Protein AF-A0A7T7M8S0-F1 (afdb_monomer_lite)

InterPro domains:
  IPR002502 N-acetylmuramoyl-L-alanine amidase domain [PF01510] (302-459)
  IPR002502 N-acetylmuramoyl-L-alanine amidase domain [cd06583] (303-461)
  IPR006619 Peptidoglycan recognition protein family domain, metazoa/bacteria [SM00701] (280-428)
  IPR013207 LGFP [PF08310] (521-564)
  IPR013207 LGFP [PF08310] (567-616)
  IPR013207 LGFP [PF08310] (620-670)
  IPR013207 LGFP [PF08310] (673-722)
  IPR013207 LGFP [PF08310] (726-776)
  IPR013207 LGFP [PF08310] (779-828)
  IPR013207 LGFP [PF08310] (832-882)
  IPR013207 LGFP [PF08310] (885-934)
  IPR015510 Peptidoglycan recognition protein [PTHR11022] (261-470)
  IPR036505 N-acetylmuramoyl-L-alanine amidase/PGRP domain superfamily [G3DSA:3.40.80.10] (279-477)
  IPR036505 N-acetylmuramoyl-L-alanine amidase/PGRP domain superfamily [SSF55846] (280-474)

Organism: NCBI:txid675090

pLDDT: mean 81.45, std 19.51, range [21.02, 98.12]

Foldseek 3Di:
DPPPDPADAKEWEFQFAQQLQGAPQFQVLADPVLNVLSVVLVVVPDDDDDDDDDDDDDDDDCVVPVVPDDPDDPPDPDQLRHQFNTKGFFWFDFWFFKKWKFADFPADDDPQKWKWKWFADPNDIDAIETFAQAQLQQPAPGDFGITAMAGDQGTGIMMMGIGGPDSNCSSRGGHRIIII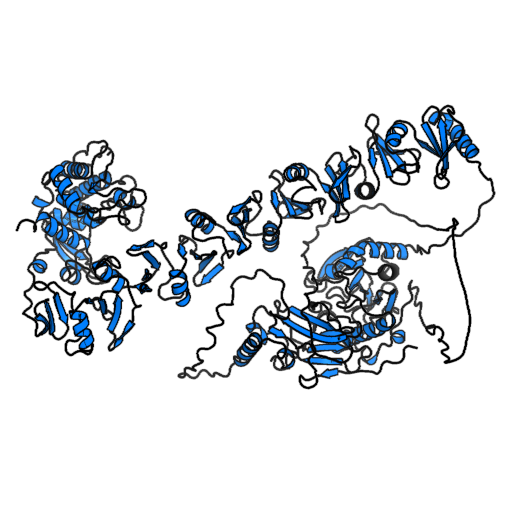GHFLNHDHHDYDHPVRIDHDDDDRHHHDDDDAFDFDDDDDDDDDDDDDDDDDDDDADDDDDDDDDDDDDDDDDDDDDDDDDDDDDDDDDDDFDPFPPQPDTEQECVNLVPPCVLQPDDWDKAQAFAEAEFEGHHDPPHDPVSPSSSLNRQQCCCSPRRVSRFHAAQWEAELVGHIYGGGPCQRVDAQRMGTQGSRHHQQSHNYHYYYYYYAQQPDARHPSRLLNLLSNLLVRCLSNVNQAQQAWAWGAGCPAPSDHHGDTGTGRRYYYSSVRYRDCTPHDNVNVCSVVSSVSSRCNNVVVPHDHDDDDDDDDDDDPCDLQNLVVVVCVVCVVQFPAWPAGWDDDDQWIWTHGPFFIWTAHPVQGTATDGPPRRVQCVVQVAQVGDQHDWNHNKDADPPQKIWTHGPFWIWIDHDPADTEIDGDQVRVVCVVQPHCVHPQHAFRYYWDADPPRKIWTHGPFFIWIADPVQGTETDGPPRRVVVVVQVALVGQQHHWNYNKDADPPQKIWTHGPFWIWIDHDPGDTEIDGDQVRVVCVVQPHCVHPQHAFRYYWDADPPRKIWTHGPFFIWTADPVAGTETDGPPRRVVCVVQVALVGQQHHWNYNKDADPPQKIKTHGPFWIWIDHVPADIETDGDQVRVVCVVQPHCPHPQHAWRYYWAADPPRKIKTHGPFFIWTADPVAGTETDGPPRRQVCVVQVALVGQQHHWNYYWDADPPQKIKTHGPFWIWIDHVPADTETDGDQVRVVCVVQPHCPHPQHAWHHYWDDDPQRTKTHGPQWIWDADPVPGIDTDHDDDDDPDPQLVPDALQPLDAPCQFLAAPPADLVRVLVLLCVLAVPAAAEPPRHDQLSPDWAWDDWDDDPQFAIQHTDHRDHNSRLLNSLCNRNSGYSLLLVLQLCLPQNRSHDHYNSGDLVCQQCSNVPQPDPPDHRDSCQGGNSSNSNVVSSLLRCQLPCVVVADFYAQDWDFQFQAPPCVLGTDIHHRHHSNSSSQCRSPRHDADPQCSVCLPGDGDPSGDCRSSSSSSSSCVSPVPVPD

Radius of gyration: 47.65 Å; chains: 1; bounding box: 110×96×139 Å

Secondary structure (DSSP, 8-state):
----PPPEEEEEEESB-TTSPBPSTTTTTS-HHHHHHHHHHHHTS------S-------S-GGGTTTS--S--------TTTSEEEE---EEEEEEEEEEEE--BTB---TT-EEEEEEEETTEEPPBEE--B----TTTTPPP-BBPPEEEEEEEEEEEEEE-S-GGGGGGSPTT-EEEEE-SSEEEEEE--TTTSEE------PBP-PPP-PPPPPP------------------------------------------PPP----------GGG-SS-EE-TTTTT--GGG------EEE--EEEEEE-EE-TT--TTTHHHHHHHHHHIIIIIT--SS-S-SEEEETTS-EEE-STTSTTPPTTEEE--SSSTTT-TTEEEEEEES--SSSPPPHHHHHHHHHHHHHHHHHHT---SSSEEEEE-SS-SSS-TT-EEEEESEEEGGGTSSS-TT-HHHHTTHHHHHHHHHHHHTT-------------------HHHHHHHHHHHTHHHH-SB-S--EEETTEEEEEETTEEEEEETTTEEEEEETTHHHHHHTTTGGGSTT-SBSSS-EE-GGGEEEEEETTEEEEEETTSPPEEEETHHHHHHHHTTGGGSTT-SB-S--EE-GGG-EEEEETTEEEEEETTTEEEEEETTHHHHHHTTTGGGSTT-SB-SS-EE-GGGEEEEEETTEEEEEETTSPPEEEETHHHHHHHHTTGGGSTT-SB-S--EE-GGG-EEEEETTEEEEEETTTEEEEEETTHHHHHHTTTGGGSTT-SB-SS-EE-GGGEEEEEETTEEEEEETTSPPEEEETHHHHHHHTTTGGGSTT-SB-S--EE-GGG-EEEEETTEEEEEETTTEEEEEETTHHHHHHTTTGGGSTT-SB-S--EE-GGGEEEEEETTEEEEEETTSPPEEEEHHHHHHHHHTTGGGSTT-SB-S--EEETTEEEEEETTEEEEEETTTEEEEEPPPP-PPPTTTT---TT-SS-HHHHT-TTSS-HHHHHHHHHHHSTTPPPBGGGB--GGG-EEEE--B--SSS--B--EEEEEHHHHHHHHHHHHT--HHHHHHHHHHHH-TTT--GGG--HHHHHTTT-TT--TTSPPPGGG-SHHHHHHHHHHHHHHHHH-GGGSS--TT-EEEEESSSSGGG-EEEEE--SHHHHHHHHHS-B---HHHHHSSSS---TT---HHHHHHHHHHHHHTSTT-

Structure (mmCIF, N/CA/C/O backbone):
data_AF-A0A7T7M8S0-F1
#
_entry.id   AF-A0A7T7M8S0-F1
#
loop_
_atom_site.group_PDB
_atom_site.id
_atom_site.type_symbol
_atom_site.label_atom_id
_atom_site.label_alt_id
_atom_site.label_comp_id
_atom_site.label_asym_id
_atom_site.label_entity_id
_atom_site.label_seq_id
_atom_site.pdbx_PDB_ins_code
_atom_site.Cartn_x
_atom_site.Cartn_y
_atom_site.Cartn_z
_atom_site.occupancy
_atom_site.B_iso_or_equiv
_atom_site.auth_seq_id
_atom_site.auth_comp_id
_atom_site.auth_asym_id
_atom_site.auth_atom_id
_atom_site.pdbx_PDB_model_num
ATOM 1 N N . MET A 1 1 ? -7.176 -18.413 -49.981 1.00 29.02 1 MET A N 1
ATOM 2 C CA . MET A 1 1 ? -8.540 -18.067 -49.526 1.00 29.02 1 MET A CA 1
ATOM 3 C C . MET A 1 1 ? -8.711 -18.677 -48.154 1.00 29.02 1 MET A C 1
ATOM 5 O O . MET A 1 1 ? -8.817 -19.895 -48.072 1.00 29.02 1 MET A O 1
ATOM 9 N N . VAL A 1 2 ? -8.694 -17.860 -47.102 1.00 35.09 2 VAL A N 1
ATOM 10 C CA . VAL A 1 2 ? -9.305 -18.267 -45.830 1.00 35.09 2 VAL A CA 1
ATOM 11 C C . VAL A 1 2 ? -10.797 -18.450 -46.133 1.00 35.09 2 VAL A C 1
ATOM 13 O O . VAL A 1 2 ? -11.356 -17.658 -46.896 1.00 35.09 2 VAL A O 1
ATOM 16 N N . GLN A 1 3 ? -11.428 -19.529 -45.663 1.00 35.41 3 GLN A N 1
ATOM 17 C CA . GLN A 1 3 ? -12.883 -19.637 -45.813 1.00 35.41 3 GLN A CA 1
ATOM 18 C C . GLN A 1 3 ? -13.532 -18.484 -45.037 1.00 35.41 3 GLN A C 1
ATOM 20 O O . GLN A 1 3 ? -13.027 -18.154 -43.965 1.00 35.41 3 GLN A O 1
ATOM 25 N N . PRO A 1 4 ? -14.623 -17.872 -45.532 1.00 42.50 4 PRO A N 1
ATOM 26 C CA . PRO A 1 4 ? -15.366 -16.925 -44.719 1.00 42.50 4 PRO A CA 1
ATOM 27 C C . PRO A 1 4 ? -15.839 -17.673 -43.473 1.00 42.50 4 PRO A C 1
ATOM 29 O O . PRO A 1 4 ? -16.667 -18.583 -43.573 1.00 42.50 4 PRO A O 1
ATOM 32 N N . SER A 1 5 ? -15.276 -17.330 -42.314 1.00 56.12 5 SER A N 1
ATOM 33 C CA . SER A 1 5 ? -15.800 -17.793 -41.038 1.00 56.12 5 SER A CA 1
ATOM 34 C C . SER A 1 5 ? -17.262 -17.375 -40.966 1.00 56.12 5 SER A C 1
ATOM 36 O O . SER A 1 5 ? -17.627 -16.261 -41.352 1.00 56.12 5 SER A O 1
ATOM 38 N N . THR A 1 6 ? -18.117 -18.295 -40.531 1.00 69.62 6 THR A N 1
ATOM 39 C CA . THR A 1 6 ? -19.537 -18.010 -40.335 1.00 69.62 6 THR A CA 1
ATOM 40 C C . THR A 1 6 ? -19.671 -16.812 -39.406 1.00 69.62 6 THR A C 1
ATOM 42 O O . THR A 1 6 ? -19.154 -16.857 -38.291 1.00 69.62 6 THR A O 1
ATOM 45 N N . GLN A 1 7 ? -20.326 -15.747 -39.881 1.00 84.50 7 GLN A N 1
ATOM 46 C CA . GLN A 1 7 ? -20.575 -14.556 -39.071 1.00 84.50 7 GLN A CA 1
ATOM 47 C C . GLN A 1 7 ? -21.337 -14.965 -37.807 1.00 84.50 7 GLN A C 1
ATOM 49 O O . GLN A 1 7 ? -22.321 -15.703 -37.898 1.00 84.50 7 GLN A O 1
ATOM 54 N N . ALA A 1 8 ? -20.863 -14.503 -36.655 1.00 89.81 8 ALA A N 1
ATOM 55 C CA . ALA A 1 8 ? -21.408 -14.837 -35.345 1.00 89.81 8 ALA A CA 1
ATOM 56 C C . ALA A 1 8 ? -21.693 -13.549 -34.554 1.00 89.81 8 ALA A C 1
ATOM 58 O O . ALA A 1 8 ? -20.973 -12.560 -34.734 1.00 89.81 8 ALA A O 1
ATOM 59 N N . PRO A 1 9 ? -22.733 -13.529 -33.704 1.00 94.25 9 PRO A N 1
ATOM 60 C CA . PRO A 1 9 ? -23.017 -12.376 -32.864 1.00 94.25 9 PRO A CA 1
ATOM 61 C C . PRO A 1 9 ? -21.931 -12.203 -31.797 1.00 94.25 9 PRO A C 1
ATOM 63 O O . PRO A 1 9 ? -21.373 -13.176 -31.290 1.00 94.25 9 PRO A O 1
ATOM 66 N N . VAL A 1 10 ? -21.657 -10.953 -31.435 1.00 96.50 10 VAL A N 1
ATOM 67 C CA . VAL A 1 10 ? -20.919 -10.613 -30.215 1.00 96.50 10 VAL A CA 1
ATOM 68 C C . VAL A 1 10 ? -21.775 -10.999 -29.013 1.00 96.50 10 VAL A C 1
ATOM 70 O O . VAL A 1 10 ? -22.957 -10.663 -28.971 1.00 96.50 10 VAL A O 1
ATOM 73 N N . GLN A 1 11 ? -21.198 -11.703 -28.041 1.00 97.31 11 GLN A N 1
ATOM 74 C CA . GLN A 1 11 ? -21.918 -12.102 -26.830 1.00 97.31 11 GLN A CA 1
ATOM 75 C C . GLN A 1 11 ? -21.765 -11.007 -25.769 1.00 97.31 11 GLN A C 1
ATOM 77 O O . GLN A 1 11 ? -20.643 -10.611 -25.451 1.00 97.31 11 GLN A O 1
ATOM 82 N N . LEU A 1 12 ? -22.884 -10.542 -25.212 1.00 96.31 12 LEU A N 1
ATOM 83 C CA . LEU A 1 12 ? -22.922 -9.581 -24.108 1.00 96.31 12 LEU A CA 1
ATOM 84 C C . LEU A 1 12 ? -23.347 -10.294 -22.821 1.00 96.31 12 LEU A C 1
ATOM 86 O O . LEU A 1 12 ? -24.457 -10.822 -22.723 1.00 96.31 12 LEU A O 1
ATOM 90 N N . LEU A 1 13 ? -22.464 -10.306 -21.826 1.00 96.94 13 LEU A N 1
ATOM 91 C CA . LEU A 1 13 ? -22.704 -10.863 -20.498 1.00 96.94 13 LEU A CA 1
ATOM 92 C C . LEU A 1 13 ? -22.894 -9.687 -19.534 1.00 96.94 13 LEU A C 1
ATOM 94 O O . LEU A 1 13 ? -21.924 -9.100 -19.058 1.00 96.94 13 LEU A O 1
ATOM 98 N N . GLY A 1 14 ? -24.149 -9.302 -19.288 1.00 94.12 14 GLY A N 1
ATOM 99 C CA . GLY A 1 14 ? -24.470 -8.177 -18.404 1.00 94.12 14 GLY A CA 1
ATOM 100 C C . GLY A 1 14 ? -24.055 -8.447 -16.959 1.00 94.12 14 GLY A C 1
ATOM 101 O O . GLY A 1 14 ? -24.457 -9.456 -16.381 1.00 94.12 14 GLY A O 1
ATOM 102 N N . LEU A 1 15 ? -23.278 -7.535 -16.379 1.00 94.81 15 LEU A N 1
ATOM 103 C CA . LEU A 1 15 ? -22.842 -7.535 -14.984 1.00 94.81 15 LEU A CA 1
ATOM 104 C C . LEU A 1 15 ? -23.694 -6.602 -14.116 1.00 94.81 15 LEU A C 1
ATOM 106 O O . LEU A 1 15 ? -24.078 -6.981 -13.010 1.00 94.81 15 LEU A O 1
ATOM 110 N N . THR A 1 16 ? -24.071 -5.435 -14.644 1.00 93.50 16 THR A N 1
ATOM 111 C CA . THR A 1 16 ? -25.127 -4.581 -14.077 1.00 93.50 16 THR A CA 1
ATOM 112 C C . THR A 1 16 ? -26.267 -4.400 -15.079 1.00 93.50 16 THR A C 1
ATOM 114 O O . THR A 1 16 ? -26.065 -4.412 -16.293 1.00 93.50 16 THR A O 1
ATOM 117 N N . ALA A 1 17 ? -27.489 -4.256 -14.576 1.00 89.38 17 ALA A N 1
ATOM 118 C CA . ALA A 1 17 ? -28.668 -3.928 -15.365 1.00 89.38 17 ALA A CA 1
ATOM 119 C C . ALA A 1 17 ? -28.759 -2.412 -15.643 1.00 89.38 17 ALA A C 1
ATOM 121 O O . ALA A 1 17 ? -28.002 -1.601 -15.103 1.00 89.38 17 ALA A O 1
ATOM 122 N N . THR A 1 18 ? -29.732 -2.006 -16.460 1.00 83.75 18 THR A N 1
ATOM 123 C CA . THR A 1 18 ? -29.992 -0.595 -16.822 1.00 83.75 18 THR A CA 1
ATOM 124 C C . THR A 1 18 ? -30.468 0.273 -15.643 1.00 83.75 18 THR A C 1
ATOM 126 O O . THR A 1 18 ? -30.408 1.507 -15.682 1.00 83.75 18 THR A O 1
ATOM 129 N N . ASP A 1 19 ? -30.917 -0.338 -14.545 1.00 82.06 19 ASP A N 1
ATOM 130 C CA . ASP A 1 19 ? -31.201 0.366 -13.291 1.00 82.06 19 ASP A CA 1
ATOM 131 C C . ASP A 1 19 ? -29.964 0.533 -12.388 1.00 82.06 19 ASP A C 1
ATOM 133 O O . ASP A 1 19 ? -29.972 1.430 -11.544 1.00 82.06 19 ASP A O 1
ATOM 137 N N . GLY A 1 20 ? -28.882 -0.213 -12.645 1.00 80.62 20 GLY A N 1
ATOM 138 C CA . GLY A 1 20 ? -27.644 -0.256 -11.856 1.00 80.62 20 GLY A CA 1
ATOM 139 C C . GLY A 1 20 ? -27.537 -1.460 -10.910 1.00 80.62 20 GLY A C 1
ATOM 140 O O . GLY A 1 20 ? -26.514 -1.620 -10.253 1.00 80.62 20 GLY A O 1
ATOM 141 N N . THR A 1 21 ? -28.555 -2.324 -10.827 1.00 89.12 21 THR A N 1
ATOM 142 C CA . THR A 1 21 ? -28.495 -3.538 -9.993 1.00 89.12 21 THR A CA 1
ATOM 143 C C . THR A 1 21 ? -27.580 -4.598 -10.608 1.00 89.12 21 THR A C 1
ATOM 145 O O . THR A 1 21 ? -27.500 -4.727 -11.829 1.00 89.12 21 THR A O 1
ATOM 148 N N . ALA A 1 22 ? -26.874 -5.376 -9.783 1.00 91.81 22 ALA A N 1
ATOM 149 C CA . ALA A 1 22 ? -26.038 -6.466 -10.285 1.00 91.81 22 ALA A CA 1
ATOM 150 C C . ALA A 1 22 ? -26.899 -7.616 -10.814 1.00 91.81 22 ALA A C 1
ATOM 152 O O . ALA A 1 22 ? -27.903 -7.992 -10.205 1.00 91.81 22 ALA A O 1
ATOM 153 N N . THR A 1 23 ? -26.492 -8.206 -11.933 1.00 94.00 23 THR A N 1
ATOM 154 C CA . THR A 1 23 ? -27.234 -9.315 -12.533 1.00 94.00 23 THR A CA 1
ATOM 155 C C . THR A 1 23 ? -26.976 -10.633 -11.803 1.00 94.00 23 THR A C 1
ATOM 157 O O . THR A 1 23 ? -26.039 -10.801 -11.017 1.00 94.00 23 THR A O 1
ATOM 160 N N . ARG A 1 24 ? -27.782 -11.637 -12.149 1.00 90.88 24 ARG A N 1
ATOM 161 C CA . ARG A 1 24 ? -27.538 -13.022 -11.750 1.00 90.88 24 ARG A CA 1
ATOM 162 C C . ARG A 1 24 ? -26.195 -13.563 -12.270 1.00 90.88 24 ARG A C 1
ATOM 164 O O . ARG A 1 24 ? -25.492 -14.243 -11.534 1.00 90.88 24 ARG A O 1
ATOM 171 N N . ILE A 1 25 ? -25.799 -13.211 -13.498 1.00 93.62 25 ILE A N 1
ATOM 172 C CA . ILE A 1 25 ? -24.506 -13.621 -14.081 1.00 93.62 25 ILE A CA 1
ATOM 173 C C . ILE A 1 25 ? -23.342 -13.097 -13.230 1.00 93.62 25 ILE A C 1
ATOM 175 O O . ILE A 1 25 ? -22.381 -13.825 -13.006 1.00 93.62 25 ILE A O 1
ATOM 179 N N . ALA A 1 26 ? -23.463 -11.873 -12.712 1.00 92.81 26 ALA A N 1
ATOM 180 C CA . ALA A 1 26 ? -22.464 -11.203 -11.879 1.00 92.81 26 ALA A CA 1
ATOM 181 C C . ALA A 1 26 ? -22.385 -11.703 -10.426 1.00 92.81 26 ALA A C 1
ATOM 183 O O . ALA A 1 26 ? -21.515 -11.262 -9.678 1.00 92.81 26 ALA A O 1
ATOM 184 N N . THR A 1 27 ? -23.327 -12.546 -9.997 1.00 93.62 27 THR A N 1
ATOM 185 C CA . THR A 1 27 ? -23.475 -12.952 -8.590 1.00 93.62 27 THR A CA 1
ATOM 186 C C . THR A 1 27 ? -23.502 -14.464 -8.384 1.00 93.62 27 THR A C 1
ATOM 188 O O . THR A 1 27 ? -23.162 -14.922 -7.296 1.00 93.62 27 THR A O 1
ATOM 191 N N . ASP A 1 28 ? -23.819 -15.258 -9.414 1.00 92.75 28 ASP A N 1
ATOM 192 C CA . ASP A 1 28 ? -23.823 -16.726 -9.343 1.00 92.75 28 ASP A CA 1
ATOM 193 C C . ASP A 1 28 ? -22.421 -17.315 -9.050 1.00 92.75 28 ASP A C 1
ATOM 195 O O . ASP A 1 28 ? -22.336 -18.459 -8.602 1.00 92.75 28 ASP A O 1
ATOM 199 N N . GLY A 1 29 ? -21.323 -16.581 -9.290 1.00 88.75 29 GLY A N 1
ATOM 200 C CA . GLY A 1 29 ? -19.948 -17.004 -8.969 1.00 88.75 29 GLY A CA 1
ATOM 201 C C . GLY A 1 29 ? -19.501 -16.743 -7.527 1.00 88.75 29 GLY A C 1
ATOM 202 O O . GLY A 1 29 ? -18.541 -17.360 -7.073 1.00 88.75 29 GLY A O 1
ATOM 203 N N . LEU A 1 30 ? -20.185 -15.851 -6.808 1.00 92.62 30 LEU A N 1
ATOM 204 C CA . LEU A 1 30 ? -19.803 -15.400 -5.468 1.00 92.62 30 LEU A CA 1
ATOM 205 C C . LEU A 1 30 ? -19.994 -16.494 -4.403 1.00 92.62 30 LEU A C 1
ATOM 207 O O . LEU A 1 30 ? -20.910 -17.320 -4.477 1.00 92.62 30 LEU A O 1
ATOM 211 N N . SER A 1 31 ? -19.187 -16.451 -3.337 1.00 89.94 31 SER A N 1
ATOM 212 C CA . SER A 1 31 ? -19.460 -17.253 -2.139 1.00 89.94 31 SER A CA 1
ATOM 213 C C . SER A 1 31 ? -20.791 -16.852 -1.493 1.00 89.94 31 SER A C 1
ATOM 215 O O . SER A 1 31 ? -21.312 -15.752 -1.697 1.00 89.94 31 SER A O 1
ATOM 217 N N . SER A 1 32 ? -21.334 -17.718 -0.632 1.00 81.00 32 SER A N 1
ATOM 218 C CA . SER A 1 32 ? -22.570 -17.416 0.103 1.00 81.00 32 SER A CA 1
ATOM 219 C C . SER A 1 32 ? -22.478 -16.151 0.963 1.00 81.00 32 SER A C 1
ATOM 221 O O . SER A 1 32 ? -23.513 -15.542 1.211 1.00 81.00 32 SER A O 1
ATOM 223 N N . ILE A 1 33 ? -21.271 -15.751 1.384 1.00 74.38 33 ILE A N 1
ATOM 224 C CA . ILE A 1 33 ? -21.013 -14.543 2.178 1.00 74.38 33 ILE A CA 1
ATOM 225 C C . ILE A 1 33 ? -21.051 -13.299 1.285 1.00 74.38 33 ILE A C 1
ATOM 227 O O . ILE A 1 33 ? -21.829 -12.385 1.549 1.00 74.38 33 ILE A O 1
ATOM 231 N N . GLN A 1 34 ? -20.267 -13.289 0.202 1.00 86.94 34 GLN A N 1
ATOM 232 C CA . GLN A 1 34 ? -20.232 -12.183 -0.764 1.00 86.94 34 GLN A CA 1
ATOM 233 C C . GLN A 1 34 ? -21.621 -11.948 -1.389 1.00 86.94 34 GLN A C 1
ATOM 235 O O . GLN A 1 34 ? -22.116 -10.823 -1.419 1.00 86.94 34 GLN A O 1
ATOM 240 N N . ALA A 1 35 ? -22.309 -13.018 -1.804 1.00 84.12 35 ALA A N 1
ATOM 241 C CA . ALA A 1 35 ? -23.650 -12.934 -2.383 1.00 84.12 35 ALA A CA 1
ATOM 242 C C . ALA A 1 35 ? -24.723 -12.456 -1.384 1.00 84.12 35 ALA A C 1
ATOM 244 O O . ALA A 1 35 ? -25.765 -11.952 -1.796 1.00 84.12 35 ALA A O 1
ATOM 245 N N . GLU A 1 36 ? -24.519 -12.651 -0.078 1.00 82.25 36 GLU A N 1
ATOM 246 C CA . GLU A 1 36 ? -25.397 -12.124 0.975 1.00 82.25 36 GLU A CA 1
ATOM 247 C C . GLU A 1 36 ? -25.167 -10.618 1.159 1.00 82.25 36 GLU A C 1
ATOM 249 O O . GLU A 1 36 ? -26.131 -9.862 1.082 1.00 82.25 36 GLU A O 1
ATOM 254 N N . ALA A 1 37 ? -23.907 -10.171 1.227 1.00 79.19 37 ALA A N 1
ATOM 255 C CA . ALA A 1 37 ? -23.554 -8.750 1.297 1.00 79.19 37 ALA A CA 1
ATOM 256 C C . ALA A 1 37 ? -24.072 -7.934 0.092 1.00 79.19 37 ALA A C 1
ATOM 258 O O . ALA A 1 37 ? -24.661 -6.871 0.272 1.00 79.19 37 ALA A O 1
ATOM 259 N N . VAL A 1 38 ? -23.927 -8.459 -1.132 1.00 84.38 38 VAL A N 1
ATOM 260 C CA . VAL A 1 38 ? -24.448 -7.823 -2.360 1.00 84.38 38 VAL A CA 1
ATOM 261 C C . VAL A 1 38 ? -25.977 -7.702 -2.342 1.00 84.38 38 VAL A C 1
ATOM 263 O O . VAL A 1 38 ? -26.520 -6.686 -2.773 1.00 84.38 38 VAL A O 1
ATOM 266 N N . ARG A 1 39 ? -26.691 -8.717 -1.833 1.00 85.06 39 ARG A N 1
ATOM 267 C CA . ARG A 1 39 ? -28.160 -8.675 -1.717 1.00 85.06 39 ARG A CA 1
ATOM 268 C C . ARG A 1 39 ? -28.629 -7.679 -0.662 1.00 85.06 39 ARG A C 1
ATOM 270 O O . ARG A 1 39 ? -29.611 -6.982 -0.910 1.00 85.06 39 ARG A O 1
ATOM 277 N N . ASP A 1 40 ? -27.948 -7.614 0.478 1.00 80.50 40 ASP A N 1
ATOM 278 C CA . ASP A 1 40 ? -28.289 -6.682 1.553 1.00 80.50 40 ASP A CA 1
ATOM 279 C C . ASP A 1 40 ? -28.112 -5.223 1.092 1.00 80.50 40 ASP A C 1
ATOM 281 O O . ASP A 1 40 ? -29.018 -4.416 1.295 1.00 80.50 40 ASP A O 1
ATOM 285 N N . GLU A 1 41 ? -27.026 -4.900 0.379 1.00 83.56 41 GLU A N 1
ATOM 286 C CA . GLU A 1 41 ? -26.781 -3.544 -0.146 1.00 83.56 41 GLU A CA 1
ATOM 287 C C . GLU A 1 41 ? -27.717 -3.160 -1.310 1.00 83.56 41 GLU A C 1
ATOM 289 O O . GLU A 1 41 ? -28.094 -2.003 -1.478 1.00 83.56 41 GLU A O 1
ATOM 294 N N . GLN A 1 42 ? -28.181 -4.122 -2.110 1.00 76.44 42 GLN A N 1
ATOM 295 C CA . GLN A 1 42 ? -29.223 -3.837 -3.107 1.00 76.44 42 GLN A CA 1
ATOM 296 C C . GLN A 1 42 ? -30.600 -3.610 -2.463 1.00 76.44 42 GLN A C 1
ATOM 298 O O . GLN A 1 42 ? -31.415 -2.846 -2.990 1.00 76.44 42 GLN A O 1
ATOM 303 N N . ALA A 1 43 ? -30.858 -4.226 -1.306 1.00 69.94 43 ALA A N 1
ATOM 304 C CA . ALA A 1 43 ? -32.107 -4.084 -0.563 1.00 69.94 43 ALA A CA 1
ATOM 305 C C . ALA A 1 43 ? -32.217 -2.775 0.249 1.00 69.94 43 ALA A C 1
ATOM 307 O O . ALA A 1 43 ? -33.319 -2.429 0.683 1.00 69.94 43 ALA A O 1
ATOM 308 N N . THR A 1 44 ? -31.123 -2.031 0.456 1.00 52.41 44 THR A N 1
ATOM 309 C CA . THR A 1 44 ? -31.099 -0.779 1.242 1.00 52.41 44 THR A CA 1
ATOM 310 C C . THR A 1 44 ? -31.483 0.480 0.451 1.00 52.41 44 THR A C 1
ATOM 312 O O . THR A 1 44 ? -31.632 1.550 1.050 1.00 52.41 44 THR A O 1
ATOM 315 N N . THR A 1 45 ? -31.742 0.388 -0.860 1.00 35.03 45 THR A N 1
ATOM 316 C CA . THR A 1 45 ? -32.279 1.527 -1.631 1.00 35.03 45 THR A CA 1
ATOM 317 C C . THR A 1 45 ? -33.745 1.838 -1.238 1.00 35.03 45 THR A C 1
ATOM 319 O O . THR A 1 45 ? -34.556 0.932 -1.029 1.00 35.03 45 THR A O 1
ATOM 322 N N . PRO A 1 46 ? -34.121 3.116 -1.014 1.00 35.31 46 PRO A N 1
ATOM 323 C CA . PRO A 1 46 ? -35.059 3.419 0.072 1.00 35.31 46 PRO A CA 1
ATOM 324 C C . PRO A 1 46 ? -36.551 3.393 -0.300 1.00 35.31 46 PRO A C 1
ATOM 326 O O . PRO A 1 46 ? -37.003 4.100 -1.199 1.00 35.31 46 PRO A O 1
ATOM 329 N N . SER A 1 47 ? -37.360 2.724 0.534 1.00 26.78 47 SER A N 1
ATOM 330 C CA . SER A 1 47 ? -38.823 2.916 0.600 1.00 26.78 47 SER A CA 1
ATOM 331 C C . SER A 1 47 ? -39.353 3.204 2.017 1.00 26.78 47 SER A C 1
ATOM 333 O O . SER A 1 47 ? -40.434 2.765 2.400 1.00 26.78 47 SER A O 1
ATOM 335 N N . CYS A 1 48 ? -38.629 4.017 2.795 1.00 26.58 48 CYS A N 1
ATOM 336 C CA . CYS A 1 48 ? -39.117 4.549 4.075 1.00 26.58 48 CYS A CA 1
ATOM 337 C C . CYS A 1 48 ? -39.452 6.043 3.964 1.00 26.58 48 CYS A C 1
ATOM 339 O O . CYS A 1 48 ? -38.583 6.907 4.071 1.00 26.58 48 CYS A O 1
ATOM 341 N N . VAL A 1 49 ? -40.739 6.343 3.764 1.00 28.41 49 VAL A N 1
ATOM 342 C CA . VAL A 1 49 ? -41.286 7.708 3.837 1.00 28.41 49 VAL A CA 1
ATOM 343 C C . VAL A 1 49 ? -41.221 8.199 5.293 1.00 28.41 49 VAL A C 1
ATOM 345 O O . VAL A 1 49 ? -41.606 7.446 6.191 1.00 28.41 49 VAL A O 1
ATOM 348 N N . PRO A 1 50 ? -40.767 9.437 5.567 1.00 30.62 50 PRO A N 1
ATOM 349 C CA . PRO A 1 50 ? -40.631 9.937 6.929 1.00 30.62 50 PRO A CA 1
ATOM 350 C C . PRO A 1 50 ? -41.970 10.447 7.482 1.00 30.62 50 PRO A C 1
ATOM 352 O O . PRO A 1 50 ? -42.193 11.652 7.563 1.00 30.62 50 PRO A O 1
ATOM 355 N N . ASP A 1 51 ? -42.831 9.531 7.925 1.00 26.44 51 ASP A N 1
ATOM 356 C CA . ASP A 1 51 ? -43.888 9.844 8.893 1.00 26.44 51 ASP A CA 1
ATOM 357 C C . ASP A 1 51 ? -43.619 9.104 10.209 1.00 26.44 51 ASP A C 1
ATOM 359 O O . ASP A 1 51 ? -43.271 7.923 10.244 1.00 26.44 51 ASP A O 1
ATOM 363 N N . GLY A 1 52 ? -43.696 9.844 11.315 1.00 35.16 52 GLY A N 1
ATOM 364 C CA . GLY A 1 52 ? -43.193 9.384 12.606 1.00 35.16 52 GLY A CA 1
ATOM 365 C C . GLY A 1 52 ? -43.967 8.202 13.198 1.00 35.16 52 GLY A C 1
ATOM 366 O O . GLY A 1 52 ? -45.170 8.065 13.005 1.00 35.16 52 GLY A O 1
ATOM 367 N N . THR A 1 53 ? -43.278 7.431 14.048 1.00 31.42 53 THR A N 1
ATOM 368 C CA . THR A 1 53 ? -43.791 6.311 14.872 1.00 31.42 53 THR A CA 1
ATOM 369 C C . THR A 1 53 ? -43.942 4.940 14.193 1.00 31.42 53 THR A C 1
ATOM 371 O O . THR A 1 53 ? -45.012 4.338 14.191 1.00 31.42 53 THR A O 1
ATOM 374 N N . SER A 1 54 ? -42.823 4.346 13.763 1.00 24.75 54 SER A N 1
ATOM 375 C CA . SER A 1 54 ? -42.602 2.889 13.854 1.00 24.75 54 SER A CA 1
ATOM 376 C C . SER A 1 54 ? -41.108 2.546 13.864 1.00 24.75 54 SER A C 1
ATOM 378 O O . SER A 1 54 ? -40.324 3.170 13.158 1.00 24.75 54 SER A O 1
ATOM 380 N N . ILE A 1 55 ? -40.718 1.560 14.678 1.00 26.52 55 ILE A N 1
ATOM 381 C CA . ILE A 1 55 ? -39.375 0.959 14.679 1.00 26.52 55 ILE A CA 1
ATOM 382 C C . ILE A 1 55 ? -39.484 -0.375 13.935 1.00 26.52 55 ILE A C 1
ATOM 384 O O . ILE A 1 55 ? -40.225 -1.251 14.382 1.00 26.52 55 ILE A O 1
ATOM 388 N N . CYS A 1 56 ? -38.752 -0.544 12.834 1.00 23.31 56 CYS A N 1
ATOM 389 C CA . CYS A 1 56 ? -38.646 -1.833 12.148 1.00 23.31 56 CYS A CA 1
ATOM 390 C C . CYS A 1 56 ? -37.595 -2.722 12.843 1.00 23.31 56 CYS A C 1
ATOM 392 O O . CYS A 1 56 ? -36.457 -2.281 13.008 1.00 23.31 56 CYS A O 1
ATOM 394 N N . PRO A 1 57 ? -37.933 -3.957 13.258 1.00 29.83 57 PRO A N 1
ATOM 395 C CA . PRO A 1 57 ? -36.982 -4.868 13.883 1.00 29.83 57 PRO A CA 1
ATOM 396 C C . PRO A 1 57 ? -36.271 -5.736 12.833 1.00 29.83 57 PRO A C 1
ATOM 398 O O . PRO A 1 57 ? -36.881 -6.638 12.263 1.00 29.83 57 PRO A O 1
ATOM 401 N N . ALA A 1 58 ? -34.970 -5.516 12.628 1.00 25.92 58 ALA A N 1
ATOM 402 C CA . ALA A 1 58 ? -34.093 -6.458 11.929 1.00 25.92 58 ALA A CA 1
ATOM 403 C C . ALA A 1 58 ? -33.269 -7.247 12.959 1.00 25.92 58 ALA A C 1
ATOM 405 O O . ALA A 1 58 ? -32.569 -6.678 13.797 1.00 25.92 58 ALA A O 1
ATOM 406 N N . SER A 1 59 ? -33.409 -8.569 12.944 1.00 25.34 59 SER A N 1
ATOM 407 C CA . SER A 1 59 ? -32.906 -9.465 13.984 1.00 25.34 59 SER A CA 1
ATOM 408 C C . SER A 1 59 ? -31.540 -10.076 13.658 1.00 25.34 59 SER A C 1
ATOM 410 O O . SER A 1 59 ? -31.431 -10.881 12.742 1.00 25.34 59 SER A O 1
ATOM 412 N N . LEU A 1 60 ? -30.556 -9.822 14.526 1.00 26.34 60 LEU A N 1
ATOM 413 C CA . LEU A 1 60 ? -29.790 -10.878 15.218 1.00 26.34 60 LEU A CA 1
ATOM 414 C C . LEU A 1 60 ? -29.132 -11.999 14.370 1.00 26.34 60 LEU A C 1
ATOM 416 O O . LEU A 1 60 ? -29.032 -13.131 14.839 1.00 26.34 60 LEU A O 1
ATOM 420 N N . SER A 1 61 ? -28.640 -11.723 13.158 1.00 24.20 61 SER A N 1
ATOM 421 C CA . SER A 1 61 ? -27.816 -12.696 12.400 1.00 24.20 61 SER A CA 1
ATOM 422 C C . SER A 1 61 ? -26.476 -12.159 11.873 1.00 24.20 61 SER A C 1
ATOM 424 O O . SER A 1 61 ? -25.570 -12.952 11.643 1.00 24.20 61 SER A O 1
ATOM 426 N N . GLY A 1 62 ? -26.274 -10.837 11.791 1.00 28.61 62 GLY A N 1
ATOM 427 C CA . GLY A 1 62 ? -25.005 -10.246 11.317 1.00 28.61 62 GLY A CA 1
ATOM 428 C C . GLY A 1 62 ? -23.828 -10.279 12.312 1.00 28.61 62 GLY A C 1
ATOM 429 O O . GLY A 1 62 ? -22.679 -10.071 11.930 1.00 28.61 62 GLY A O 1
ATOM 430 N N . LEU A 1 63 ? -24.077 -10.564 13.596 1.00 27.62 63 LEU A N 1
ATOM 431 C CA . LEU A 1 63 ? -23.087 -10.372 14.671 1.00 27.62 63 LEU A CA 1
ATOM 432 C C . LEU A 1 63 ? -22.021 -11.475 14.810 1.00 27.62 63 LEU A C 1
ATOM 434 O O . LEU A 1 63 ? -21.141 -11.352 15.654 1.00 27.62 63 LEU A O 1
ATOM 438 N N . SER A 1 64 ? -22.041 -12.513 13.968 1.00 24.62 64 SER A N 1
ATOM 439 C CA . SER A 1 64 ? -20.946 -13.498 13.881 1.00 24.62 64 SER A CA 1
ATOM 440 C C . SER A 1 64 ? -19.994 -13.274 12.697 1.00 24.62 64 SER A C 1
ATOM 442 O O . SER A 1 64 ? -19.135 -14.120 12.466 1.00 24.62 64 SER A O 1
ATOM 444 N N . ARG A 1 65 ? -20.116 -12.163 11.947 1.00 29.11 65 ARG A N 1
ATOM 445 C CA . ARG A 1 65 ? -19.177 -11.811 10.857 1.00 29.11 65 ARG A CA 1
ATOM 446 C C . ARG A 1 65 ? -18.476 -10.454 10.994 1.00 29.11 65 ARG A C 1
ATOM 448 O O . ARG A 1 65 ? -17.533 -10.209 10.258 1.00 29.11 65 ARG A O 1
ATOM 455 N N . MET A 1 66 ? -18.817 -9.622 11.982 1.00 25.48 66 MET A N 1
ATOM 456 C CA . MET A 1 66 ? -18.074 -8.374 12.264 1.00 25.48 66 MET A CA 1
ATOM 457 C C . MET A 1 66 ? -16.713 -8.593 12.967 1.00 25.48 66 MET A C 1
ATOM 459 O O . MET A 1 66 ? -16.126 -7.648 13.476 1.00 25.48 66 MET A O 1
ATOM 463 N N . ALA A 1 67 ? -16.208 -9.831 12.993 1.00 25.62 67 ALA A N 1
ATOM 464 C CA . ALA A 1 67 ? -14.880 -10.201 13.493 1.00 25.62 67 ALA A CA 1
ATOM 465 C C . ALA A 1 67 ? -13.864 -10.459 12.353 1.00 25.62 67 ALA A C 1
ATOM 467 O O . ALA A 1 67 ? -12.854 -11.119 12.572 1.00 25.62 67 ALA A O 1
ATOM 468 N N . ALA A 1 68 ? -14.164 -9.989 11.137 1.00 25.36 68 ALA A N 1
ATOM 469 C CA . ALA A 1 68 ? -13.337 -10.147 9.936 1.00 25.36 68 ALA A CA 1
ATOM 470 C C . ALA A 1 68 ? -13.382 -8.890 9.036 1.00 25.36 68 ALA A C 1
ATOM 472 O O . ALA A 1 68 ? -13.426 -8.995 7.815 1.00 25.36 68 ALA A O 1
ATOM 473 N N . ALA A 1 69 ? -13.440 -7.704 9.648 1.00 26.31 69 ALA A N 1
ATOM 474 C CA . ALA A 1 69 ? -13.328 -6.416 8.964 1.00 26.31 69 ALA A CA 1
ATOM 475 C C . ALA A 1 69 ? -12.203 -5.617 9.638 1.00 26.31 69 ALA A C 1
ATOM 477 O O . ALA A 1 69 ? -12.392 -5.074 10.728 1.00 26.31 69 ALA A O 1
ATOM 478 N N . ASP A 1 70 ? -11.028 -5.636 9.016 1.00 26.03 70 ASP A N 1
ATOM 479 C CA . ASP A 1 70 ? -9.780 -5.078 9.544 1.00 26.03 70 ASP A CA 1
ATOM 480 C C . ASP A 1 70 ? -9.584 -3.619 9.078 1.00 26.03 70 ASP A C 1
ATOM 482 O O . ASP A 1 70 ? -9.789 -3.333 7.896 1.00 26.03 70 ASP A O 1
ATOM 486 N N . PRO A 1 71 ? -9.231 -2.661 9.958 1.00 30.08 71 PRO A N 1
ATOM 487 C CA . PRO A 1 71 ? -8.930 -1.291 9.555 1.00 30.08 71 PRO A CA 1
ATOM 488 C C . PRO A 1 71 ? -7.422 -1.072 9.320 1.00 30.08 71 PRO A C 1
ATOM 490 O O . PRO A 1 71 ? -6.731 -0.501 10.169 1.00 30.08 71 PRO A O 1
ATOM 493 N N . GLY A 1 72 ? -6.932 -1.433 8.131 1.00 23.77 72 GLY A N 1
ATOM 494 C CA . GLY A 1 72 ? -5.590 -1.057 7.674 1.00 23.77 72 GLY A CA 1
ATOM 495 C C . GLY A 1 72 ? -5.126 -1.804 6.427 1.00 23.77 72 GLY A C 1
ATOM 496 O O . GLY A 1 72 ? -4.508 -2.853 6.554 1.00 23.77 72 GLY A O 1
ATOM 497 N N . GLU A 1 73 ? -5.375 -1.242 5.239 1.00 25.92 73 GLU A N 1
ATOM 498 C CA . GLU A 1 73 ? -4.823 -1.754 3.975 1.00 25.92 73 GLU A CA 1
ATOM 499 C C . GLU A 1 73 ? -3.285 -1.690 3.996 1.00 25.92 73 GLU A C 1
ATOM 501 O O . GLU A 1 73 ? -2.679 -0.637 3.793 1.00 25.92 73 GLU A O 1
ATOM 506 N N . VAL A 1 74 ? -2.662 -2.840 4.249 1.00 24.98 74 VAL A N 1
ATOM 507 C CA . VAL A 1 74 ? -1.543 -3.294 3.420 1.00 24.98 74 VAL A CA 1
ATOM 508 C C . VAL A 1 74 ? -2.200 -3.824 2.144 1.00 24.98 74 VAL A C 1
ATOM 510 O O . VAL A 1 74 ? -3.155 -4.594 2.263 1.00 24.98 74 VAL A O 1
ATOM 513 N N . ASP A 1 75 ? -1.751 -3.423 0.952 1.00 28.56 75 ASP A N 1
ATOM 514 C CA . ASP A 1 75 ? -2.244 -4.039 -0.289 1.00 28.56 75 ASP A CA 1
ATOM 515 C C . ASP A 1 75 ? -1.645 -5.454 -0.397 1.00 28.56 75 ASP A C 1
ATOM 517 O O . ASP A 1 75 ? -0.606 -5.685 -1.019 1.00 28.56 75 ASP A O 1
ATOM 521 N N . GLU A 1 76 ? -2.297 -6.432 0.246 1.00 39.22 76 GLU A N 1
ATOM 522 C CA . GLU A 1 76 ? -2.117 -7.824 -0.158 1.00 39.22 76 GLU A CA 1
ATOM 523 C C . GLU A 1 76 ? -2.512 -7.955 -1.641 1.00 39.22 76 GLU A C 1
ATOM 525 O O . GLU A 1 76 ? -3.475 -7.315 -2.073 1.00 39.22 76 GLU A O 1
ATOM 530 N N . PRO A 1 77 ? -1.815 -8.781 -2.446 1.00 58.28 77 PRO A N 1
ATOM 531 C CA . PRO A 1 77 ? -2.149 -8.939 -3.855 1.00 58.28 77 PRO A CA 1
ATOM 532 C C . PRO A 1 77 ? -3.589 -9.435 -4.022 1.00 58.28 77 PRO A C 1
ATOM 534 O O . PRO A 1 77 ? -3.878 -10.599 -3.737 1.00 58.28 77 PRO A O 1
ATOM 537 N N . VAL A 1 78 ? -4.461 -8.544 -4.504 1.00 72.88 78 VAL A N 1
ATOM 538 C CA . VAL A 1 78 ? -5.904 -8.768 -4.672 1.00 72.88 78 VAL A CA 1
ATOM 539 C C . VAL A 1 78 ? -6.173 -10.119 -5.330 1.00 72.88 78 VAL A C 1
ATOM 541 O O . VAL A 1 78 ? -5.690 -10.398 -6.429 1.00 72.88 78 VAL A O 1
ATOM 544 N N . ASP A 1 79 ? -6.964 -10.959 -4.663 1.00 85.62 79 ASP A N 1
ATOM 545 C CA . ASP A 1 79 ? -7.426 -12.247 -5.165 1.00 85.62 79 ASP A CA 1
ATOM 546 C C . ASP A 1 79 ? -8.782 -12.041 -5.858 1.00 85.62 79 ASP A C 1
ATOM 548 O O . ASP A 1 79 ? -9.806 -11.871 -5.183 1.00 85.62 79 ASP A O 1
ATOM 552 N N . PRO A 1 80 ? -8.854 -12.108 -7.205 1.00 88.44 80 PRO A N 1
ATOM 553 C CA . PRO A 1 80 ? -10.080 -11.772 -7.919 1.00 88.44 80 PRO A CA 1
ATOM 554 C C . PRO A 1 80 ? -11.228 -12.766 -7.708 1.00 88.44 80 PRO A C 1
ATOM 556 O O . PRO A 1 80 ? -12.309 -12.543 -8.243 1.00 88.44 80 PRO A O 1
ATOM 559 N N . GLU A 1 81 ? -11.039 -13.863 -6.968 1.00 88.62 81 GLU A N 1
ATOM 560 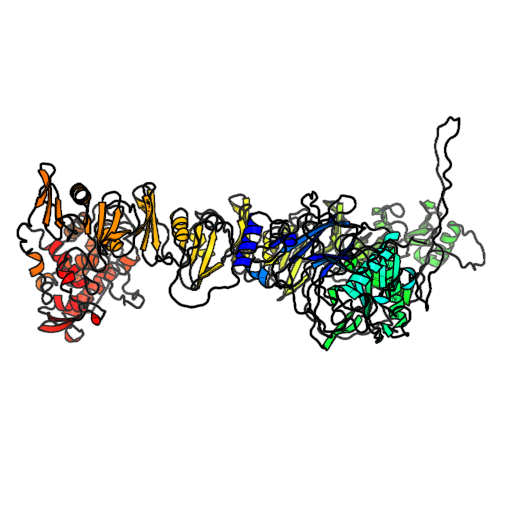C CA . GLU A 1 81 ? -12.124 -14.756 -6.548 1.00 88.62 81 GLU A CA 1
ATOM 561 C C . GLU A 1 81 ? -12.582 -14.462 -5.109 1.00 88.62 81 GLU A C 1
ATOM 563 O O . GLU A 1 81 ? -13.790 -14.434 -4.843 1.00 88.62 81 GLU A O 1
ATOM 568 N N . LYS A 1 82 ? -11.649 -14.222 -4.174 1.00 85.38 82 LYS A N 1
ATOM 569 C CA . LYS A 1 82 ? -11.993 -13.959 -2.762 1.00 85.38 82 LYS A CA 1
ATOM 570 C C . LYS A 1 82 ? -12.504 -12.542 -2.515 1.00 85.38 82 LYS A C 1
ATOM 572 O O . LYS A 1 82 ? -13.468 -12.386 -1.767 1.00 85.38 82 LYS A O 1
ATOM 577 N N . ASP A 1 83 ? -11.908 -11.552 -3.169 1.00 88.44 83 ASP A N 1
ATOM 578 C CA . ASP A 1 83 ? -12.156 -10.127 -2.897 1.00 88.44 83 ASP A CA 1
ATOM 579 C C . ASP A 1 83 ? -13.237 -9.543 -3.824 1.00 88.44 83 ASP A C 1
ATOM 581 O O . ASP A 1 83 ? -13.641 -8.384 -3.727 1.00 88.44 83 ASP A O 1
ATOM 585 N N . ALA A 1 84 ? -13.758 -10.380 -4.725 1.00 89.94 84 ALA A N 1
ATOM 586 C CA . ALA A 1 84 ? -14.782 -10.021 -5.687 1.00 89.94 84 ALA A CA 1
ATOM 587 C C . ALA A 1 84 ? -16.053 -9.476 -5.017 1.00 89.94 84 ALA A C 1
ATOM 589 O O . ALA A 1 84 ? -16.684 -10.149 -4.193 1.00 89.94 84 ALA A O 1
ATOM 590 N N . THR A 1 85 ? -16.480 -8.289 -5.452 1.00 93.69 85 THR A N 1
ATOM 591 C CA . THR A 1 85 ? -17.830 -7.771 -5.197 1.00 93.69 85 THR A CA 1
ATOM 592 C C . THR A 1 85 ? -18.815 -8.314 -6.231 1.00 93.69 85 THR A C 1
ATOM 594 O O . THR A 1 85 ? -19.920 -8.708 -5.869 1.00 93.69 85 THR A O 1
ATOM 597 N N . LEU A 1 86 ? -18.407 -8.405 -7.502 1.00 95.06 86 LEU A N 1
ATOM 598 C CA . LEU A 1 86 ? -19.107 -9.162 -8.544 1.00 95.06 86 LEU A CA 1
ATOM 599 C C . LEU A 1 86 ? -18.191 -10.272 -9.053 1.00 95.06 86 LEU A C 1
ATOM 601 O O . LEU A 1 86 ? -17.029 -10.012 -9.344 1.00 95.06 86 LEU A O 1
ATOM 605 N N . LEU A 1 87 ? -18.714 -11.486 -9.205 1.00 96.62 87 LEU A N 1
ATOM 606 C CA . LEU A 1 87 ? -17.974 -12.640 -9.711 1.00 96.62 87 LEU A CA 1
ATOM 607 C C . LEU A 1 87 ? -18.897 -13.497 -10.563 1.00 96.62 87 LEU A C 1
ATOM 609 O O . LEU A 1 87 ? -19.919 -14.003 -10.084 1.00 96.62 87 LEU A O 1
ATOM 613 N N . THR A 1 88 ? -18.519 -13.709 -11.820 1.00 97.00 88 THR A N 1
ATOM 614 C CA . THR A 1 88 ? -19.192 -14.713 -12.642 1.00 97.00 88 THR A CA 1
ATOM 615 C C . THR A 1 88 ? -18.748 -16.110 -12.220 1.00 97.00 88 THR A C 1
ATOM 617 O O . THR A 1 88 ? -17.633 -16.313 -11.733 1.00 97.00 88 THR A O 1
ATOM 620 N N . GLN A 1 89 ? -19.587 -17.116 -12.466 1.00 95.56 89 GLN A N 1
ATOM 621 C CA . GLN A 1 89 ? -19.082 -18.489 -12.581 1.00 95.56 89 GLN A CA 1
ATOM 622 C C . GLN A 1 89 ? -18.009 -18.553 -13.693 1.00 95.56 89 GLN A C 1
ATOM 624 O O . GLN A 1 89 ? -17.961 -17.661 -14.547 1.00 95.56 89 GLN A O 1
ATOM 629 N N . PRO A 1 90 ? -17.164 -19.594 -13.748 1.00 96.31 90 PRO A N 1
ATOM 630 C CA . PRO A 1 90 ? -16.407 -19.898 -14.954 1.00 96.31 90 PRO A CA 1
ATOM 631 C C . PRO A 1 90 ? -17.396 -20.437 -15.998 1.00 96.31 90 PRO A C 1
ATOM 633 O O . PRO A 1 90 ? -17.938 -21.532 -15.837 1.00 96.31 90 PRO A O 1
ATOM 636 N N . LEU A 1 91 ? -17.692 -19.647 -17.030 1.00 97.12 91 LEU A N 1
ATOM 637 C CA . LEU A 1 91 ? -18.785 -19.880 -17.980 1.00 97.12 91 LEU A CA 1
ATOM 638 C C . LEU A 1 91 ? -18.244 -20.338 -19.336 1.00 97.12 91 LEU A C 1
ATOM 640 O O . LEU A 1 91 ? -17.356 -19.708 -19.902 1.00 97.12 91 LEU A O 1
ATOM 644 N N . GLU A 1 92 ? -18.806 -21.421 -19.864 1.00 96.50 92 GLU A N 1
ATOM 645 C CA . GLU A 1 92 ? -18.634 -21.870 -21.249 1.00 96.50 92 GLU A CA 1
ATOM 646 C C . GLU A 1 92 ? -19.409 -20.936 -22.190 1.00 96.50 92 GLU A C 1
ATOM 648 O O . GLU A 1 92 ? -20.588 -20.652 -21.955 1.00 96.50 92 GLU A O 1
ATOM 653 N N . VAL A 1 93 ? -18.732 -20.449 -23.230 1.00 96.31 93 VAL A N 1
ATOM 654 C CA . VAL A 1 93 ? -19.216 -19.429 -24.179 1.00 96.31 93 VAL A CA 1
ATOM 655 C C . VAL A 1 93 ? -18.823 -19.822 -25.603 1.00 96.31 93 VAL A C 1
ATOM 657 O O . VAL A 1 93 ? -17.979 -20.695 -25.792 1.00 96.31 93 VAL A O 1
ATOM 660 N N . ASP A 1 94 ? -19.417 -19.190 -26.616 1.00 94.56 94 ASP A N 1
ATOM 661 C CA . ASP A 1 94 ? -18.989 -19.418 -28.002 1.00 94.56 94 ASP A CA 1
ATOM 662 C C . ASP A 1 94 ? -17.612 -18.772 -28.266 1.00 94.56 94 ASP A C 1
ATOM 664 O O . ASP A 1 94 ? -17.313 -17.713 -27.705 1.00 94.56 94 ASP A O 1
ATOM 668 N N . ASP A 1 95 ? -16.795 -19.392 -29.129 1.00 93.50 95 ASP A N 1
ATOM 669 C CA . ASP A 1 95 ? -15.402 -18.999 -29.409 1.00 93.50 95 ASP A CA 1
ATOM 670 C C . ASP A 1 95 ? -15.238 -17.495 -29.719 1.00 93.50 95 ASP A C 1
ATOM 672 O O . ASP A 1 95 ? -15.701 -16.994 -30.754 1.00 93.50 95 ASP A O 1
ATOM 676 N N . PHE A 1 96 ? -14.482 -16.784 -28.878 1.00 95.25 96 PHE A N 1
ATOM 677 C CA . PHE A 1 96 ? -14.155 -15.365 -29.061 1.00 95.25 96 PHE A CA 1
ATOM 678 C C . PHE A 1 96 ? -12.654 -15.127 -29.281 1.00 95.25 96 PHE A C 1
ATOM 680 O O . PHE A 1 96 ? -11.828 -15.947 -28.885 1.00 95.25 96 PHE A O 1
ATOM 687 N N . MET A 1 97 ? -12.310 -14.017 -29.948 1.00 94.38 97 MET A N 1
ATOM 688 C CA . MET A 1 97 ? -10.933 -13.588 -30.276 1.00 94.38 97 MET A CA 1
ATOM 689 C C . MET A 1 97 ? -10.509 -12.315 -29.532 1.00 94.38 97 MET A C 1
ATOM 691 O O . MET A 1 97 ? -9.316 -12.051 -29.402 1.00 94.38 97 MET A O 1
ATOM 695 N N . VAL A 1 98 ? -11.478 -11.506 -29.099 1.00 95.81 98 VAL A N 1
ATOM 696 C CA . VAL A 1 98 ? -11.269 -10.277 -28.325 1.00 95.81 98 VAL A CA 1
ATOM 697 C C . VAL A 1 98 ? -12.331 -10.209 -27.234 1.00 95.81 98 VAL A C 1
ATOM 699 O O . VAL A 1 98 ? -13.486 -10.565 -27.482 1.00 95.81 98 VAL A O 1
ATOM 702 N N . ALA A 1 99 ? -11.948 -9.765 -26.044 1.00 96.25 99 ALA A N 1
ATOM 703 C CA . ALA A 1 99 ? -12.856 -9.454 -24.951 1.00 96.25 99 ALA A CA 1
ATOM 704 C C . ALA A 1 99 ? -12.519 -8.106 -24.307 1.00 96.25 99 ALA A C 1
ATOM 706 O O . ALA A 1 99 ? -11.411 -7.597 -24.452 1.00 96.25 99 ALA A O 1
ATOM 707 N N . GLY A 1 100 ? -13.483 -7.547 -23.587 1.00 93.81 100 GLY A N 1
ATOM 708 C CA . GLY A 1 100 ? -13.334 -6.318 -22.813 1.00 93.81 100 GLY A CA 1
ATOM 709 C C . GLY A 1 100 ? -14.642 -5.975 -22.108 1.00 93.81 100 GLY A C 1
ATOM 710 O O . GLY A 1 100 ? -15.639 -6.684 -22.267 1.00 93.81 100 GLY A O 1
ATOM 711 N N . PHE A 1 101 ? -14.653 -4.907 -21.321 1.00 94.31 101 PHE A N 1
ATOM 712 C CA . PHE A 1 101 ? -15.838 -4.456 -20.595 1.00 94.31 101 PHE A CA 1
ATOM 713 C C . PHE A 1 101 ? -16.337 -3.144 -21.185 1.00 94.31 101 PHE A C 1
ATOM 715 O O . PHE A 1 101 ? -15.533 -2.269 -21.480 1.00 94.31 101 PHE A O 1
ATOM 722 N N . ALA A 1 102 ? -17.651 -2.992 -21.332 1.00 91.75 102 ALA A N 1
ATOM 723 C CA . ALA A 1 102 ? -18.275 -1.781 -21.865 1.00 91.75 102 ALA A CA 1
ATOM 724 C C . ALA A 1 102 ? -19.505 -1.374 -21.043 1.00 91.75 102 ALA A C 1
ATOM 726 O O . ALA A 1 102 ? -20.106 -2.221 -20.380 1.00 91.75 102 ALA A O 1
ATOM 727 N N . TRP A 1 103 ? -19.876 -0.091 -21.072 1.00 90.69 103 TRP A N 1
ATOM 728 C CA . TRP A 1 103 ? -21.001 0.443 -20.295 1.00 90.69 103 TRP A CA 1
ATOM 729 C C . TRP A 1 103 ? -21.736 1.623 -20.950 1.00 90.69 103 TRP A C 1
ATOM 731 O O . TRP A 1 103 ? -21.262 2.240 -21.906 1.00 90.69 103 TRP A O 1
ATOM 741 N N . GLU A 1 104 ? -22.923 1.956 -20.424 1.00 84.25 104 GLU A N 1
ATOM 742 C CA . GLU A 1 104 ? -23.758 3.040 -20.951 1.00 84.25 104 GLU A CA 1
ATOM 743 C C . GLU A 1 104 ? -23.105 4.432 -20.827 1.00 84.25 104 GLU A C 1
ATOM 745 O O . GLU A 1 104 ? -22.450 4.783 -19.839 1.00 84.25 104 GLU A O 1
ATOM 750 N N . ALA A 1 105 ? -23.351 5.283 -21.827 1.00 71.31 105 ALA A N 1
ATOM 751 C CA . ALA A 1 105 ? -22.794 6.629 -21.883 1.00 71.31 105 ALA A CA 1
ATOM 752 C C . ALA A 1 105 ? -23.226 7.505 -20.693 1.00 71.31 105 ALA A C 1
ATOM 754 O O . ALA A 1 105 ? -24.412 7.748 -20.472 1.00 71.31 105 ALA A O 1
ATOM 755 N N . GLY A 1 106 ? -22.237 8.043 -19.975 1.00 65.56 106 GLY A N 1
ATOM 756 C CA . GLY A 1 106 ? -22.433 8.840 -18.760 1.00 65.56 106 GLY A CA 1
ATOM 757 C C . GLY A 1 106 ? -22.131 8.084 -17.463 1.00 65.56 106 GLY A C 1
ATOM 758 O O . GLY A 1 106 ? -22.104 8.716 -16.410 1.00 65.56 106 GLY A O 1
ATOM 759 N N . GLY A 1 107 ? -21.869 6.774 -17.533 1.00 68.44 107 GLY A N 1
ATOM 760 C CA . GLY A 1 107 ? -21.226 6.022 -16.458 1.00 68.44 107 GLY A CA 1
ATOM 761 C C . GLY A 1 107 ? -19.697 6.144 -16.482 1.00 68.44 107 GLY A C 1
ATOM 762 O O . GLY A 1 107 ? -19.092 6.388 -17.527 1.00 68.44 107 GLY A O 1
ATOM 763 N N . SER A 1 108 ? -19.082 5.934 -15.323 1.00 73.69 108 SER A N 1
ATOM 764 C CA . SER A 1 108 ? -17.642 5.735 -15.134 1.00 73.69 108 SER A CA 1
ATOM 765 C C . SER A 1 108 ? -17.440 4.663 -14.070 1.00 73.69 108 SER A C 1
ATOM 767 O O . SER A 1 108 ? -18.286 4.519 -13.187 1.00 73.69 108 SER A O 1
ATOM 769 N N . LEU A 1 109 ? -16.327 3.936 -14.122 1.00 76.19 109 LEU A N 1
ATOM 770 C CA . LEU A 1 109 ? -15.925 3.101 -12.993 1.00 76.19 109 LEU A CA 1
ATOM 771 C C . LEU A 1 109 ? -15.422 3.987 -11.835 1.00 76.19 109 LEU A C 1
ATOM 773 O O . LEU A 1 109 ? -14.845 5.046 -12.100 1.00 76.19 109 LEU A O 1
ATOM 777 N N . PRO A 1 110 ? -15.665 3.599 -10.570 1.00 74.62 110 PRO A N 1
ATOM 778 C CA . PRO A 1 110 ? -15.028 4.217 -9.407 1.00 74.62 110 PRO A CA 1
ATOM 779 C C . PRO A 1 110 ? -13.497 4.132 -9.473 1.00 74.62 110 PRO A C 1
ATOM 781 O O . PRO A 1 110 ? -12.959 3.176 -10.024 1.00 74.62 110 PRO A O 1
ATOM 784 N N . GLU A 1 111 ? -12.795 5.101 -8.876 1.00 66.81 111 GLU A N 1
ATOM 785 C CA . GLU A 1 111 ? -11.319 5.115 -8.822 1.00 66.81 111 GLU A CA 1
ATOM 786 C C . GLU A 1 111 ? -10.740 3.917 -8.040 1.00 66.81 111 GLU A C 1
ATOM 788 O O . GLU A 1 111 ? -9.591 3.544 -8.251 1.00 66.81 111 GLU A O 1
ATOM 793 N N . ASP A 1 112 ? -11.539 3.292 -7.168 1.00 69.62 112 ASP A N 1
ATOM 794 C CA . ASP A 1 112 ? -11.197 2.098 -6.390 1.00 69.62 112 ASP A CA 1
ATOM 795 C C . ASP A 1 112 ? -11.672 0.772 -7.018 1.00 69.62 112 ASP A C 1
ATOM 797 O O . ASP A 1 112 ? -11.570 -0.276 -6.378 1.00 69.62 112 ASP A O 1
ATOM 801 N N . ALA A 1 113 ? -12.217 0.795 -8.240 1.00 81.19 113 ALA A N 1
ATOM 802 C CA . ALA A 1 113 ? -12.741 -0.395 -8.902 1.00 81.19 113 ALA A CA 1
ATOM 803 C C . ALA A 1 113 ? -11.694 -1.078 -9.791 1.00 81.19 113 ALA A C 1
ATOM 805 O O . ALA A 1 113 ? -11.234 -0.511 -10.782 1.00 81.19 113 ALA A O 1
ATOM 806 N N . GLN A 1 114 ? -11.392 -2.342 -9.497 1.00 87.12 114 GLN A N 1
ATOM 807 C CA . GLN A 1 114 ? -10.518 -3.184 -10.317 1.00 87.12 114 GLN A CA 1
ATOM 808 C C . GLN A 1 114 ? -11.340 -4.264 -11.027 1.00 87.12 114 GLN A C 1
ATOM 810 O O . GLN A 1 114 ? -12.151 -4.954 -10.404 1.00 87.12 114 GLN A O 1
ATOM 815 N N . ILE A 1 115 ? -11.132 -4.426 -12.338 1.00 90.12 115 ILE A N 1
ATOM 816 C CA . ILE A 1 115 ? -11.846 -5.420 -13.148 1.00 90.12 115 ILE A CA 1
ATOM 817 C C . ILE A 1 115 ? -10.874 -6.452 -13.708 1.00 90.12 115 ILE A C 1
ATOM 819 O O . ILE A 1 115 ? -9.968 -6.135 -14.482 1.00 90.12 115 ILE A O 1
ATOM 823 N N . TYR A 1 116 ? -11.119 -7.715 -13.375 1.00 92.75 116 TYR A N 1
ATOM 824 C CA . TYR A 1 116 ? -10.292 -8.839 -13.787 1.00 92.75 116 TYR A CA 1
ATOM 825 C C . TYR A 1 116 ? -11.027 -9.767 -14.752 1.00 92.75 116 TYR A C 1
ATOM 827 O O . TYR A 1 116 ? -12.224 -10.028 -14.613 1.00 92.75 116 TYR A O 1
ATOM 835 N N . LEU A 1 117 ? -10.278 -10.327 -15.700 1.00 94.44 117 LEU A N 1
ATOM 836 C CA . LEU A 1 117 ? -10.757 -11.320 -16.656 1.00 94.44 117 LEU A CA 1
ATOM 837 C C . LEU A 1 117 ? -9.775 -12.489 -16.723 1.00 94.44 117 LEU A C 1
ATOM 839 O O . LEU A 1 117 ? -8.576 -12.279 -16.893 1.00 94.44 117 LEU A O 1
ATOM 843 N N . ARG A 1 118 ? -10.271 -13.726 -16.657 1.00 94.06 118 ARG A N 1
ATOM 844 C CA . ARG A 1 118 ? -9.517 -14.905 -17.105 1.00 94.06 118 ARG A CA 1
ATOM 845 C C . ARG A 1 118 ? -10.290 -15.665 -18.168 1.00 94.06 118 ARG A C 1
ATOM 847 O O . ARG A 1 118 ? -11.520 -15.702 -18.162 1.00 94.06 118 ARG A O 1
ATOM 854 N N . VAL A 1 119 ? -9.557 -16.285 -19.082 1.00 95.00 119 VAL A N 1
ATOM 855 C CA . VAL A 1 119 ? -10.104 -16.976 -20.254 1.00 95.00 119 VAL A CA 1
ATOM 856 C C . VAL A 1 119 ? -9.569 -18.400 -20.325 1.00 95.00 119 VAL A C 1
ATOM 858 O O . VAL A 1 119 ? -8.484 -18.691 -19.817 1.00 95.00 119 VAL A O 1
ATOM 861 N N . ARG A 1 120 ? -10.314 -19.304 -20.960 1.00 94.50 120 ARG A N 1
ATOM 862 C CA . ARG A 1 120 ? -9.873 -20.676 -21.215 1.00 94.50 120 ARG A CA 1
ATOM 863 C C . ARG A 1 120 ? -9.551 -20.859 -22.690 1.00 94.50 120 ARG A C 1
ATOM 865 O O . ARG A 1 120 ? -10.403 -20.659 -23.549 1.00 94.50 120 ARG A O 1
ATOM 872 N N . GLU A 1 121 ? -8.331 -21.295 -22.976 1.00 90.31 121 GLU A N 1
ATOM 873 C CA . GLU A 1 121 ? -7.865 -21.621 -24.322 1.00 90.31 121 GLU A CA 1
ATOM 874 C C . GLU A 1 121 ? -7.418 -23.081 -24.362 1.00 90.31 121 GLU A C 1
ATOM 876 O O . GLU A 1 121 ? -6.575 -23.507 -23.568 1.00 90.31 121 GLU A O 1
ATOM 881 N N . LYS A 1 122 ? -7.958 -23.869 -25.301 1.00 86.50 122 LYS A N 1
ATOM 882 C CA . LYS A 1 122 ? -7.566 -25.281 -25.511 1.00 86.50 122 LYS A CA 1
ATOM 883 C C . LYS A 1 122 ? -7.657 -26.118 -24.215 1.00 86.50 122 LYS A C 1
ATOM 885 O O . LYS A 1 122 ? -6.844 -27.012 -23.986 1.00 86.50 122 LYS A O 1
ATOM 890 N N . GLY A 1 123 ? -8.638 -25.810 -23.360 1.00 86.12 123 GLY A N 1
ATOM 891 C CA . GLY A 1 123 ? -8.860 -26.453 -22.058 1.00 86.12 123 GLY A CA 1
ATOM 892 C C . GLY A 1 123 ? -8.019 -25.925 -20.883 1.00 86.12 123 GLY A C 1
ATOM 893 O O . GLY A 1 123 ? -8.222 -26.391 -19.764 1.00 86.12 123 GLY A O 1
ATOM 894 N N . THR A 1 124 ? -7.124 -24.956 -21.095 1.00 88.81 124 THR A N 1
ATOM 895 C CA . THR A 1 124 ? -6.275 -24.356 -20.047 1.00 88.81 124 THR A CA 1
ATOM 896 C C . THR A 1 124 ? -6.764 -22.953 -19.701 1.00 88.81 124 THR A C 1
ATOM 898 O O . THR A 1 124 ? -6.957 -22.139 -20.599 1.00 88.81 124 THR A O 1
ATOM 901 N N . TRP A 1 125 ? -6.948 -22.657 -18.413 1.00 92.44 125 TRP A N 1
ATOM 902 C CA . TRP A 1 125 ? -7.267 -21.307 -17.934 1.00 92.44 125 TRP A CA 1
ATOM 903 C C . TRP A 1 125 ? -6.014 -20.426 -17.870 1.00 92.44 125 TRP A C 1
ATOM 905 O O . TRP A 1 125 ? -4.950 -20.885 -17.450 1.00 92.44 125 TRP A O 1
ATOM 915 N N . SER A 1 126 ? -6.147 -19.167 -18.281 1.00 89.88 126 SER A N 1
ATOM 916 C CA . SER A 1 126 ? -5.126 -18.132 -18.123 1.00 89.88 126 SER A CA 1
ATOM 917 C C . SER A 1 126 ? -4.993 -17.677 -16.662 1.00 89.88 126 SER A C 1
ATOM 919 O O . SER A 1 126 ? -5.911 -17.894 -15.869 1.00 89.88 126 SER A O 1
ATOM 921 N N . PRO A 1 127 ? -3.909 -16.961 -16.309 1.00 89.06 127 PRO A N 1
ATOM 922 C CA . PRO A 1 127 ? -3.931 -16.017 -15.193 1.00 89.06 127 PRO A CA 1
ATOM 923 C C . PRO A 1 127 ? -5.110 -15.033 -15.293 1.00 89.06 127 PRO A C 1
ATOM 925 O O . PRO A 1 127 ? -5.696 -14.851 -16.366 1.00 89.06 127 PRO A O 1
ATOM 928 N N . TRP A 1 128 ? -5.435 -14.376 -14.182 1.00 89.12 128 TRP A N 1
ATOM 929 C CA . TRP A 1 128 ? -6.329 -13.221 -14.174 1.00 89.12 128 TRP A CA 1
ATOM 930 C C . TRP A 1 128 ? -5.600 -11.996 -14.728 1.00 89.12 128 TRP A C 1
ATOM 932 O O . TRP A 1 128 ? -4.584 -11.584 -14.181 1.00 89.12 128 TRP A O 1
ATOM 942 N N . PHE A 1 129 ? -6.121 -11.404 -15.795 1.00 86.19 129 PHE A N 1
ATOM 943 C CA . PHE A 1 129 ? -5.640 -10.140 -16.340 1.00 86.19 129 PHE A CA 1
ATOM 944 C C . PHE A 1 129 ? -6.441 -8.988 -15.731 1.00 86.19 129 PHE A C 1
ATOM 946 O O . PHE A 1 129 ? -7.674 -9.036 -15.750 1.00 86.19 129 PHE A O 1
ATOM 953 N N . LEU A 1 130 ? -5.756 -7.969 -15.210 1.00 85.44 130 LEU A N 1
ATOM 954 C CA . LEU A 1 130 ? -6.361 -6.677 -14.877 1.00 85.44 130 LEU A CA 1
ATOM 955 C C . LEU A 1 130 ? -6.698 -5.942 -16.184 1.00 85.44 130 LEU A C 1
ATOM 957 O O . LEU A 1 130 ? -5.882 -5.922 -17.103 1.00 85.44 130 LEU A O 1
ATOM 961 N N . ASN A 1 131 ? -7.894 -5.362 -16.279 1.00 81.19 131 ASN A N 1
ATOM 962 C CA . ASN A 1 131 ? -8.358 -4.640 -17.464 1.00 81.19 131 ASN A CA 1
ATOM 963 C C . ASN A 1 131 ? -8.437 -3.152 -17.115 1.00 81.19 131 ASN A C 1
ATOM 965 O O . ASN A 1 131 ? -9.360 -2.721 -16.423 1.00 81.19 131 ASN A O 1
ATOM 969 N N . GLU A 1 132 ? -7.445 -2.387 -17.571 1.00 76.94 132 GLU A N 1
ATOM 970 C CA . GLU A 1 132 ? -7.380 -0.935 -17.384 1.00 76.94 132 GLU A CA 1
ATOM 971 C C . GLU A 1 132 ? -8.557 -0.240 -18.098 1.00 76.94 132 GLU A C 1
ATOM 973 O O . GLU A 1 132 ? -9.029 -0.692 -19.149 1.00 76.94 132 GLU A O 1
ATOM 978 N N . ILE A 1 133 ? -9.042 0.872 -17.529 1.00 73.38 133 ILE A N 1
ATOM 979 C CA . ILE A 1 133 ? -9.999 1.755 -18.213 1.00 73.38 133 ILE A CA 1
ATOM 980 C C . ILE A 1 133 ? -9.342 2.250 -19.500 1.00 73.38 133 ILE A C 1
ATOM 982 O O . ILE A 1 133 ? -8.185 2.652 -19.486 1.00 73.38 133 ILE A O 1
ATOM 986 N N . GLU A 1 134 ? -10.094 2.244 -20.596 1.00 64.06 134 GLU A N 1
ATOM 987 C CA . GLU A 1 134 ? -9.594 2.624 -21.912 1.00 64.06 134 GLU A CA 1
ATOM 988 C C . GLU A 1 134 ? -9.096 4.081 -21.944 1.00 64.06 134 GLU A C 1
ATOM 990 O O . GLU A 1 134 ? -9.885 5.036 -21.899 1.00 64.06 134 GLU A O 1
ATOM 995 N N . ASP A 1 135 ? -7.777 4.252 -22.040 1.00 56.06 135 ASP A N 1
ATOM 996 C CA . ASP A 1 135 ? -7.094 5.541 -22.114 1.00 56.06 135 ASP A CA 1
ATOM 997 C C . ASP A 1 135 ? -6.942 6.046 -23.562 1.00 56.06 135 ASP A C 1
ATOM 999 O O . ASP A 1 135 ? -6.454 7.151 -23.795 1.00 56.06 135 ASP A O 1
ATOM 1003 N N . ALA A 1 136 ? -7.472 5.332 -24.559 1.00 54.72 136 ALA A N 1
ATOM 1004 C CA . ALA A 1 136 ? -7.687 5.822 -25.914 1.00 54.72 136 ALA A CA 1
ATOM 1005 C C . ALA A 1 136 ? -9.139 6.301 -26.132 1.00 54.72 136 ALA A C 1
ATOM 1007 O O . ALA A 1 136 ? -10.023 5.584 -26.582 1.00 54.72 136 ALA A O 1
ATOM 1008 N N . THR A 1 137 ? -9.426 7.582 -25.895 1.00 53.66 137 THR A N 1
ATOM 1009 C CA . THR A 1 137 ? -10.813 8.092 -25.969 1.00 53.66 137 THR A CA 1
ATOM 1010 C C . THR A 1 137 ? -11.258 8.534 -27.371 1.00 53.66 137 THR A C 1
ATOM 1012 O O . THR A 1 137 ? -11.460 9.733 -27.587 1.00 53.66 137 THR A O 1
ATOM 1015 N N . GLY A 1 138 ? -11.422 7.600 -28.319 1.00 58.62 138 GLY A N 1
ATOM 1016 C CA . GLY A 1 138 ? -12.084 7.829 -29.619 1.00 58.62 138 GLY A CA 1
ATOM 1017 C C . GLY A 1 138 ? -11.742 9.180 -30.290 1.00 58.62 138 GLY A C 1
ATOM 1018 O O . GLY A 1 138 ? -10.565 9.548 -30.358 1.00 58.62 138 GLY A O 1
ATOM 1019 N N . PRO A 1 139 ? -12.737 9.950 -30.787 1.00 57.88 139 PRO A N 1
ATOM 1020 C CA . PRO A 1 139 ? -12.544 11.356 -31.145 1.00 57.88 139 PRO A CA 1
ATOM 1021 C C . PRO A 1 139 ? -12.283 12.205 -29.894 1.00 57.88 139 PRO A C 1
ATOM 1023 O O . PRO A 1 139 ? -13.022 12.111 -28.912 1.00 57.88 139 PRO A O 1
ATOM 1026 N N . GLU A 1 140 ? -11.263 13.066 -29.955 1.00 56.25 140 GLU A N 1
ATOM 1027 C CA . GLU A 1 140 ? -10.739 13.828 -28.813 1.00 56.25 140 GLU A CA 1
ATOM 1028 C C . GLU A 1 140 ? -11.834 14.505 -27.960 1.00 56.25 140 GLU A C 1
ATOM 1030 O O . GLU A 1 140 ? -12.542 15.400 -28.424 1.00 56.25 140 GLU A O 1
ATOM 1035 N N . GLY A 1 141 ? -11.922 14.120 -26.680 1.00 52.72 141 GLY A N 1
ATOM 1036 C CA . GLY A 1 141 ? -12.779 14.773 -25.683 1.00 52.72 141 GLY A CA 1
ATOM 1037 C C . GLY A 1 141 ? -14.089 14.057 -25.332 1.00 52.72 141 GLY A C 1
ATOM 1038 O O . GLY A 1 141 ? -14.888 14.625 -24.588 1.00 52.72 141 GLY A O 1
ATOM 1039 N N . LYS A 1 142 ? -14.329 12.833 -25.819 1.00 56.81 142 LYS A N 1
ATOM 1040 C CA . LYS A 1 142 ? -15.394 11.960 -25.286 1.00 56.81 142 LYS A CA 1
ATOM 1041 C C . LYS A 1 142 ? -14.908 11.177 -24.047 1.00 56.81 142 LYS A C 1
ATOM 1043 O O . LYS A 1 142 ? -13.721 10.875 -23.976 1.00 56.81 142 LYS A O 1
ATOM 1048 N N . PRO A 1 143 ? -15.783 10.839 -23.079 1.00 59.34 143 PRO A N 1
ATOM 1049 C CA . PRO A 1 143 ? -15.436 9.908 -22.003 1.00 59.34 143 PRO A CA 1
ATOM 1050 C C . PRO A 1 143 ? -15.250 8.481 -22.544 1.00 59.34 143 PRO A C 1
ATOM 1052 O O . PRO A 1 143 ? -15.861 8.120 -23.553 1.00 59.34 143 PRO A O 1
ATOM 1055 N N . ALA A 1 144 ? -14.433 7.678 -21.859 1.00 63.22 144 ALA A N 1
ATOM 1056 C CA . ALA A 1 144 ? -14.312 6.247 -22.124 1.00 63.22 144 ALA A CA 1
ATOM 1057 C C . ALA A 1 144 ? -15.636 5.522 -21.818 1.00 63.22 144 ALA A C 1
ATOM 1059 O O . ALA A 1 144 ? -16.340 5.871 -20.867 1.00 63.22 144 ALA A O 1
ATOM 1060 N N . LEU A 1 145 ? -15.968 4.525 -22.640 1.00 79.06 145 LEU A N 1
ATOM 1061 C CA . LEU A 1 145 ? -17.179 3.699 -22.522 1.00 79.06 145 LEU A CA 1
ATOM 1062 C C . LEU A 1 145 ? -16.848 2.228 -22.218 1.00 79.06 145 LEU A C 1
ATOM 1064 O O . LEU A 1 145 ? -17.708 1.367 -22.379 1.00 79.06 145 LEU A O 1
ATOM 1068 N N . GLY A 1 146 ? -15.603 1.939 -21.831 1.00 85.69 146 GLY A N 1
ATOM 1069 C CA . GLY A 1 146 ? -15.117 0.584 -21.609 1.00 85.69 146 GLY A CA 1
ATOM 1070 C C . GLY A 1 146 ? -13.662 0.498 -21.140 1.00 85.69 146 GLY A C 1
ATOM 1071 O O . GLY A 1 146 ? -13.032 1.515 -20.839 1.00 85.69 146 GLY A O 1
ATOM 1072 N N . THR A 1 147 ? -13.147 -0.729 -21.084 1.00 87.75 147 THR A N 1
ATOM 1073 C CA . THR A 1 147 ? -11.729 -1.069 -20.863 1.00 87.75 147 THR A CA 1
ATOM 1074 C C . THR A 1 147 ? -10.999 -1.284 -22.187 1.00 87.75 147 THR A C 1
ATOM 1076 O O . THR A 1 147 ? -11.650 -1.549 -23.204 1.00 87.75 147 THR A O 1
ATOM 1079 N N . GLY A 1 148 ? -9.664 -1.266 -22.150 1.00 83.25 148 GLY A N 1
ATOM 1080 C CA . GLY A 1 148 ? -8.825 -1.723 -23.267 1.00 83.25 148 GLY A CA 1
ATOM 1081 C C . GLY A 1 148 ? -9.102 -3.180 -23.663 1.00 83.25 148 GLY A C 1
ATOM 1082 O O . GLY A 1 148 ? -9.750 -3.930 -22.919 1.00 83.25 148 GLY A O 1
ATOM 1083 N N . GLU A 1 149 ? -8.648 -3.588 -24.851 1.00 88.88 149 GLU A N 1
ATOM 1084 C CA . GLU A 1 149 ? -9.023 -4.871 -25.440 1.00 88.88 149 GLU A CA 1
ATOM 1085 C C . GLU A 1 149 ? -8.056 -6.027 -25.123 1.00 88.88 149 GLU A C 1
ATOM 1087 O O . GLU A 1 149 ? -6.836 -5.962 -25.307 1.00 88.88 149 GLU A O 1
ATOM 1092 N N . LEU A 1 150 ? -8.632 -7.148 -24.684 1.00 92.12 150 LEU A N 1
ATOM 1093 C CA . LEU A 1 150 ? -7.922 -8.377 -24.358 1.00 92.12 150 LEU A CA 1
ATOM 1094 C C . LEU A 1 150 ? -8.021 -9.368 -25.519 1.00 92.12 150 LEU A C 1
ATOM 1096 O O . LEU A 1 150 ? -9.097 -9.868 -25.851 1.00 92.12 150 LEU A O 1
ATOM 1100 N N . VAL A 1 151 ? -6.881 -9.681 -26.130 1.00 93.00 151 VAL A N 1
ATOM 1101 C CA . VAL A 1 151 ? -6.767 -10.603 -27.266 1.00 93.00 151 VAL A CA 1
ATOM 1102 C C . VAL A 1 151 ? -6.692 -12.051 -26.787 1.00 93.00 151 VAL A C 1
ATOM 1104 O O . VAL A 1 151 ? -6.010 -12.371 -25.814 1.00 93.00 151 VAL A O 1
ATOM 1107 N N . THR A 1 152 ? -7.350 -12.957 -27.507 1.00 92.81 152 THR A N 1
ATOM 1108 C CA . THR A 1 152 ? -7.300 -14.403 -27.262 1.00 92.81 152 THR A CA 1
ATOM 1109 C C . THR A 1 152 ? -6.966 -15.187 -28.535 1.00 92.81 152 THR A C 1
ATOM 1111 O O . THR A 1 152 ? -6.987 -14.686 -29.661 1.00 92.81 152 THR A O 1
ATOM 1114 N N . ALA A 1 153 ? -6.656 -16.467 -28.362 1.00 88.44 153 ALA A N 1
ATOM 1115 C CA . ALA A 1 153 ? -6.366 -17.428 -29.418 1.00 88.44 153 ALA A CA 1
ATOM 1116 C C . ALA A 1 153 ? -7.589 -18.278 -29.817 1.00 88.44 153 ALA A C 1
ATOM 1118 O O . ALA A 1 153 ? -7.410 -19.421 -30.254 1.00 88.44 153 ALA A O 1
ATOM 1119 N N . GLY A 1 154 ? -8.809 -17.751 -29.664 1.00 90.12 154 GLY A N 1
ATOM 1120 C CA . GLY A 1 154 ? -10.044 -18.540 -29.708 1.00 90.12 154 GLY A CA 1
ATOM 1121 C C . GLY A 1 154 ? -10.320 -19.156 -28.339 1.00 90.12 154 GLY A C 1
ATOM 1122 O O . GLY A 1 154 ? -10.034 -20.334 -28.122 1.00 90.12 154 GLY A O 1
ATOM 1123 N N . ALA A 1 155 ? -10.793 -18.335 -27.403 1.00 95.38 155 ALA A N 1
ATOM 1124 C CA . ALA A 1 155 ? -11.150 -18.774 -26.057 1.00 95.38 155 ALA A CA 1
ATOM 1125 C C . ALA A 1 155 ? -12.601 -19.282 -26.008 1.00 95.38 155 ALA A C 1
ATOM 1127 O O . ALA A 1 155 ? -13.479 -18.685 -26.628 1.00 95.38 155 ALA A O 1
ATOM 1128 N N . ASP A 1 156 ? -12.832 -20.365 -25.257 1.00 95.56 156 ASP A N 1
ATOM 1129 C CA . ASP A 1 156 ? -14.094 -21.136 -25.215 1.00 95.56 156 ASP A CA 1
ATOM 1130 C C . ASP A 1 156 ? -14.790 -21.116 -23.832 1.00 95.56 156 ASP A C 1
ATOM 1132 O O . ASP A 1 156 ? -15.873 -21.673 -23.630 1.00 95.56 156 ASP A O 1
ATOM 1136 N N . ALA A 1 157 ? -14.156 -20.486 -22.842 1.00 96.62 157 ALA A N 1
ATOM 1137 C CA . ALA A 1 157 ? -14.750 -20.168 -21.551 1.00 96.62 157 ALA A CA 1
ATOM 1138 C C . ALA A 1 157 ? -14.127 -18.895 -20.971 1.00 96.62 157 ALA A C 1
ATOM 1140 O O . ALA A 1 157 ? -13.009 -18.509 -21.328 1.00 96.62 157 ALA A O 1
ATOM 1141 N N . VAL A 1 158 ? -14.853 -18.247 -20.067 1.00 97.19 158 VAL A N 1
ATOM 1142 C CA . VAL A 1 158 ? -14.471 -16.968 -19.469 1.00 97.19 158 VAL A CA 1
ATOM 1143 C C . VAL A 1 158 ? -14.920 -16.880 -18.014 1.00 97.19 158 VAL A C 1
ATOM 1145 O O . VAL A 1 158 ? -15.895 -17.517 -17.612 1.00 97.19 158 VAL A O 1
ATOM 1148 N N . GLN A 1 159 ? -14.213 -16.085 -17.219 1.00 97.19 159 GLN A N 1
ATOM 1149 C CA . GLN A 1 159 ? -14.667 -15.652 -15.906 1.00 97.19 159 GLN A CA 1
ATOM 1150 C C . GLN A 1 159 ? -14.252 -14.201 -15.676 1.00 97.19 159 GLN A C 1
ATOM 1152 O O . GLN A 1 159 ? -13.101 -13.848 -15.935 1.00 97.19 159 GLN A O 1
ATOM 1157 N N . ALA A 1 160 ? -15.181 -13.380 -15.190 1.00 96.69 160 ALA A N 1
ATOM 1158 C CA . ALA A 1 160 ? -14.940 -11.984 -14.846 1.00 96.69 160 ALA A CA 1
ATOM 1159 C C . ALA A 1 160 ? -15.165 -11.728 -13.356 1.00 96.69 160 ALA A C 1
ATOM 1161 O O . ALA A 1 160 ? -16.037 -12.341 -12.734 1.00 96.69 160 ALA A O 1
ATOM 1162 N N . SER A 1 161 ? -14.395 -10.784 -12.824 1.00 95.75 161 SER A N 1
ATOM 1163 C CA . SER A 1 161 ? -14.497 -10.287 -11.458 1.00 95.75 161 SER A CA 1
ATOM 1164 C C . SER A 1 161 ? -14.449 -8.762 -11.436 1.00 95.75 161 SER A C 1
ATOM 1166 O O . SER A 1 161 ? -13.715 -8.155 -12.217 1.00 95.75 161 SER A O 1
ATOM 1168 N N . VAL A 1 162 ? -15.225 -8.152 -10.542 1.00 94.44 162 VAL A N 1
ATOM 1169 C CA . VAL A 1 162 ? -15.145 -6.729 -10.194 1.00 94.44 162 VAL A CA 1
ATOM 1170 C C . VAL A 1 162 ? -14.909 -6.638 -8.692 1.00 94.44 162 VAL A C 1
ATOM 1172 O O . VAL A 1 162 ? -15.755 -7.064 -7.899 1.00 94.44 162 VAL A O 1
ATOM 1175 N N . VAL A 1 163 ? -13.764 -6.084 -8.313 1.00 92.19 163 VAL A N 1
ATOM 1176 C CA . VAL A 1 163 ? -13.352 -5.832 -6.929 1.00 92.19 163 VAL A CA 1
ATOM 1177 C C . VAL A 1 163 ? -13.582 -4.350 -6.626 1.00 92.19 163 VAL A C 1
ATOM 1179 O O . VAL A 1 163 ? -13.258 -3.494 -7.448 1.00 92.19 163 VAL A O 1
ATOM 1182 N N . LEU A 1 164 ? -14.170 -4.061 -5.464 1.00 86.56 164 LEU A N 1
ATOM 1183 C CA . LEU A 1 164 ? -14.376 -2.717 -4.913 1.00 86.56 164 LEU A CA 1
ATOM 1184 C C . LEU A 1 164 ? -13.830 -2.714 -3.482 1.00 86.56 164 LEU A C 1
ATOM 1186 O O . LEU A 1 164 ? -14.018 -3.708 -2.777 1.00 86.56 164 LEU A O 1
ATOM 1190 N N . LYS A 1 165 ? -13.271 -1.594 -2.999 1.00 77.81 165 LYS A N 1
ATOM 1191 C CA . LYS A 1 165 ? -12.815 -1.485 -1.593 1.00 77.81 165 LYS A CA 1
ATOM 1192 C C . LYS A 1 165 ? -13.958 -1.631 -0.577 1.00 77.81 165 LYS A C 1
ATOM 1194 O O . LYS A 1 165 ? -13.729 -1.891 0.601 1.00 77.81 165 LYS A O 1
ATOM 1199 N N . SER A 1 166 ? -15.209 -1.456 -1.010 1.00 82.06 166 SER A N 1
ATOM 1200 C CA . SER A 1 166 ? -16.398 -1.718 -0.199 1.00 82.06 166 SER A CA 1
ATOM 1201 C C . SER A 1 166 ? -17.601 -2.080 -1.063 1.00 82.06 166 SER A C 1
ATOM 1203 O O . SER A 1 166 ? -17.882 -1.417 -2.061 1.00 82.06 166 SER A O 1
ATOM 1205 N N . VAL A 1 167 ? -18.401 -3.057 -0.619 1.00 80.12 167 VAL A N 1
ATOM 1206 C CA . VAL A 1 167 ? -19.695 -3.387 -1.248 1.00 80.12 167 VAL A CA 1
ATOM 1207 C C . VAL A 1 167 ? -20.659 -2.191 -1.262 1.00 80.12 167 VAL A C 1
ATOM 1209 O O . VAL A 1 167 ? -21.494 -2.100 -2.152 1.00 80.12 167 VAL A O 1
ATOM 1212 N N . ALA A 1 168 ? -20.495 -1.215 -0.359 1.00 81.12 168 ALA A N 1
ATOM 1213 C CA . ALA A 1 168 ? -21.270 0.031 -0.358 1.00 81.12 168 ALA A CA 1
ATOM 1214 C C . ALA A 1 168 ? -21.005 0.928 -1.590 1.00 81.12 168 ALA A C 1
ATOM 1216 O O . ALA A 1 168 ? -21.756 1.870 -1.838 1.00 81.12 168 ALA A O 1
ATOM 1217 N N . HIS A 1 169 ? -19.954 0.654 -2.373 1.00 83.94 169 HIS A N 1
ATOM 1218 C CA . HIS A 1 169 ? -19.705 1.296 -3.668 1.00 83.94 169 HIS A CA 1
ATOM 1219 C C . HIS A 1 169 ? -20.409 0.569 -4.829 1.00 83.94 169 HIS A C 1
ATOM 1221 O O . HIS A 1 169 ? -20.416 1.063 -5.949 1.00 83.94 169 HIS A O 1
ATOM 1227 N N . LEU A 1 170 ? -21.082 -0.563 -4.596 1.00 85.81 170 LEU A N 1
ATOM 1228 C CA . LEU A 1 170 ? -21.836 -1.267 -5.639 1.00 85.81 170 LEU A CA 1
ATOM 1229 C C . LEU A 1 170 ? -22.837 -0.364 -6.405 1.00 85.81 170 LEU A C 1
ATOM 1231 O O . LEU A 1 170 ? -22.895 -0.484 -7.629 1.00 85.81 170 LEU A O 1
ATOM 1235 N N . PRO A 1 171 ? -23.574 0.577 -5.770 1.00 85.38 171 PRO A N 1
ATOM 1236 C CA . PRO A 1 171 ? -24.477 1.487 -6.483 1.00 85.38 171 PRO A CA 1
ATOM 1237 C C . PRO A 1 171 ? -23.783 2.565 -7.336 1.00 85.38 171 PRO A C 1
ATOM 1239 O O . PRO A 1 171 ? -24.480 3.311 -8.026 1.00 85.38 171 PRO A O 1
ATOM 1242 N N . THR A 1 172 ? -22.451 2.701 -7.271 1.00 84.88 172 THR A N 1
ATOM 1243 C CA . THR A 1 172 ? -21.678 3.660 -8.085 1.00 84.88 172 THR A CA 1
ATOM 1244 C C . THR A 1 172 ? -21.078 3.034 -9.345 1.00 84.88 172 THR A C 1
ATOM 1246 O O . THR A 1 172 ? -20.580 3.773 -10.195 1.00 84.88 172 THR A O 1
ATOM 1249 N N . LEU A 1 173 ? -21.175 1.707 -9.517 1.00 88.00 173 LEU A N 1
ATOM 1250 C CA . LEU A 1 173 ? -20.833 1.048 -10.779 1.00 88.00 173 LEU A CA 1
ATOM 1251 C C . LEU A 1 173 ? -21.686 1.591 -11.941 1.00 88.00 173 LEU A C 1
ATOM 1253 O O . LEU A 1 173 ? -22.861 1.932 -11.756 1.00 88.00 173 LEU A O 1
ATOM 1257 N N . PRO A 1 174 ? -21.129 1.650 -13.165 1.00 88.81 174 PRO A N 1
ATOM 1258 C CA . PRO A 1 174 ? -21.861 2.145 -14.314 1.00 88.81 174 PRO A CA 1
ATOM 1259 C C . PRO A 1 174 ? -23.020 1.205 -14.675 1.00 88.81 174 PRO A C 1
ATOM 1261 O O . PRO A 1 174 ? -22.988 -0.007 -14.441 1.00 88.81 174 PRO A O 1
ATOM 1264 N N . LYS A 1 175 ? -24.068 1.793 -15.252 1.00 89.62 175 LYS A N 1
ATOM 1265 C CA . LYS A 1 175 ? -25.269 1.086 -15.708 1.00 89.62 175 LYS A CA 1
ATOM 1266 C C . LYS A 1 175 ? -25.004 0.357 -17.013 1.00 89.62 175 LYS A C 1
ATOM 1268 O O . LYS A 1 175 ? -24.253 0.860 -17.849 1.00 89.62 175 LYS A O 1
ATOM 1273 N N . GLY A 1 176 ? -25.632 -0.808 -17.170 1.00 89.44 176 GLY A N 1
ATOM 1274 C CA . GLY A 1 176 ? -25.383 -1.671 -18.322 1.00 89.44 176 GLY A CA 1
ATOM 1275 C C . GLY A 1 176 ? -23.895 -1.985 -18.471 1.00 89.44 176 GLY A C 1
ATOM 1276 O O . GLY A 1 176 ? -23.351 -1.837 -19.555 1.00 89.44 176 GLY A O 1
ATOM 1277 N N . LEU A 1 177 ? -23.204 -2.328 -17.380 1.00 93.94 177 LEU A N 1
ATOM 1278 C CA . LEU A 1 177 ? -21.837 -2.838 -17.446 1.00 93.94 177 LEU A CA 1
ATOM 1279 C C . LEU A 1 177 ? -21.904 -4.256 -18.015 1.00 93.94 177 LEU A C 1
ATOM 1281 O O . LEU A 1 177 ? -22.485 -5.133 -17.379 1.00 93.94 177 LEU A O 1
ATOM 1285 N N . HIS A 1 178 ? -21.308 -4.496 -19.177 1.00 94.38 178 HIS A N 1
ATOM 1286 C CA . HIS A 1 178 ? -21.258 -5.806 -19.827 1.00 94.38 178 HIS A CA 1
ATOM 1287 C C . HIS A 1 178 ? -19.812 -6.268 -20.002 1.00 94.38 178 HIS A C 1
ATOM 1289 O O . HIS A 1 178 ? -18.951 -5.487 -20.403 1.00 94.38 178 HIS A O 1
ATOM 1295 N N . LEU A 1 179 ? -19.567 -7.563 -19.794 1.00 96.56 179 LEU A N 1
ATOM 1296 C CA . LEU A 1 179 ? -18.446 -8.255 -20.425 1.00 96.56 179 LEU A CA 1
ATOM 1297 C C . LEU A 1 179 ? -18.834 -8.556 -21.881 1.00 96.56 179 LEU A C 1
ATOM 1299 O O . LEU A 1 179 ? -19.867 -9.177 -22.142 1.00 96.56 179 LEU A O 1
ATOM 1303 N N . VAL A 1 180 ? -18.001 -8.121 -22.818 1.00 97.19 180 VAL A N 1
ATOM 1304 C CA . VAL A 1 180 ? -18.213 -8.216 -24.265 1.00 97.19 180 VAL A CA 1
ATOM 1305 C C . VAL A 1 180 ? -17.252 -9.249 -24.842 1.00 97.19 180 VAL A C 1
ATOM 1307 O O . VAL A 1 180 ? -16.048 -9.153 -24.619 1.00 97.19 180 VAL A O 1
ATOM 1310 N N . LEU A 1 181 ? -17.765 -10.226 -25.595 1.00 97.50 181 LEU A N 1
ATOM 1311 C CA . LEU A 1 181 ? -16.972 -11.302 -26.202 1.00 97.50 181 LEU A CA 1
ATOM 1312 C C . LEU A 1 181 ? -17.162 -11.305 -27.723 1.00 97.50 181 LEU A C 1
ATOM 1314 O O . LEU A 1 181 ? -18.235 -11.637 -28.237 1.00 97.50 181 LEU A O 1
ATOM 1318 N N . VAL A 1 182 ? -16.111 -10.935 -28.450 1.00 96.62 182 VAL A N 1
ATOM 1319 C CA . VAL A 1 182 ? -16.149 -10.661 -29.889 1.00 96.62 182 VAL A CA 1
ATOM 1320 C C . VAL A 1 182 ? -15.569 -11.852 -30.675 1.00 96.62 182 VAL A C 1
ATOM 1322 O O . VAL A 1 182 ? -14.373 -12.144 -30.553 1.00 96.62 182 VAL A O 1
ATOM 1325 N N . PRO A 1 183 ? -16.366 -12.562 -31.501 1.00 95.44 183 PRO A N 1
ATOM 1326 C CA . PRO A 1 183 ? -15.883 -13.674 -32.320 1.00 95.44 183 PRO A CA 1
ATOM 1327 C C . PRO A 1 183 ? -15.027 -13.195 -33.500 1.00 95.44 183 PRO A C 1
ATOM 1329 O O . PRO A 1 183 ? -15.049 -12.030 -33.884 1.00 95.44 183 PRO A O 1
ATOM 1332 N N . GLY A 1 184 ? -14.300 -14.113 -34.147 1.00 87.19 184 GLY A N 1
ATOM 1333 C CA . GLY A 1 184 ? -13.374 -13.789 -35.251 1.00 87.19 184 GLY A CA 1
ATOM 1334 C C . GLY A 1 184 ? -14.007 -13.267 -36.556 1.00 87.19 184 GLY A C 1
ATOM 1335 O O . GLY A 1 184 ? -13.288 -12.942 -37.507 1.00 87.19 184 GLY A O 1
ATOM 1336 N N . ALA A 1 185 ? -15.337 -13.214 -36.634 1.00 89.81 185 ALA A N 1
ATOM 1337 C CA . ALA A 1 185 ? -16.114 -12.518 -37.662 1.00 89.81 185 ALA A CA 1
ATOM 1338 C C . ALA A 1 185 ? -17.422 -12.003 -37.026 1.00 89.81 185 ALA A C 1
ATOM 1340 O O . ALA A 1 185 ? -18.463 -12.657 -37.152 1.00 89.81 185 ALA A O 1
ATOM 1341 N N . PRO A 1 186 ? -17.354 -10.880 -36.292 1.00 93.31 186 PRO A N 1
ATOM 1342 C CA . PRO A 1 186 ? -18.469 -10.377 -35.502 1.00 93.31 186 PRO A CA 1
ATOM 1343 C C . PRO A 1 186 ? -19.542 -9.751 -36.390 1.00 93.31 186 PRO A C 1
ATOM 1345 O O . PRO A 1 186 ? -19.229 -9.086 -37.380 1.00 93.31 186 PRO A O 1
ATOM 1348 N N . LYS A 1 187 ? -20.815 -9.965 -36.042 1.00 89.50 187 LYS A N 1
ATOM 1349 C CA . LYS A 1 187 ? -21.949 -9.289 -36.679 1.00 89.50 187 LYS A CA 1
ATOM 1350 C C . LYS A 1 187 ? -23.165 -9.208 -35.766 1.00 89.50 187 LYS A C 1
ATOM 1352 O O . LYS A 1 187 ? -23.855 -10.206 -35.560 1.00 89.50 187 LYS A O 1
ATOM 1357 N N . GLY A 1 188 ? -23.475 -7.991 -35.327 1.00 90.75 188 GLY A N 1
ATOM 1358 C CA . GLY A 1 188 ? -24.542 -7.749 -34.365 1.00 90.75 188 GLY A CA 1
ATOM 1359 C C . GLY A 1 188 ? -24.184 -8.273 -32.976 1.00 90.75 188 GLY A C 1
ATOM 1360 O O . GLY A 1 188 ? -23.150 -8.912 -32.775 1.00 90.75 188 GLY A O 1
ATOM 1361 N N . GLU A 1 189 ? -25.056 -7.993 -32.019 1.00 93.88 189 GLU A N 1
ATOM 1362 C CA . GLU A 1 189 ? -24.844 -8.292 -30.605 1.00 93.88 189 GLU A CA 1
ATOM 1363 C C . GLU A 1 189 ? -25.997 -9.155 -30.080 1.00 93.88 189 GLU A C 1
ATOM 1365 O O . GLU A 1 189 ? -27.138 -9.043 -30.539 1.00 93.88 189 GLU A O 1
ATOM 1370 N N . GLN A 1 190 ? -25.689 -10.040 -29.136 1.00 94.62 190 GLN A N 1
ATOM 1371 C CA . GLN A 1 190 ? -26.634 -10.921 -28.466 1.00 94.62 190 GLN A CA 1
ATOM 1372 C C . GLN A 1 190 ? -26.334 -10.928 -26.966 1.00 94.62 190 GLN A C 1
ATOM 1374 O O . GLN A 1 190 ? -25.287 -11.412 -26.535 1.00 94.62 190 GLN A O 1
ATOM 1379 N N . GLU A 1 191 ? -27.281 -10.450 -26.161 1.00 92.25 191 GLU A N 1
ATOM 1380 C CA . GLU A 1 191 ? -27.256 -10.679 -24.716 1.00 92.25 191 GLU A CA 1
ATOM 1381 C C . GLU A 1 191 ? -27.417 -12.170 -24.406 1.00 92.25 191 GLU A C 1
ATOM 1383 O O . GLU A 1 191 ? -28.238 -12.858 -25.018 1.00 92.25 191 GLU A O 1
ATOM 1388 N N . ARG A 1 192 ? -26.630 -12.664 -23.448 1.00 94.00 192 ARG A N 1
ATOM 1389 C CA . ARG A 1 192 ? -26.711 -14.034 -22.930 1.00 94.00 192 ARG A CA 1
ATOM 1390 C C . ARG A 1 192 ? -27.287 -14.015 -21.524 1.00 94.00 192 ARG A C 1
ATOM 1392 O O . ARG A 1 192 ? -26.881 -13.180 -20.717 1.00 94.00 192 ARG A O 1
ATOM 1399 N N . THR A 1 193 ? -28.202 -14.932 -21.209 1.00 90.19 193 THR A N 1
ATOM 1400 C CA . THR A 1 193 ? -28.767 -15.046 -19.848 1.00 90.19 193 THR A CA 1
ATOM 1401 C C . THR A 1 193 ? -28.059 -16.122 -19.022 1.00 90.19 193 THR A C 1
ATOM 1403 O O . THR A 1 193 ? -27.407 -17.018 -19.559 1.00 90.19 193 THR A O 1
ATOM 1406 N N . ALA A 1 194 ? -28.204 -16.066 -17.693 1.00 86.94 194 ALA A N 1
ATOM 1407 C CA . ALA A 1 194 ? -27.614 -17.052 -16.780 1.00 86.94 194 ALA A CA 1
ATOM 1408 C C . ALA A 1 194 ? -28.108 -18.491 -17.044 1.00 86.94 194 ALA A C 1
ATOM 1410 O O . ALA A 1 194 ? -27.424 -19.456 -16.724 1.00 86.94 194 ALA A O 1
ATOM 1411 N N . GLU A 1 195 ? -29.294 -18.645 -17.634 1.00 88.69 195 GLU A N 1
ATOM 1412 C CA . GLU A 1 195 ? -29.903 -19.933 -17.978 1.00 88.69 195 GLU A CA 1
ATOM 1413 C C . GLU A 1 195 ? -29.340 -20.543 -19.275 1.00 88.69 195 GLU A C 1
ATOM 1415 O O . GLU A 1 195 ? -29.463 -21.750 -19.483 1.00 88.69 195 GLU A O 1
ATOM 1420 N N . GLU A 1 196 ? -28.734 -19.728 -20.145 1.00 90.06 196 GLU A N 1
ATOM 1421 C CA . GLU A 1 196 ? -28.120 -20.160 -21.410 1.00 90.06 196 GLU A CA 1
ATOM 1422 C C . GLU A 1 196 ? -26.639 -20.531 -21.263 1.00 90.06 196 GLU A C 1
ATOM 1424 O O . GLU A 1 196 ? -26.086 -21.225 -22.120 1.00 90.06 196 GLU A O 1
ATOM 1429 N N . LEU A 1 197 ? -25.984 -20.035 -20.211 1.00 93.44 197 LEU A N 1
ATOM 1430 C CA . LEU A 1 197 ? -24.551 -20.180 -19.987 1.00 93.44 197 LEU A CA 1
ATOM 1431 C C . LEU A 1 197 ? -24.274 -21.345 -19.032 1.00 93.44 197 LEU A C 1
ATOM 1433 O O . LEU A 1 197 ? -24.887 -21.478 -17.973 1.00 93.44 197 LEU A O 1
ATOM 1437 N N . LYS A 1 198 ? -23.331 -22.212 -19.404 1.00 92.81 198 LYS A N 1
ATOM 1438 C CA . LYS A 1 198 ? -23.012 -23.424 -18.642 1.00 92.81 198 LYS A CA 1
ATOM 1439 C C . LYS A 1 198 ? -21.746 -23.222 -17.817 1.00 92.81 198 LYS A C 1
ATOM 1441 O O . LYS A 1 198 ? -20.678 -22.968 -18.365 1.00 92.81 198 LYS A O 1
ATOM 1446 N N . ALA A 1 199 ? -21.852 -23.404 -16.503 1.00 93.12 199 ALA A N 1
ATOM 1447 C CA . ALA A 1 199 ? -20.685 -23.414 -15.629 1.00 93.12 199 ALA A CA 1
ATOM 1448 C C . ALA A 1 199 ? -19.755 -24.602 -15.951 1.00 93.12 199 ALA A C 1
ATOM 1450 O O . ALA A 1 199 ? -20.201 -25.732 -16.185 1.00 93.12 199 ALA A O 1
ATOM 1451 N N . VAL A 1 200 ? -18.451 -24.341 -15.939 1.00 93.75 200 VAL A N 1
ATOM 1452 C CA . VAL A 1 200 ? -17.366 -25.300 -16.189 1.00 93.75 200 VAL A CA 1
ATOM 1453 C C . VAL A 1 200 ? -16.333 -25.229 -15.068 1.00 93.75 200 VAL A C 1
ATOM 1455 O O . VAL A 1 200 ? -16.232 -24.238 -14.354 1.00 93.75 200 VAL A O 1
ATOM 1458 N N . ALA A 1 201 ? -15.551 -26.294 -14.891 1.00 87.19 201 ALA A N 1
ATOM 1459 C CA . ALA A 1 201 ? -14.509 -26.304 -13.872 1.00 87.19 201 ALA A CA 1
ATOM 1460 C C . ALA A 1 201 ? -13.367 -25.333 -14.229 1.00 87.19 201 ALA A C 1
ATOM 1462 O O . ALA A 1 201 ? -12.831 -25.365 -15.343 1.00 87.19 201 ALA A O 1
ATOM 1463 N N . ALA A 1 202 ? -12.964 -24.529 -13.247 1.00 88.69 202 ALA A N 1
ATOM 1464 C CA . ALA A 1 202 ? -11.726 -23.765 -13.238 1.00 88.69 202 ALA A CA 1
ATOM 1465 C C . ALA A 1 202 ? -10.921 -24.139 -11.989 1.00 88.69 202 ALA A C 1
ATOM 1467 O O . ALA A 1 202 ? -11.490 -24.347 -10.919 1.00 88.69 202 ALA A O 1
ATOM 1468 N N . ASN A 1 203 ? -9.604 -24.252 -12.144 1.00 82.44 203 ASN A N 1
ATOM 1469 C CA . ASN A 1 203 ? -8.688 -24.297 -11.009 1.00 82.44 203 ASN A CA 1
ATOM 1470 C C . ASN A 1 203 ? -8.264 -22.854 -10.691 1.00 82.44 203 ASN A C 1
ATOM 1472 O O . ASN A 1 203 ? -8.215 -22.053 -11.626 1.00 82.44 203 ASN A O 1
ATOM 1476 N N . PRO A 1 204 ? -7.895 -22.530 -9.439 1.00 82.94 204 PRO A N 1
ATOM 1477 C CA . PRO A 1 204 ? -7.316 -21.232 -9.113 1.00 82.94 204 PRO A CA 1
ATOM 1478 C C . PRO A 1 204 ? -6.088 -20.926 -9.977 1.00 82.94 204 PRO A C 1
ATOM 1480 O O . PRO A 1 204 ? -5.245 -21.795 -10.220 1.00 82.94 204 PRO A O 1
ATOM 1483 N N . THR A 1 205 ? -5.990 -19.679 -10.424 1.00 83.69 205 THR A N 1
ATOM 1484 C CA . THR A 1 205 ? -4.909 -19.148 -11.262 1.00 83.69 205 THR A CA 1
ATOM 1485 C C . THR A 1 205 ? -4.428 -17.828 -10.664 1.00 83.69 205 THR A C 1
ATOM 1487 O O . THR A 1 205 ? -5.263 -17.086 -10.149 1.00 83.69 205 THR A O 1
ATOM 1490 N N . PRO A 1 206 ? -3.126 -17.504 -10.727 1.00 82.19 206 PRO A N 1
ATOM 1491 C CA . PRO A 1 206 ? -2.616 -16.239 -10.198 1.00 82.19 206 PRO A CA 1
ATOM 1492 C C . PRO A 1 206 ? -3.136 -15.043 -11.006 1.00 82.19 206 PRO A C 1
ATOM 1494 O O . PRO A 1 206 ? -3.629 -15.209 -12.126 1.00 82.19 206 PRO A O 1
ATOM 1497 N N . VAL A 1 207 ? -2.969 -13.839 -10.466 1.00 79.69 207 VAL A N 1
ATOM 1498 C CA . VAL A 1 207 ? -3.061 -12.594 -11.241 1.00 79.69 207 VAL A CA 1
ATOM 1499 C C . VAL A 1 207 ? -1.804 -12.451 -12.107 1.00 79.69 207 VAL A C 1
ATOM 1501 O O . VAL A 1 207 ? -0.707 -12.839 -11.698 1.00 79.69 207 VAL A O 1
ATOM 1504 N N . ALA A 1 208 ? -1.958 -11.960 -13.334 1.00 70.94 208 ALA A N 1
ATOM 1505 C CA . ALA A 1 208 ? -0.841 -11.575 -14.185 1.00 70.94 208 ALA A CA 1
ATOM 1506 C C . ALA A 1 208 ? -0.146 -10.340 -13.575 1.00 70.94 208 ALA A C 1
ATOM 1508 O O . ALA A 1 208 ? -0.843 -9.416 -13.163 1.00 70.94 208 ALA A O 1
ATOM 1509 N N . PRO A 1 209 ? 1.196 -10.295 -13.503 1.00 54.97 209 PRO A N 1
ATOM 1510 C CA . PRO A 1 209 ? 1.895 -9.177 -12.877 1.00 54.97 209 PRO A CA 1
ATOM 1511 C C . PRO A 1 209 ? 1.663 -7.874 -13.656 1.00 54.97 209 PRO A C 1
ATOM 1513 O O . PRO A 1 209 ? 2.110 -7.745 -14.797 1.00 54.97 209 PRO A O 1
ATOM 1516 N N . SER A 1 210 ? 0.979 -6.921 -13.025 1.00 44.44 210 SER A N 1
ATOM 1517 C CA . SER A 1 210 ? 0.834 -5.535 -13.474 1.00 44.44 210 SER A CA 1
ATOM 1518 C C . SER A 1 210 ? 2.019 -4.696 -12.990 1.00 44.44 210 SER A C 1
ATOM 1520 O O . SER A 1 210 ? 2.397 -4.779 -11.824 1.00 44.44 210 SER A O 1
ATOM 1522 N N . GLU A 1 211 ? 2.609 -3.887 -13.873 1.00 46.19 211 GLU A N 1
ATOM 1523 C CA . GLU A 1 211 ? 3.648 -2.919 -13.495 1.00 46.19 211 GLU A CA 1
ATOM 1524 C C . GLU A 1 211 ? 2.986 -1.632 -12.983 1.00 46.19 211 GLU A C 1
ATOM 1526 O O . GLU A 1 211 ? 2.266 -0.977 -13.736 1.00 46.19 211 GLU A O 1
ATOM 1531 N N . GLU A 1 212 ? 3.237 -1.255 -11.727 1.00 32.19 212 GLU A N 1
ATOM 1532 C CA . GLU A 1 212 ? 2.827 0.050 -11.198 1.00 32.19 212 GLU A CA 1
ATOM 1533 C C . GLU A 1 212 ? 3.567 1.192 -11.914 1.00 32.19 212 GLU A C 1
ATOM 1535 O O . GLU A 1 212 ? 4.748 1.093 -12.256 1.00 32.19 212 GLU A O 1
ATOM 1540 N N . LEU A 1 213 ? 2.853 2.289 -12.172 1.00 29.06 213 LEU A N 1
ATOM 1541 C CA . LEU A 1 213 ? 3.309 3.365 -13.051 1.00 29.06 213 LEU A CA 1
ATOM 1542 C C . LEU A 1 213 ? 3.844 4.553 -12.253 1.00 29.06 213 LEU A C 1
ATOM 1544 O O . LEU A 1 213 ? 3.080 5.387 -11.770 1.00 29.06 213 LEU A O 1
ATOM 1548 N N . GLU A 1 214 ? 5.167 4.677 -12.177 1.00 26.31 214 GLU A N 1
ATOM 1549 C CA . GLU A 1 214 ? 5.813 5.815 -11.520 1.00 26.31 214 GLU A CA 1
ATOM 1550 C C . GLU A 1 214 ? 5.547 7.156 -12.258 1.00 26.31 214 GLU A C 1
ATOM 1552 O O . GLU A 1 214 ? 5.623 7.285 -13.494 1.00 26.31 214 GLU A O 1
ATOM 1557 N N . GLU A 1 215 ? 5.237 8.204 -11.487 1.00 22.53 215 GLU A N 1
ATOM 1558 C CA . GLU A 1 215 ? 5.111 9.579 -11.983 1.00 22.53 215 GLU A CA 1
ATOM 1559 C C . GLU A 1 215 ? 6.494 10.234 -12.154 1.00 22.53 215 GLU A C 1
ATOM 1561 O O . GLU A 1 215 ? 7.224 10.424 -11.182 1.00 22.53 215 GLU A O 1
ATOM 1566 N N . GLU A 1 216 ? 6.853 10.653 -13.376 1.00 27.14 216 GLU A N 1
ATOM 1567 C CA . GLU A 1 216 ? 8.087 11.425 -13.591 1.00 27.14 216 GLU A CA 1
ATOM 1568 C C . GLU A 1 216 ? 7.883 12.942 -13.379 1.00 27.14 216 GLU A C 1
ATOM 1570 O O . GLU A 1 216 ? 6.938 13.528 -13.921 1.00 27.14 216 GLU A O 1
ATOM 1575 N N . PRO A 1 217 ? 8.808 13.632 -12.680 1.00 28.22 217 PRO A N 1
ATOM 1576 C CA . PRO A 1 217 ? 8.777 15.082 -12.514 1.00 28.22 217 PRO A CA 1
ATOM 1577 C C . PRO A 1 217 ? 9.271 15.852 -13.757 1.00 28.22 217 PRO A C 1
ATOM 1579 O O . PRO A 1 217 ? 10.149 15.422 -14.500 1.00 28.22 217 PRO A O 1
ATOM 1582 N N . GLN A 1 218 ? 8.723 17.055 -13.961 1.00 23.05 218 GLN A N 1
ATOM 1583 C CA . GLN A 1 218 ? 8.874 17.831 -15.201 1.00 23.05 218 GLN A CA 1
ATOM 1584 C C . GLN A 1 218 ? 10.290 18.373 -15.496 1.00 23.05 218 GLN A C 1
ATOM 1586 O O . GLN A 1 218 ? 11.016 18.838 -14.617 1.00 23.05 218 GLN A O 1
ATOM 1591 N N . ALA A 1 219 ? 10.625 18.414 -16.791 1.00 24.77 219 ALA A N 1
ATOM 1592 C CA . ALA A 1 219 ? 11.908 18.871 -17.326 1.00 24.77 219 ALA A CA 1
ATOM 1593 C C . ALA A 1 219 ? 12.184 20.385 -17.177 1.00 24.77 219 ALA A C 1
ATOM 1595 O O . ALA A 1 219 ? 11.291 21.225 -17.310 1.00 24.77 219 ALA A O 1
ATOM 1596 N N . VAL A 1 220 ? 13.469 20.744 -17.035 1.00 23.70 220 VAL A N 1
ATOM 1597 C CA . VAL A 1 220 ? 13.971 22.131 -17.108 1.00 23.70 220 VAL A CA 1
ATOM 1598 C C . VAL A 1 220 ? 15.024 22.257 -18.221 1.00 23.70 220 VAL A C 1
ATOM 1600 O O . VAL A 1 220 ? 15.947 21.456 -18.321 1.00 23.70 220 VAL A O 1
ATOM 1603 N N . SER A 1 221 ? 14.859 23.270 -19.076 1.00 27.69 221 SER A N 1
ATOM 1604 C CA . SER A 1 221 ? 15.575 23.469 -20.352 1.00 27.69 221 SER A CA 1
ATOM 1605 C C . SER A 1 221 ? 17.064 23.855 -20.230 1.00 27.69 221 SER A C 1
ATOM 1607 O O . SER A 1 221 ? 17.433 24.611 -19.330 1.00 27.69 221 SER A O 1
ATOM 1609 N N . GLY A 1 222 ? 17.906 23.418 -21.188 1.00 22.08 222 GLY A N 1
ATOM 1610 C CA . GLY A 1 222 ? 19.357 23.687 -21.181 1.00 22.08 222 GLY A CA 1
ATOM 1611 C C . GLY A 1 222 ? 20.171 23.404 -22.465 1.00 22.08 222 GLY A C 1
ATOM 1612 O O . GLY A 1 222 ? 21.191 22.740 -22.378 1.00 22.08 222 GLY A O 1
ATOM 1613 N N . THR A 1 223 ? 19.760 23.932 -23.629 1.00 21.44 223 THR A N 1
ATOM 1614 C CA . THR A 1 223 ? 20.565 24.241 -24.859 1.00 21.44 223 THR A CA 1
ATOM 1615 C C . THR A 1 223 ? 21.750 23.357 -25.340 1.00 21.44 223 THR A C 1
ATOM 1617 O O . THR A 1 223 ? 22.792 23.247 -24.702 1.00 21.44 223 THR A O 1
ATOM 1620 N N . VAL A 1 224 ? 21.645 22.924 -26.608 1.00 24.41 224 VAL A N 1
ATOM 1621 C CA . VAL A 1 224 ? 22.622 22.181 -27.452 1.00 24.41 224 VAL A CA 1
ATOM 1622 C C . VAL A 1 224 ? 23.809 23.053 -27.947 1.00 24.41 224 VAL A C 1
ATOM 1624 O O . VAL A 1 224 ? 23.664 24.277 -28.013 1.00 24.41 224 VAL A O 1
ATOM 1627 N N . PRO A 1 225 ? 24.970 22.469 -28.339 1.00 24.64 225 PRO A N 1
ATOM 1628 C CA . PRO A 1 225 ? 25.295 22.312 -29.780 1.00 24.64 225 PRO A CA 1
ATOM 1629 C C . PRO A 1 225 ? 26.024 20.980 -30.128 1.00 24.64 225 PRO A C 1
ATOM 1631 O O . PRO A 1 225 ? 27.071 20.673 -29.573 1.00 24.64 225 PRO A O 1
ATOM 1634 N N . GLN A 1 226 ? 25.429 20.104 -30.950 1.00 23.02 226 GLN A N 1
ATOM 1635 C CA . GLN A 1 226 ? 25.648 19.915 -32.406 1.00 23.02 226 GLN A CA 1
ATOM 1636 C C . GLN A 1 226 ? 27.013 19.337 -32.854 1.00 23.02 226 GLN A C 1
ATOM 1638 O O . GLN A 1 226 ? 28.046 19.984 -32.721 1.00 23.02 226 GLN A O 1
ATOM 1643 N N . GLY A 1 227 ? 26.978 18.167 -33.520 1.00 21.59 227 GLY A N 1
ATOM 1644 C CA . GLY A 1 227 ? 28.149 17.500 -34.117 1.00 21.59 227 GLY A CA 1
ATOM 1645 C C . GLY A 1 227 ? 27.816 16.239 -34.940 1.00 21.59 227 GLY A C 1
ATOM 1646 O O . GLY A 1 227 ? 28.071 15.130 -34.498 1.00 21.59 227 GLY A O 1
ATOM 1647 N N . SER A 1 228 ? 27.223 16.440 -36.120 1.00 21.02 228 SER A N 1
ATOM 1648 C CA . SER A 1 228 ? 26.973 15.497 -37.238 1.00 21.02 228 SER A CA 1
ATOM 1649 C C . SER A 1 228 ? 27.714 14.136 -37.306 1.00 21.02 228 SER A C 1
ATOM 1651 O O . SER A 1 228 ? 28.941 14.139 -37.324 1.00 21.02 228 SER A O 1
ATOM 1653 N N . ALA A 1 229 ? 26.936 13.062 -37.554 1.00 22.30 229 ALA A N 1
ATOM 1654 C CA . ALA A 1 229 ? 26.990 12.118 -38.706 1.00 22.30 229 ALA A CA 1
ATOM 1655 C C . ALA A 1 229 ? 28.335 11.412 -39.077 1.00 22.30 229 ALA A C 1
ATOM 1657 O O . ALA A 1 229 ? 29.408 11.976 -38.928 1.00 22.30 229 ALA A O 1
ATOM 1658 N N . GLN A 1 230 ? 28.390 10.198 -39.651 1.00 22.25 230 GLN A N 1
ATOM 1659 C CA . GLN A 1 230 ? 27.412 9.429 -40.442 1.00 22.25 230 GLN A CA 1
ATOM 1660 C C . GLN A 1 230 ? 27.875 7.946 -40.586 1.00 22.25 230 GLN A C 1
ATOM 1662 O O . GLN A 1 230 ? 29.059 7.687 -40.408 1.00 22.25 230 GLN A O 1
ATOM 1667 N N . GLU A 1 231 ? 26.948 7.029 -40.919 1.00 23.42 231 GLU A N 1
ATOM 1668 C CA . GLU A 1 231 ? 27.053 5.752 -41.699 1.00 23.42 231 GLU A CA 1
ATOM 1669 C C . GLU A 1 231 ? 28.404 4.988 -41.858 1.00 23.42 231 GLU A C 1
ATOM 1671 O O . GLU A 1 231 ? 29.446 5.569 -42.131 1.00 23.42 231 GLU A O 1
ATOM 1676 N N . GLY A 1 232 ? 28.456 3.643 -41.863 1.00 22.28 232 GLY A N 1
ATOM 1677 C CA . GLY A 1 232 ? 27.401 2.612 -41.811 1.00 22.28 232 GLY A CA 1
ATOM 1678 C C . GLY A 1 232 ? 27.934 1.192 -42.152 1.00 22.28 232 GLY A C 1
ATOM 1679 O O . GLY A 1 232 ? 29.134 1.040 -42.353 1.00 22.28 232 GLY A O 1
ATOM 1680 N N . ALA A 1 233 ? 27.025 0.196 -42.164 1.00 25.70 233 ALA A N 1
ATOM 1681 C CA . ALA A 1 233 ? 26.950 -1.092 -42.919 1.00 25.70 233 ALA A CA 1
ATOM 1682 C C . ALA A 1 233 ? 28.149 -1.574 -43.801 1.00 25.70 233 ALA A C 1
ATOM 1684 O O . ALA A 1 233 ? 28.862 -0.762 -44.370 1.00 25.70 233 ALA A O 1
ATOM 1685 N N . GLU A 1 234 ? 28.410 -2.845 -44.157 1.00 26.88 234 GLU A N 1
ATOM 1686 C CA . GLU A 1 234 ? 27.872 -4.225 -43.985 1.00 26.88 234 GLU A CA 1
ATOM 1687 C C . GLU A 1 234 ? 28.896 -5.177 -44.707 1.00 26.88 234 GLU A C 1
ATOM 1689 O O . GLU A 1 234 ? 29.829 -4.673 -45.333 1.00 26.88 234 GLU A O 1
ATOM 1694 N N . ALA A 1 235 ? 28.842 -6.517 -44.819 1.00 25.91 235 ALA A N 1
ATOM 1695 C CA . ALA A 1 235 ? 28.242 -7.679 -44.127 1.00 25.91 235 ALA A CA 1
ATOM 1696 C C . ALA A 1 235 ? 28.764 -8.972 -44.825 1.00 25.91 235 ALA A C 1
ATOM 1698 O O . ALA A 1 235 ? 29.355 -8.889 -45.905 1.00 25.91 235 ALA A O 1
ATOM 1699 N N . GLY A 1 236 ? 28.460 -10.171 -44.294 1.00 24.20 236 GLY A N 1
ATOM 1700 C CA . GLY A 1 236 ? 28.376 -11.393 -45.121 1.00 24.20 236 GLY A CA 1
ATOM 1701 C C . GLY A 1 236 ? 29.126 -12.643 -44.649 1.00 24.20 236 GLY A C 1
ATOM 1702 O O . GLY A 1 236 ? 30.346 -12.648 -44.528 1.00 24.20 236 GLY A O 1
ATOM 1703 N N . ALA A 1 237 ? 28.378 -13.735 -44.479 1.00 25.75 237 ALA A N 1
ATOM 1704 C CA . ALA A 1 237 ? 28.872 -15.069 -44.132 1.00 25.75 237 ALA A CA 1
ATOM 1705 C C . ALA A 1 237 ? 29.207 -15.943 -45.361 1.00 25.75 237 ALA A C 1
ATOM 1707 O O . ALA A 1 237 ? 28.697 -15.693 -46.454 1.00 25.75 237 ALA A O 1
ATOM 1708 N N . ALA A 1 238 ? 29.959 -17.032 -45.146 1.00 21.89 238 ALA A N 1
ATOM 1709 C CA . ALA A 1 238 ? 29.723 -18.340 -45.776 1.00 21.89 238 ALA A CA 1
ATOM 1710 C C . ALA A 1 238 ? 30.471 -19.465 -45.025 1.00 21.89 238 ALA A C 1
ATOM 1712 O O . ALA A 1 238 ? 31.578 -19.262 -44.536 1.00 21.89 238 ALA A O 1
ATOM 1713 N N . ASP A 1 239 ? 29.832 -20.632 -44.961 1.00 26.25 239 ASP A N 1
ATOM 1714 C CA . ASP A 1 239 ? 30.153 -21.817 -44.142 1.00 26.25 239 ASP A CA 1
ATOM 1715 C C . ASP A 1 239 ? 30.672 -22.984 -45.052 1.00 26.25 239 ASP A C 1
ATOM 1717 O O . ASP A 1 239 ? 31.041 -22.712 -46.200 1.00 26.25 239 ASP A O 1
ATOM 1721 N N . PRO A 1 240 ? 30.614 -24.280 -44.670 1.00 49.72 240 PRO A N 1
ATOM 1722 C CA . PRO A 1 240 ? 31.580 -25.087 -43.900 1.00 49.72 240 PRO A CA 1
ATOM 1723 C C . PRO A 1 240 ? 32.289 -26.197 -44.728 1.00 49.72 240 PRO A C 1
ATOM 1725 O O . PRO A 1 240 ? 32.040 -26.329 -45.923 1.00 49.72 240 PRO A O 1
ATOM 1728 N N . ASP A 1 241 ? 33.142 -27.012 -44.068 1.00 25.44 241 ASP A N 1
ATOM 1729 C CA . ASP A 1 241 ? 33.305 -28.496 -44.195 1.00 25.44 241 ASP A CA 1
ATOM 1730 C C . ASP A 1 241 ? 34.709 -28.949 -43.694 1.00 25.44 241 ASP A C 1
ATOM 1732 O O . ASP A 1 241 ? 35.676 -28.205 -43.823 1.00 25.44 241 ASP A O 1
ATOM 1736 N N . VAL A 1 242 ? 34.976 -30.149 -43.146 1.00 28.11 242 VAL A N 1
ATOM 1737 C CA . VAL A 1 242 ? 34.150 -31.305 -42.727 1.00 28.11 242 VAL A CA 1
ATOM 1738 C C . VAL A 1 242 ? 34.964 -32.166 -41.739 1.00 28.11 242 VAL A C 1
ATOM 1740 O O . VAL A 1 242 ? 36.189 -32.235 -41.855 1.00 28.11 242 VAL A O 1
ATOM 1743 N N . ALA A 1 243 ? 34.306 -32.943 -40.868 1.00 24.11 243 ALA A N 1
ATOM 1744 C CA . ALA A 1 243 ? 34.864 -34.213 -40.374 1.00 24.11 243 ALA A CA 1
ATOM 1745 C C . ALA A 1 243 ? 33.751 -35.225 -40.033 1.00 24.11 243 ALA A C 1
ATOM 1747 O O . ALA A 1 243 ? 32.950 -35.013 -39.128 1.00 24.11 243 ALA A O 1
ATOM 1748 N N . GLN A 1 244 ? 33.700 -36.340 -40.768 1.00 26.17 244 GLN A N 1
ATOM 1749 C CA . GLN A 1 244 ? 32.755 -37.448 -40.557 1.00 26.17 244 GLN A CA 1
ATOM 1750 C C . GLN A 1 244 ? 33.325 -38.538 -39.635 1.00 26.17 244 GLN A C 1
ATOM 1752 O O . GLN A 1 244 ? 34.540 -38.686 -39.555 1.00 26.17 244 GLN A O 1
ATOM 1757 N N . THR A 1 245 ? 32.445 -39.366 -39.049 1.00 23.73 245 THR A N 1
ATOM 1758 C CA . THR A 1 245 ? 32.457 -40.860 -38.940 1.00 23.73 245 THR A CA 1
ATOM 1759 C C . THR A 1 245 ? 31.458 -41.279 -37.829 1.00 23.73 245 THR A C 1
ATOM 1761 O O . THR A 1 245 ? 31.255 -40.514 -36.899 1.00 23.73 245 THR A O 1
ATOM 1764 N N . THR A 1 246 ? 30.727 -42.408 -37.818 1.00 24.27 246 THR A N 1
ATOM 1765 C CA . THR A 1 246 ? 30.585 -43.577 -38.723 1.00 24.27 246 THR A CA 1
ATOM 1766 C C . THR A 1 246 ? 29.196 -44.241 -38.543 1.00 24.27 246 THR A C 1
ATOM 1768 O O . THR A 1 246 ? 28.501 -43.973 -37.569 1.00 24.27 246 THR A O 1
ATOM 1771 N N . ARG A 1 247 ? 28.801 -45.136 -39.466 1.00 25.55 247 ARG A N 1
ATOM 1772 C CA . ARG A 1 247 ? 27.508 -45.874 -39.517 1.00 25.55 247 ARG A CA 1
ATOM 1773 C C . ARG A 1 247 ? 27.612 -47.302 -38.928 1.00 25.55 247 ARG A C 1
ATOM 1775 O O . ARG A 1 247 ? 28.734 -47.794 -38.810 1.00 25.55 247 ARG A O 1
ATOM 1782 N N . PRO A 1 248 ? 26.495 -47.985 -38.581 1.00 30.45 248 PRO A N 1
ATOM 1783 C CA . PRO A 1 248 ? 25.589 -48.685 -39.531 1.00 30.45 248 PRO A CA 1
ATOM 1784 C C . PRO A 1 248 ? 24.091 -48.318 -39.313 1.00 30.45 248 PRO A C 1
ATOM 1786 O O . PRO A 1 248 ? 23.815 -47.395 -38.560 1.00 30.45 248 PRO A O 1
ATOM 1789 N N . GLY A 1 249 ? 23.061 -48.891 -39.964 1.00 23.80 249 GLY A N 1
ATOM 1790 C CA . GLY A 1 249 ? 22.956 -50.000 -40.939 1.00 23.80 249 GLY A CA 1
ATOM 1791 C C . GLY A 1 249 ? 21.572 -50.036 -41.644 1.00 23.80 249 GLY A C 1
ATOM 1792 O O . GLY A 1 249 ? 20.950 -48.985 -41.790 1.00 23.80 249 GLY A O 1
ATOM 1793 N N . THR A 1 250 ? 21.086 -51.217 -42.068 1.00 26.67 250 THR A N 1
ATOM 1794 C CA . THR A 1 250 ? 19.761 -51.429 -42.728 1.00 26.67 250 THR A CA 1
ATOM 1795 C C . THR A 1 250 ? 19.244 -52.874 -42.506 1.00 26.67 250 THR A C 1
ATOM 1797 O O . THR A 1 250 ? 20.070 -53.731 -42.182 1.00 26.67 250 THR A O 1
ATOM 1800 N N . PRO A 1 251 ? 17.928 -53.188 -42.659 1.00 27.22 251 PRO A N 1
ATOM 1801 C CA . PRO A 1 251 ? 17.391 -53.578 -43.984 1.00 27.22 251 PRO A CA 1
ATOM 1802 C C . PRO A 1 251 ? 15.910 -53.202 -44.285 1.00 27.22 251 PRO A C 1
ATOM 1804 O O . PRO A 1 251 ? 15.172 -52.723 -43.431 1.00 27.22 251 PRO A O 1
ATOM 1807 N N . ALA A 1 252 ? 15.479 -53.486 -45.523 1.00 21.94 252 ALA A N 1
ATOM 1808 C CA . ALA A 1 252 ? 14.108 -53.378 -46.063 1.00 21.94 252 ALA A CA 1
ATOM 1809 C C . ALA A 1 252 ? 13.700 -54.735 -46.716 1.00 21.94 252 ALA A C 1
ATOM 1811 O O . ALA A 1 252 ? 14.547 -55.621 -46.802 1.00 21.94 252 ALA A O 1
ATOM 1812 N N . THR A 1 253 ? 12.486 -55.035 -47.212 1.00 24.69 253 THR A N 1
ATOM 1813 C CA . THR A 1 253 ? 11.268 -54.252 -47.563 1.00 24.69 253 THR A CA 1
ATOM 1814 C C . THR A 1 253 ? 10.041 -55.203 -47.502 1.00 24.69 253 THR A C 1
ATOM 1816 O O . THR A 1 253 ? 10.236 -56.416 -47.516 1.00 24.69 253 THR A O 1
ATOM 1819 N N . THR A 1 254 ? 8.775 -54.762 -47.430 1.00 23.53 254 THR A N 1
ATOM 1820 C CA . THR A 1 254 ? 7.762 -54.730 -48.537 1.00 23.53 254 THR A CA 1
ATOM 1821 C C . THR A 1 254 ? 6.361 -54.554 -47.894 1.00 23.53 254 THR A C 1
ATOM 1823 O O . THR A 1 254 ? 6.148 -55.105 -46.825 1.00 23.53 254 THR A O 1
ATOM 1826 N N . GLY A 1 255 ? 5.465 -53.663 -48.359 1.00 24.05 255 GLY A N 1
ATOM 1827 C CA . GLY A 1 255 ? 4.348 -53.952 -49.297 1.00 24.05 255 GLY A CA 1
ATOM 1828 C C . GLY A 1 255 ? 3.094 -54.549 -48.597 1.00 24.05 255 GLY A C 1
ATOM 1829 O O . GLY A 1 255 ? 3.254 -55.459 -47.803 1.00 24.05 255 GLY A O 1
ATOM 1830 N N . VAL A 1 256 ? 1.824 -54.160 -48.829 1.00 23.75 256 VAL A N 1
ATOM 1831 C CA . VAL A 1 256 ? 1.178 -53.451 -49.960 1.00 23.75 256 VAL A CA 1
ATOM 1832 C C . VAL A 1 256 ? -0.177 -52.798 -49.550 1.00 23.75 256 VAL A C 1
ATOM 1834 O O . VAL A 1 256 ? -0.944 -53.400 -48.812 1.00 23.75 256 VAL A O 1
ATOM 1837 N N . ALA A 1 257 ? -0.475 -51.629 -50.148 1.00 24.44 257 ALA A N 1
ATOM 1838 C CA . ALA A 1 257 ? -1.777 -50.960 -50.403 1.00 24.44 257 ALA A CA 1
ATOM 1839 C C . ALA A 1 257 ? -2.746 -50.534 -49.269 1.00 24.44 257 ALA A C 1
ATOM 1841 O O . ALA A 1 257 ? -3.360 -51.351 -48.592 1.00 24.44 257 ALA A O 1
ATOM 1842 N N . GLY A 1 258 ? -3.063 -49.228 -49.263 1.00 23.73 258 GLY A N 1
ATOM 1843 C CA . GLY A 1 258 ? -4.308 -48.675 -48.712 1.00 23.73 258 GLY A CA 1
ATOM 1844 C C . GLY A 1 258 ? -4.278 -47.152 -48.515 1.00 23.73 258 GLY A C 1
ATOM 1845 O O . GLY A 1 258 ? -3.633 -46.682 -47.590 1.00 23.73 258 GLY A O 1
ATOM 1846 N N . GLY A 1 259 ? -5.021 -46.392 -49.332 1.00 22.69 259 GLY A N 1
ATOM 1847 C CA . GLY A 1 259 ? -5.374 -44.990 -49.040 1.00 22.69 259 GLY A CA 1
ATOM 1848 C C . GLY A 1 259 ? -4.498 -43.905 -49.684 1.00 22.69 259 GLY A C 1
ATOM 1849 O O . GLY A 1 259 ? -3.326 -43.737 -49.370 1.00 22.69 259 GLY A O 1
ATOM 1850 N N . THR A 1 260 ? -5.107 -43.116 -50.569 1.00 27.75 260 THR A N 1
ATOM 1851 C CA . THR A 1 260 ? -4.552 -41.875 -51.125 1.00 27.75 260 THR A CA 1
ATOM 1852 C C . THR A 1 260 ? -4.764 -40.690 -50.183 1.00 27.75 260 THR A C 1
ATOM 1854 O O . THR A 1 260 ? -5.907 -40.393 -49.841 1.00 27.75 260 THR A O 1
ATOM 1857 N N . SER A 1 261 ? -3.715 -39.914 -49.914 1.00 25.02 261 SER A N 1
ATOM 1858 C CA . SER A 1 261 ? -3.846 -38.508 -49.508 1.00 25.02 261 SER A CA 1
ATOM 1859 C C . SER A 1 261 ? -2.819 -37.662 -50.260 1.00 25.02 261 SER A C 1
ATOM 1861 O O . SER A 1 261 ? -1.660 -37.557 -49.860 1.00 25.02 261 SER A O 1
ATOM 1863 N N . ALA A 1 262 ? -3.243 -37.075 -51.379 1.00 25.62 262 ALA A N 1
ATOM 1864 C CA . ALA A 1 262 ? -2.489 -35.998 -52.003 1.00 25.62 262 ALA A CA 1
ATOM 1865 C C . ALA A 1 262 ? -2.569 -34.773 -51.084 1.00 25.62 262 ALA A C 1
ATOM 1867 O O . ALA A 1 262 ? -3.664 -34.273 -50.832 1.00 25.62 262 ALA A O 1
ATOM 1868 N N . GLY A 1 263 ? -1.431 -34.302 -50.579 1.00 27.33 263 GLY A N 1
ATOM 1869 C CA . GLY A 1 263 ? -1.376 -33.014 -49.897 1.00 27.33 263 GLY A CA 1
ATOM 1870 C C . GLY A 1 263 ? -1.439 -31.879 -50.925 1.00 27.33 263 GLY A C 1
ATOM 1871 O O . GLY A 1 263 ? -0.564 -31.837 -51.794 1.00 27.33 263 GLY A O 1
ATOM 1872 N N . PRO A 1 264 ? -2.413 -30.953 -50.858 1.00 31.20 264 PRO A N 1
ATOM 1873 C CA . PRO A 1 264 ? -2.249 -29.640 -51.467 1.00 31.20 264 PRO A CA 1
ATOM 1874 C C . PRO A 1 264 ? -1.207 -28.888 -50.617 1.00 31.20 264 PRO A C 1
ATOM 1876 O O . PRO A 1 264 ? -1.341 -28.793 -49.404 1.00 31.20 264 PRO A O 1
ATOM 1879 N N . ALA A 1 265 ? -0.044 -28.519 -51.151 1.00 28.30 265 ALA A N 1
ATOM 1880 C CA . ALA A 1 265 ? 0.143 -27.459 -52.141 1.00 28.30 265 ALA A CA 1
ATOM 1881 C C . ALA A 1 265 ? -0.310 -26.094 -51.594 1.00 28.30 265 ALA A C 1
ATOM 1883 O O . ALA A 1 265 ? -1.501 -25.805 -51.498 1.00 28.30 265 ALA A O 1
ATOM 1884 N N . SER A 1 266 ? 0.678 -25.263 -51.253 1.00 34.59 266 SER A N 1
ATOM 1885 C CA . SER A 1 266 ? 0.524 -23.907 -50.726 1.00 34.59 266 SER A CA 1
ATOM 1886 C C . SER A 1 266 ? -0.384 -23.040 -51.605 1.00 34.59 266 SER A C 1
ATOM 1888 O O . SER A 1 266 ? -0.148 -22.915 -52.806 1.00 34.59 266 SER A O 1
ATOM 1890 N N . ALA A 1 267 ? -1.385 -22.396 -50.997 1.00 31.72 267 ALA A N 1
ATOM 1891 C CA . ALA A 1 267 ? -2.371 -21.570 -51.701 1.00 31.72 267 ALA A CA 1
ATOM 1892 C C . ALA A 1 267 ? -2.682 -20.240 -50.977 1.00 31.72 267 ALA A C 1
ATOM 1894 O O . ALA A 1 267 ? -3.845 -19.869 -50.791 1.00 31.72 267 ALA A O 1
ATOM 1895 N N . LEU A 1 268 ? -1.632 -19.497 -50.613 1.00 31.42 268 LEU A N 1
ATOM 1896 C CA . LEU A 1 268 ? -1.710 -18.074 -50.263 1.00 31.42 268 LEU A CA 1
ATOM 1897 C C . LEU A 1 268 ? -0.707 -17.284 -51.112 1.00 31.42 268 LEU A C 1
ATOM 1899 O O . LEU A 1 268 ? 0.455 -17.112 -50.762 1.00 31.42 268 LEU A O 1
ATOM 1903 N N . GLY A 1 269 ? -1.178 -16.836 -52.275 1.00 37.81 269 GLY A N 1
ATOM 1904 C CA . GLY A 1 269 ? -0.460 -15.932 -53.164 1.00 37.81 269 GLY A CA 1
ATOM 1905 C C . GLY A 1 269 ? -1.433 -14.928 -53.776 1.00 37.81 269 GLY A C 1
ATOM 1906 O O . GLY A 1 269 ? -2.389 -15.338 -54.431 1.00 37.81 269 GLY A O 1
ATOM 1907 N N . ARG A 1 270 ? -1.118 -13.636 -53.600 1.00 34.19 270 ARG A N 1
ATOM 1908 C CA . ARG A 1 270 ? -1.913 -12.421 -53.898 1.00 34.19 270 ARG A CA 1
ATOM 1909 C C . ARG A 1 270 ? -3.071 -12.128 -52.920 1.00 34.19 270 ARG A C 1
ATOM 1911 O O . ARG A 1 270 ? -3.758 -13.053 -52.512 1.00 34.19 270 ARG A O 1
ATOM 1918 N N . ALA A 1 271 ? -3.342 -10.866 -52.576 1.00 32.25 271 ALA A N 1
ATOM 1919 C CA . ALA A 1 271 ? -2.675 -9.615 -52.972 1.00 32.25 271 ALA A CA 1
ATOM 1920 C C . ALA A 1 271 ? -2.048 -8.922 -51.750 1.00 32.25 271 ALA A C 1
ATOM 1922 O O . ALA A 1 271 ? -2.663 -8.844 -50.703 1.00 32.25 271 ALA A O 1
ATOM 1923 N N . VAL A 1 272 ? -0.819 -8.425 -51.900 1.00 40.34 272 VAL A N 1
ATOM 1924 C CA . VAL A 1 272 ? -0.204 -7.475 -50.964 1.00 40.34 272 VAL A CA 1
ATOM 1925 C C . VAL A 1 272 ? 0.036 -6.215 -51.774 1.00 40.34 272 VAL A C 1
ATOM 1927 O O . VAL A 1 272 ? 0.739 -6.271 -52.789 1.00 40.34 272 VAL A O 1
ATOM 1930 N N . THR A 1 273 ? -0.531 -5.088 -51.359 1.00 39.84 273 THR A N 1
ATOM 1931 C CA . THR A 1 273 ? -0.194 -3.797 -51.958 1.00 39.84 273 THR A CA 1
ATOM 1932 C C . THR A 1 273 ? 1.019 -3.207 -51.258 1.00 39.84 273 THR A C 1
ATOM 1934 O O . THR A 1 273 ? 0.908 -2.706 -50.142 1.00 39.84 273 THR A O 1
ATOM 1937 N N . SER A 1 274 ? 2.162 -3.157 -51.943 1.00 45.50 274 SER A N 1
ATOM 1938 C CA . SER A 1 274 ? 3.213 -2.181 -51.635 1.00 45.50 274 SER A CA 1
ATOM 1939 C C . SER A 1 274 ? 2.751 -0.786 -52.077 1.00 45.50 274 SER A C 1
ATOM 1941 O O . SER A 1 274 ? 3.220 -0.216 -53.064 1.00 45.50 274 SER A O 1
ATOM 1943 N N . ALA A 1 275 ? 1.760 -0.250 -51.363 1.00 40.09 275 ALA A N 1
ATOM 1944 C CA . ALA A 1 275 ? 1.289 1.112 -51.550 1.00 40.09 275 ALA A CA 1
ATOM 1945 C C . ALA A 1 275 ? 2.423 2.094 -51.217 1.00 40.09 275 ALA A C 1
ATOM 1947 O O . ALA A 1 275 ? 3.094 1.953 -50.198 1.00 40.09 275 ALA A O 1
ATOM 1948 N N . SER A 1 276 ? 2.636 3.090 -52.080 1.00 51.34 276 SER A N 1
ATOM 1949 C CA . SER A 1 276 ? 3.362 4.335 -51.773 1.00 51.34 276 SER A CA 1
ATOM 1950 C C . SER A 1 276 ? 4.667 4.205 -50.959 1.00 51.34 276 SER A C 1
ATOM 1952 O O . SER A 1 276 ? 4.921 5.002 -50.056 1.00 51.34 276 SER A O 1
ATOM 1954 N N . GLY A 1 277 ? 5.512 3.222 -51.285 1.00 64.50 277 GLY A N 1
ATOM 1955 C CA . GLY A 1 277 ? 6.852 3.088 -50.702 1.00 64.50 277 GLY A CA 1
ATOM 1956 C C . GLY A 1 277 ? 6.908 2.599 -49.250 1.00 64.50 277 GLY A C 1
ATOM 1957 O O . GLY A 1 277 ? 7.932 2.801 -48.605 1.00 64.50 277 GLY A O 1
ATOM 1958 N N . VAL A 1 278 ? 5.846 1.970 -48.731 1.00 77.50 278 VAL A N 1
ATOM 1959 C CA . VAL A 1 278 ? 5.899 1.249 -47.444 1.00 77.50 278 VAL A CA 1
ATOM 1960 C C . VAL A 1 278 ? 6.976 0.146 -47.524 1.00 77.50 278 VAL A C 1
ATOM 1962 O O . VAL A 1 278 ? 6.986 -0.602 -48.506 1.00 77.50 278 VAL A O 1
ATOM 1965 N N . PRO A 1 279 ? 7.887 0.019 -46.536 1.00 80.62 279 PRO A N 1
ATOM 1966 C CA . PRO A 1 279 ? 9.038 -0.892 -46.607 1.00 80.62 279 PRO A CA 1
ATOM 1967 C C . PRO A 1 279 ? 8.676 -2.375 -46.449 1.00 80.62 279 PRO A C 1
ATOM 1969 O O . PRO A 1 279 ? 9.512 -3.240 -46.702 1.00 80.62 279 PRO A O 1
ATOM 1972 N N . VAL A 1 280 ? 7.443 -2.675 -46.038 1.00 83.81 280 VAL A N 1
ATOM 1973 C CA . VAL A 1 280 ? 6.991 -4.013 -45.641 1.00 83.81 280 VAL A CA 1
ATOM 1974 C C . VAL A 1 280 ? 5.662 -4.378 -46.313 1.00 83.81 280 VAL A C 1
ATOM 1976 O O . VAL A 1 280 ? 4.873 -3.489 -46.640 1.00 83.81 280 VAL A O 1
ATOM 1979 N N . PRO A 1 281 ? 5.376 -5.676 -46.514 1.00 84.50 281 PRO A N 1
ATOM 1980 C CA . PRO A 1 281 ? 4.035 -6.160 -46.830 1.00 84.50 281 PRO A CA 1
ATOM 1981 C C . PRO A 1 281 ? 2.994 -5.686 -45.809 1.00 84.50 281 PRO A C 1
ATOM 1983 O O . PRO A 1 281 ? 3.161 -5.936 -44.618 1.00 84.50 281 PRO A O 1
ATOM 1986 N N . VAL A 1 282 ? 1.907 -5.068 -46.277 1.00 85.50 282 VAL A N 1
ATOM 1987 C CA . VAL A 1 282 ? 0.742 -4.717 -45.448 1.00 85.50 282 VAL A CA 1
ATOM 1988 C C . VAL A 1 282 ? -0.516 -5.341 -46.046 1.00 85.50 282 VAL A C 1
ATOM 1990 O O . VAL A 1 282 ? -0.750 -5.240 -47.252 1.00 85.50 282 VAL A O 1
ATOM 1993 N N . PHE A 1 283 ? -1.317 -5.977 -45.195 1.00 86.75 283 PHE A N 1
ATOM 1994 C CA . PHE A 1 283 ? -2.691 -6.376 -45.479 1.00 86.75 283 PHE A CA 1
ATOM 1995 C C . PHE A 1 283 ? -3.580 -5.134 -45.374 1.00 86.75 283 PHE A C 1
ATOM 1997 O O . PHE A 1 283 ? -3.729 -4.563 -44.290 1.00 86.75 283 PHE A O 1
ATOM 2004 N N . SER A 1 284 ? -4.155 -4.698 -46.494 1.00 86.38 284 SER A N 1
ATOM 2005 C CA . SER A 1 284 ? -5.121 -3.596 -46.497 1.00 86.38 284 SER A CA 1
ATOM 2006 C C . SER A 1 284 ? -6.418 -4.001 -45.793 1.00 86.38 284 SER A C 1
ATOM 2008 O O . SER A 1 284 ? -6.686 -5.193 -45.608 1.00 86.38 284 SER A O 1
ATOM 2010 N N . ARG A 1 285 ? -7.273 -3.022 -45.477 1.00 90.38 285 ARG A N 1
ATOM 2011 C CA . ARG A 1 285 ? -8.614 -3.265 -44.906 1.00 90.38 285 ARG A CA 1
ATOM 2012 C C . ARG A 1 285 ? -9.438 -4.287 -45.699 1.00 90.38 285 ARG A C 1
ATOM 2014 O O . ARG A 1 285 ? -10.092 -5.149 -45.119 1.00 90.38 285 ARG A O 1
ATOM 2021 N N . ALA A 1 286 ? -9.327 -4.280 -47.028 1.00 86.88 286 ALA A N 1
ATOM 2022 C CA . ALA A 1 286 ? -9.982 -5.270 -47.882 1.00 86.88 286 ALA A CA 1
ATOM 2023 C C . ALA A 1 286 ? -9.385 -6.689 -47.746 1.00 86.88 286 ALA A C 1
ATOM 2025 O O . ALA A 1 286 ? -10.128 -7.673 -47.812 1.00 86.88 286 ALA A O 1
ATOM 2026 N N . ASP A 1 287 ? -8.067 -6.804 -47.536 1.00 85.75 287 ASP A N 1
ATOM 2027 C CA . ASP A 1 287 ? -7.354 -8.087 -47.456 1.00 85.75 287 ASP A CA 1
ATOM 2028 C C . ASP A 1 287 ? -7.624 -8.829 -46.138 1.00 85.75 287 ASP A C 1
ATOM 2030 O O . ASP A 1 287 ? -7.721 -10.056 -46.147 1.00 85.75 287 ASP A O 1
ATOM 2034 N N . TRP A 1 288 ? -7.790 -8.110 -45.018 1.00 91.88 288 TRP A N 1
ATOM 2035 C CA . TRP A 1 288 ? -8.213 -8.701 -43.736 1.00 91.88 288 TRP A CA 1
ATOM 2036 C C . TRP A 1 288 ? -9.737 -8.754 -43.539 1.00 91.88 288 TRP A C 1
ATOM 2038 O O . TRP A 1 288 ? -10.208 -9.291 -42.532 1.00 91.88 288 TRP A O 1
ATOM 2048 N N . HIS A 1 289 ? -10.500 -8.298 -44.537 1.00 90.06 289 HIS A N 1
ATOM 2049 C CA . HIS A 1 289 ? -11.965 -8.285 -44.577 1.00 90.06 289 HIS A CA 1
ATOM 2050 C C . HIS A 1 289 ? -12.605 -7.397 -43.497 1.00 90.06 289 HIS A C 1
ATOM 2052 O O . HIS A 1 289 ? -13.441 -7.852 -42.717 1.00 90.06 289 HIS A O 1
ATOM 2058 N N . ALA A 1 290 ? -12.215 -6.121 -43.473 1.00 90.38 290 ALA A N 1
ATOM 2059 C CA . ALA A 1 290 ? -12.924 -5.076 -42.746 1.00 90.38 290 ALA A CA 1
ATOM 2060 C C . ALA A 1 290 ? -14.384 -4.984 -43.210 1.00 90.38 290 ALA A C 1
ATOM 2062 O O . ALA A 1 290 ? -14.659 -4.883 -44.408 1.00 90.38 290 ALA A O 1
ATOM 2063 N N . ASP A 1 291 ? -15.316 -4.995 -42.258 1.00 91.88 291 ASP A N 1
ATOM 2064 C CA . ASP A 1 291 ? -16.718 -4.685 -42.528 1.00 91.88 291 ASP A CA 1
ATOM 2065 C C . ASP A 1 291 ? -16.923 -3.168 -42.438 1.00 91.88 291 ASP A C 1
ATOM 2067 O O . ASP A 1 291 ? -17.191 -2.619 -41.368 1.00 91.88 291 ASP A O 1
ATOM 2071 N N . GLU A 1 292 ? -16.730 -2.493 -43.574 1.00 92.00 292 GLU A N 1
ATOM 2072 C CA . GLU A 1 292 ? -16.800 -1.031 -43.692 1.00 92.00 292 GLU A CA 1
ATOM 2073 C C . GLU A 1 292 ? -18.205 -0.459 -43.396 1.00 92.00 292 GLU A C 1
ATOM 2075 O O . GLU A 1 292 ? -18.346 0.758 -43.311 1.00 92.00 292 GLU A O 1
ATOM 2080 N N . GLU A 1 293 ? -19.245 -1.284 -43.182 1.00 90.62 293 GLU A N 1
ATOM 2081 C CA . GLU A 1 293 ? -20.532 -0.809 -42.637 1.00 90.62 293 GLU A CA 1
ATOM 2082 C C . GLU A 1 293 ? -20.386 -0.285 -41.193 1.00 90.62 293 GLU A C 1
ATOM 2084 O O . GLU A 1 293 ? -21.127 0.609 -40.786 1.00 90.62 293 GLU A O 1
ATOM 2089 N N . ASN A 1 294 ? -19.385 -0.767 -40.442 1.00 89.94 294 ASN A N 1
ATOM 2090 C CA . ASN A 1 294 ? -19.057 -0.270 -39.100 1.00 89.94 294 ASN A CA 1
ATOM 2091 C C . ASN A 1 294 ? -18.241 1.038 -39.128 1.00 89.94 294 ASN A C 1
ATOM 2093 O O . ASN A 1 294 ? -18.007 1.648 -38.083 1.00 89.94 294 ASN A O 1
ATOM 2097 N N . MET A 1 295 ? -17.778 1.476 -40.305 1.00 90.19 295 MET A N 1
ATOM 2098 C CA . MET A 1 295 ? -17.000 2.700 -40.478 1.00 90.19 295 MET A CA 1
ATOM 2099 C C . MET A 1 295 ? -17.936 3.918 -40.451 1.00 90.19 295 MET A C 1
ATOM 2101 O O . MET A 1 295 ? -18.524 4.317 -41.455 1.00 90.19 295 MET A O 1
ATOM 2105 N N . THR A 1 296 ? -18.089 4.509 -39.266 1.00 90.25 296 THR A N 1
ATOM 2106 C CA . THR A 1 296 ? -18.891 5.726 -39.036 1.00 90.25 296 THR A CA 1
ATOM 2107 C C . THR A 1 296 ? -18.035 6.946 -38.677 1.00 90.25 296 THR A C 1
ATOM 2109 O O . THR A 1 296 ? -18.528 8.077 -38.688 1.00 90.25 296 THR A O 1
ATOM 2112 N N . TRP A 1 297 ? -16.740 6.746 -38.410 1.00 85.94 297 TRP A N 1
ATOM 2113 C CA . TRP A 1 297 ? -15.772 7.813 -38.156 1.00 85.94 297 TRP A CA 1
ATOM 2114 C C . TRP A 1 297 ? -15.487 8.626 -39.431 1.00 85.94 297 TRP A C 1
ATOM 2116 O O . TRP A 1 297 ? -15.111 8.075 -40.461 1.00 85.94 297 TRP A O 1
ATOM 2126 N N . VAL A 1 298 ? -15.556 9.961 -39.363 1.00 87.31 298 VAL A N 1
ATOM 2127 C CA . VAL A 1 298 ? -15.163 10.849 -40.479 1.00 87.31 298 VAL A CA 1
ATOM 2128 C C . VAL A 1 298 ? -13.639 11.066 -40.466 1.00 87.31 298 VAL A C 1
ATOM 2130 O O . VAL A 1 298 ? -13.144 11.673 -39.517 1.00 87.31 298 VAL A O 1
ATOM 2133 N N . PRO A 1 299 ? -12.855 10.592 -41.461 1.00 87.56 299 PRO A N 1
ATOM 2134 C CA . PRO A 1 299 ? -11.394 10.614 -41.368 1.00 87.56 299 PRO A CA 1
ATOM 2135 C C . PRO A 1 299 ? -10.820 12.030 -41.349 1.00 87.56 299 PRO A C 1
ATOM 2137 O O . PRO A 1 299 ? -10.943 12.787 -42.317 1.00 87.56 299 PRO A O 1
ATOM 2140 N N . GLU A 1 300 ? -10.127 12.359 -40.265 1.00 90.62 300 GLU A N 1
ATOM 2141 C CA . GLU A 1 300 ? -9.345 13.583 -40.141 1.00 90.62 300 GLU A CA 1
ATOM 2142 C C . GLU A 1 300 ? -7.871 13.302 -40.418 1.00 90.62 300 GLU A C 1
ATOM 2144 O O . GLU A 1 300 ? -7.375 12.204 -40.177 1.00 90.62 300 GLU A O 1
ATOM 2149 N N . TYR A 1 301 ? -7.146 14.310 -40.907 1.00 90.75 301 TYR A N 1
ATOM 2150 C CA . TYR A 1 301 ? -5.713 14.194 -41.158 1.00 90.75 301 TYR A CA 1
ATOM 2151 C C . TYR A 1 301 ? -4.960 15.316 -40.455 1.00 90.75 301 TYR A C 1
ATOM 2153 O O . TYR A 1 301 ? -5.251 16.487 -40.702 1.00 90.75 301 TYR A O 1
ATOM 2161 N N . ALA A 1 302 ? -3.938 14.984 -39.673 1.00 91.75 302 ALA A N 1
ATOM 2162 C CA . ALA A 1 302 ? -3.056 15.937 -38.997 1.00 91.75 302 ALA A CA 1
ATOM 2163 C C . ALA A 1 302 ? -1.663 15.974 -39.647 1.00 91.75 302 ALA A C 1
ATOM 2165 O O . ALA A 1 302 ? -1.356 15.147 -40.504 1.00 91.75 302 ALA A O 1
ATOM 2166 N N . LYS A 1 303 ? -0.815 16.936 -39.258 1.00 91.81 303 LYS A N 1
ATOM 2167 C CA . LYS A 1 303 ? 0.613 16.923 -39.615 1.00 91.81 303 LYS A CA 1
ATOM 2168 C C . LYS A 1 303 ? 1.292 15.788 -38.844 1.00 91.81 303 LYS A C 1
ATOM 2170 O O . LYS A 1 303 ? 1.186 15.756 -37.627 1.00 91.81 303 LYS A O 1
ATOM 2175 N N . ALA A 1 304 ? 1.986 14.898 -39.544 1.00 89.62 304 ALA A N 1
ATOM 2176 C CA . ALA A 1 304 ? 2.722 13.792 -38.935 1.00 89.62 304 ALA A CA 1
ATOM 2177 C C . ALA A 1 304 ? 3.976 14.294 -38.187 1.00 89.62 304 ALA A C 1
ATOM 2179 O O . ALA A 1 304 ? 4.702 15.132 -38.730 1.00 89.62 304 ALA A O 1
ATOM 2180 N N . GLN A 1 305 ? 4.217 13.811 -36.960 1.00 92.25 305 GLN A N 1
ATOM 2181 C CA . GLN A 1 305 ? 5.353 14.227 -36.119 1.00 92.25 305 GLN A CA 1
ATOM 2182 C C . GLN A 1 305 ? 5.974 13.100 -35.273 1.00 92.25 305 GLN A C 1
ATOM 2184 O O . GLN A 1 305 ? 7.196 12.982 -35.278 1.00 92.25 305 GLN A O 1
ATOM 2189 N N . HIS A 1 306 ? 5.177 12.264 -34.594 1.00 96.62 306 HIS A N 1
ATOM 2190 C CA . HIS A 1 306 ? 5.689 11.220 -33.683 1.00 96.62 306 HIS A CA 1
ATOM 2191 C C . HIS A 1 306 ? 5.014 9.857 -33.901 1.00 96.62 306 HIS A C 1
ATOM 2193 O O . HIS A 1 306 ? 3.948 9.774 -34.509 1.00 96.62 306 HIS A O 1
ATOM 2199 N N . VAL A 1 307 ? 5.605 8.786 -33.374 1.00 97.75 307 VAL A N 1
ATOM 2200 C CA . VAL A 1 307 ? 5.038 7.425 -33.357 1.00 97.75 307 VAL A CA 1
ATOM 2201 C C . VAL A 1 307 ? 4.799 6.990 -31.917 1.00 97.75 307 VAL A C 1
ATOM 2203 O O . VAL A 1 307 ? 5.713 7.100 -31.106 1.00 97.75 307 VAL A O 1
ATOM 2206 N N . VAL A 1 308 ? 3.610 6.462 -31.620 1.00 97.12 308 VAL A N 1
ATOM 2207 C CA . VAL A 1 308 ? 3.291 5.839 -30.326 1.00 97.12 308 VAL A CA 1
ATOM 2208 C C . VAL A 1 308 ? 3.197 4.327 -30.524 1.00 97.12 308 VAL A C 1
ATOM 2210 O O . VAL A 1 308 ? 2.432 3.855 -31.370 1.00 97.12 308 VAL A O 1
ATOM 2213 N N . VAL A 1 309 ? 3.999 3.574 -29.774 1.00 97.94 309 VAL A N 1
ATOM 2214 C CA . VAL A 1 309 ? 4.028 2.107 -29.791 1.00 97.94 309 VAL A CA 1
ATOM 2215 C C . VAL A 1 309 ? 3.172 1.561 -28.650 1.00 97.94 309 VAL A C 1
ATOM 2217 O O . VAL A 1 309 ? 3.347 1.935 -27.489 1.00 97.94 309 VAL A O 1
ATOM 2220 N N . HIS A 1 310 ? 2.271 0.651 -29.010 1.00 95.38 310 HIS A N 1
ATOM 2221 C CA . HIS A 1 310 ? 1.301 -0.014 -28.141 1.00 95.38 310 HIS A CA 1
ATOM 2222 C C . HIS A 1 310 ? 1.520 -1.524 -28.149 1.00 95.38 310 HIS A C 1
ATOM 2224 O O . HIS A 1 310 ? 2.181 -2.051 -29.047 1.00 95.38 310 HIS A O 1
ATOM 2230 N N . HIS A 1 311 ? 0.901 -2.218 -27.199 1.00 93.31 311 HIS A N 1
ATOM 2231 C CA . HIS A 1 311 ? 0.630 -3.649 -27.314 1.00 93.31 311 HIS A CA 1
ATOM 2232 C C . HIS A 1 311 ? -0.882 -3.909 -27.257 1.00 93.31 311 HIS A C 1
ATOM 2234 O O . HIS A 1 311 ? -1.648 -2.954 -27.159 1.00 93.31 311 HIS A O 1
ATOM 2240 N N . THR A 1 312 ? -1.309 -5.171 -27.277 1.00 90.25 312 THR A N 1
ATOM 2241 C CA . THR A 1 312 ? -2.661 -5.571 -26.837 1.00 90.25 312 THR A CA 1
ATOM 2242 C C . THR A 1 312 ? -2.546 -6.426 -25.575 1.00 90.25 312 THR A C 1
ATOM 2244 O O . THR A 1 312 ? -1.531 -7.093 -25.391 1.00 90.25 312 THR A O 1
ATOM 2247 N N . ALA A 1 313 ? -3.578 -6.507 -24.737 1.00 84.50 313 ALA A N 1
ATOM 2248 C CA . ALA A 1 313 ? -3.539 -7.392 -23.568 1.00 84.50 313 ALA A CA 1
ATOM 2249 C C . ALA A 1 313 ? -3.815 -8.871 -23.933 1.00 84.50 313 ALA A C 1
ATOM 2251 O O . ALA A 1 313 ? -4.283 -9.183 -25.032 1.00 84.50 313 ALA A O 1
ATOM 2252 N N . GLY A 1 314 ? -3.574 -9.794 -22.993 1.00 82.62 314 GLY A N 1
ATOM 2253 C CA . GLY A 1 314 ? -4.056 -11.180 -23.060 1.00 82.62 314 GLY A CA 1
ATOM 2254 C C . GLY A 1 314 ? -3.083 -12.214 -23.640 1.00 82.62 314 GLY A C 1
ATOM 2255 O O . GLY A 1 314 ? -1.975 -12.422 -23.149 1.00 82.62 314 GLY A O 1
ATOM 2256 N N . SER A 1 315 ? -3.541 -12.981 -24.630 1.00 84.38 315 SER A N 1
ATOM 2257 C CA . SER A 1 315 ? -2.895 -14.226 -25.053 1.00 84.38 315 SER A CA 1
ATOM 2258 C C . SER A 1 315 ? -1.916 -14.056 -26.209 1.00 84.38 315 SER A C 1
ATOM 2260 O O . SER A 1 315 ? -2.281 -13.732 -27.337 1.00 84.38 315 SER A O 1
ATOM 2262 N N . ASN A 1 316 ? -0.677 -14.486 -25.977 1.00 89.19 316 ASN A N 1
ATOM 2263 C CA . ASN A 1 316 ? 0.305 -14.737 -27.031 1.00 89.19 316 ASN A CA 1
ATOM 2264 C C . ASN A 1 316 ? 0.163 -16.123 -27.692 1.00 89.19 316 ASN A C 1
ATOM 2266 O O . ASN A 1 316 ? 1.053 -16.520 -28.446 1.00 89.19 316 ASN A O 1
ATOM 2270 N N . SER A 1 317 ? -0.908 -16.895 -27.451 1.00 87.56 317 SER A N 1
ATOM 2271 C CA . SER A 1 317 ? -1.047 -18.283 -27.948 1.00 87.56 317 SER A CA 1
ATOM 2272 C C . SER A 1 317 ? -1.646 -18.412 -29.366 1.00 87.56 317 SER A C 1
ATOM 2274 O O . SER A 1 317 ? -1.665 -19.512 -29.934 1.00 87.56 317 SER A O 1
ATOM 2276 N N . TYR A 1 318 ? -2.075 -17.293 -29.969 1.00 90.50 318 TYR A N 1
ATOM 2277 C CA . TYR A 1 318 ? -2.701 -17.237 -31.298 1.00 90.50 318 TYR A CA 1
ATOM 2278 C C . TYR A 1 318 ? -1.767 -17.678 -32.438 1.00 90.50 318 TYR A C 1
ATOM 2280 O O . TYR A 1 318 ? -0.541 -17.635 -32.322 1.00 90.50 318 TYR A O 1
ATOM 2288 N N . THR A 1 319 ? -2.348 -18.105 -33.558 1.00 88.69 319 THR A N 1
ATOM 2289 C CA . THR A 1 319 ? -1.637 -18.507 -34.786 1.00 88.69 319 THR A CA 1
ATOM 2290 C C . THR A 1 319 ? -1.685 -17.416 -35.859 1.00 88.69 319 THR A C 1
ATOM 2292 O O . THR A 1 319 ? -2.572 -16.569 -35.842 1.00 88.69 319 THR A O 1
ATOM 2295 N N . ALA A 1 320 ? -0.766 -17.448 -36.829 1.00 84.62 320 ALA A N 1
ATOM 2296 C CA . ALA A 1 320 ? -0.676 -16.438 -37.893 1.00 84.62 320 ALA A CA 1
ATOM 2297 C C . ALA A 1 320 ? -1.945 -16.330 -38.769 1.00 84.62 320 ALA A C 1
ATOM 2299 O O . ALA A 1 320 ? -2.219 -15.278 -39.338 1.00 84.62 320 ALA A O 1
ATOM 2300 N N . ASP A 1 321 ? -2.739 -17.401 -38.865 1.00 85.69 321 ASP A N 1
ATOM 2301 C CA . ASP A 1 321 ? -4.026 -17.392 -39.576 1.00 85.69 321 ASP A CA 1
ATOM 2302 C C . ASP A 1 321 ? -5.157 -16.749 -38.739 1.00 85.69 321 ASP A C 1
ATOM 2304 O O . ASP A 1 321 ? -6.193 -16.360 -39.282 1.00 85.69 321 ASP A O 1
ATOM 2308 N N . GLN A 1 322 ? -4.971 -16.602 -37.419 1.00 91.38 322 GLN A N 1
ATOM 2309 C CA . GLN A 1 322 ? -5.915 -15.928 -36.518 1.00 91.38 322 GLN A CA 1
ATOM 2310 C C . GLN A 1 322 ? -5.688 -14.413 -36.433 1.00 91.38 322 GLN A C 1
ATOM 2312 O O . GLN A 1 322 ? -6.618 -13.706 -36.055 1.00 91.38 322 GLN A O 1
ATOM 2317 N N . SER A 1 323 ? -4.523 -13.893 -36.834 1.00 94.25 323 SER A N 1
ATOM 2318 C CA . SER A 1 323 ? -4.180 -12.465 -36.730 1.00 94.25 323 SER A CA 1
ATOM 2319 C C . SER A 1 323 ? -5.221 -11.548 -37.389 1.00 94.25 323 SER A C 1
ATOM 2321 O O . SER A 1 323 ? -5.692 -10.596 -36.773 1.00 94.25 323 SER A O 1
ATOM 2323 N N . ALA A 1 324 ? -5.696 -11.885 -38.594 1.00 91.44 324 ALA A N 1
ATOM 2324 C CA . ALA A 1 324 ? -6.765 -11.132 -39.262 1.00 91.44 324 ALA A CA 1
ATOM 2325 C C . ALA A 1 324 ? -8.124 -11.209 -38.527 1.00 91.44 324 ALA A C 1
ATOM 2327 O O . ALA A 1 324 ? -8.932 -10.288 -38.616 1.00 91.44 324 ALA A O 1
ATOM 2328 N N . SER A 1 325 ? -8.393 -12.302 -37.807 1.00 93.38 325 SER A N 1
ATOM 2329 C CA . SER A 1 325 ? -9.603 -12.473 -36.987 1.00 93.38 325 SER A CA 1
ATOM 2330 C C . SER A 1 325 ? -9.552 -11.639 -35.713 1.00 93.38 325 SER A C 1
ATOM 2332 O O . SER A 1 325 ? -10.567 -11.060 -35.337 1.00 93.38 325 SER A O 1
ATOM 2334 N N . ILE A 1 326 ? -8.370 -11.528 -35.105 1.00 95.50 326 ILE A N 1
ATOM 2335 C CA . ILE A 1 326 ? -8.106 -10.618 -33.989 1.00 95.50 326 ILE A CA 1
ATOM 2336 C C . ILE A 1 326 ? -8.317 -9.173 -34.454 1.00 95.50 326 ILE A C 1
ATOM 2338 O O . ILE A 1 326 ? -9.138 -8.477 -33.873 1.00 95.50 326 ILE A O 1
ATOM 2342 N N . VAL A 1 327 ? -7.704 -8.748 -35.568 1.00 96.56 327 VAL A N 1
ATOM 2343 C CA . VAL A 1 327 ? -7.877 -7.385 -36.120 1.00 96.56 327 VAL A CA 1
ATOM 2344 C C . VAL A 1 327 ? -9.349 -7.042 -36.396 1.00 96.56 327 VAL A C 1
ATOM 2346 O O . VAL A 1 327 ? -9.780 -5.937 -36.072 1.00 96.56 327 VAL A O 1
ATOM 2349 N N . ARG A 1 328 ? -10.157 -7.981 -36.919 1.00 95.88 328 ARG A N 1
ATOM 2350 C CA . ARG A 1 328 ? -11.617 -7.783 -37.059 1.00 95.88 328 ARG A CA 1
ATOM 2351 C C . ARG A 1 328 ? -12.340 -7.657 -35.715 1.00 95.88 328 ARG A C 1
ATOM 2353 O O . ARG A 1 328 ? -13.276 -6.868 -35.622 1.00 95.88 328 ARG A O 1
ATOM 2360 N N . GLY A 1 329 ? -11.915 -8.407 -34.698 1.00 94.69 329 GLY A N 1
ATOM 2361 C CA . GLY A 1 329 ? -12.441 -8.302 -33.337 1.00 94.69 329 GLY A CA 1
ATOM 2362 C C . GLY A 1 329 ? -12.155 -6.935 -32.712 1.00 94.69 329 GLY A C 1
ATOM 2363 O O . GLY A 1 329 ? -13.086 -6.255 -32.291 1.00 94.69 329 GLY A O 1
ATOM 2364 N N . ILE A 1 330 ? -10.893 -6.492 -32.759 1.00 95.50 330 ILE A N 1
ATOM 2365 C CA . ILE A 1 330 ? -10.449 -5.170 -32.285 1.00 95.50 330 ILE A CA 1
ATOM 2366 C C . ILE A 1 330 ? -11.199 -4.060 -33.040 1.00 95.50 330 ILE A C 1
ATOM 2368 O O . ILE A 1 330 ? -11.676 -3.099 -32.441 1.00 95.50 330 ILE A O 1
ATOM 2372 N N . TYR A 1 331 ? -11.364 -4.200 -34.362 1.00 95.38 331 TYR A N 1
ATOM 2373 C CA . TYR A 1 331 ? -12.127 -3.242 -35.162 1.00 95.38 331 TYR A CA 1
ATOM 2374 C C . TYR A 1 331 ? -13.586 -3.137 -34.711 1.00 95.38 331 TYR A C 1
ATOM 2376 O O . TYR A 1 331 ? -14.062 -2.021 -34.525 1.00 95.38 331 TYR A O 1
ATOM 2384 N N . TYR A 1 332 ? -14.284 -4.255 -34.496 1.00 95.31 332 TYR A N 1
ATOM 2385 C CA . TYR A 1 332 ? -15.673 -4.221 -34.032 1.00 95.31 332 TYR A CA 1
ATOM 2386 C C . TYR A 1 332 ? -15.788 -3.640 -32.618 1.00 95.31 332 TYR A C 1
ATOM 2388 O O . TYR A 1 332 ? -16.638 -2.783 -32.385 1.00 95.31 332 TYR A O 1
ATOM 2396 N N . TYR A 1 333 ? -14.906 -4.047 -31.701 1.00 93.75 333 TYR A N 1
ATOM 2397 C CA . TYR A 1 333 ? -14.884 -3.543 -30.328 1.00 93.75 333 TYR A CA 1
ATOM 2398 C C . TYR A 1 333 ? -14.697 -2.015 -30.297 1.00 93.75 333 TYR A C 1
ATOM 2400 O O . TYR A 1 333 ? -15.519 -1.299 -29.735 1.00 93.75 333 TYR A O 1
ATOM 2408 N N . HIS A 1 334 ? -13.705 -1.484 -31.015 1.00 92.56 334 HIS A N 1
ATOM 2409 C CA . HIS A 1 334 ? -13.469 -0.039 -31.104 1.00 92.56 334 HIS A CA 1
ATOM 2410 C C . HIS A 1 334 ? -14.567 0.714 -31.874 1.00 92.56 334 HIS A C 1
ATOM 2412 O O . HIS A 1 334 ? -15.045 1.763 -31.438 1.00 92.56 334 HIS A O 1
ATOM 2418 N N . ALA A 1 335 ? -14.974 0.214 -33.043 1.00 91.12 335 ALA A N 1
ATOM 2419 C CA . ALA A 1 335 ? -15.890 0.937 -33.919 1.00 91.12 335 ALA A CA 1
ATOM 2420 C C . ALA A 1 335 ? -17.339 0.914 -33.417 1.00 91.12 335 ALA A C 1
ATOM 2422 O O . ALA A 1 335 ? -18.000 1.951 -33.470 1.00 91.12 335 ALA A O 1
ATOM 2423 N N . VAL A 1 336 ? -17.808 -0.242 -32.937 1.00 91.56 336 VAL A N 1
ATOM 2424 C CA . VAL A 1 336 ? -19.203 -0.492 -32.552 1.00 91.56 336 VAL A CA 1
ATOM 2425 C C . VAL A 1 336 ? -19.364 -0.426 -31.038 1.00 91.56 336 VAL A C 1
ATOM 2427 O O . VAL A 1 336 ? -20.031 0.484 -30.554 1.00 91.56 336 VAL A O 1
ATOM 2430 N N . THR A 1 337 ? -18.718 -1.326 -30.289 1.00 90.62 337 THR A N 1
ATOM 2431 C CA . THR A 1 337 ? -18.932 -1.472 -28.837 1.00 90.62 337 THR A CA 1
ATOM 2432 C C . THR A 1 337 ? -18.530 -0.214 -28.058 1.00 90.62 337 THR A C 1
ATOM 2434 O O . THR A 1 337 ? -19.332 0.320 -27.299 1.00 90.62 337 THR A O 1
ATOM 2437 N N . LEU A 1 338 ? -17.330 0.326 -28.296 1.00 87.38 338 LEU A N 1
ATOM 2438 C CA . LEU A 1 338 ? -16.875 1.592 -27.704 1.00 87.38 338 LEU A CA 1
ATOM 2439 C C . LEU A 1 338 ? -17.363 2.834 -28.475 1.00 87.38 338 LEU A C 1
ATOM 2441 O O . LEU A 1 338 ? -17.077 3.967 -28.079 1.00 87.38 338 LEU A O 1
ATOM 2445 N N . ASN A 1 339 ? -18.116 2.646 -29.567 1.00 87.81 339 ASN A N 1
ATOM 2446 C CA . ASN A 1 339 ? -18.744 3.705 -30.364 1.00 87.81 339 ASN A CA 1
ATOM 2447 C C . ASN A 1 339 ? -17.763 4.804 -30.840 1.00 87.81 339 ASN A C 1
ATOM 2449 O O . ASN A 1 339 ? -18.085 6.002 -30.863 1.00 87.81 339 ASN A O 1
ATOM 2453 N N . TRP A 1 340 ? -16.535 4.424 -31.214 1.00 87.44 340 TRP A N 1
ATOM 2454 C CA . TRP A 1 340 ? -15.599 5.358 -31.853 1.00 87.44 340 TRP A CA 1
ATOM 2455 C C . TRP A 1 340 ? -15.934 5.548 -33.331 1.00 87.44 340 TRP A C 1
ATOM 2457 O O . TRP A 1 340 ? -15.776 6.647 -33.859 1.00 87.44 340 TRP A O 1
ATOM 2467 N N . GLY A 1 341 ? -16.399 4.487 -33.992 1.00 88.19 341 GLY A N 1
ATOM 2468 C CA . GLY A 1 341 ? -16.730 4.461 -35.413 1.00 88.19 341 GLY A CA 1
ATOM 2469 C C . GLY A 1 341 ? -15.598 4.065 -36.365 1.00 88.19 341 GLY A C 1
ATOM 2470 O O . GLY A 1 341 ? -15.853 3.988 -37.562 1.00 88.19 341 GLY A O 1
ATOM 2471 N N . ASP A 1 342 ? -14.368 3.832 -35.885 1.00 92.38 342 ASP A N 1
ATOM 2472 C CA . ASP A 1 342 ? -13.308 3.084 -36.591 1.00 92.38 342 ASP A CA 1
ATOM 2473 C C . ASP A 1 342 ? -12.167 2.695 -35.618 1.00 92.38 342 ASP A C 1
ATOM 2475 O O . ASP A 1 342 ? -12.021 3.313 -34.559 1.00 92.38 342 ASP A O 1
ATOM 2479 N N . ILE A 1 343 ? -11.365 1.682 -35.974 1.00 93.25 343 ILE A N 1
ATOM 2480 C CA . ILE A 1 343 ? -10.320 1.067 -35.132 1.00 93.25 343 ILE A CA 1
ATOM 2481 C C . ILE A 1 343 ? -9.247 2.061 -34.659 1.00 93.25 343 ILE A C 1
ATOM 2483 O O . ILE A 1 343 ? -8.670 2.790 -35.464 1.00 93.25 343 ILE A O 1
ATOM 2487 N N . GLY A 1 344 ? -8.942 2.038 -33.354 1.00 90.50 344 GLY A N 1
ATOM 2488 C CA . GLY A 1 344 ? -7.977 2.908 -32.668 1.00 90.50 344 GLY A CA 1
ATOM 2489 C C . GLY A 1 344 ? -6.684 3.204 -33.432 1.00 90.50 344 GLY A C 1
ATOM 2490 O O . GLY A 1 344 ? -6.439 4.357 -33.818 1.00 90.50 344 GLY A O 1
ATOM 2491 N N . TYR A 1 345 ? -5.892 2.152 -33.645 1.00 95.25 345 TYR A N 1
ATOM 2492 C CA . TYR A 1 345 ? -4.527 2.173 -34.176 1.00 95.25 345 TYR A CA 1
ATOM 2493 C C . TYR A 1 345 ? -4.445 2.380 -35.690 1.00 95.25 345 TYR A C 1
ATOM 2495 O O . TYR A 1 345 ? -5.278 1.887 -36.450 1.00 95.25 345 TYR A O 1
ATOM 2503 N N . ASN A 1 346 ? -3.381 3.038 -36.156 1.00 95.38 346 ASN A N 1
ATOM 2504 C CA . ASN A 1 346 ? -3.102 3.188 -37.585 1.00 95.38 346 ASN A CA 1
ATOM 2505 C C . ASN A 1 346 ? -2.633 1.876 -38.218 1.00 95.38 346 ASN A C 1
ATOM 2507 O O . ASN A 1 346 ? -3.067 1.527 -39.317 1.00 95.38 346 ASN A O 1
ATOM 2511 N N . LEU A 1 347 ? -1.761 1.147 -37.522 1.00 96.81 347 LEU A N 1
ATOM 2512 C CA . LEU A 1 347 ? -1.206 -0.129 -37.964 1.00 96.81 347 LEU A CA 1
ATOM 2513 C C . LEU A 1 347 ? -1.202 -1.124 -36.805 1.00 96.81 347 LEU A C 1
ATOM 2515 O O . LEU A 1 347 ? -0.959 -0.743 -35.661 1.00 96.81 347 LEU A O 1
ATOM 2519 N N . LEU A 1 348 ? -1.429 -2.400 -37.113 1.00 98.12 348 LEU A N 1
ATOM 2520 C CA . LEU A 1 348 ? -1.276 -3.497 -36.158 1.00 98.12 348 LEU A CA 1
ATOM 2521 C C . LEU A 1 348 ? -0.241 -4.490 -36.693 1.00 98.12 348 LEU A C 1
ATOM 2523 O O . LEU A 1 348 ? -0.247 -4.802 -37.886 1.00 98.12 348 LEU A O 1
ATOM 2527 N N . VAL A 1 349 ? 0.658 -4.964 -35.831 1.00 97.69 349 VAL A N 1
ATOM 2528 C CA . VAL A 1 349 ? 1.781 -5.844 -36.184 1.00 97.69 349 VAL A CA 1
ATOM 2529 C C . VAL A 1 349 ? 1.753 -7.081 -35.298 1.00 97.69 349 VAL A C 1
ATOM 2531 O O . VAL A 1 349 ? 1.928 -6.989 -34.081 1.00 97.69 349 VAL A O 1
ATOM 2534 N N . ASP A 1 350 ? 1.560 -8.250 -35.900 1.00 95.06 350 ASP A N 1
ATOM 2535 C CA . ASP A 1 350 ? 1.558 -9.510 -35.160 1.00 95.06 350 ASP A CA 1
ATOM 2536 C C . ASP A 1 350 ? 2.981 -10.015 -34.850 1.00 95.06 350 ASP A C 1
ATOM 2538 O O . ASP A 1 350 ? 3.979 -9.591 -35.443 1.00 95.06 350 ASP A O 1
ATOM 2542 N N . LYS A 1 351 ? 3.082 -10.979 -33.931 1.00 93.44 351 LYS A N 1
ATOM 2543 C CA . LYS A 1 351 ? 4.353 -11.615 -33.540 1.00 93.44 351 LYS A CA 1
ATOM 2544 C C . LYS A 1 351 ? 5.042 -12.410 -34.665 1.00 93.44 351 LYS A C 1
ATOM 2546 O O . LYS A 1 351 ? 6.163 -12.882 -34.477 1.00 93.44 351 LYS A O 1
ATOM 2551 N N . TYR A 1 352 ? 4.386 -12.598 -35.810 1.00 92.00 352 TYR A N 1
ATOM 2552 C CA . TYR A 1 352 ? 4.928 -13.249 -37.006 1.00 92.00 352 TYR A CA 1
ATOM 2553 C C . TYR A 1 352 ? 5.437 -12.232 -38.045 1.00 92.00 352 TYR A C 1
ATOM 2555 O O . TYR A 1 352 ? 6.033 -12.629 -39.049 1.00 92.00 352 TYR A O 1
ATOM 2563 N N . GLY A 1 353 ? 5.240 -10.931 -37.806 1.00 87.25 353 GLY A N 1
ATOM 2564 C CA . GLY A 1 353 ? 5.607 -9.850 -38.716 1.00 87.25 353 GLY A CA 1
ATOM 2565 C C . GLY A 1 353 ? 4.593 -9.595 -39.836 1.00 87.25 353 GLY A C 1
ATOM 2566 O O . GLY A 1 353 ? 4.963 -8.988 -40.845 1.00 87.25 353 GLY A O 1
ATOM 2567 N N . GLN A 1 354 ? 3.346 -10.059 -39.694 1.00 94.25 354 GLN A N 1
ATOM 2568 C CA . GLN A 1 354 ? 2.227 -9.602 -40.518 1.00 94.25 354 GLN A CA 1
ATOM 2569 C C . GLN A 1 354 ? 1.804 -8.203 -40.061 1.00 94.25 354 GLN A C 1
ATOM 2571 O O . GLN A 1 354 ? 1.669 -7.949 -38.865 1.00 94.25 354 GLN A O 1
ATOM 2576 N N . VAL A 1 355 ? 1.581 -7.303 -41.018 1.00 95.75 355 VAL A N 1
ATOM 2577 C CA . VAL A 1 355 ? 1.183 -5.914 -40.759 1.00 95.75 355 VAL A CA 1
ATOM 2578 C C . VAL A 1 355 ? -0.194 -5.670 -41.357 1.00 95.75 355 VAL A C 1
ATOM 2580 O O . VAL A 1 355 ? -0.419 -5.986 -42.525 1.00 95.75 355 VAL A O 1
ATOM 2583 N N . PHE A 1 356 ? -1.090 -5.067 -40.588 1.00 95.94 356 PHE A N 1
ATOM 2584 C CA . PHE A 1 356 ? -2.461 -4.764 -40.986 1.00 95.94 356 PHE A CA 1
ATOM 2585 C C . PHE A 1 356 ? -2.690 -3.252 -40.997 1.00 95.94 356 PHE A C 1
ATOM 2587 O O . PHE A 1 356 ? -2.315 -2.558 -40.051 1.00 95.94 356 PHE A O 1
ATOM 2594 N N . GLU A 1 357 ? -3.325 -2.738 -42.053 1.00 94.19 357 GLU A N 1
ATOM 2595 C CA . GLU A 1 357 ? -3.871 -1.379 -42.050 1.00 94.19 357 GLU A CA 1
ATOM 2596 C C . GLU A 1 357 ? -5.077 -1.327 -41.110 1.00 94.19 357 GLU A C 1
ATOM 2598 O O . GLU A 1 357 ? -6.110 -1.921 -41.412 1.00 94.19 357 GLU A O 1
ATOM 2603 N N . GLY A 1 358 ? -4.940 -0.627 -39.983 1.00 94.75 358 GLY A N 1
ATOM 2604 C CA . GLY A 1 358 ? -6.029 -0.366 -39.048 1.00 94.75 358 GLY A CA 1
ATOM 2605 C C . GLY A 1 358 ? -6.871 0.816 -39.525 1.00 94.75 358 GLY A C 1
ATOM 2606 O O . GLY A 1 358 ? -7.682 0.678 -40.443 1.00 94.75 358 GLY A O 1
ATOM 2607 N N . ARG A 1 359 ? -6.681 1.981 -38.890 1.00 92.69 359 ARG A N 1
ATOM 2608 C CA . ARG A 1 359 ? -7.408 3.240 -39.127 1.00 92.69 359 ARG A CA 1
ATOM 2609 C C . ARG A 1 359 ? -7.532 3.540 -40.619 1.00 92.69 359 ARG A C 1
ATOM 2611 O O . ARG A 1 359 ? -6.520 3.655 -41.323 1.00 92.69 359 ARG A O 1
ATOM 2618 N N . TYR A 1 360 ? -8.765 3.722 -41.085 1.00 91.12 360 TYR A N 1
ATOM 2619 C CA . TYR A 1 360 ? -9.073 3.997 -42.482 1.00 91.12 360 TYR A CA 1
ATOM 2620 C C . TYR A 1 360 ? -8.307 5.226 -42.992 1.00 91.12 360 TYR A C 1
ATOM 2622 O O . TYR A 1 360 ? -8.311 6.297 -42.382 1.00 91.12 360 TYR A O 1
ATOM 2630 N N . GLY A 1 361 ? -7.659 5.080 -44.149 1.00 87.12 361 GLY A N 1
ATOM 2631 C CA . GLY A 1 361 ? -6.899 6.154 -44.785 1.00 87.12 361 GLY A CA 1
ATOM 2632 C C . GLY A 1 361 ? -5.452 6.302 -44.303 1.00 87.12 361 GLY A C 1
ATOM 2633 O O . GLY A 1 361 ? -4.764 7.231 -44.735 1.00 87.12 361 GLY A O 1
ATOM 2634 N N . THR A 1 362 ? -4.956 5.392 -43.457 1.00 89.44 362 THR A N 1
ATOM 2635 C CA . THR A 1 362 ? -3.552 5.371 -43.014 1.00 89.44 362 THR A CA 1
ATOM 2636 C C . THR A 1 362 ? -2.594 5.247 -44.201 1.00 89.44 362 THR A C 1
ATOM 2638 O O . THR A 1 362 ? -1.743 6.124 -44.384 1.00 89.44 362 THR A O 1
ATOM 2641 N N . LEU A 1 363 ? -2.746 4.230 -45.059 1.00 84.75 363 LEU A N 1
ATOM 2642 C CA . LEU A 1 363 ? -1.843 4.011 -46.198 1.00 84.75 363 LEU A CA 1
ATOM 2643 C C . LEU A 1 363 ? -2.053 5.029 -47.331 1.00 84.75 363 LEU A C 1
ATOM 2645 O O . LEU A 1 363 ? -1.110 5.356 -48.054 1.00 84.75 363 LEU A O 1
ATOM 2649 N N . SER A 1 364 ? -3.272 5.557 -47.482 1.00 82.75 364 SER A N 1
ATOM 2650 C CA . SER A 1 364 ? -3.626 6.535 -48.522 1.00 82.75 364 SER A CA 1
ATOM 2651 C C . SER A 1 364 ? -3.423 8.000 -48.118 1.00 82.75 364 SER A C 1
ATOM 2653 O O . SER A 1 364 ? -3.762 8.898 -48.891 1.00 82.75 364 SER A O 1
ATOM 2655 N N . SER A 1 365 ? -2.913 8.269 -46.914 1.00 85.44 365 SER A N 1
ATOM 2656 C CA . SER A 1 365 ? -2.678 9.632 -46.430 1.00 85.44 365 SER A CA 1
ATOM 2657 C C . SER A 1 365 ? -1.672 10.398 -47.318 1.00 85.44 365 SER A C 1
ATOM 2659 O O . SER A 1 365 ? -0.822 9.820 -48.002 1.00 85.44 365 SER A O 1
ATOM 2661 N N . ALA A 1 366 ? -1.733 11.732 -47.327 1.00 82.44 366 ALA A N 1
ATOM 2662 C CA . ALA A 1 366 ? -0.742 12.549 -48.038 1.00 82.44 366 ALA A CA 1
ATOM 2663 C C . ALA A 1 366 ? 0.605 12.574 -47.285 1.00 82.44 366 ALA A C 1
ATOM 2665 O O . ALA A 1 366 ? 0.625 12.508 -46.060 1.00 82.44 366 ALA A O 1
ATOM 2666 N N . ALA A 1 367 ? 1.733 12.706 -47.993 1.00 81.94 367 ALA A N 1
ATOM 2667 C CA . ALA A 1 367 ? 3.037 12.901 -47.344 1.00 81.94 367 ALA A CA 1
ATOM 2668 C C . ALA A 1 367 ? 3.020 14.138 -46.418 1.00 81.94 367 ALA A C 1
ATOM 2670 O O . ALA A 1 367 ? 2.329 15.122 -46.694 1.00 81.94 367 ALA A O 1
ATOM 2671 N N . GLY A 1 368 ? 3.740 14.072 -45.296 1.00 82.19 368 GLY A N 1
ATOM 2672 C CA . GLY A 1 368 ? 3.661 15.059 -44.215 1.00 82.19 368 GLY A CA 1
ATOM 2673 C C . GLY A 1 368 ? 2.395 14.976 -43.347 1.00 82.19 368 GLY A C 1
ATOM 2674 O O . GLY A 1 368 ? 2.252 15.782 -42.426 1.00 82.19 368 GLY A O 1
ATOM 2675 N N . ARG A 1 369 ? 1.465 14.044 -43.614 1.00 89.06 369 ARG A N 1
ATOM 2676 C CA . ARG A 1 369 ? 0.207 13.887 -42.864 1.00 89.06 369 ARG A CA 1
ATOM 2677 C C . ARG A 1 369 ? -0.062 12.442 -42.445 1.00 89.06 369 ARG A C 1
ATOM 2679 O O . ARG A 1 369 ? 0.383 11.505 -43.101 1.00 89.06 369 ARG A O 1
ATOM 2686 N N . MET A 1 370 ? -0.857 12.289 -41.389 1.00 90.50 370 MET A N 1
ATOM 2687 C CA . MET A 1 370 ? -1.386 11.007 -40.910 1.00 90.50 370 MET A CA 1
ATOM 2688 C C . MET A 1 370 ? -2.891 11.098 -40.686 1.00 90.50 370 MET A C 1
ATOM 2690 O O . MET A 1 370 ? -3.380 12.182 -40.363 1.00 90.50 370 MET A O 1
ATOM 2694 N N . ALA A 1 371 ? -3.605 9.986 -40.865 1.00 91.50 371 ALA A N 1
ATOM 2695 C CA . ALA A 1 371 ? -4.984 9.846 -40.412 1.00 91.50 371 ALA A CA 1
ATOM 2696 C C . ALA A 1 371 ? -5.000 9.879 -38.875 1.00 91.50 371 ALA A C 1
ATOM 2698 O O . ALA A 1 371 ? -4.290 9.094 -38.247 1.00 91.50 371 ALA A O 1
ATOM 2699 N N . VAL A 1 372 ? -5.758 10.804 -38.284 1.00 91.31 372 VAL A N 1
ATOM 2700 C CA . VAL A 1 372 ? -5.826 10.979 -36.825 1.00 91.31 372 VAL A CA 1
ATOM 2701 C C . VAL A 1 372 ? -6.368 9.700 -36.195 1.00 91.31 372 VAL A C 1
ATOM 2703 O O . VAL A 1 372 ? -7.403 9.183 -36.617 1.00 91.31 372 VAL A O 1
ATOM 2706 N N . GLY A 1 373 ? -5.622 9.179 -35.225 1.00 87.81 373 GLY A N 1
ATOM 2707 C CA . GLY A 1 373 ? -5.958 7.952 -34.526 1.00 87.81 373 GLY A CA 1
ATOM 2708 C C . GLY A 1 373 ? -6.998 8.140 -33.424 1.00 87.81 373 GLY A C 1
ATOM 2709 O O . GLY A 1 373 ? -7.547 9.217 -33.202 1.00 87.81 373 GLY A O 1
ATOM 2710 N N . GLY A 1 374 ? -7.215 7.047 -32.709 1.00 85.62 374 GLY A N 1
ATOM 2711 C CA . GLY A 1 374 ? -7.991 6.963 -31.478 1.00 85.62 374 GLY A CA 1
ATOM 2712 C C . GLY A 1 374 ? -7.324 5.913 -30.607 1.00 85.62 374 GLY A C 1
ATOM 2713 O O . GLY A 1 374 ? -7.930 4.896 -30.331 1.00 85.62 374 GLY A O 1
ATOM 2714 N N . HIS A 1 375 ? -6.027 6.088 -30.356 1.00 86.81 375 HIS A N 1
ATOM 2715 C CA . HIS A 1 375 ? -5.139 5.103 -29.734 1.00 86.81 375 HIS A CA 1
ATOM 2716 C C . HIS A 1 375 ? -4.387 5.655 -28.520 1.00 86.81 375 HIS A C 1
ATOM 2718 O O . HIS A 1 375 ? -3.701 4.896 -27.863 1.00 86.81 375 HIS A O 1
ATOM 2724 N N . ALA A 1 376 ? -4.403 6.970 -28.292 1.00 86.88 376 ALA A N 1
ATOM 2725 C CA . ALA A 1 376 ? -3.783 7.610 -27.138 1.00 86.88 376 ALA A CA 1
ATOM 2726 C C . ALA A 1 376 ? -4.489 8.942 -26.868 1.00 86.88 376 ALA A C 1
ATOM 2728 O O . ALA A 1 376 ? -4.386 9.889 -27.666 1.00 86.88 376 ALA A O 1
ATOM 2729 N N . ARG A 1 377 ? -5.251 9.026 -25.770 1.00 81.19 377 ARG A N 1
ATOM 2730 C CA . ARG A 1 377 ? -5.969 10.250 -25.388 1.00 81.19 377 ARG A CA 1
ATOM 2731 C C . ARG A 1 377 ? -5.013 11.437 -25.336 1.00 81.19 377 ARG A C 1
ATOM 2733 O O . ARG A 1 377 ? -3.827 11.321 -25.056 1.00 81.19 377 ARG A O 1
ATOM 2740 N N . GLY A 1 378 ? -5.517 12.603 -25.727 1.00 80.44 378 GLY A N 1
ATOM 2741 C CA . GLY A 1 378 ? -4.750 13.849 -25.720 1.00 80.44 378 GLY A CA 1
ATOM 2742 C C . GLY A 1 378 ? -3.641 13.992 -26.767 1.00 80.44 378 GLY A C 1
ATOM 2743 O O . GLY A 1 378 ? -3.267 15.137 -27.029 1.00 80.44 378 GLY A O 1
ATOM 2744 N N . VAL A 1 379 ? -3.152 12.904 -27.379 1.00 88.75 379 VAL A N 1
ATOM 2745 C CA . VAL A 1 379 ? -2.040 12.913 -28.355 1.00 88.75 379 VAL A CA 1
ATOM 2746 C C . VAL A 1 379 ? -2.334 12.171 -29.673 1.00 88.75 379 VAL A C 1
ATOM 2748 O O . VAL A 1 379 ? -1.444 12.021 -30.507 1.00 88.75 379 VAL A O 1
ATOM 2751 N N . ASN A 1 380 ? -3.587 11.778 -29.931 1.00 87.81 380 ASN A N 1
ATOM 2752 C CA . ASN A 1 380 ? -4.048 11.252 -31.230 1.00 87.81 380 ASN A CA 1
ATOM 2753 C C . ASN A 1 380 ? -3.721 12.180 -32.423 1.00 87.81 380 ASN A C 1
ATOM 2755 O O . ASN A 1 380 ? -3.400 11.719 -33.522 1.00 87.81 380 ASN A O 1
ATOM 2759 N N . THR A 1 381 ? -3.822 13.505 -32.247 1.00 89.75 381 THR A N 1
ATOM 2760 C CA . THR A 1 381 ? -3.490 14.468 -33.309 1.00 89.75 381 THR A CA 1
ATOM 2761 C C . THR A 1 381 ? -1.987 14.478 -33.600 1.00 89.75 381 THR A C 1
ATOM 2763 O O . THR A 1 381 ? -1.191 14.978 -32.811 1.00 89.75 381 THR A O 1
ATOM 2766 N N . GLY A 1 382 ? -1.617 14.066 -34.813 1.00 88.69 382 GLY A N 1
ATOM 2767 C CA . GLY A 1 382 ? -0.270 14.249 -35.369 1.00 88.69 382 GLY A CA 1
ATOM 2768 C C . GLY A 1 382 ? 0.718 13.129 -35.050 1.00 88.69 382 GLY A C 1
ATOM 2769 O O . GLY A 1 382 ? 1.866 13.174 -35.502 1.00 88.69 382 GLY A O 1
ATOM 2770 N N . THR A 1 383 ? 0.258 12.102 -34.345 1.00 93.44 383 THR A N 1
ATOM 2771 C CA . THR A 1 383 ? 1.012 10.877 -34.096 1.00 93.44 383 THR A CA 1
ATOM 2772 C C . THR A 1 383 ? 0.552 9.742 -35.023 1.00 93.44 383 THR A C 1
ATOM 2774 O O . THR A 1 383 ? -0.410 9.891 -35.782 1.00 93.44 383 THR A O 1
ATOM 2777 N N . MET A 1 384 ? 1.288 8.630 -35.025 1.00 94.62 384 MET A N 1
ATOM 2778 C CA . MET A 1 384 ? 0.870 7.359 -35.618 1.00 94.62 384 MET A CA 1
ATOM 2779 C C . MET A 1 384 ? 0.921 6.270 -34.547 1.00 94.62 384 MET A C 1
ATOM 2781 O O . MET A 1 384 ? 1.988 6.021 -33.987 1.00 94.62 384 MET A O 1
ATOM 2785 N N . GLY A 1 385 ? -0.201 5.600 -34.298 1.00 95.75 385 GLY A N 1
ATOM 2786 C CA . GLY A 1 385 ? -0.274 4.460 -33.385 1.00 95.75 385 GLY A CA 1
ATOM 2787 C C . GLY A 1 385 ? 0.049 3.149 -34.095 1.00 95.75 385 GLY A C 1
ATOM 2788 O O . GLY A 1 385 ? -0.666 2.768 -35.027 1.00 95.75 385 GLY A O 1
ATOM 2789 N N . ILE A 1 386 ? 1.090 2.448 -33.640 1.00 97.88 386 ILE A N 1
ATOM 2790 C CA . ILE A 1 386 ? 1.379 1.061 -34.032 1.00 97.88 386 ILE A CA 1
ATOM 2791 C C . ILE A 1 386 ? 1.101 0.156 -32.829 1.00 97.88 386 ILE A C 1
ATOM 2793 O O . ILE A 1 386 ? 1.771 0.306 -31.810 1.00 97.88 386 ILE A O 1
ATOM 2797 N N . SER A 1 387 ? 0.165 -0.789 -32.949 1.00 97.44 387 SER A N 1
ATOM 2798 C CA . SER A 1 387 ? -0.075 -1.805 -31.912 1.00 97.44 387 SER A CA 1
ATOM 2799 C C . SER A 1 387 ? 0.600 -3.133 -32.241 1.00 97.44 387 SER A C 1
ATOM 2801 O O . SER A 1 387 ? 0.444 -3.683 -33.333 1.00 97.44 387 SER A O 1
ATOM 2803 N N . MET A 1 388 ? 1.379 -3.639 -31.291 1.00 97.75 388 MET A N 1
ATOM 2804 C CA . MET A 1 388 ? 1.972 -4.969 -31.314 1.00 97.75 388 MET A CA 1
ATOM 2805 C C . MET A 1 388 ? 0.945 -5.968 -30.773 1.00 97.75 388 MET A C 1
ATOM 2807 O O . MET A 1 388 ? 0.674 -5.978 -29.579 1.00 97.75 388 MET A O 1
ATOM 2811 N N . ILE A 1 389 ? 0.371 -6.813 -31.634 1.00 96.19 389 ILE A N 1
ATOM 2812 C CA . ILE A 1 389 ? -0.655 -7.779 -31.208 1.00 96.19 389 ILE A CA 1
ATOM 2813 C C . ILE A 1 389 ? -0.008 -8.834 -30.302 1.00 96.19 389 ILE A C 1
ATOM 2815 O O . ILE A 1 389 ? 0.780 -9.656 -30.782 1.00 96.19 389 ILE A O 1
ATOM 2819 N N . GLY A 1 390 ? -0.382 -8.838 -29.027 1.00 90.00 390 GLY A N 1
ATOM 2820 C CA . GLY A 1 390 ? 0.144 -9.711 -27.981 1.00 90.00 390 GLY A CA 1
ATOM 2821 C C . GLY A 1 390 ? 0.558 -8.957 -26.713 1.00 90.00 390 GLY A C 1
ATOM 2822 O O . GLY A 1 390 ? 0.919 -7.789 -26.784 1.00 90.00 390 GLY A O 1
ATOM 2823 N N . ASP A 1 391 ? 0.539 -9.639 -25.566 1.00 89.25 391 ASP A N 1
ATOM 2824 C CA . ASP A 1 391 ? 0.956 -9.088 -24.269 1.00 89.25 391 ASP A CA 1
ATOM 2825 C C . ASP A 1 391 ? 2.482 -9.186 -24.103 1.00 89.25 391 ASP A C 1
ATOM 2827 O O . ASP A 1 391 ? 3.053 -10.282 -24.079 1.00 89.25 391 ASP A O 1
ATOM 2831 N N . TYR A 1 392 ? 3.153 -8.042 -23.966 1.00 91.06 392 TYR A N 1
ATOM 2832 C CA . TYR A 1 392 ? 4.609 -7.952 -23.769 1.00 91.06 392 TYR A CA 1
ATOM 2833 C C . TYR A 1 392 ? 5.000 -7.397 -22.394 1.00 91.06 392 TYR A C 1
ATOM 2835 O O . TYR A 1 392 ? 6.084 -6.837 -22.221 1.00 91.06 392 TYR A O 1
ATOM 2843 N N . SER A 1 393 ? 4.132 -7.564 -21.394 1.00 81.44 393 SER A N 1
ATOM 2844 C CA . SER A 1 393 ? 4.436 -7.245 -19.993 1.00 81.44 393 SER A CA 1
ATOM 2845 C C . SER A 1 393 ? 5.533 -8.174 -19.465 1.00 81.44 393 SER A C 1
ATOM 2847 O O . SER A 1 393 ? 6.543 -7.717 -18.939 1.00 81.44 393 SER A O 1
ATOM 2849 N N . SER A 1 394 ? 5.399 -9.483 -19.712 1.00 77.25 394 SER A N 1
ATOM 2850 C CA . SER A 1 394 ? 6.369 -10.507 -19.282 1.00 77.25 394 SER A CA 1
ATOM 2851 C C . SER A 1 394 ? 7.015 -11.309 -20.420 1.00 77.25 394 SER A C 1
ATOM 2853 O O . SER A 1 394 ? 8.130 -11.807 -20.250 1.00 77.25 394 SER A O 1
ATOM 2855 N N . ALA A 1 395 ? 6.366 -11.417 -21.585 1.00 83.19 395 ALA A N 1
ATOM 2856 C CA . ALA A 1 395 ? 6.895 -12.123 -22.752 1.00 83.19 395 ALA A CA 1
ATOM 2857 C C . ALA A 1 395 ? 7.735 -11.198 -23.648 1.00 83.19 395 ALA A C 1
ATOM 2859 O O . ALA A 1 395 ? 7.375 -10.049 -23.876 1.00 83.19 395 ALA A O 1
ATOM 2860 N N . GLU A 1 396 ? 8.843 -11.698 -24.201 1.00 88.50 396 GLU A N 1
ATOM 2861 C CA . GLU A 1 396 ? 9.664 -10.930 -25.148 1.00 88.50 396 GLU A CA 1
ATOM 2862 C C . GLU A 1 396 ? 8.973 -10.818 -26.526 1.00 88.50 396 GLU A C 1
ATOM 2864 O O . GLU A 1 396 ? 8.547 -11.841 -27.079 1.00 88.50 396 GLU A O 1
ATOM 2869 N N . PRO A 1 397 ? 8.907 -9.615 -27.130 1.00 90.62 397 PRO A N 1
ATOM 2870 C CA . PRO A 1 397 ? 8.550 -9.453 -28.535 1.00 90.62 397 PRO A CA 1
ATOM 2871 C C . PRO A 1 397 ? 9.463 -10.256 -29.461 1.00 90.62 397 PRO A C 1
ATOM 2873 O O . PRO A 1 397 ? 10.665 -10.395 -29.216 1.00 90.62 397 PRO A O 1
ATOM 2876 N N . THR A 1 398 ? 8.928 -10.744 -30.580 1.00 89.31 398 THR A N 1
ATOM 2877 C CA . THR A 1 398 ? 9.773 -11.432 -31.563 1.00 89.31 398 THR A CA 1
ATOM 2878 C C . THR A 1 398 ? 10.631 -10.424 -32.327 1.00 89.31 398 THR A C 1
ATOM 2880 O O . THR A 1 398 ? 10.197 -9.309 -32.621 1.00 89.31 398 THR A O 1
ATOM 2883 N N . ALA A 1 399 ? 11.847 -10.826 -32.713 1.00 89.44 399 ALA A N 1
ATOM 2884 C CA . ALA A 1 399 ? 12.742 -9.965 -33.489 1.00 89.44 399 ALA A CA 1
ATOM 2885 C C . ALA A 1 399 ? 12.071 -9.440 -34.774 1.00 89.44 399 ALA A C 1
ATOM 2887 O O . ALA A 1 399 ? 12.149 -8.251 -35.059 1.00 89.44 399 ALA A O 1
ATOM 2888 N N . VAL A 1 400 ? 11.317 -10.293 -35.481 1.00 86.88 400 VAL A N 1
ATOM 2889 C CA . VAL A 1 400 ? 10.592 -9.894 -36.698 1.00 86.88 400 VAL A CA 1
ATOM 2890 C C . VAL A 1 400 ? 9.498 -8.855 -36.423 1.00 86.88 400 VAL A C 1
ATOM 2892 O O . VAL A 1 400 ? 9.290 -7.971 -37.246 1.00 86.88 400 VAL A O 1
ATOM 2895 N N . GLN A 1 401 ? 8.817 -8.908 -35.276 1.00 96.56 401 GLN A N 1
ATOM 2896 C CA . GLN A 1 401 ? 7.816 -7.906 -34.907 1.00 96.56 401 GLN A CA 1
ATOM 2897 C C . GLN A 1 401 ? 8.478 -6.559 -34.589 1.00 96.56 401 GLN A C 1
ATOM 2899 O O . GLN A 1 401 ? 8.035 -5.535 -35.105 1.00 96.56 401 GLN A O 1
ATOM 2904 N N . LEU A 1 402 ? 9.580 -6.561 -33.827 1.00 94.69 402 LEU A N 1
ATOM 2905 C CA . LEU A 1 402 ? 10.381 -5.358 -33.556 1.00 94.69 402 LEU A CA 1
ATOM 2906 C C . LEU A 1 402 ? 10.928 -4.735 -34.849 1.00 94.69 402 LEU A C 1
ATOM 2908 O O . LEU A 1 402 ? 10.840 -3.518 -35.022 1.00 94.69 402 LEU A O 1
ATOM 2912 N N . ASP A 1 403 ? 11.429 -5.564 -35.773 1.00 92.38 403 ASP A N 1
ATOM 2913 C CA . ASP A 1 403 ? 11.888 -5.135 -37.096 1.00 92.38 403 ASP A CA 1
ATOM 2914 C C . ASP A 1 403 ? 10.757 -4.447 -37.871 1.00 92.38 403 ASP A C 1
ATOM 2916 O O . ASP A 1 403 ? 10.926 -3.313 -38.314 1.00 92.38 403 ASP A O 1
ATOM 2920 N N . ARG A 1 404 ? 9.566 -5.061 -37.957 1.00 94.31 404 ARG A N 1
ATOM 2921 C CA . ARG A 1 404 ? 8.412 -4.460 -38.651 1.00 94.31 404 ARG A CA 1
ATOM 2922 C C . ARG A 1 404 ? 7.948 -3.154 -38.011 1.00 94.31 404 ARG A C 1
ATOM 2924 O O . ARG A 1 404 ? 7.703 -2.195 -38.738 1.00 94.31 404 ARG A O 1
ATOM 2931 N N . VAL A 1 405 ? 7.844 -3.085 -36.682 1.00 97.50 405 VAL A N 1
ATOM 2932 C CA . VAL A 1 405 ? 7.457 -1.853 -35.968 1.00 97.50 405 VAL A CA 1
ATOM 2933 C C . VAL A 1 405 ? 8.465 -0.734 -36.244 1.00 97.50 405 VAL A C 1
ATOM 2935 O O . VAL A 1 405 ? 8.064 0.376 -36.595 1.00 97.50 405 VAL A O 1
ATOM 2938 N N . GLY A 1 406 ? 9.767 -1.026 -36.166 1.00 96.19 406 GLY A N 1
ATOM 2939 C CA . GLY A 1 406 ? 10.825 -0.060 -36.466 1.00 96.19 406 GLY A CA 1
ATOM 2940 C C . GLY A 1 406 ? 10.845 0.383 -37.932 1.00 96.19 406 GLY A C 1
ATOM 2941 O O . GLY A 1 406 ? 10.924 1.578 -38.209 1.00 96.19 406 GLY A O 1
ATOM 2942 N N . GLU A 1 407 ? 10.717 -0.543 -38.885 1.00 94.81 407 GLU A N 1
ATOM 2943 C CA . GLU A 1 407 ? 10.653 -0.236 -40.321 1.00 94.81 407 GLU A CA 1
ATOM 2944 C C . GLU A 1 407 ? 9.460 0.677 -40.656 1.00 94.81 407 GLU A C 1
ATOM 2946 O O . GLU A 1 407 ? 9.607 1.644 -41.408 1.00 94.81 407 GLU A O 1
ATOM 2951 N N . LEU A 1 408 ? 8.287 0.410 -40.073 1.00 95.31 408 LEU A N 1
ATOM 2952 C CA . LEU A 1 408 ? 7.080 1.226 -40.241 1.00 95.31 408 LEU A CA 1
ATOM 2953 C C . LEU A 1 408 ? 7.217 2.607 -39.592 1.00 95.31 408 LEU A C 1
ATOM 2955 O O . LEU A 1 408 ? 6.837 3.606 -40.207 1.00 95.31 408 LEU A O 1
ATOM 2959 N N . ALA A 1 409 ? 7.782 2.678 -38.384 1.00 96.50 409 ALA A N 1
ATOM 2960 C CA . ALA A 1 409 ? 8.046 3.936 -37.695 1.00 96.50 409 ALA A CA 1
ATOM 2961 C C . ALA A 1 409 ? 9.030 4.814 -38.487 1.00 96.50 409 ALA A C 1
ATOM 2963 O O . ALA A 1 409 ? 8.757 5.993 -38.710 1.00 96.50 409 ALA A O 1
ATOM 2964 N N . GLY A 1 410 ? 10.121 4.233 -38.998 1.00 93.62 410 GLY A N 1
ATOM 2965 C CA . GLY A 1 410 ? 11.076 4.930 -39.862 1.00 93.62 410 GLY A CA 1
ATOM 2966 C C . GLY A 1 410 ? 10.431 5.448 -41.148 1.00 93.62 410 GLY A C 1
ATOM 2967 O O . GLY A 1 410 ? 10.559 6.629 -41.470 1.00 93.62 410 GLY A O 1
ATOM 2968 N N . TRP A 1 411 ? 9.657 4.605 -41.845 1.00 90.25 411 TRP A N 1
ATOM 2969 C CA . TRP A 1 411 ? 8.956 4.998 -43.076 1.00 90.25 411 TRP A CA 1
ATOM 2970 C C . TRP A 1 411 ? 8.015 6.175 -42.843 1.00 90.25 411 TRP A C 1
ATOM 2972 O O . TRP A 1 411 ? 7.971 7.120 -43.636 1.00 90.25 411 TRP A O 1
ATOM 2982 N N . PHE A 1 412 ? 7.279 6.127 -41.737 1.00 91.94 412 PHE A N 1
ATOM 2983 C CA . PHE A 1 412 ? 6.395 7.197 -41.326 1.00 91.94 412 PHE A CA 1
ATOM 2984 C C . PHE A 1 412 ? 7.156 8.498 -41.058 1.00 91.94 412 PHE A C 1
ATOM 2986 O O . PHE A 1 412 ? 6.799 9.523 -41.637 1.00 91.94 412 PHE A O 1
ATOM 2993 N N . LEU A 1 413 ? 8.214 8.466 -40.241 1.00 93.50 413 LEU A N 1
ATOM 2994 C CA . LEU A 1 413 ? 9.004 9.650 -39.890 1.00 93.50 413 LEU A CA 1
ATOM 2995 C C . LEU A 1 413 ? 9.701 10.260 -41.119 1.00 93.50 413 LEU A C 1
ATOM 2997 O O . LEU A 1 413 ? 9.626 11.474 -41.331 1.00 93.50 413 LEU A O 1
ATOM 3001 N N . GLN A 1 414 ? 10.265 9.428 -42.001 1.00 90.19 414 GLN A N 1
ATOM 3002 C CA . GLN A 1 414 ? 10.824 9.854 -43.288 1.00 90.19 414 GLN A CA 1
ATOM 3003 C C . GLN A 1 414 ? 9.771 10.584 -44.136 1.00 90.19 414 GLN A C 1
ATOM 3005 O O . GLN A 1 414 ? 10.011 11.678 -44.652 1.00 90.19 414 GLN A O 1
ATOM 3010 N N . ARG A 1 415 ? 8.570 10.005 -44.246 1.00 88.00 415 ARG A N 1
ATOM 3011 C CA . ARG A 1 415 ? 7.437 10.559 -45.001 1.00 88.00 415 ARG A CA 1
ATOM 3012 C C . ARG A 1 415 ? 6.782 11.766 -44.314 1.00 88.00 415 ARG A C 1
ATOM 3014 O O . ARG A 1 415 ? 6.123 12.557 -44.990 1.00 88.00 415 ARG A O 1
ATOM 3021 N N . ALA A 1 416 ? 6.978 11.932 -43.008 1.00 88.38 416 ALA A N 1
ATOM 3022 C CA . ALA A 1 416 ? 6.606 13.109 -42.227 1.00 88.38 416 ALA A CA 1
ATOM 3023 C C . ALA A 1 416 ? 7.589 14.283 -42.406 1.00 88.38 416 ALA A C 1
ATOM 3025 O O . ALA A 1 416 ? 7.233 15.429 -42.130 1.00 88.38 416 ALA A O 1
ATOM 3026 N N . GLY A 1 417 ? 8.807 14.014 -42.894 1.00 88.12 417 GLY A N 1
ATOM 3027 C CA . GLY A 1 417 ? 9.896 14.990 -42.962 1.00 88.12 417 GLY A CA 1
ATOM 3028 C C . GLY A 1 417 ? 10.615 15.196 -41.625 1.00 88.12 417 GLY A C 1
ATOM 3029 O O . GLY A 1 417 ? 11.240 16.237 -41.427 1.00 88.12 417 GLY A O 1
ATOM 3030 N N . VAL A 1 418 ? 10.514 14.231 -40.706 1.00 91.81 418 VAL A N 1
ATOM 3031 C CA . VAL A 1 418 ? 11.293 14.197 -39.462 1.00 91.81 418 VAL A CA 1
ATOM 3032 C C . VAL A 1 418 ? 12.700 13.677 -39.797 1.00 91.81 418 VAL A C 1
ATOM 3034 O O . VAL A 1 418 ? 12.806 12.667 -40.492 1.00 91.81 418 VAL A O 1
ATOM 3037 N N . PRO A 1 419 ? 13.786 14.355 -39.378 1.00 86.06 419 PRO A N 1
ATOM 3038 C CA . PRO A 1 419 ? 15.137 14.038 -39.853 1.00 86.06 419 PRO A CA 1
ATOM 3039 C C . PRO A 1 419 ? 15.857 12.928 -39.070 1.00 86.06 419 PRO A C 1
ATOM 3041 O O . PRO A 1 419 ? 16.854 12.408 -39.565 1.00 86.06 419 PRO A O 1
ATOM 3044 N N . ASP A 1 420 ? 15.398 12.596 -37.863 1.00 90.31 420 ASP A N 1
ATOM 3045 C CA . ASP A 1 420 ? 16.103 11.739 -36.901 1.00 90.31 420 ASP A CA 1
ATOM 3046 C C . ASP A 1 420 ? 15.083 10.959 -36.048 1.00 90.31 420 ASP A C 1
ATOM 3048 O O . ASP A 1 420 ? 14.219 11.576 -35.425 1.00 90.31 420 ASP A O 1
ATOM 3052 N N . ALA A 1 421 ? 15.172 9.624 -36.038 1.00 91.50 421 ALA A N 1
ATOM 3053 C CA . ALA A 1 421 ? 14.337 8.725 -35.227 1.00 91.50 421 ALA A CA 1
ATOM 3054 C C . ALA A 1 421 ? 14.902 8.455 -33.820 1.00 91.50 421 ALA A C 1
ATOM 3056 O O . ALA A 1 421 ? 14.227 7.848 -32.986 1.00 91.50 421 ALA A O 1
ATOM 3057 N N . LEU A 1 422 ? 16.149 8.856 -33.560 1.00 92.62 422 LEU A N 1
ATOM 3058 C CA . LEU A 1 422 ? 16.765 8.820 -32.232 1.00 92.62 422 LEU A CA 1
ATOM 3059 C C . LEU A 1 422 ? 16.512 10.127 -31.461 1.00 92.62 422 LEU A C 1
ATOM 3061 O O . LEU A 1 422 ? 16.631 10.149 -30.238 1.00 92.62 422 LEU A O 1
ATOM 3065 N N . GLY A 1 423 ? 16.174 11.204 -32.174 1.00 89.31 423 GLY A N 1
ATOM 3066 C CA . GLY A 1 423 ? 15.916 12.528 -31.615 1.00 89.31 423 GLY A CA 1
ATOM 3067 C C . GLY A 1 423 ? 14.528 12.708 -30.991 1.00 89.31 423 GLY A C 1
ATOM 3068 O O . GLY A 1 423 ? 13.608 11.905 -31.184 1.00 89.31 423 GLY A O 1
ATOM 3069 N N . SER A 1 424 ? 14.378 13.829 -30.283 1.00 92.50 424 SER A N 1
ATOM 3070 C CA . SER A 1 424 ? 13.127 14.303 -29.676 1.00 92.50 424 SER A CA 1
ATOM 3071 C C . SER A 1 424 ? 12.531 15.488 -30.439 1.00 92.50 424 SER A C 1
ATOM 3073 O O . SER A 1 424 ? 13.229 16.200 -31.168 1.00 92.50 424 SER A O 1
ATOM 3075 N N . SER A 1 425 ? 11.227 15.709 -30.275 1.00 91.12 425 SER A N 1
ATOM 3076 C CA . SER A 1 425 ? 10.586 16.974 -30.635 1.00 91.12 425 SER A CA 1
ATOM 3077 C C . SER A 1 425 ? 9.360 17.268 -29.764 1.00 91.12 425 SER A C 1
ATOM 3079 O O . SER A 1 425 ? 8.748 16.362 -29.196 1.00 91.12 425 SER A O 1
ATOM 3081 N N . GLY A 1 426 ? 8.964 18.542 -29.696 1.00 91.44 426 GLY A N 1
ATOM 3082 C CA . GLY A 1 426 ? 7.801 18.987 -28.927 1.00 91.44 426 GLY A CA 1
ATOM 3083 C C . GLY A 1 426 ? 6.483 18.341 -29.373 1.00 91.44 426 GLY A C 1
ATOM 3084 O O . GLY A 1 426 ? 6.052 18.536 -30.513 1.00 91.44 426 GLY A O 1
ATOM 3085 N N . LEU A 1 427 ? 5.829 17.629 -28.453 1.00 91.81 427 LEU A N 1
ATOM 3086 C CA . LEU A 1 427 ? 4.487 17.056 -28.582 1.00 91.81 427 LEU A CA 1
ATOM 3087 C C . LEU A 1 427 ? 3.499 17.875 -27.737 1.00 91.81 427 LEU A C 1
ATOM 3089 O O . LEU A 1 427 ? 3.750 18.108 -26.554 1.00 91.81 427 LEU A O 1
ATOM 3093 N N . THR A 1 428 ? 2.398 18.342 -28.334 1.00 89.06 428 THR A N 1
ATOM 3094 C CA . THR A 1 428 ? 1.381 19.155 -27.641 1.00 89.06 428 THR A CA 1
ATOM 3095 C C . THR A 1 428 ? 0.221 18.287 -27.160 1.00 89.06 428 THR A C 1
ATOM 3097 O O . THR A 1 428 ? -0.528 17.740 -27.967 1.00 89.06 428 THR A O 1
ATOM 3100 N N . PHE A 1 429 ? 0.040 18.227 -25.844 1.00 86.69 429 PHE A N 1
ATOM 3101 C CA . PHE A 1 429 ? -1.006 17.471 -25.165 1.00 86.69 429 PHE A CA 1
ATOM 3102 C C . PHE A 1 429 ? -2.305 18.269 -25.150 1.00 86.69 429 PHE A C 1
ATOM 3104 O O . PHE A 1 429 ? -2.323 19.450 -24.797 1.00 86.69 429 PHE A O 1
ATOM 3111 N N . ARG A 1 430 ? -3.420 17.639 -25.520 1.00 79.44 430 ARG A N 1
ATOM 3112 C CA . ARG A 1 430 ? -4.741 18.292 -25.516 1.00 79.44 430 ARG A CA 1
ATOM 3113 C C . ARG A 1 430 ? -5.527 18.050 -24.236 1.00 79.44 430 ARG A C 1
ATOM 3115 O O . ARG A 1 430 ? -6.202 18.962 -23.781 1.00 79.44 430 ARG A O 1
ATOM 3122 N N . THR A 1 431 ? -5.425 16.855 -23.665 1.00 70.19 431 THR A N 1
ATOM 3123 C CA . THR A 1 431 ? -5.853 16.495 -22.304 1.00 70.19 431 THR A CA 1
ATOM 3124 C C . THR A 1 431 ? -5.415 15.057 -22.054 1.00 70.19 431 THR A C 1
ATOM 3126 O O . THR A 1 431 ? -5.730 14.192 -22.861 1.00 70.19 431 THR A O 1
ATOM 3129 N N . THR A 1 432 ? -4.680 14.820 -20.975 1.00 73.06 432 THR A N 1
ATOM 3130 C CA . THR A 1 432 ? -4.322 13.484 -20.472 1.00 73.06 432 THR A CA 1
ATOM 3131 C C . THR A 1 432 ? -4.346 13.526 -18.952 1.00 73.06 432 THR A C 1
ATOM 3133 O O . THR A 1 432 ? -4.406 14.607 -18.362 1.00 73.06 432 THR A O 1
ATOM 3136 N N . GLU A 1 433 ? -4.277 12.360 -18.338 1.00 66.94 433 GLU A N 1
ATOM 3137 C CA . GLU A 1 433 ? -4.182 12.151 -16.902 1.00 66.94 433 GLU A CA 1
ATOM 3138 C C . GLU A 1 433 ? -2.809 12.625 -16.383 1.00 66.94 433 GLU A C 1
ATOM 3140 O O . GLU A 1 433 ? -2.741 13.294 -15.356 1.00 66.94 433 GLU A O 1
ATOM 3145 N N . ARG A 1 434 ? -1.735 12.369 -17.151 1.00 74.44 434 ARG A N 1
ATOM 3146 C CA . ARG A 1 434 ? -0.333 12.695 -16.809 1.00 74.44 434 ARG A CA 1
ATOM 3147 C C . ARG A 1 434 ? 0.088 14.130 -17.171 1.00 74.44 434 ARG A C 1
ATOM 3149 O O . ARG A 1 434 ? 0.926 14.723 -16.493 1.00 74.44 434 ARG A O 1
ATOM 3156 N N . TYR A 1 435 ? -0.488 14.717 -18.227 1.00 80.12 435 TYR A N 1
ATOM 3157 C CA . TYR A 1 435 ? -0.138 16.057 -18.728 1.00 80.12 435 TYR A CA 1
ATOM 3158 C C . TYR A 1 435 ? -1.365 16.966 -18.982 1.00 80.12 435 TYR A C 1
ATOM 3160 O O . TYR A 1 435 ? -2.279 16.595 -19.735 1.00 80.12 435 TYR A O 1
ATOM 3168 N N . PRO A 1 436 ? -1.390 18.200 -18.428 1.00 77.94 436 PRO A N 1
ATOM 3169 C CA . PRO A 1 436 ? -2.478 19.156 -18.624 1.00 77.94 436 PRO A CA 1
ATOM 3170 C C . PRO A 1 436 ? -2.650 19.652 -20.068 1.00 77.94 436 PRO A C 1
ATOM 3172 O O . PRO A 1 436 ? -1.714 19.772 -20.861 1.00 77.94 436 PRO A O 1
ATOM 3175 N N . ALA A 1 437 ? -3.891 20.036 -20.371 1.00 82.38 437 ALA A N 1
ATOM 3176 C CA . ALA A 1 437 ? -4.311 20.575 -21.658 1.00 82.38 437 ALA A CA 1
ATOM 3177 C C . ALA A 1 437 ? -3.482 21.794 -22.112 1.00 82.38 437 ALA A C 1
ATOM 3179 O O . ALA A 1 437 ? -3.361 22.793 -21.403 1.00 82.38 437 ALA A O 1
ATOM 3180 N N . GLY A 1 438 ? -2.961 21.730 -23.338 1.00 82.94 438 GLY A N 1
ATOM 3181 C CA . GLY A 1 438 ? -2.155 22.775 -23.969 1.00 82.94 438 GLY A CA 1
ATOM 3182 C C . GLY A 1 438 ? -0.660 22.726 -23.639 1.00 82.94 438 GLY A C 1
ATOM 3183 O O . GLY A 1 438 ? 0.101 23.491 -24.236 1.00 82.94 438 GLY A O 1
ATOM 3184 N N . GLN A 1 439 ? -0.209 21.844 -22.737 1.00 87.56 439 GLN A N 1
ATOM 3185 C CA . GLN A 1 439 ? 1.221 21.669 -22.481 1.00 87.56 439 GLN A CA 1
ATOM 3186 C C . GLN A 1 439 ? 1.922 21.122 -23.730 1.00 87.56 439 GLN A C 1
ATOM 3188 O O . GLN A 1 439 ? 1.380 20.294 -24.455 1.00 87.56 439 GLN A O 1
ATOM 3193 N N . THR A 1 440 ? 3.147 21.580 -23.986 1.00 89.94 440 THR A N 1
ATOM 3194 C CA . THR A 1 440 ? 4.040 20.958 -24.972 1.00 89.94 440 THR A CA 1
ATOM 3195 C C . THR A 1 440 ? 5.284 20.460 -24.252 1.00 89.94 440 THR A C 1
ATOM 3197 O O . THR A 1 440 ? 5.946 21.250 -23.580 1.00 89.94 440 THR A O 1
ATOM 3200 N N . VAL A 1 441 ? 5.578 19.166 -24.376 1.00 89.25 441 VAL A N 1
ATOM 3201 C CA . VAL A 1 441 ? 6.745 18.502 -23.768 1.00 89.25 441 VAL A CA 1
ATOM 3202 C C . VAL A 1 441 ? 7.653 18.014 -24.891 1.00 89.25 441 VAL A C 1
ATOM 3204 O O . VAL A 1 441 ? 7.158 17.578 -25.930 1.00 89.25 441 VAL A O 1
ATOM 3207 N N . ASP A 1 442 ? 8.969 18.119 -24.719 1.00 92.44 442 ASP A N 1
ATOM 3208 C CA . ASP A 1 442 ? 9.920 17.550 -25.675 1.00 92.44 442 ASP A CA 1
ATOM 3209 C C . ASP A 1 442 ? 9.991 16.034 -25.471 1.00 92.44 442 ASP A C 1
ATOM 3211 O O . ASP A 1 442 ? 10.420 15.577 -24.415 1.00 92.44 442 ASP A O 1
ATOM 3215 N N . MET A 1 443 ? 9.517 15.271 -26.457 1.00 92.19 443 MET A N 1
ATOM 3216 C CA . MET A 1 443 ? 9.352 13.818 -26.369 1.00 92.19 443 MET A CA 1
ATOM 3217 C C . MET A 1 443 ? 10.117 13.110 -27.493 1.00 92.19 443 MET A C 1
ATOM 3219 O O . MET A 1 443 ? 10.185 13.657 -28.601 1.00 92.19 443 MET A O 1
ATOM 3223 N N . PRO A 1 444 ? 10.647 11.891 -27.268 1.00 95.88 444 PRO A N 1
ATOM 3224 C CA . PRO A 1 444 ? 11.242 11.073 -28.322 1.00 95.88 444 PRO A CA 1
ATOM 3225 C C . PRO A 1 444 ? 10.306 10.942 -29.528 1.00 95.88 444 PRO A C 1
ATOM 3227 O O . PRO A 1 444 ? 9.111 10.709 -29.370 1.00 95.88 444 PRO A O 1
ATOM 3230 N N . THR A 1 445 ? 10.837 11.053 -30.747 1.00 94.69 445 THR A N 1
ATOM 3231 C CA . THR A 1 445 ? 10.039 10.940 -31.990 1.00 94.69 445 THR A CA 1
ATOM 3232 C C . THR A 1 445 ? 9.353 9.578 -32.155 1.00 94.69 445 THR A C 1
ATOM 3234 O O . THR A 1 445 ? 8.346 9.478 -32.856 1.00 94.69 445 THR A O 1
ATOM 3237 N N . ILE A 1 446 ? 9.854 8.545 -31.470 1.00 97.56 446 ILE A N 1
ATOM 3238 C CA . ILE A 1 446 ? 9.195 7.250 -31.273 1.00 97.56 446 ILE A CA 1
ATOM 3239 C C . ILE A 1 446 ? 9.111 7.003 -29.766 1.00 97.56 446 ILE A C 1
ATOM 3241 O O . ILE A 1 446 ? 10.145 6.881 -29.101 1.00 97.56 446 ILE A O 1
ATOM 3245 N N . LEU A 1 447 ? 7.896 6.912 -29.241 1.00 96.56 447 LEU A N 1
ATOM 3246 C CA . LEU A 1 447 ? 7.573 6.805 -27.820 1.00 96.56 447 LEU A CA 1
ATOM 3247 C C . LEU A 1 447 ? 6.627 5.625 -27.552 1.00 96.56 447 LEU A C 1
ATOM 3249 O O . LEU A 1 447 ? 6.028 5.070 -28.474 1.00 96.56 447 LEU A O 1
ATOM 3253 N N . ALA A 1 448 ? 6.539 5.213 -26.297 1.00 95.69 448 ALA A N 1
ATOM 3254 C CA . ALA A 1 448 ? 5.610 4.207 -25.797 1.00 95.69 448 ALA A CA 1
ATOM 3255 C C . ALA A 1 448 ? 4.285 4.851 -25.357 1.00 95.69 448 ALA A C 1
ATOM 3257 O O . ALA A 1 448 ? 4.230 6.061 -25.143 1.00 95.69 448 ALA A O 1
ATOM 3258 N N . HIS A 1 449 ? 3.218 4.064 -25.185 1.00 90.44 449 HIS A N 1
ATOM 3259 C CA . HIS A 1 449 ? 1.960 4.617 -24.667 1.00 90.44 449 HIS A CA 1
ATOM 3260 C C . HIS A 1 449 ? 2.099 5.142 -23.224 1.00 90.44 449 HIS A C 1
ATOM 3262 O O . HIS A 1 449 ? 1.691 6.268 -22.940 1.00 90.44 449 HIS A O 1
ATOM 3268 N N . ARG A 1 450 ? 2.806 4.402 -22.358 1.00 88.88 450 ARG A N 1
ATOM 3269 C CA . ARG A 1 450 ? 3.161 4.822 -20.989 1.00 88.88 450 ARG A CA 1
ATOM 3270 C C . ARG A 1 450 ? 3.955 6.135 -20.884 1.00 88.88 450 ARG A C 1
ATOM 3272 O O . ARG A 1 450 ? 4.006 6.732 -19.815 1.00 88.88 450 ARG A O 1
ATOM 3279 N N . ASP A 1 451 ? 4.545 6.621 -21.981 1.00 89.75 451 ASP A N 1
ATOM 3280 C CA . ASP A 1 451 ? 5.248 7.915 -22.006 1.00 89.75 451 ASP A CA 1
ATOM 3281 C C . ASP A 1 451 ? 4.260 9.107 -22.025 1.00 89.75 451 ASP A C 1
ATOM 3283 O O . ASP A 1 451 ? 4.664 10.255 -21.829 1.00 89.75 451 ASP A O 1
ATOM 3287 N N . VAL A 1 452 ? 2.968 8.863 -22.299 1.00 84.06 452 VAL A N 1
ATOM 3288 C CA . VAL A 1 452 ? 1.932 9.898 -22.501 1.00 84.06 452 VAL A CA 1
ATOM 3289 C C . VAL A 1 452 ? 0.639 9.687 -21.702 1.00 84.06 452 VAL A C 1
ATOM 3291 O O . VAL A 1 452 ? -0.097 10.659 -21.526 1.00 84.06 452 VAL A O 1
ATOM 3294 N N . GLY A 1 453 ? 0.383 8.480 -21.189 1.00 75.44 453 GLY A N 1
ATOM 3295 C CA . GLY A 1 453 ? -0.770 8.129 -20.347 1.00 75.44 453 GLY A CA 1
ATOM 3296 C C . GLY A 1 453 ? -0.381 7.208 -19.183 1.00 75.44 453 GLY A C 1
ATOM 3297 O O . GLY A 1 453 ? 0.732 6.681 -19.155 1.00 75.44 453 GLY A O 1
ATOM 3298 N N . TYR A 1 454 ? -1.280 7.024 -18.212 1.00 73.56 454 TYR A N 1
ATOM 3299 C CA . TYR A 1 454 ? -1.095 6.042 -17.135 1.00 73.56 454 TYR A CA 1
ATOM 3300 C C . TYR A 1 454 ? -1.639 4.676 -17.579 1.00 73.56 454 TYR A C 1
ATOM 3302 O O . TYR A 1 454 ? -2.751 4.301 -17.225 1.00 73.56 454 TYR A O 1
ATOM 3310 N N . THR A 1 455 ? -0.836 3.947 -18.355 1.00 76.50 455 THR A N 1
ATOM 3311 C CA . THR A 1 455 ? -1.130 2.579 -18.811 1.00 76.50 455 THR A CA 1
ATOM 3312 C C . THR A 1 455 ? 0.122 1.709 -18.795 1.00 76.50 455 THR A C 1
ATOM 3314 O O . THR A 1 455 ? 1.228 2.193 -19.053 1.00 76.50 455 THR A O 1
ATOM 3317 N N . ALA A 1 456 ? -0.033 0.402 -18.576 1.00 76.44 456 ALA A N 1
ATOM 3318 C CA . ALA A 1 456 ? 1.052 -0.557 -18.751 1.00 76.44 456 ALA A CA 1
ATOM 3319 C C . ALA A 1 456 ? 1.578 -0.650 -20.206 1.00 76.44 456 ALA A C 1
ATOM 3321 O O . ALA A 1 456 ? 2.696 -1.129 -20.412 1.00 76.44 456 ALA A O 1
ATOM 3322 N N . CYS A 1 457 ? 0.859 -0.188 -21.235 1.00 82.62 457 CYS A N 1
ATOM 3323 C CA . CYS A 1 457 ? 1.266 -0.330 -22.645 1.00 82.62 457 CYS A CA 1
ATOM 3324 C C . CYS A 1 457 ? 2.624 0.347 -22.979 1.00 82.62 457 CYS A C 1
ATOM 3326 O O . CYS A 1 457 ? 2.848 1.500 -22.603 1.00 82.62 457 CYS A O 1
ATOM 3328 N N . PRO A 1 458 ? 3.547 -0.284 -23.745 1.00 90.06 458 PRO A N 1
ATOM 3329 C CA . PRO A 1 458 ? 3.468 -1.566 -24.452 1.00 90.06 458 PRO A CA 1
ATOM 3330 C C . PRO A 1 458 ? 4.011 -2.764 -23.641 1.00 90.06 458 PRO A C 1
ATOM 3332 O O . PRO A 1 458 ? 4.427 -3.766 -24.223 1.00 90.06 458 PRO A O 1
ATOM 3335 N N . GLY A 1 459 ? 4.011 -2.699 -22.309 1.00 82.25 459 GLY A N 1
ATOM 3336 C CA . GLY A 1 459 ? 4.518 -3.746 -21.416 1.00 82.25 459 GLY A CA 1
ATOM 3337 C C . GLY A 1 459 ? 6.041 -3.713 -21.247 1.00 82.25 459 GLY A C 1
ATOM 3338 O O . GLY A 1 459 ? 6.772 -3.317 -22.160 1.00 82.25 459 GLY A O 1
ATOM 3339 N N . GLY A 1 460 ? 6.532 -4.132 -20.077 1.00 79.75 460 GLY A N 1
ATOM 3340 C CA . GLY A 1 460 ? 7.936 -3.989 -19.678 1.00 79.75 460 GLY A CA 1
ATOM 3341 C C . GLY A 1 460 ? 8.948 -4.562 -20.671 1.00 79.75 460 GLY A C 1
ATOM 3342 O O . GLY A 1 460 ? 9.959 -3.920 -20.972 1.00 79.75 460 GLY A O 1
ATOM 3343 N N . ARG A 1 461 ? 8.667 -5.731 -21.269 1.00 89.19 461 ARG A N 1
ATOM 3344 C CA . ARG A 1 461 ? 9.577 -6.349 -22.249 1.00 89.19 461 ARG A CA 1
ATOM 3345 C C . ARG A 1 461 ? 9.639 -5.591 -23.564 1.00 89.19 461 ARG A C 1
ATOM 3347 O O . ARG A 1 461 ? 10.731 -5.465 -24.107 1.00 89.19 461 ARG A O 1
ATOM 3354 N N . ALA A 1 462 ? 8.531 -5.060 -24.082 1.00 85.88 462 ALA A N 1
ATOM 3355 C CA . ALA A 1 462 ? 8.591 -4.225 -25.285 1.00 85.88 462 ALA A CA 1
ATOM 3356 C C . ALA A 1 462 ? 9.150 -2.828 -24.986 1.00 85.88 462 ALA A C 1
ATOM 3358 O O . ALA A 1 462 ? 9.920 -2.297 -25.789 1.00 85.88 462 ALA A O 1
ATOM 3359 N N . TYR A 1 463 ? 8.843 -2.262 -23.814 1.00 93.06 463 TYR A N 1
ATOM 3360 C CA . TYR A 1 463 ? 9.371 -0.969 -23.383 1.00 93.06 463 TYR A CA 1
ATOM 3361 C C . TYR A 1 463 ? 10.909 -0.981 -23.314 1.00 93.06 463 TYR A C 1
ATOM 3363 O O . TYR A 1 463 ? 11.569 -0.117 -23.899 1.00 93.06 463 TYR A O 1
ATOM 3371 N N . ALA A 1 464 ? 11.499 -2.047 -22.761 1.00 90.50 464 ALA A N 1
ATOM 3372 C CA . ALA A 1 464 ? 12.946 -2.284 -22.772 1.00 90.50 464 ALA A CA 1
ATOM 3373 C C . ALA A 1 464 ? 13.570 -2.383 -24.188 1.00 90.50 464 ALA A C 1
ATOM 3375 O O . ALA A 1 464 ? 14.787 -2.255 -24.343 1.00 90.50 464 ALA A O 1
ATOM 3376 N N . ARG A 1 465 ? 12.766 -2.586 -25.244 1.00 93.00 465 ARG A N 1
ATOM 3377 C CA . ARG A 1 465 ? 13.205 -2.640 -26.654 1.00 93.00 465 ARG A CA 1
ATOM 3378 C C . ARG A 1 465 ? 12.952 -1.341 -27.428 1.00 93.00 465 ARG A C 1
ATOM 3380 O O . ARG A 1 465 ? 13.342 -1.262 -28.593 1.00 93.00 465 ARG A O 1
ATOM 3387 N N . MET A 1 466 ? 12.403 -0.286 -26.817 1.00 95.19 466 MET A N 1
ATOM 3388 C CA . MET A 1 466 ? 12.144 0.991 -27.508 1.00 95.19 466 MET A CA 1
ATOM 3389 C C . MET A 1 466 ? 13.412 1.617 -28.113 1.00 95.19 466 MET A C 1
ATOM 3391 O O . MET A 1 466 ? 13.366 2.178 -29.208 1.00 95.19 466 MET A O 1
ATOM 3395 N N . GLY A 1 467 ? 14.575 1.453 -27.469 1.00 89.00 467 GLY A N 1
ATOM 3396 C CA . GLY A 1 467 ? 15.871 1.838 -28.043 1.00 89.00 467 GLY A CA 1
ATOM 3397 C C . GLY A 1 467 ? 16.223 1.073 -29.329 1.00 89.00 467 GLY A C 1
ATOM 3398 O O . GLY A 1 467 ? 16.697 1.671 -30.294 1.00 89.00 467 GLY A O 1
ATOM 3399 N N . GLN A 1 468 ? 15.927 -0.228 -29.389 1.00 91.25 468 GLN A N 1
ATOM 3400 C CA . GLN A 1 468 ? 16.129 -1.056 -30.582 1.00 91.25 468 GLN A CA 1
ATOM 3401 C C . GLN A 1 468 ? 15.174 -0.646 -31.714 1.00 91.25 468 GLN A C 1
ATOM 3403 O O . GLN A 1 468 ? 15.621 -0.497 -32.851 1.00 91.25 468 GLN A O 1
ATOM 3408 N N . ILE A 1 469 ? 13.895 -0.392 -31.410 1.00 93.69 469 ILE A N 1
ATOM 3409 C CA . ILE A 1 469 ? 12.898 0.096 -32.383 1.00 93.69 469 ILE A CA 1
ATOM 3410 C C . ILE A 1 469 ? 13.357 1.426 -33.003 1.00 93.69 469 ILE A C 1
ATOM 3412 O O . ILE A 1 469 ? 13.364 1.559 -34.229 1.00 93.69 469 ILE A O 1
ATOM 3416 N N . ARG A 1 470 ? 13.830 2.375 -32.181 1.00 97.19 470 ARG A N 1
ATOM 3417 C CA . ARG A 1 470 ? 14.409 3.657 -32.633 1.00 97.19 470 ARG A CA 1
ATOM 3418 C C . ARG A 1 470 ? 15.609 3.456 -33.568 1.00 97.19 470 ARG A C 1
ATOM 3420 O O . ARG A 1 470 ? 15.684 4.085 -34.622 1.00 97.19 470 ARG A O 1
ATOM 3427 N N . GLN A 1 471 ? 16.514 2.527 -33.250 1.00 91.75 471 GLN A N 1
ATOM 3428 C CA . GLN A 1 471 ? 17.651 2.196 -34.120 1.00 91.75 471 GLN A CA 1
ATOM 3429 C C . GLN A 1 471 ? 17.233 1.543 -35.449 1.00 91.75 471 GLN A C 1
ATOM 3431 O O . GLN A 1 471 ? 17.833 1.839 -36.484 1.00 91.75 471 GLN A O 1
ATOM 3436 N N . ILE A 1 472 ? 16.228 0.660 -35.449 1.00 91.69 472 ILE A N 1
ATOM 3437 C CA . ILE A 1 472 ? 15.683 0.051 -36.676 1.00 91.69 472 ILE A CA 1
ATOM 3438 C C . ILE A 1 472 ? 15.062 1.140 -37.563 1.00 91.69 472 ILE A C 1
ATOM 3440 O O . ILE A 1 472 ? 15.387 1.220 -38.749 1.00 91.69 472 ILE A O 1
ATOM 3444 N N . ALA A 1 473 ? 14.247 2.021 -36.978 1.00 93.62 473 ALA A N 1
ATOM 3445 C CA . ALA A 1 473 ? 13.650 3.159 -37.671 1.00 93.62 473 ALA A CA 1
ATOM 3446 C C . ALA A 1 473 ? 14.711 4.080 -38.288 1.00 93.62 473 ALA A C 1
ATOM 3448 O O . ALA A 1 473 ? 14.616 4.418 -39.468 1.00 93.62 473 ALA A O 1
ATOM 3449 N N . GLN A 1 474 ? 15.776 4.404 -37.548 1.00 93.75 474 GLN A N 1
ATOM 3450 C CA . GLN A 1 474 ? 16.877 5.214 -38.069 1.00 93.75 474 GLN A CA 1
ATOM 3451 C C . GLN A 1 474 ? 17.588 4.544 -39.259 1.00 93.75 474 GLN A C 1
ATOM 3453 O O . GLN A 1 474 ? 17.893 5.213 -40.249 1.00 93.75 474 GLN A O 1
ATOM 3458 N N . ARG A 1 475 ? 17.818 3.221 -39.213 1.00 89.44 475 ARG A N 1
ATOM 3459 C CA . ARG A 1 475 ? 18.401 2.471 -40.345 1.00 89.44 475 ARG A CA 1
ATOM 3460 C C . ARG A 1 475 ? 17.500 2.498 -41.581 1.00 89.44 475 ARG A C 1
ATOM 3462 O O . ARG A 1 475 ? 18.009 2.684 -42.689 1.00 89.44 475 ARG A O 1
ATOM 3469 N N . GLN A 1 476 ? 16.185 2.361 -41.396 1.00 87.69 476 GLN A N 1
ATOM 3470 C CA . GLN A 1 476 ? 15.206 2.486 -42.478 1.00 87.69 476 GLN A CA 1
ATOM 3471 C C . GLN A 1 476 ? 15.244 3.898 -43.088 1.00 87.69 476 GLN A C 1
ATOM 3473 O O . GLN A 1 476 ? 15.317 4.026 -44.312 1.00 87.69 476 GLN A O 1
ATOM 3478 N N . MET A 1 477 ? 15.268 4.945 -42.256 1.00 87.38 477 MET A N 1
ATOM 3479 C CA . MET A 1 477 ? 15.256 6.345 -42.702 1.00 87.38 477 MET A CA 1
ATOM 3480 C C . MET A 1 477 ? 16.504 6.728 -43.501 1.00 87.38 477 MET A C 1
ATOM 3482 O O . MET A 1 477 ? 16.392 7.455 -44.490 1.00 87.38 477 MET A O 1
ATOM 3486 N N . SER A 1 478 ? 17.672 6.201 -43.119 1.00 82.75 478 SER A N 1
ATOM 3487 C CA . SER A 1 478 ? 18.930 6.334 -43.869 1.00 82.75 478 SER A CA 1
ATOM 3488 C C . SER A 1 478 ? 18.969 5.514 -45.170 1.00 82.75 478 SER A C 1
ATOM 3490 O O . SER A 1 478 ? 19.957 5.565 -45.897 1.00 82.75 478 SER A O 1
ATOM 3492 N N . GLY A 1 479 ? 17.931 4.731 -45.491 1.00 63.16 479 GLY A N 1
ATOM 3493 C CA . GLY A 1 479 ? 17.904 3.877 -46.684 1.00 63.16 479 GLY A CA 1
ATOM 3494 C C . GLY A 1 479 ? 18.879 2.695 -46.626 1.00 63.16 479 GLY A C 1
ATOM 3495 O O . GLY A 1 479 ? 19.126 2.050 -47.645 1.00 63.16 479 GLY A O 1
ATOM 3496 N N . SER A 1 480 ? 19.422 2.389 -45.444 1.00 46.34 480 SER A N 1
ATOM 3497 C CA . SER A 1 480 ? 20.332 1.269 -45.224 1.00 46.34 480 SER A CA 1
ATOM 3498 C C . SER A 1 480 ? 19.526 -0.024 -45.106 1.00 46.34 480 SER A C 1
ATOM 3500 O O . SER A 1 480 ? 19.322 -0.544 -44.008 1.00 46.34 480 SER A O 1
ATOM 3502 N N . THR A 1 481 ? 19.061 -0.553 -46.243 1.00 39.31 481 THR A N 1
ATOM 3503 C CA . THR A 1 481 ? 18.465 -1.893 -46.321 1.00 39.31 481 THR A CA 1
ATOM 3504 C C . THR A 1 481 ? 19.526 -2.939 -45.993 1.00 39.31 481 THR A C 1
ATOM 3506 O O . THR A 1 481 ? 20.213 -3.420 -46.894 1.00 39.31 481 THR A O 1
ATOM 3509 N N . GLY A 1 482 ? 19.644 -3.268 -44.704 1.00 31.86 482 GLY A N 1
ATOM 3510 C CA . GLY A 1 482 ? 20.555 -4.271 -44.151 1.00 31.86 482 GLY A CA 1
ATOM 3511 C C . GLY A 1 482 ? 20.162 -5.693 -44.540 1.00 31.86 482 GLY A C 1
ATOM 3512 O O . GLY A 1 482 ? 19.779 -6.495 -43.691 1.00 31.86 482 GLY A O 1
ATOM 3513 N N . SER A 1 483 ? 20.165 -5.983 -45.841 1.00 29.14 483 SER A N 1
ATOM 3514 C CA . SER A 1 483 ? 19.961 -7.325 -46.363 1.00 29.14 483 SER A CA 1
ATOM 3515 C C . SER A 1 483 ? 21.316 -7.995 -46.492 1.00 29.14 483 SER A C 1
ATOM 3517 O O . SER A 1 483 ? 22.095 -7.699 -47.397 1.00 29.14 483 SER A O 1
ATOM 3519 N N . THR A 1 484 ? 21.544 -8.961 -45.611 1.00 36.72 484 THR A N 1
ATOM 3520 C CA . THR A 1 484 ? 22.696 -9.855 -45.599 1.00 36.72 484 THR A CA 1
ATOM 3521 C C . THR A 1 484 ? 22.845 -10.639 -46.908 1.00 36.72 484 THR A C 1
ATOM 3523 O O . THR A 1 484 ? 22.521 -11.825 -46.986 1.00 36.72 484 THR A O 1
ATOM 3526 N N . ASN A 1 485 ? 23.437 -10.030 -47.942 1.00 28.44 485 ASN A N 1
ATOM 3527 C CA . ASN A 1 485 ? 24.254 -10.792 -48.879 1.00 28.44 485 ASN A CA 1
ATOM 3528 C C . ASN A 1 485 ? 25.314 -9.997 -49.644 1.00 28.44 485 ASN A C 1
ATOM 3530 O O . ASN A 1 485 ? 25.106 -8.902 -50.158 1.00 28.44 485 ASN A O 1
ATOM 3534 N N . THR A 1 486 ? 26.463 -10.645 -49.795 1.00 32.97 486 THR A N 1
ATOM 3535 C CA . THR A 1 486 ? 27.610 -10.132 -50.536 1.00 32.97 486 THR A CA 1
ATOM 3536 C C . THR A 1 486 ? 27.366 -10.179 -52.044 1.00 32.97 486 THR A C 1
ATOM 3538 O O . THR A 1 486 ? 27.026 -11.228 -52.591 1.00 32.97 486 THR A O 1
ATOM 3541 N N . ARG A 1 487 ? 27.638 -9.061 -52.738 1.00 31.80 487 ARG A N 1
ATOM 3542 C CA . ARG A 1 487 ? 28.482 -8.981 -53.957 1.00 31.80 487 ARG A CA 1
ATOM 3543 C C . ARG A 1 487 ? 28.354 -7.629 -54.665 1.00 31.80 487 ARG A C 1
ATOM 3545 O O . ARG A 1 487 ? 27.369 -7.364 -55.345 1.00 31.80 487 ARG A O 1
ATOM 3552 N N . SER A 1 488 ? 29.465 -6.900 -54.719 1.00 26.11 488 SER A N 1
ATOM 3553 C CA . SER A 1 488 ? 29.865 -6.237 -55.962 1.00 26.11 488 SER A CA 1
ATOM 3554 C C . SER A 1 488 ? 31.362 -6.435 -56.174 1.00 26.11 488 SER A C 1
ATOM 3556 O O . SER A 1 488 ? 32.199 -5.784 -55.557 1.00 26.11 488 SER A O 1
ATOM 3558 N N . ASN A 1 489 ? 31.705 -7.400 -57.028 1.00 31.48 489 ASN A N 1
ATOM 3559 C CA . ASN A 1 489 ? 33.079 -7.594 -57.470 1.00 31.48 489 ASN A CA 1
ATOM 3560 C C . ASN A 1 489 ? 33.472 -6.451 -58.407 1.00 31.48 489 ASN A C 1
ATOM 3562 O O . ASN A 1 489 ? 32.891 -6.353 -59.484 1.00 31.48 489 ASN A O 1
ATOM 3566 N N . HIS A 1 490 ? 34.529 -5.711 -58.069 1.00 26.80 490 HIS A N 1
ATOM 3567 C CA . HIS A 1 490 ? 35.562 -5.304 -59.030 1.00 26.80 490 HIS A CA 1
ATOM 3568 C C . HIS A 1 490 ? 36.917 -5.170 -58.315 1.00 26.80 490 HIS A C 1
ATOM 3570 O O . HIS A 1 490 ? 37.291 -4.110 -57.826 1.00 26.80 490 HIS A O 1
ATOM 3576 N N . VAL A 1 491 ? 37.669 -6.273 -58.291 1.00 27.92 491 VAL A N 1
ATOM 3577 C CA . VAL A 1 491 ? 39.106 -6.291 -57.984 1.00 27.92 491 VAL A CA 1
ATOM 3578 C C . VAL A 1 491 ? 39.865 -6.595 -59.272 1.00 27.92 491 VAL A C 1
ATOM 3580 O O . VAL A 1 491 ? 39.523 -7.556 -59.966 1.00 27.92 491 VAL A O 1
ATOM 3583 N N . PRO A 1 492 ? 40.937 -5.847 -59.560 1.00 24.97 492 PRO A N 1
ATOM 3584 C CA . PRO A 1 492 ? 42.064 -6.395 -60.305 1.00 24.97 492 PRO A CA 1
ATOM 3585 C C . PRO A 1 492 ? 43.413 -6.152 -59.588 1.00 24.97 492 PRO A C 1
ATOM 3587 O O . PRO A 1 492 ? 43.625 -5.071 -59.043 1.00 24.97 492 PRO A O 1
ATOM 3590 N N . PRO A 1 493 ? 44.406 -7.053 -59.705 1.00 34.84 493 PRO A N 1
ATOM 3591 C CA . PRO A 1 493 ? 44.318 -8.491 -59.936 1.00 34.84 493 PRO A CA 1
ATOM 3592 C C . PRO A 1 493 ? 45.039 -9.316 -58.844 1.00 34.84 493 PRO A C 1
ATOM 3594 O O . PRO A 1 493 ? 45.769 -8.812 -57.996 1.00 34.84 493 PRO A O 1
ATOM 3597 N N . SER A 1 494 ? 44.847 -10.630 -58.914 1.00 37.66 494 SER A N 1
ATOM 3598 C CA . SER A 1 494 ? 45.431 -11.670 -58.060 1.00 37.66 494 SER A CA 1
ATOM 3599 C C . SER A 1 494 ? 46.915 -11.517 -57.677 1.00 37.66 494 SER A C 1
ATOM 3601 O O . SER A 1 494 ? 47.780 -11.542 -58.554 1.00 37.66 494 SER A O 1
ATOM 3603 N N . VAL A 1 495 ? 47.216 -11.633 -56.378 1.00 30.97 495 VAL A N 1
ATOM 3604 C CA . VAL A 1 495 ? 48.416 -12.336 -55.887 1.00 30.97 495 VAL A CA 1
ATOM 3605 C C . VAL A 1 495 ? 48.028 -13.159 -54.657 1.00 30.97 495 VAL A C 1
ATOM 3607 O O . VAL A 1 495 ? 47.439 -12.632 -53.718 1.00 30.97 495 VAL A O 1
ATOM 3610 N N . LYS A 1 496 ? 48.400 -14.448 -54.631 1.00 41.50 496 LYS A N 1
ATOM 3611 C CA . LYS A 1 496 ? 48.536 -15.194 -53.371 1.00 41.50 496 LYS A CA 1
ATOM 3612 C C . LYS A 1 496 ? 49.716 -14.596 -52.611 1.00 41.50 496 LYS A C 1
ATOM 3614 O O . LYS A 1 496 ? 50.851 -15.040 -52.795 1.00 41.50 496 LYS A O 1
ATOM 3619 N N . GLU A 1 497 ? 49.478 -13.561 -51.814 1.00 49.75 497 GLU A N 1
ATOM 3620 C CA . GLU A 1 497 ? 50.508 -13.053 -50.918 1.00 49.75 497 GLU A CA 1
ATOM 3621 C C . GLU A 1 497 ? 50.857 -14.180 -49.943 1.00 49.75 497 GLU A C 1
ATOM 3623 O O . GLU A 1 497 ? 50.018 -14.616 -49.157 1.00 49.75 497 GLU A O 1
ATOM 3628 N N . SER A 1 498 ? 52.082 -14.707 -50.004 1.00 62.62 498 SER A N 1
ATOM 3629 C CA . SER A 1 498 ? 52.501 -15.638 -48.960 1.00 62.62 498 SER A CA 1
ATOM 3630 C C . SER A 1 498 ? 52.558 -14.868 -47.641 1.00 62.62 498 SER A C 1
ATOM 3632 O O . SER A 1 498 ? 53.011 -13.724 -47.627 1.00 62.62 498 SER A O 1
ATOM 3634 N N . VAL A 1 499 ? 52.157 -15.475 -46.523 1.00 67.00 499 VAL A N 1
ATOM 3635 C CA . VAL A 1 499 ? 52.203 -14.810 -45.203 1.00 67.00 499 VAL A CA 1
ATOM 3636 C C . VAL A 1 499 ? 53.611 -14.270 -44.894 1.00 67.00 499 VAL A C 1
ATOM 3638 O O . VAL A 1 499 ? 53.781 -13.184 -44.346 1.00 67.00 499 VAL A O 1
ATOM 3641 N N . ARG A 1 500 ? 54.644 -14.976 -45.376 1.00 70.06 500 ARG A N 1
ATOM 3642 C CA . ARG A 1 500 ? 56.051 -14.548 -45.374 1.00 70.06 500 ARG A CA 1
ATOM 3643 C C . ARG A 1 500 ? 56.296 -13.250 -46.153 1.00 70.06 500 ARG A C 1
ATOM 3645 O O . ARG A 1 500 ? 57.091 -12.432 -45.706 1.00 70.06 500 ARG A O 1
ATOM 3652 N N . SER A 1 501 ? 55.643 -13.058 -47.294 1.00 71.81 501 SER A N 1
ATOM 3653 C CA . SER A 1 501 ? 55.732 -11.840 -48.105 1.00 71.81 501 SER A CA 1
ATOM 3654 C C . SER A 1 501 ? 55.012 -10.660 -47.435 1.00 71.81 501 SER A C 1
ATOM 3656 O O . SER A 1 501 ? 55.582 -9.573 -47.370 1.00 71.81 501 SER A O 1
ATOM 3658 N N . ALA A 1 502 ? 53.836 -10.884 -46.834 1.00 75.06 502 ALA A N 1
ATOM 3659 C CA . ALA A 1 502 ? 53.126 -9.864 -46.056 1.00 75.06 502 ALA A CA 1
ATOM 3660 C C . ALA A 1 502 ? 53.960 -9.376 -44.855 1.00 75.06 502 ALA A C 1
ATOM 3662 O O . ALA A 1 502 ? 54.192 -8.173 -44.711 1.00 75.06 502 ALA A O 1
ATOM 3663 N N . LEU A 1 503 ? 54.486 -10.308 -44.049 1.00 77.75 503 LEU A N 1
ATOM 3664 C CA . LEU A 1 503 ? 55.367 -10.017 -42.911 1.00 77.75 503 LEU A CA 1
ATOM 3665 C C . LEU A 1 503 ? 56.668 -9.322 -43.348 1.00 77.75 503 LEU A C 1
ATOM 3667 O O . LEU A 1 503 ? 57.081 -8.348 -42.722 1.00 77.75 503 LEU A O 1
ATOM 3671 N N . ALA A 1 504 ? 57.287 -9.752 -44.455 1.00 76.88 504 ALA A N 1
ATOM 3672 C CA . ALA A 1 504 ? 58.491 -9.114 -44.989 1.00 76.88 504 ALA A CA 1
ATOM 3673 C C . ALA A 1 504 ? 58.235 -7.681 -45.490 1.00 76.88 504 ALA A C 1
ATOM 3675 O O . ALA A 1 504 ? 59.042 -6.790 -45.224 1.00 76.88 504 ALA A O 1
ATOM 3676 N N . ARG A 1 505 ? 57.110 -7.429 -46.176 1.00 79.75 505 ARG A N 1
ATOM 3677 C CA . ARG A 1 505 ? 56.719 -6.078 -46.614 1.00 79.75 505 ARG A CA 1
ATOM 3678 C C . ARG A 1 505 ? 56.413 -5.167 -45.426 1.00 79.75 505 ARG A C 1
ATOM 3680 O O . ARG A 1 505 ? 56.870 -4.027 -45.418 1.00 79.75 505 ARG A O 1
ATOM 3687 N N . PHE A 1 506 ? 55.704 -5.673 -44.415 1.00 81.12 506 PHE A N 1
ATOM 3688 C CA . PHE A 1 506 ? 55.449 -4.935 -43.178 1.00 81.12 506 PHE A CA 1
ATOM 3689 C C . PHE A 1 506 ? 56.755 -4.573 -42.459 1.00 81.12 506 PHE A C 1
ATOM 3691 O O . PHE A 1 506 ? 56.950 -3.414 -42.100 1.00 81.12 506 PHE A O 1
ATOM 3698 N N . ALA A 1 507 ? 57.678 -5.528 -42.314 1.00 79.75 507 ALA A N 1
ATOM 3699 C CA . ALA A 1 507 ? 58.969 -5.307 -41.671 1.00 79.75 507 ALA A CA 1
ATOM 3700 C C . ALA A 1 507 ? 59.889 -4.356 -42.453 1.00 79.75 507 ALA A C 1
ATOM 3702 O O . ALA A 1 507 ? 60.640 -3.600 -41.845 1.00 79.75 507 ALA A O 1
ATOM 3703 N N . ALA A 1 508 ? 59.824 -4.348 -43.788 1.00 78.94 508 ALA A N 1
ATOM 3704 C CA . ALA A 1 508 ? 60.552 -3.378 -44.605 1.00 78.94 508 ALA A CA 1
ATOM 3705 C C . ALA A 1 508 ? 60.002 -1.951 -44.418 1.00 78.94 508 ALA A C 1
ATOM 3707 O O . ALA A 1 508 ? 60.777 -1.021 -44.189 1.00 78.94 508 ALA A O 1
ATOM 3708 N N . ALA A 1 509 ? 58.673 -1.791 -44.458 1.00 79.88 509 ALA A N 1
ATOM 3709 C CA . ALA A 1 509 ? 57.999 -0.503 -44.278 1.00 79.88 509 ALA A CA 1
ATOM 3710 C C . ALA A 1 509 ? 58.158 0.071 -42.856 1.00 79.88 509 ALA A C 1
ATOM 3712 O O . ALA A 1 509 ? 58.297 1.280 -42.694 1.00 79.88 509 ALA A O 1
ATOM 3713 N N . HIS A 1 510 ? 58.202 -0.792 -41.836 1.00 81.38 510 HIS A N 1
ATOM 3714 C CA . HIS A 1 510 ? 58.262 -0.414 -40.419 1.00 81.38 510 HIS A CA 1
ATOM 3715 C C . HIS A 1 510 ? 59.577 -0.843 -39.747 1.00 81.38 510 HIS A C 1
ATOM 3717 O O . HIS A 1 510 ? 59.611 -1.135 -38.553 1.00 81.38 510 HIS A O 1
ATOM 3723 N N . SER A 1 511 ? 60.680 -0.886 -40.500 1.00 77.88 511 SER A N 1
ATOM 3724 C CA . SER A 1 511 ? 61.974 -1.434 -40.049 1.00 77.88 511 SER A CA 1
ATOM 3725 C C . SER A 1 511 ? 62.517 -0.815 -38.754 1.00 77.88 511 SER A C 1
ATOM 3727 O O . SER A 1 511 ? 63.082 -1.530 -37.927 1.00 77.88 511 SER A O 1
ATOM 3729 N N . ALA A 1 512 ? 62.288 0.483 -38.526 1.00 78.25 512 ALA A N 1
ATOM 3730 C CA . ALA A 1 512 ? 62.641 1.162 -37.275 1.00 78.25 512 ALA A CA 1
ATOM 3731 C C . ALA A 1 512 ? 61.752 0.755 -36.079 1.00 78.25 512 ALA A C 1
ATOM 3733 O O . ALA A 1 512 ? 62.231 0.704 -34.948 1.00 78.25 512 ALA A O 1
ATOM 3734 N N . MET A 1 513 ? 60.475 0.445 -36.325 1.00 79.88 513 MET A N 1
ATOM 3735 C CA . MET A 1 513 ? 59.515 0.002 -35.307 1.00 79.88 513 MET A CA 1
ATOM 3736 C C . MET A 1 513 ? 59.810 -1.438 -34.880 1.00 79.88 513 MET A C 1
ATOM 3738 O O . MET A 1 513 ? 59.933 -1.708 -33.690 1.00 79.88 513 MET A O 1
ATOM 3742 N N . VAL A 1 514 ? 59.969 -2.353 -35.844 1.00 81.25 514 VAL A N 1
ATOM 3743 C CA . VAL A 1 514 ? 60.078 -3.794 -35.560 1.00 81.25 514 VAL A CA 1
ATOM 3744 C C . VAL A 1 514 ? 61.503 -4.246 -35.218 1.00 81.25 514 VAL A C 1
ATOM 3746 O O . VAL A 1 514 ? 61.686 -5.150 -34.401 1.00 81.25 514 VAL A O 1
ATOM 3749 N N . GLY A 1 515 ? 62.520 -3.606 -35.802 1.00 85.62 515 GLY A N 1
ATOM 3750 C CA . GLY A 1 515 ? 63.921 -4.007 -35.676 1.00 85.62 515 GLY A CA 1
ATOM 3751 C C . GLY A 1 515 ? 64.294 -5.228 -36.534 1.00 85.62 515 GLY A C 1
ATOM 3752 O O . GLY A 1 515 ? 63.575 -5.630 -37.447 1.00 85.62 515 GLY A O 1
ATOM 3753 N N . GLY A 1 516 ? 65.458 -5.828 -36.271 1.00 82.06 516 GLY A N 1
ATOM 3754 C CA . GLY A 1 516 ? 65.932 -6.997 -37.027 1.00 82.06 516 GLY A CA 1
ATOM 3755 C C . GLY A 1 516 ? 65.062 -8.241 -36.808 1.00 82.06 516 GLY A C 1
ATOM 3756 O O . GLY A 1 516 ? 64.578 -8.468 -35.702 1.00 82.06 516 GLY A O 1
ATOM 3757 N N . ALA A 1 517 ? 64.875 -9.071 -37.838 1.00 82.75 517 ALA A N 1
ATOM 3758 C CA . ALA A 1 517 ? 64.140 -10.331 -37.709 1.00 82.75 517 ALA A CA 1
ATOM 3759 C C . ALA A 1 517 ? 64.887 -11.319 -36.793 1.00 82.75 517 ALA A C 1
ATOM 3761 O O . ALA A 1 517 ? 66.032 -11.680 -37.064 1.00 82.75 517 ALA A O 1
ATOM 3762 N N . ALA A 1 518 ? 64.221 -11.769 -35.728 1.00 85.50 518 ALA A N 1
ATOM 3763 C CA . ALA A 1 518 ? 64.743 -12.718 -34.742 1.00 85.50 518 ALA A CA 1
ATOM 3764 C C . ALA A 1 518 ? 64.279 -14.165 -35.007 1.00 85.50 518 ALA A C 1
ATOM 3766 O O . ALA A 1 518 ? 64.899 -15.115 -34.533 1.00 85.50 518 ALA A O 1
ATOM 3767 N N . SER A 1 519 ? 63.210 -14.350 -35.789 1.00 85.25 519 SER A N 1
ATOM 3768 C CA . SER A 1 519 ? 62.783 -15.649 -36.319 1.00 85.25 519 SER A CA 1
ATOM 3769 C C . SER A 1 519 ? 62.383 -15.546 -37.794 1.00 85.25 519 SER A C 1
ATOM 3771 O O . SER A 1 519 ? 62.208 -14.452 -38.332 1.00 85.25 519 SER A O 1
ATOM 3773 N N . GLY A 1 520 ? 62.182 -16.692 -38.450 1.00 78.75 520 GLY A N 1
ATOM 3774 C CA . GLY A 1 520 ? 61.312 -16.756 -39.629 1.00 78.75 520 GLY A CA 1
ATOM 3775 C C . GLY A 1 520 ? 59.826 -16.728 -39.227 1.00 78.75 520 GLY A C 1
ATOM 3776 O O . GLY A 1 520 ? 59.527 -16.843 -38.034 1.00 78.75 520 GLY A O 1
ATOM 3777 N N . PRO A 1 521 ? 58.892 -16.601 -40.187 1.00 80.94 521 PRO A N 1
ATOM 3778 C CA . PRO A 1 521 ? 57.465 -16.787 -39.933 1.00 80.94 521 PRO A CA 1
ATOM 3779 C C . PRO A 1 521 ? 57.153 -18.197 -39.420 1.00 80.94 521 PRO A C 1
ATOM 3781 O O . PRO A 1 521 ? 57.572 -19.184 -40.031 1.00 80.94 521 PRO A O 1
ATOM 3784 N N . VAL A 1 522 ? 56.394 -18.273 -38.331 1.00 84.44 522 VAL A N 1
ATOM 3785 C CA . VAL A 1 522 ? 55.929 -19.493 -37.667 1.00 84.44 522 VAL A CA 1
ATOM 3786 C C . VAL A 1 522 ? 54.399 -19.538 -37.769 1.00 84.44 522 VAL A C 1
ATOM 3788 O O . VAL A 1 522 ? 53.758 -18.588 -37.321 1.00 84.44 522 VAL A O 1
ATOM 3791 N N . PRO A 1 523 ? 53.793 -20.586 -38.356 1.00 78.75 523 PRO A N 1
ATOM 3792 C CA . PRO A 1 523 ? 52.343 -20.775 -38.319 1.00 78.75 523 PRO A CA 1
ATOM 3793 C C . PRO A 1 523 ? 51.832 -20.898 -36.879 1.00 78.75 523 PRO A C 1
ATOM 3795 O O . PRO A 1 523 ? 52.482 -21.524 -36.044 1.00 78.75 523 PRO A O 1
ATOM 3798 N N . SER A 1 524 ? 50.665 -20.330 -36.598 1.00 74.88 524 SER A N 1
ATOM 3799 C CA . SER A 1 524 ? 49.974 -20.430 -35.307 1.00 74.88 524 SER A CA 1
ATOM 3800 C C . SER A 1 524 ? 48.477 -20.310 -35.571 1.00 74.88 524 SER A C 1
ATOM 3802 O O . SER A 1 524 ? 48.091 -19.493 -36.400 1.00 74.88 524 SER A O 1
ATOM 3804 N N . GLY A 1 525 ? 47.649 -21.140 -34.928 1.00 74.38 525 GLY A N 1
ATOM 3805 C CA . GLY A 1 525 ? 46.189 -21.148 -35.087 1.00 74.38 525 GLY A CA 1
ATOM 3806 C C . GLY A 1 525 ? 45.691 -20.883 -36.519 1.00 74.38 525 GLY A C 1
ATOM 3807 O O . GLY A 1 525 ? 46.023 -21.607 -37.457 1.00 74.38 525 GLY A O 1
ATOM 3808 N N . LYS A 1 526 ? 44.911 -19.806 -36.664 1.00 78.38 526 LYS A N 1
ATOM 3809 C CA . LYS A 1 526 ? 44.326 -19.284 -37.917 1.00 78.38 526 LYS A CA 1
ATOM 3810 C C . LYS A 1 526 ? 45.232 -18.300 -38.686 1.00 78.38 526 LYS A C 1
ATOM 3812 O O . LYS A 1 526 ? 44.751 -17.531 -39.513 1.00 78.38 526 LYS A O 1
ATOM 3817 N N . GLY A 1 527 ? 46.532 -18.271 -38.396 1.00 84.44 527 GLY A N 1
ATOM 3818 C CA . GLY A 1 527 ? 47.454 -17.261 -38.909 1.00 84.44 527 GLY A CA 1
ATOM 3819 C C . GLY A 1 527 ? 48.932 -17.652 -38.811 1.00 84.44 527 GLY A C 1
ATOM 3820 O O . GLY A 1 527 ? 49.326 -18.814 -38.951 1.00 84.44 527 GLY A O 1
ATOM 3821 N N . ALA A 1 528 ? 49.789 -16.654 -38.612 1.00 83.94 528 ALA A N 1
ATOM 3822 C CA . ALA A 1 528 ? 51.211 -16.855 -38.340 1.00 83.94 528 ALA A CA 1
ATOM 3823 C C . ALA A 1 528 ? 51.783 -15.681 -37.544 1.00 83.94 528 ALA A C 1
ATOM 3825 O O . ALA A 1 528 ? 51.196 -14.604 -37.504 1.00 83.94 528 ALA A O 1
ATOM 3826 N N . TYR A 1 529 ? 52.976 -15.846 -36.984 1.00 89.12 529 TYR A N 1
ATOM 3827 C CA . TYR A 1 529 ? 53.726 -14.746 -36.387 1.00 89.12 529 TYR A CA 1
ATOM 3828 C C . TYR A 1 529 ? 55.203 -14.784 -36.782 1.00 89.12 529 TYR A C 1
ATOM 3830 O O . TYR A 1 529 ? 55.747 -15.824 -37.153 1.00 89.12 529 TYR A O 1
ATOM 3838 N N . GLN A 1 530 ? 55.887 -13.650 -36.677 1.00 90.69 530 GLN A N 1
ATOM 3839 C CA . GLN A 1 530 ? 57.337 -13.558 -36.812 1.00 90.69 530 GLN A CA 1
ATOM 3840 C C . GLN A 1 530 ? 57.904 -12.664 -35.710 1.00 90.69 530 GLN A C 1
ATOM 3842 O O . GLN A 1 530 ? 57.427 -11.551 -35.489 1.00 90.69 530 GLN A O 1
ATOM 3847 N N . ARG A 1 531 ? 58.929 -13.159 -35.010 1.00 89.69 531 ARG A N 1
ATOM 3848 C CA . ARG A 1 531 ? 59.618 -12.414 -33.953 1.00 89.69 531 ARG A CA 1
ATOM 3849 C C . ARG A 1 531 ? 60.653 -11.474 -34.567 1.00 89.69 531 ARG A C 1
ATOM 3851 O O . ARG A 1 531 ? 61.422 -11.879 -35.443 1.00 89.69 531 ARG A O 1
ATOM 3858 N N . PHE A 1 532 ? 60.704 -10.250 -34.064 1.00 90.31 532 PHE A N 1
ATOM 3859 C CA . PHE A 1 532 ? 61.687 -9.221 -34.389 1.00 90.31 532 PHE A CA 1
ATOM 3860 C C . PHE A 1 532 ? 62.335 -8.697 -33.099 1.00 90.31 532 PHE A C 1
ATOM 3862 O O . PHE A 1 532 ? 61.913 -9.037 -31.995 1.00 90.31 532 PHE A O 1
ATOM 3869 N N . ALA A 1 533 ? 63.382 -7.885 -33.226 1.00 87.81 533 ALA A N 1
ATOM 3870 C CA . ALA A 1 533 ? 64.163 -7.399 -32.091 1.00 87.81 533 ALA A CA 1
ATOM 3871 C C . ALA A 1 533 ? 63.352 -6.556 -31.086 1.00 87.81 533 ALA A C 1
ATOM 3873 O O . ALA A 1 533 ? 63.709 -6.530 -29.912 1.00 87.81 533 ALA A O 1
ATOM 3874 N N . HIS A 1 534 ? 62.286 -5.875 -31.525 1.00 86.94 534 HIS A N 1
ATOM 3875 C CA . HIS A 1 534 ? 61.475 -4.987 -30.676 1.00 86.94 534 HIS A CA 1
ATOM 3876 C C . HIS A 1 534 ? 60.057 -5.516 -30.382 1.00 86.94 534 HIS A C 1
ATOM 3878 O O . HIS A 1 534 ? 59.244 -4.799 -29.799 1.00 86.94 534 HIS A O 1
ATOM 3884 N N . GLY A 1 535 ? 59.723 -6.738 -30.812 1.00 90.00 535 GLY A N 1
ATOM 3885 C CA . GLY A 1 535 ? 58.379 -7.297 -30.650 1.00 90.00 535 GLY A CA 1
ATOM 3886 C C . GLY A 1 535 ? 58.048 -8.404 -31.648 1.00 90.00 535 GLY A C 1
ATOM 3887 O O . GLY A 1 535 ? 58.932 -8.981 -32.282 1.00 90.00 535 GLY A O 1
ATOM 3888 N N . VAL A 1 536 ? 56.763 -8.714 -31.808 1.00 91.50 536 VAL A N 1
ATOM 3889 C CA . VAL A 1 536 ? 56.285 -9.783 -32.695 1.00 91.50 536 VAL A CA 1
ATOM 3890 C C . VAL A 1 536 ? 55.235 -9.232 -33.653 1.00 91.50 536 VAL A C 1
ATOM 3892 O O . VAL A 1 536 ? 54.270 -8.598 -33.234 1.00 91.50 536 VAL A O 1
ATOM 3895 N N . ALA A 1 537 ? 55.422 -9.484 -34.949 1.00 90.00 537 ALA A N 1
ATOM 3896 C CA . ALA A 1 537 ? 54.407 -9.208 -35.956 1.00 90.00 537 ALA A CA 1
ATOM 3897 C C . ALA A 1 537 ? 53.535 -10.455 -36.131 1.00 90.00 537 ALA A C 1
ATOM 3899 O O . ALA A 1 537 ? 54.037 -11.514 -36.510 1.00 90.00 537 ALA A O 1
ATOM 3900 N N . TYR A 1 538 ? 52.247 -10.319 -35.854 1.00 89.00 538 TYR A N 1
ATOM 3901 C CA . TYR A 1 538 ? 51.223 -11.334 -36.058 1.00 89.00 538 TYR A CA 1
ATOM 3902 C C . TYR A 1 538 ? 50.507 -11.064 -37.371 1.00 89.00 538 TYR A C 1
ATOM 3904 O O . TYR A 1 538 ? 50.277 -9.912 -37.722 1.00 89.00 538 TYR A O 1
ATOM 3912 N N . TRP A 1 539 ? 50.156 -12.118 -38.091 1.00 86.81 539 TRP A N 1
ATOM 3913 C CA . TRP A 1 539 ? 49.332 -12.060 -39.284 1.00 86.81 539 TRP A CA 1
ATOM 3914 C C . TRP A 1 539 ? 48.091 -12.923 -39.091 1.00 86.81 539 TRP A C 1
ATOM 3916 O O . TRP A 1 539 ? 48.213 -14.098 -38.735 1.00 86.81 539 TRP A O 1
ATOM 3926 N N . SER A 1 540 ? 46.925 -12.351 -39.379 1.00 82.31 540 SER A N 1
ATOM 3927 C CA . SER A 1 540 ? 45.670 -13.079 -39.565 1.00 82.31 540 SER A CA 1
ATOM 3928 C C . SER A 1 540 ? 45.067 -12.738 -40.932 1.00 82.31 540 SER A C 1
ATOM 3930 O O . SER A 1 540 ? 45.411 -11.719 -41.541 1.00 82.31 540 SER A O 1
ATOM 3932 N N . GLU A 1 541 ? 44.154 -13.580 -41.415 1.00 73.81 541 GLU A N 1
ATOM 3933 C CA . GLU A 1 541 ? 43.440 -13.335 -42.673 1.00 73.81 541 GLU A CA 1
ATOM 3934 C C . GLU A 1 541 ? 42.483 -12.131 -42.585 1.00 73.81 541 GLU A C 1
ATOM 3936 O O . GLU A 1 541 ? 42.337 -11.398 -43.561 1.00 73.81 541 GLU A O 1
ATOM 3941 N N . SER A 1 542 ? 41.897 -11.873 -41.410 1.00 67.31 542 SER A N 1
ATOM 3942 C CA . SER A 1 542 ? 40.942 -10.782 -41.169 1.00 67.31 542 SER A CA 1
ATOM 3943 C C . SER A 1 542 ? 41.597 -9.426 -40.873 1.00 67.31 542 SER A C 1
ATOM 3945 O O . SER A 1 542 ? 41.048 -8.396 -41.257 1.00 67.31 542 SER A O 1
ATOM 3947 N N . THR A 1 543 ? 42.758 -9.396 -40.206 1.00 74.62 543 THR A N 1
ATOM 3948 C CA . THR A 1 543 ? 43.390 -8.151 -39.705 1.00 74.62 543 THR A CA 1
ATOM 3949 C C . THR A 1 543 ? 44.718 -7.796 -40.377 1.00 74.62 543 THR A C 1
ATOM 3951 O O . THR A 1 543 ? 45.269 -6.720 -40.129 1.00 74.62 543 THR A O 1
ATOM 3954 N N . GLY A 1 544 ? 45.248 -8.659 -41.250 1.00 80.44 544 GLY A N 1
ATOM 3955 C CA . GLY A 1 544 ? 46.550 -8.453 -41.884 1.00 80.44 544 GLY A CA 1
ATOM 3956 C C . GLY A 1 544 ? 47.703 -8.550 -40.880 1.00 80.44 544 GLY A C 1
ATOM 3957 O O . GLY A 1 544 ? 47.621 -9.302 -39.914 1.00 80.44 544 GLY A O 1
ATOM 3958 N N . VAL A 1 545 ? 48.808 -7.829 -41.124 1.00 84.44 545 VAL A N 1
ATOM 3959 C CA . VAL A 1 545 ? 49.958 -7.816 -40.199 1.00 84.44 545 VAL A CA 1
ATOM 3960 C C . VAL A 1 545 ? 49.779 -6.739 -39.128 1.00 84.44 545 VAL A C 1
ATOM 3962 O O . VAL A 1 545 ? 49.782 -5.554 -39.454 1.00 84.44 545 VAL A O 1
ATOM 3965 N N . GLN A 1 546 ? 49.722 -7.149 -37.862 1.00 89.88 546 GLN A N 1
ATOM 3966 C CA . GLN A 1 546 ? 49.673 -6.282 -36.683 1.00 89.88 546 GLN A CA 1
ATOM 3967 C C . GLN A 1 546 ? 50.890 -6.543 -35.786 1.00 89.88 546 GLN A C 1
ATOM 3969 O O . GLN A 1 546 ? 51.296 -7.689 -35.590 1.00 89.88 546 GLN A O 1
ATOM 3974 N N . PHE A 1 547 ? 51.504 -5.491 -35.242 1.00 90.00 547 PHE A N 1
ATOM 3975 C CA . PHE A 1 547 ? 52.710 -5.611 -34.416 1.00 90.00 547 PHE A CA 1
ATOM 3976 C C . PHE A 1 547 ? 52.405 -5.420 -32.934 1.00 90.00 547 PHE A C 1
ATOM 3978 O O . PHE A 1 547 ? 51.809 -4.417 -32.548 1.00 90.00 547 PHE A O 1
ATOM 3985 N N . VAL A 1 548 ? 52.872 -6.349 -32.101 1.00 91.69 548 VAL A N 1
ATOM 3986 C CA . VAL A 1 548 ? 52.798 -6.259 -30.639 1.00 91.69 548 VAL A CA 1
ATOM 3987 C C . VAL A 1 548 ? 54.218 -6.119 -30.097 1.00 91.69 548 VAL A C 1
ATOM 3989 O O . VAL A 1 548 ? 55.030 -7.044 -30.186 1.00 91.69 548 VAL A O 1
ATOM 3992 N N . GLY A 1 549 ? 54.526 -4.930 -29.582 1.00 89.81 549 GLY A N 1
ATOM 3993 C CA . GLY A 1 549 ? 55.798 -4.602 -28.937 1.00 89.81 549 GLY A CA 1
ATOM 3994 C C . GLY A 1 549 ? 55.691 -4.584 -27.413 1.00 89.81 549 GLY A C 1
ATOM 3995 O O . GLY A 1 549 ? 54.618 -4.783 -26.842 1.00 89.81 549 GLY A O 1
ATOM 3996 N N . GLU A 1 550 ? 56.805 -4.318 -26.739 1.00 87.62 550 GLU A N 1
ATOM 3997 C CA . GLU A 1 550 ? 56.803 -4.131 -25.284 1.00 87.62 550 GLU A CA 1
ATOM 3998 C C . GLU A 1 550 ? 56.211 -2.767 -24.875 1.00 87.62 550 GLU A C 1
ATOM 4000 O O . GLU A 1 550 ? 56.394 -1.782 -25.598 1.00 87.62 550 GLU A O 1
ATOM 4005 N N . PRO A 1 551 ? 55.512 -2.661 -23.724 1.00 90.19 551 PRO A N 1
ATOM 4006 C CA . PRO A 1 551 ? 55.309 -3.690 -22.689 1.00 90.19 551 PRO A CA 1
ATOM 4007 C C . PRO A 1 551 ? 54.137 -4.663 -22.940 1.00 90.19 551 PRO A C 1
ATOM 4009 O O . PRO A 1 551 ? 53.910 -5.570 -22.139 1.00 90.19 551 PRO A O 1
ATOM 4012 N N . VAL A 1 552 ? 53.360 -4.471 -24.014 1.00 91.69 552 VAL A N 1
ATOM 4013 C CA . VAL A 1 552 ? 52.138 -5.258 -24.274 1.00 91.69 552 VAL A CA 1
ATOM 4014 C C . VAL A 1 552 ? 52.465 -6.725 -24.532 1.00 91.69 552 VAL A C 1
ATOM 4016 O O . VAL A 1 552 ? 51.778 -7.597 -24.013 1.00 91.69 552 VAL A O 1
ATOM 4019 N N . LEU A 1 553 ? 53.531 -7.012 -25.284 1.00 90.56 553 LEU A N 1
ATOM 4020 C CA . LEU A 1 553 ? 53.924 -8.372 -25.656 1.00 90.56 553 LEU A CA 1
ATOM 4021 C C . LEU A 1 553 ? 54.229 -9.267 -24.445 1.00 90.56 553 LEU A C 1
ATOM 4023 O O . LEU A 1 553 ? 53.778 -10.417 -24.415 1.00 90.56 553 LEU A O 1
ATOM 4027 N N . SER A 1 554 ? 54.982 -8.764 -23.461 1.00 89.44 554 SER A N 1
ATOM 4028 C CA . SER A 1 554 ? 55.263 -9.507 -22.229 1.00 89.44 554 SER A CA 1
ATOM 4029 C C . SER A 1 554 ? 54.019 -9.655 -21.354 1.00 89.44 554 SER A C 1
ATOM 4031 O O . SER A 1 554 ? 53.773 -10.742 -20.834 1.00 89.44 554 SER A O 1
ATOM 4033 N N . ALA A 1 555 ? 53.201 -8.605 -21.222 1.00 89.69 555 ALA A N 1
ATOM 4034 C CA . ALA A 1 555 ? 51.990 -8.651 -20.405 1.00 89.69 555 ALA A CA 1
ATOM 4035 C C . ALA A 1 555 ? 50.933 -9.612 -20.985 1.00 89.69 555 ALA A C 1
ATOM 4037 O O . ALA A 1 555 ? 50.418 -10.472 -20.275 1.00 89.69 555 ALA A O 1
ATOM 4038 N N . TRP A 1 556 ? 50.691 -9.547 -22.296 1.00 91.44 556 TRP A N 1
ATOM 4039 C CA . TRP A 1 556 ? 49.779 -10.428 -23.036 1.00 91.44 556 TRP A CA 1
ATOM 4040 C C . TRP A 1 556 ? 50.235 -11.896 -23.033 1.00 91.44 556 TRP A C 1
ATOM 4042 O O . TRP A 1 556 ? 49.416 -12.808 -23.137 1.00 91.44 556 TRP A O 1
ATOM 4052 N N . GLY A 1 557 ? 51.530 -12.152 -22.819 1.00 87.75 557 GLY A N 1
ATOM 4053 C CA . GLY A 1 557 ? 52.038 -13.503 -22.583 1.00 87.75 557 GLY A CA 1
ATOM 4054 C C . GLY A 1 557 ? 51.498 -14.163 -21.316 1.00 87.75 557 GLY A C 1
ATOM 4055 O O . GLY A 1 557 ? 51.330 -15.380 -21.293 1.00 87.75 557 GLY A O 1
ATOM 4056 N N . GLY A 1 558 ? 51.130 -13.374 -20.301 1.00 83.88 558 GLY A N 1
ATOM 4057 C CA . GLY A 1 558 ? 50.391 -13.862 -19.131 1.00 83.88 558 GLY A CA 1
ATOM 4058 C C . GLY A 1 558 ? 48.968 -14.337 -19.453 1.00 83.88 558 GLY A C 1
ATOM 4059 O O . GLY A 1 558 ? 48.405 -15.110 -18.687 1.00 83.88 558 GLY A O 1
ATOM 4060 N N . HIS A 1 559 ? 48.425 -13.925 -20.603 1.00 83.00 559 HIS A N 1
ATOM 4061 C CA . HIS A 1 559 ? 47.089 -14.263 -21.104 1.00 83.00 559 HIS A CA 1
ATOM 4062 C C . HIS A 1 559 ? 47.126 -15.285 -22.260 1.00 83.00 559 HIS A C 1
ATOM 4064 O O . HIS A 1 559 ? 46.127 -15.468 -22.946 1.00 83.00 559 HIS A O 1
ATOM 4070 N N . GLY A 1 560 ? 48.265 -15.956 -22.497 1.00 87.19 560 GLY A N 1
ATOM 4071 C CA . GLY A 1 560 ? 48.403 -17.012 -23.514 1.00 87.19 560 GLY A CA 1
ATOM 4072 C C . GLY A 1 560 ? 48.693 -16.536 -24.946 1.00 87.19 560 GLY A C 1
ATOM 4073 O O . GLY A 1 560 ? 48.670 -17.349 -25.871 1.00 87.19 560 GLY A O 1
ATOM 4074 N N . TRP A 1 561 ? 49.000 -15.249 -25.143 1.00 90.06 561 TRP A N 1
ATOM 4075 C CA . TRP A 1 561 ? 49.136 -14.624 -26.467 1.00 90.06 561 TRP A CA 1
ATOM 4076 C C . TRP A 1 561 ? 47.917 -14.908 -27.379 1.00 90.06 561 TRP A C 1
ATOM 4078 O O . TRP A 1 561 ? 46.773 -14.854 -26.932 1.00 90.06 561 TRP A O 1
ATOM 4088 N N . GLN A 1 562 ? 48.151 -15.184 -28.667 1.00 88.31 562 GLN A N 1
ATOM 4089 C CA . GLN A 1 562 ? 47.129 -15.360 -29.707 1.00 88.31 562 GLN A CA 1
ATOM 4090 C C . GLN A 1 562 ? 46.249 -16.607 -29.541 1.00 88.31 562 GLN A C 1
ATOM 4092 O O . GLN A 1 562 ? 45.214 -16.703 -30.195 1.00 88.31 562 GLN A O 1
ATOM 4097 N N . ASP A 1 563 ? 46.677 -17.551 -28.700 1.00 84.06 563 ASP A N 1
ATOM 4098 C CA . ASP A 1 563 ? 45.970 -18.805 -28.423 1.00 84.06 563 ASP A CA 1
ATOM 4099 C C . ASP A 1 563 ? 45.185 -18.743 -27.090 1.00 84.06 563 ASP A C 1
ATOM 4101 O O . ASP A 1 563 ? 44.600 -19.742 -26.673 1.00 84.06 563 ASP A O 1
ATOM 4105 N N . GLY A 1 564 ? 45.186 -17.588 -26.410 1.00 85.06 564 GLY A N 1
ATOM 4106 C CA . GLY A 1 564 ? 44.461 -17.341 -25.161 1.00 85.06 564 GLY A CA 1
ATOM 4107 C C . GLY A 1 564 ? 43.340 -16.301 -25.284 1.00 85.06 564 GLY A C 1
ATOM 4108 O O . GLY A 1 564 ? 42.941 -15.919 -26.383 1.00 85.06 564 GLY A O 1
ATOM 4109 N N . GLU A 1 565 ? 42.817 -15.843 -24.141 1.00 83.81 565 GLU A N 1
ATOM 4110 C CA . GLU A 1 565 ? 41.492 -15.195 -24.039 1.00 83.81 565 GLU A CA 1
ATOM 4111 C C . GLU A 1 565 ? 41.306 -13.911 -24.863 1.00 83.81 565 GLU A C 1
ATOM 4113 O O . GLU A 1 565 ? 40.181 -13.568 -25.210 1.00 83.81 565 GLU A O 1
ATOM 4118 N N . MET A 1 566 ? 42.391 -13.213 -25.207 1.00 89.00 566 MET A N 1
ATOM 4119 C CA . MET A 1 566 ? 42.328 -11.962 -25.972 1.00 89.00 566 MET A CA 1
ATOM 4120 C C . MET A 1 566 ? 42.213 -12.179 -27.492 1.00 89.00 566 MET A C 1
ATOM 4122 O O . MET A 1 566 ? 41.773 -11.271 -28.198 1.00 89.00 566 MET A O 1
ATOM 4126 N N . GLY A 1 567 ? 42.608 -13.349 -28.011 1.00 88.94 567 GLY A N 1
ATOM 4127 C CA . GLY A 1 567 ? 42.709 -13.612 -29.453 1.00 88.94 567 GLY A CA 1
ATOM 4128 C C . GLY A 1 567 ? 43.815 -12.805 -30.155 1.00 88.94 567 GLY A C 1
ATOM 4129 O O . GLY A 1 567 ? 44.697 -12.238 -29.511 1.00 88.94 567 GLY A O 1
ATOM 4130 N N . TYR A 1 568 ? 43.811 -12.763 -31.491 1.00 89.31 568 TYR A N 1
ATOM 4131 C CA . TYR A 1 568 ? 44.853 -12.078 -32.274 1.00 89.31 568 TYR A CA 1
ATOM 4132 C C . TYR A 1 568 ? 44.798 -10.549 -32.100 1.00 89.31 568 TYR A C 1
ATOM 4134 O O . TYR A 1 568 ? 43.729 -9.991 -31.859 1.00 89.31 568 TYR A O 1
ATOM 4142 N N . PRO A 1 569 ? 45.921 -9.827 -32.272 1.00 90.31 569 PRO A N 1
ATOM 4143 C CA . PRO A 1 569 ? 45.898 -8.372 -32.358 1.00 90.31 569 PRO A CA 1
ATOM 4144 C C . PRO A 1 569 ? 45.142 -7.908 -33.614 1.00 90.31 569 PRO A C 1
ATOM 4146 O O . PRO A 1 569 ? 45.359 -8.400 -34.727 1.00 90.31 569 PRO A O 1
ATOM 4149 N N . VAL A 1 570 ? 44.277 -6.916 -33.422 1.00 87.12 570 VAL A N 1
ATOM 4150 C CA . VAL A 1 570 ? 43.476 -6.247 -34.459 1.00 87.12 570 VAL A CA 1
ATOM 4151 C C . VAL A 1 570 ? 44.098 -4.903 -34.845 1.00 87.12 570 VAL A C 1
ATOM 4153 O O . VAL A 1 570 ? 43.986 -4.490 -35.996 1.00 87.12 570 VAL A O 1
ATOM 4156 N N . SER A 1 571 ? 44.814 -4.243 -33.925 1.00 83.81 571 SER A N 1
ATOM 4157 C CA . SER A 1 571 ? 45.547 -2.998 -34.196 1.00 83.81 571 SER A CA 1
ATOM 4158 C C . SER A 1 571 ? 47.018 -3.061 -33.765 1.00 83.81 571 SER A C 1
ATOM 4160 O O . SER A 1 571 ? 47.404 -3.869 -32.922 1.00 83.81 571 SER A O 1
ATOM 4162 N N . GLY A 1 572 ? 47.853 -2.180 -34.325 1.00 72.44 572 GLY A N 1
ATOM 4163 C CA . GLY A 1 572 ? 49.282 -2.037 -33.999 1.00 72.44 572 GLY A CA 1
ATOM 4164 C C . GLY A 1 572 ? 49.587 -1.152 -32.781 1.00 72.44 572 GLY A C 1
ATOM 4165 O O . GLY A 1 572 ? 50.735 -0.746 -32.601 1.00 72.44 572 GLY A O 1
ATOM 4166 N N . GLY A 1 573 ? 48.568 -0.826 -31.980 1.00 75.06 573 GLY A N 1
ATOM 4167 C CA . GLY A 1 573 ? 48.645 0.117 -30.865 1.00 75.06 573 GLY A CA 1
ATOM 4168 C C . GLY A 1 573 ? 48.378 1.574 -31.273 1.00 75.06 573 GLY A C 1
ATOM 4169 O O . GLY A 1 573 ? 48.820 2.036 -32.324 1.00 75.06 573 GLY A O 1
ATOM 4170 N N . ALA A 1 574 ? 47.658 2.307 -30.426 1.00 76.62 574 ALA A N 1
ATOM 4171 C CA . ALA A 1 574 ? 47.285 3.707 -30.611 1.00 76.62 574 ALA A CA 1
ATOM 4172 C C . ALA A 1 574 ? 47.448 4.509 -29.306 1.00 76.62 574 ALA A C 1
ATOM 4174 O O . ALA A 1 574 ? 47.614 3.946 -28.221 1.00 76.62 574 ALA A O 1
ATOM 4175 N N . TYR A 1 575 ? 47.437 5.838 -29.425 1.00 76.25 575 TYR A N 1
ATOM 4176 C CA . TYR A 1 575 ? 47.471 6.771 -28.295 1.00 76.25 575 TYR A CA 1
ATOM 4177 C C . TYR A 1 575 ? 46.058 7.268 -27.990 1.00 76.25 575 TYR A C 1
ATOM 4179 O O . TYR A 1 575 ? 45.333 7.635 -28.914 1.00 76.25 575 TYR A O 1
ATOM 4187 N N . GLY A 1 576 ? 45.704 7.321 -26.708 1.00 72.69 576 GLY A N 1
ATOM 4188 C CA . GLY A 1 576 ? 44.485 7.961 -26.221 1.00 72.69 576 GLY A CA 1
ATOM 4189 C C . GLY A 1 576 ? 44.768 9.298 -25.515 1.00 72.69 576 GLY A C 1
ATOM 4190 O O . GLY A 1 576 ? 45.922 9.752 -25.445 1.00 72.69 576 GLY A O 1
ATOM 4191 N N . PRO A 1 577 ? 43.721 9.977 -25.013 1.00 71.56 577 PRO A N 1
ATOM 4192 C CA . PRO A 1 577 ? 43.856 11.215 -24.250 1.00 71.56 577 PRO A CA 1
ATOM 4193 C C . PRO A 1 577 ? 44.727 11.057 -22.991 1.00 71.56 577 PRO A C 1
ATOM 4195 O O . PRO A 1 577 ? 44.876 9.985 -22.413 1.00 71.56 577 PRO A O 1
ATOM 4198 N N . ASN A 1 578 ? 45.317 12.162 -22.526 1.00 71.38 578 ASN A N 1
ATOM 4199 C CA . ASN A 1 578 ? 46.107 12.212 -21.284 1.00 71.38 578 ASN A CA 1
ATOM 4200 C C . ASN A 1 578 ? 47.290 11.217 -21.215 1.00 71.38 578 ASN A C 1
ATOM 4202 O O . ASN A 1 578 ? 47.706 10.803 -20.132 1.00 71.38 578 ASN A O 1
ATOM 4206 N N . GLY A 1 579 ? 47.860 10.847 -22.368 1.00 79.94 579 GLY A N 1
ATOM 4207 C CA . GLY A 1 579 ? 49.047 9.988 -22.451 1.00 79.94 579 GLY A CA 1
ATOM 4208 C C . GLY A 1 579 ? 48.775 8.495 -22.249 1.00 79.94 579 GLY A C 1
ATOM 4209 O O . GLY A 1 579 ? 49.729 7.729 -22.057 1.00 79.94 579 GLY A O 1
ATOM 4210 N N . THR A 1 580 ? 47.508 8.079 -22.297 1.00 85.62 580 THR A N 1
ATOM 4211 C CA . THR A 1 580 ? 47.139 6.667 -22.402 1.00 85.62 580 THR A CA 1
ATOM 4212 C C . THR A 1 580 ? 47.574 6.085 -23.745 1.00 85.62 580 THR A C 1
ATOM 4214 O O . THR A 1 580 ? 47.838 6.779 -24.734 1.00 85.62 580 THR A O 1
ATOM 4217 N N . ARG A 1 581 ? 47.679 4.764 -23.766 1.00 87.25 581 ARG A N 1
ATOM 4218 C CA . ARG A 1 581 ? 47.936 3.945 -24.941 1.00 87.25 581 ARG A CA 1
ATOM 4219 C C . ARG A 1 581 ? 47.035 2.731 -24.869 1.00 87.25 581 ARG A C 1
ATOM 4221 O O . ARG A 1 581 ? 46.780 2.223 -23.776 1.00 87.25 581 ARG A O 1
ATOM 4228 N N . HIS A 1 582 ? 46.606 2.252 -26.025 1.00 89.25 582 HIS A N 1
ATOM 4229 C CA . HIS A 1 582 ? 45.816 1.037 -26.103 1.00 89.25 582 HIS A CA 1
ATOM 4230 C C . HIS A 1 582 ? 46.142 0.207 -27.340 1.00 89.25 582 HIS A C 1
ATOM 4232 O O . HIS A 1 582 ? 46.633 0.726 -28.340 1.00 89.25 582 HIS A O 1
ATOM 4238 N N . GLN A 1 583 ? 45.869 -1.093 -27.281 1.00 92.19 583 GLN A N 1
ATOM 4239 C CA . GLN A 1 583 ? 46.012 -2.018 -28.401 1.00 92.19 583 GLN A CA 1
ATOM 4240 C C . GLN A 1 583 ? 44.821 -2.974 -28.411 1.00 92.19 583 GLN A C 1
ATOM 4242 O O . GLN A 1 583 ? 44.498 -3.567 -27.385 1.00 92.19 583 GLN A O 1
ATOM 4247 N N . VAL A 1 584 ? 44.152 -3.085 -29.559 1.00 88.69 584 VAL A N 1
ATOM 4248 C CA . VAL A 1 584 ? 42.915 -3.863 -29.708 1.00 88.69 584 VAL A CA 1
ATOM 4249 C C . VAL A 1 584 ? 43.260 -5.276 -30.159 1.00 88.69 584 VAL A C 1
ATOM 4251 O O . VAL A 1 584 ? 44.101 -5.462 -31.044 1.00 88.69 584 VAL A O 1
ATOM 4254 N N . PHE A 1 585 ? 42.589 -6.253 -29.563 1.00 90.88 585 PHE A N 1
ATOM 4255 C CA . PHE A 1 585 ? 42.649 -7.678 -29.867 1.00 90.88 585 PHE A CA 1
ATOM 4256 C C . PHE A 1 585 ? 41.242 -8.175 -30.232 1.00 90.88 585 PHE A C 1
ATOM 4258 O O . PHE A 1 585 ? 40.258 -7.465 -30.038 1.00 90.88 585 PHE A O 1
ATOM 4265 N N . GLU A 1 586 ? 41.126 -9.379 -30.787 1.00 87.25 586 GLU A N 1
ATOM 4266 C CA . GLU A 1 586 ? 39.851 -9.909 -31.297 1.00 87.25 586 GLU A CA 1
ATOM 4267 C C . GLU A 1 586 ? 38.748 -10.016 -30.236 1.00 87.25 586 GLU A C 1
ATOM 4269 O O . GLU A 1 586 ? 37.568 -9.971 -30.582 1.00 87.25 586 GLU A O 1
ATOM 4274 N N . HIS A 1 587 ? 39.114 -10.176 -28.962 1.00 85.38 587 HIS A N 1
ATOM 4275 C CA . HIS A 1 587 ? 38.174 -10.390 -27.856 1.00 85.38 587 HIS A CA 1
ATOM 4276 C C . HIS A 1 587 ? 38.348 -9.380 -26.708 1.00 85.38 587 HIS A C 1
ATOM 4278 O O . HIS A 1 587 ? 37.775 -9.551 -25.632 1.00 85.38 587 HIS A O 1
ATOM 4284 N N . GLY A 1 588 ? 39.120 -8.307 -26.920 1.00 89.75 588 GLY A N 1
ATOM 4285 C CA . GLY A 1 588 ? 39.283 -7.259 -25.917 1.00 89.75 588 GLY A CA 1
ATOM 4286 C C . GLY A 1 588 ? 40.354 -6.219 -26.243 1.00 89.75 588 GLY A C 1
ATOM 4287 O O . GLY A 1 588 ? 40.819 -6.097 -27.374 1.00 89.75 588 GLY A O 1
ATOM 4288 N N . ILE A 1 589 ? 40.774 -5.461 -25.232 1.00 91.12 589 ILE A N 1
ATOM 4289 C CA . ILE A 1 589 ? 41.740 -4.367 -25.363 1.00 91.12 589 ILE A CA 1
ATOM 4290 C C . ILE A 1 589 ? 42.810 -4.436 -24.268 1.00 91.12 589 ILE A C 1
ATOM 4292 O O . ILE A 1 589 ? 42.521 -4.760 -23.118 1.00 91.12 589 ILE A O 1
ATOM 4296 N N . ALA A 1 590 ? 44.049 -4.100 -24.622 1.00 91.12 590 ALA A N 1
ATOM 4297 C CA . ALA A 1 590 ? 45.094 -3.735 -23.672 1.00 91.12 590 ALA A CA 1
ATOM 4298 C C . ALA A 1 590 ? 45.105 -2.212 -23.509 1.00 91.12 590 ALA A C 1
ATOM 4300 O O . ALA A 1 590 ? 45.155 -1.510 -24.517 1.00 91.12 590 ALA A O 1
ATOM 4301 N N . TYR A 1 591 ? 45.117 -1.706 -22.277 1.00 90.38 591 TYR A N 1
ATOM 4302 C CA . TYR A 1 591 ? 45.151 -0.279 -21.940 1.00 90.38 591 TYR A CA 1
ATOM 4303 C C . TYR A 1 591 ? 46.279 -0.003 -20.932 1.00 90.38 591 TYR A C 1
ATOM 4305 O O . TYR A 1 591 ? 46.476 -0.775 -19.993 1.00 90.38 591 TYR A O 1
ATOM 4313 N N . TRP A 1 592 ? 47.058 1.068 -21.130 1.00 91.06 592 TRP A N 1
ATOM 4314 C CA . TRP A 1 592 ? 48.170 1.433 -20.237 1.00 91.06 592 TRP A CA 1
ATOM 4315 C C . TRP A 1 592 ? 48.593 2.902 -20.363 1.00 91.06 592 TRP A C 1
ATOM 4317 O O . TRP A 1 592 ? 48.160 3.626 -21.259 1.00 91.06 592 TRP A O 1
ATOM 4327 N N . ARG A 1 593 ? 49.502 3.343 -19.488 1.00 89.19 593 ARG A N 1
ATOM 4328 C CA . ARG A 1 593 ? 50.277 4.587 -19.645 1.00 89.19 593 ARG A CA 1
ATOM 4329 C C . ARG A 1 593 ? 51.771 4.293 -19.617 1.00 89.19 593 ARG A C 1
ATOM 4331 O O . ARG A 1 593 ? 52.219 3.225 -19.207 1.00 89.19 593 ARG A O 1
ATOM 4338 N N . THR A 1 594 ? 52.575 5.251 -20.068 1.00 82.75 594 THR A N 1
ATOM 4339 C CA . THR A 1 594 ? 54.037 5.091 -20.105 1.00 82.75 594 THR A CA 1
ATOM 4340 C C . THR A 1 594 ? 54.597 4.997 -18.679 1.00 82.75 594 THR A C 1
ATOM 4342 O O . THR A 1 594 ? 54.628 5.998 -17.972 1.00 82.75 594 THR A O 1
ATOM 4345 N N . GLY A 1 595 ? 55.054 3.807 -18.275 1.00 81.81 595 GLY A N 1
ATOM 4346 C CA . GLY A 1 595 ? 55.560 3.525 -16.923 1.00 81.81 595 GLY A CA 1
ATOM 4347 C C . GLY A 1 595 ? 54.549 2.864 -15.975 1.00 81.81 595 GLY A C 1
ATOM 4348 O O . GLY A 1 595 ? 54.935 2.470 -14.879 1.00 81.81 595 GLY A O 1
ATOM 4349 N N . GLU A 1 596 ? 53.294 2.696 -16.398 1.00 86.81 596 GLU A N 1
ATOM 4350 C CA . GLU A 1 596 ? 52.263 1.943 -15.671 1.00 86.81 596 GLU A CA 1
ATOM 4351 C C . GLU A 1 596 ? 52.133 0.507 -16.237 1.00 86.81 596 GLU A C 1
ATOM 4353 O O . GLU A 1 596 ? 52.539 0.263 -17.381 1.00 86.81 596 GLU A O 1
ATOM 4358 N N . PRO A 1 597 ? 51.593 -0.462 -15.469 1.00 87.81 597 PRO A N 1
ATOM 4359 C CA . PRO A 1 597 ? 51.300 -1.806 -15.969 1.00 87.81 597 PRO A CA 1
ATOM 4360 C C . PRO A 1 597 ? 50.317 -1.802 -17.147 1.00 87.81 597 PRO A C 1
ATOM 4362 O O . PRO A 1 597 ? 49.479 -0.911 -17.271 1.00 87.81 597 PRO A O 1
ATOM 4365 N N . VAL A 1 598 ? 50.388 -2.839 -17.985 1.00 90.94 598 VAL A N 1
ATOM 4366 C CA . VAL A 1 598 ? 49.384 -3.084 -19.030 1.00 90.94 598 VAL A CA 1
ATOM 4367 C C . VAL A 1 598 ? 48.214 -3.851 -18.433 1.00 90.94 598 VAL A C 1
ATOM 4369 O O . VAL A 1 598 ? 48.411 -4.925 -17.864 1.00 90.94 598 VAL A O 1
ATOM 4372 N N . VAL A 1 599 ? 47.009 -3.301 -18.571 1.00 92.44 599 VAL A N 1
ATOM 4373 C CA . VAL A 1 599 ? 45.764 -3.893 -18.074 1.00 92.44 599 VAL A CA 1
ATOM 4374 C C . VAL A 1 599 ? 44.916 -4.342 -19.259 1.00 92.44 599 VAL A C 1
ATOM 4376 O O . VAL A 1 599 ? 44.759 -3.601 -20.227 1.00 92.44 599 VAL A O 1
ATOM 4379 N N . PHE A 1 600 ? 44.383 -5.560 -19.192 1.00 91.62 600 PHE A N 1
ATOM 4380 C CA . PHE A 1 600 ? 43.521 -6.132 -20.226 1.00 91.62 600 PHE A CA 1
ATOM 4381 C C . PHE A 1 600 ? 42.054 -6.091 -19.788 1.00 91.62 600 PHE A C 1
ATOM 4383 O O . PHE A 1 600 ? 41.749 -6.317 -18.615 1.00 91.62 600 PHE A O 1
ATOM 4390 N N . LEU A 1 601 ? 41.160 -5.811 -20.735 1.00 92.25 601 LEU A N 1
ATOM 4391 C CA . LEU A 1 601 ? 39.706 -5.834 -20.566 1.00 92.25 601 LEU A CA 1
ATOM 4392 C C . LEU A 1 601 ? 39.084 -6.608 -21.726 1.00 92.25 601 LEU A C 1
ATOM 4394 O O . LEU A 1 601 ? 39.551 -6.501 -22.861 1.00 92.25 601 LEU A O 1
ATOM 4398 N N . SER A 1 602 ? 38.023 -7.357 -21.445 1.00 88.25 602 SER A N 1
ATOM 4399 C CA . SER A 1 602 ? 37.319 -8.214 -22.402 1.00 88.25 602 SER A CA 1
ATOM 4400 C C . SER A 1 602 ? 35.860 -8.418 -21.979 1.00 88.25 602 SER A C 1
ATOM 4402 O O . SER A 1 602 ? 35.521 -8.284 -20.799 1.00 88.25 602 SER A O 1
ATOM 4404 N N . GLY A 1 603 ? 34.996 -8.752 -22.943 1.00 86.81 603 GLY A N 1
ATOM 4405 C CA . GLY A 1 603 ? 33.567 -8.996 -22.711 1.00 86.81 603 GLY A CA 1
ATOM 4406 C C . GLY A 1 603 ? 32.812 -7.784 -22.149 1.00 86.81 603 GLY A C 1
ATOM 4407 O O . GLY A 1 603 ? 33.182 -6.637 -22.393 1.00 86.81 603 GLY A O 1
ATOM 4408 N N . GLU A 1 604 ? 31.759 -8.036 -21.372 1.00 89.56 604 GLU A N 1
ATOM 4409 C CA . GLU A 1 604 ? 30.774 -6.999 -21.029 1.00 89.56 604 GLU A CA 1
ATOM 4410 C C . GLU A 1 604 ? 31.337 -5.793 -20.266 1.00 89.56 604 GLU A C 1
ATOM 4412 O O . GLU A 1 604 ? 30.945 -4.664 -20.552 1.00 89.56 604 GLU A O 1
ATOM 4417 N N . ILE A 1 605 ? 32.304 -5.975 -19.354 1.00 90.50 605 ILE A N 1
ATOM 4418 C CA . ILE A 1 605 ? 32.919 -4.839 -18.633 1.00 90.50 605 ILE A CA 1
ATOM 4419 C C . ILE A 1 605 ? 33.653 -3.891 -19.596 1.00 90.50 605 ILE A C 1
ATOM 4421 O O . ILE A 1 605 ? 33.651 -2.679 -19.376 1.00 90.50 605 ILE A O 1
ATOM 4425 N N . LEU A 1 606 ? 34.244 -4.410 -20.680 1.00 89.25 606 LEU A N 1
ATOM 4426 C CA . LEU A 1 606 ? 34.817 -3.569 -21.733 1.00 89.25 606 LEU A CA 1
ATOM 4427 C C . LEU A 1 606 ? 33.717 -2.805 -22.481 1.00 89.25 606 LEU A C 1
ATOM 4429 O O . LEU A 1 606 ? 33.859 -1.600 -22.671 1.00 89.25 606 LEU A O 1
ATOM 4433 N N . ASN A 1 607 ? 32.631 -3.483 -22.864 1.00 86.00 607 ASN A N 1
ATOM 4434 C CA . ASN A 1 607 ? 31.506 -2.871 -23.580 1.00 86.00 607 ASN A CA 1
ATOM 4435 C C . ASN A 1 607 ? 30.907 -1.706 -22.768 1.00 86.00 607 ASN A C 1
ATOM 4437 O O . ASN A 1 607 ? 30.861 -0.575 -23.248 1.00 86.00 607 ASN A O 1
ATOM 4441 N N . ALA A 1 608 ? 30.572 -1.945 -21.498 1.00 84.81 608 ALA A N 1
ATOM 4442 C CA . ALA A 1 608 ? 30.002 -0.931 -20.613 1.00 84.81 608 ALA A CA 1
ATOM 4443 C C . ALA A 1 608 ? 30.968 0.239 -20.335 1.00 84.81 608 ALA A C 1
ATOM 4445 O O . ALA A 1 608 ? 30.563 1.399 -20.321 1.00 84.81 608 ALA A O 1
ATOM 4446 N N . TRP A 1 609 ? 32.268 -0.023 -20.145 1.00 87.81 609 TRP A N 1
ATOM 4447 C CA . TRP A 1 609 ? 33.254 1.054 -19.968 1.00 87.81 609 TRP A CA 1
ATOM 4448 C C . TRP A 1 609 ? 33.455 1.888 -21.246 1.00 87.81 609 TRP A C 1
ATOM 4450 O O . TRP A 1 609 ? 33.666 3.101 -21.166 1.00 87.81 609 TRP A O 1
ATOM 4460 N N . ALA A 1 610 ? 33.349 1.264 -22.422 1.00 80.56 610 ALA A N 1
ATOM 4461 C CA . ALA A 1 610 ? 33.393 1.949 -23.709 1.00 80.56 610 ALA A CA 1
ATOM 4462 C C . ALA A 1 610 ? 32.179 2.871 -23.916 1.00 80.56 610 ALA A C 1
ATOM 4464 O O . ALA A 1 610 ? 32.356 4.026 -24.309 1.00 80.56 610 ALA A O 1
ATOM 4465 N N . GLU A 1 611 ? 30.969 2.399 -23.596 1.00 79.88 611 GLU A N 1
ATOM 4466 C CA . GLU A 1 611 ? 29.728 3.191 -23.642 1.00 79.88 611 GLU A CA 1
ATOM 4467 C C . GLU A 1 611 ? 29.774 4.412 -22.709 1.00 79.88 611 GLU A C 1
ATOM 4469 O O . GLU A 1 611 ? 29.315 5.493 -23.075 1.00 79.88 611 GLU A O 1
ATOM 4474 N N . LEU A 1 612 ? 30.411 4.279 -21.540 1.00 80.81 612 LEU A N 1
ATOM 4475 C CA . LEU A 1 612 ? 30.606 5.372 -20.579 1.00 80.81 612 LEU A CA 1
ATOM 4476 C C . LEU A 1 612 ? 31.685 6.398 -20.985 1.00 80.81 612 LEU A C 1
ATOM 4478 O O . LEU A 1 612 ? 31.907 7.367 -20.255 1.00 80.81 612 LEU A O 1
ATOM 4482 N N . GLY A 1 613 ? 32.357 6.222 -22.129 1.00 79.75 613 GLY A N 1
ATOM 4483 C CA . GLY A 1 613 ? 33.357 7.169 -22.637 1.00 79.75 613 GLY A CA 1
ATOM 4484 C C . GLY A 1 613 ? 34.811 6.851 -22.267 1.00 79.75 613 GLY A C 1
ATOM 4485 O O . GLY A 1 613 ? 35.639 7.767 -22.206 1.00 79.75 613 GLY A O 1
ATOM 4486 N N . TRP A 1 614 ? 35.144 5.572 -22.060 1.00 84.38 614 TRP A N 1
ATOM 4487 C CA . TRP A 1 614 ? 36.521 5.077 -21.899 1.00 84.38 614 TRP A CA 1
ATOM 4488 C C . TRP A 1 614 ? 37.272 5.764 -20.739 1.00 84.38 614 TRP A C 1
ATOM 4490 O O . TRP A 1 614 ? 36.710 5.991 -19.669 1.00 84.38 614 TRP A O 1
ATOM 4500 N N . GLU A 1 615 ? 38.548 6.135 -20.906 1.00 81.69 615 GLU A N 1
ATOM 4501 C CA . GLU A 1 615 ? 39.343 6.769 -19.841 1.00 81.69 615 GLU A CA 1
ATOM 4502 C C . GLU A 1 615 ? 38.897 8.196 -19.481 1.00 81.69 615 GLU A C 1
ATOM 4504 O O . GLU A 1 615 ? 39.458 8.791 -18.557 1.00 81.69 615 GLU A O 1
ATOM 4509 N N . SER A 1 616 ? 37.927 8.752 -20.216 1.00 77.44 616 SER A N 1
ATOM 4510 C CA . SER A 1 616 ? 37.286 10.034 -19.900 1.00 77.44 616 SER A CA 1
ATOM 4511 C C . SER A 1 616 ? 36.055 9.868 -18.999 1.00 77.44 616 SER A C 1
ATOM 4513 O O . SER A 1 616 ? 35.558 10.863 -18.471 1.00 77.44 616 SER A O 1
ATOM 4515 N N . ALA A 1 617 ? 35.578 8.633 -18.793 1.00 79.06 617 ALA A N 1
ATOM 4516 C CA . ALA A 1 617 ? 34.512 8.315 -17.850 1.00 79.06 617 ALA A CA 1
ATOM 4517 C C . ALA A 1 617 ? 34.925 8.636 -16.403 1.00 79.06 617 ALA A C 1
ATOM 4519 O O . ALA A 1 617 ? 36.094 8.502 -16.032 1.00 79.06 617 ALA A O 1
ATOM 4520 N N . PHE A 1 618 ? 33.950 8.958 -15.545 1.00 85.25 618 PHE A N 1
ATOM 4521 C CA . PHE A 1 618 ? 34.174 9.224 -14.113 1.00 85.25 618 PHE A CA 1
ATOM 4522 C C . PHE A 1 618 ? 34.945 8.101 -13.395 1.00 85.25 618 PHE A C 1
ATOM 4524 O O . PHE A 1 618 ? 35.770 8.371 -12.527 1.00 85.25 618 PHE A O 1
ATOM 4531 N N . TRP A 1 619 ? 34.718 6.845 -13.787 1.00 87.62 619 TRP A N 1
ATOM 4532 C CA . TRP A 1 619 ? 35.380 5.666 -13.219 1.00 87.62 619 TRP A CA 1
ATOM 4533 C C . TRP A 1 619 ? 36.894 5.620 -13.487 1.00 87.62 619 TRP A C 1
ATOM 4535 O O . TRP A 1 619 ? 37.643 4.999 -12.726 1.00 87.62 619 TRP A O 1
ATOM 4545 N N . GLY A 1 620 ? 37.354 6.336 -14.517 1.00 87.94 620 GLY A N 1
ATOM 4546 C CA . GLY A 1 620 ? 38.754 6.471 -14.891 1.00 87.94 620 GLY A CA 1
ATOM 4547 C C . GLY A 1 620 ? 39.334 5.222 -15.553 1.00 87.94 620 GLY A C 1
ATOM 4548 O O . GLY A 1 620 ? 38.640 4.453 -16.215 1.00 87.94 620 GLY A O 1
ATOM 4549 N N . MET A 1 621 ? 40.645 5.043 -15.392 1.00 88.69 621 MET A N 1
ATOM 4550 C CA . MET A 1 621 ? 41.389 3.917 -15.961 1.00 88.69 621 MET A CA 1
ATOM 4551 C C . MET A 1 621 ? 41.125 2.607 -15.198 1.00 88.69 621 MET A C 1
ATOM 4553 O O . MET A 1 621 ? 41.017 2.643 -13.970 1.00 88.69 621 MET A O 1
ATOM 4557 N N . PRO A 1 622 ? 41.116 1.449 -15.877 1.00 91.06 622 PRO A N 1
ATOM 4558 C CA . PRO A 1 622 ? 41.197 0.143 -15.228 1.00 91.06 622 PRO A CA 1
ATOM 4559 C C . PRO A 1 622 ? 42.574 -0.028 -14.569 1.00 91.06 622 PRO A C 1
ATOM 4561 O O . PRO A 1 622 ? 43.595 0.348 -15.147 1.00 91.06 622 PRO A O 1
ATOM 4564 N N . VAL A 1 623 ? 42.612 -0.572 -13.349 1.00 90.38 623 VAL A N 1
ATOM 4565 C CA . VAL A 1 623 ? 43.837 -0.651 -12.520 1.00 90.38 623 VAL A CA 1
ATOM 4566 C C . VAL A 1 623 ? 44.299 -2.075 -12.215 1.00 90.38 623 VAL A C 1
ATOM 4568 O O . VAL A 1 623 ? 45.417 -2.266 -11.737 1.00 90.38 623 VAL A O 1
ATOM 4571 N N . ASP A 1 624 ? 43.461 -3.082 -12.461 1.00 88.88 624 ASP A N 1
ATOM 4572 C CA . ASP A 1 624 ? 43.786 -4.486 -12.208 1.00 88.88 624 ASP A CA 1
ATOM 4573 C C . ASP A 1 624 ? 43.110 -5.421 -13.225 1.00 88.88 624 ASP A C 1
ATOM 4575 O O . ASP A 1 624 ? 42.313 -4.981 -14.052 1.00 88.88 624 ASP A O 1
ATOM 4579 N N . ARG A 1 625 ? 43.489 -6.704 -13.226 1.00 85.75 625 ARG A N 1
ATOM 4580 C CA . ARG A 1 625 ? 42.918 -7.712 -14.134 1.00 85.75 625 ARG A CA 1
ATOM 4581 C C . ARG A 1 625 ? 41.502 -8.100 -13.702 1.00 85.75 625 ARG A C 1
ATOM 4583 O O . ARG A 1 625 ? 41.244 -8.177 -12.505 1.00 85.75 625 ARG A O 1
ATOM 4590 N N . LYS A 1 626 ? 40.645 -8.463 -14.660 1.00 88.94 626 LYS A N 1
ATOM 4591 C CA . LYS A 1 626 ? 39.384 -9.175 -14.399 1.00 88.94 626 LYS A CA 1
ATOM 4592 C C . LYS A 1 626 ? 39.609 -10.364 -13.447 1.00 88.94 626 LYS A C 1
ATOM 4594 O O . LYS A 1 626 ? 40.596 -11.099 -13.575 1.00 88.94 626 LYS A O 1
ATOM 4599 N N . ARG A 1 627 ? 38.697 -10.537 -12.489 1.00 89.94 627 ARG A N 1
ATOM 4600 C CA . ARG A 1 627 ? 38.685 -11.629 -11.508 1.00 89.94 627 ARG A CA 1
ATOM 4601 C C . ARG A 1 627 ? 37.314 -12.276 -11.460 1.00 89.94 627 ARG A C 1
ATOM 4603 O O . ARG A 1 627 ? 36.310 -11.571 -11.431 1.00 89.94 627 ARG A O 1
ATOM 4610 N N . ASP A 1 628 ? 37.300 -13.596 -11.386 1.00 87.81 628 ASP A N 1
ATOM 4611 C CA . ASP A 1 628 ? 36.077 -14.359 -11.162 1.00 87.81 628 ASP A CA 1
ATOM 4612 C C . ASP A 1 628 ? 35.548 -14.124 -9.740 1.00 87.81 628 ASP A C 1
ATOM 4614 O O . ASP A 1 628 ? 36.301 -13.796 -8.815 1.00 87.81 628 ASP A O 1
ATOM 4618 N N . SER A 1 629 ? 34.242 -14.294 -9.586 1.00 84.25 629 SER A N 1
ATOM 4619 C CA . SER A 1 629 ? 33.483 -14.061 -8.361 1.00 84.25 629 SER A CA 1
ATOM 4620 C C . SER A 1 629 ? 32.526 -15.232 -8.100 1.00 84.25 629 SER A C 1
ATOM 4622 O O . SER A 1 629 ? 32.364 -16.118 -8.946 1.00 84.25 629 SER A O 1
ATOM 4624 N N . SER A 1 630 ? 31.903 -15.286 -6.920 1.00 76.06 630 SER A N 1
ATOM 4625 C CA . SER A 1 630 ? 30.918 -16.332 -6.622 1.00 76.06 630 SER A CA 1
ATOM 4626 C C . SER A 1 630 ? 29.675 -16.211 -7.523 1.00 76.06 630 SER A C 1
ATOM 4628 O O . SER A 1 630 ? 29.422 -15.171 -8.131 1.00 76.06 630 SER A O 1
ATOM 4630 N N . GLY A 1 631 ? 28.923 -17.301 -7.695 1.00 68.56 631 GLY A N 1
ATOM 4631 C CA . GLY A 1 631 ? 27.729 -17.309 -8.555 1.00 68.56 631 GLY A CA 1
ATOM 4632 C C . GLY A 1 631 ? 27.992 -17.201 -10.067 1.00 68.56 631 GLY A C 1
ATOM 4633 O O . GLY A 1 631 ? 27.045 -17.058 -10.827 1.00 68.56 631 GLY A O 1
ATOM 4634 N N . GLY A 1 632 ? 29.249 -17.282 -10.525 1.00 75.88 632 GLY A N 1
ATOM 4635 C CA . GLY A 1 632 ? 29.604 -17.218 -11.953 1.00 75.88 632 GLY A CA 1
ATOM 4636 C C . GLY A 1 632 ? 29.815 -15.802 -12.505 1.00 75.88 632 GLY A C 1
ATOM 4637 O O . GLY A 1 632 ? 30.145 -15.652 -13.681 1.00 75.88 632 GLY A O 1
ATOM 4638 N N . GLY A 1 633 ? 29.673 -14.774 -11.664 1.00 88.50 633 GLY A N 1
ATOM 4639 C CA . GLY A 1 633 ? 30.002 -13.394 -12.012 1.00 88.50 633 GLY A CA 1
ATOM 4640 C C . GLY A 1 633 ? 31.509 -13.114 -12.048 1.00 88.50 633 GLY A C 1
ATOM 4641 O O . GLY A 1 633 ? 32.346 -13.959 -11.720 1.00 88.50 633 GLY A O 1
ATOM 4642 N N . PHE A 1 634 ? 31.873 -11.889 -12.420 1.00 91.88 634 PHE A N 1
ATOM 4643 C CA . PHE A 1 634 ? 33.256 -11.404 -12.392 1.00 91.88 634 PHE A CA 1
ATOM 4644 C C . PHE A 1 634 ? 33.318 -9.897 -12.129 1.00 91.88 634 PHE A C 1
ATOM 4646 O O . PHE A 1 634 ? 32.358 -9.173 -12.376 1.00 91.88 634 PHE A O 1
ATOM 4653 N N . TYR A 1 635 ? 34.455 -9.403 -11.643 1.00 93.94 635 TYR A N 1
ATOM 4654 C CA . TYR A 1 635 ? 34.670 -7.976 -11.395 1.00 93.94 635 TYR A CA 1
ATOM 4655 C C . TYR A 1 635 ? 36.053 -7.502 -11.846 1.00 93.94 635 TYR A C 1
ATOM 4657 O O . TYR A 1 635 ? 36.984 -8.293 -12.023 1.00 93.94 635 TYR A O 1
ATOM 4665 N N . GLN A 1 636 ? 36.197 -6.190 -12.029 1.00 94.44 636 GLN A N 1
ATOM 4666 C CA . GLN A 1 636 ? 37.461 -5.543 -12.376 1.00 94.44 636 GLN A CA 1
ATOM 4667 C C . GLN A 1 636 ? 37.560 -4.164 -11.721 1.00 94.44 636 GLN A C 1
ATOM 4669 O O . GLN A 1 636 ? 36.590 -3.401 -11.695 1.00 94.44 636 GLN A O 1
ATOM 4674 N N . ARG A 1 637 ? 38.728 -3.829 -11.160 1.00 93.69 637 ARG A N 1
ATOM 4675 C CA . ARG A 1 637 ? 38.919 -2.549 -10.464 1.00 93.69 637 ARG A CA 1
ATOM 4676 C C . ARG A 1 637 ? 39.288 -1.424 -11.429 1.00 93.69 637 ARG A C 1
ATOM 4678 O O . ARG A 1 637 ? 40.131 -1.593 -12.310 1.00 93.69 637 ARG A O 1
ATOM 4685 N N . PHE A 1 638 ? 38.726 -0.248 -11.171 1.00 93.62 638 PHE A N 1
ATOM 4686 C CA . PHE A 1 638 ? 39.004 1.015 -11.851 1.00 93.62 638 PHE A CA 1
ATOM 4687 C C . PHE A 1 638 ? 39.553 2.049 -10.855 1.00 93.62 638 PHE A C 1
ATOM 4689 O O . PHE A 1 638 ? 39.541 1.839 -9.641 1.00 93.62 638 PHE A O 1
ATOM 4696 N N . ALA A 1 639 ? 40.063 3.174 -11.358 1.00 90.44 639 ALA A N 1
ATOM 4697 C CA . ALA A 1 639 ? 40.691 4.215 -10.544 1.00 90.44 639 ALA A CA 1
ATOM 4698 C C . ALA A 1 639 ? 39.747 4.823 -9.486 1.00 90.44 639 ALA A C 1
ATOM 4700 O O . ALA A 1 639 ? 40.210 5.210 -8.412 1.00 90.44 639 ALA A O 1
ATOM 4701 N N . HIS A 1 640 ? 38.442 4.881 -9.775 1.00 88.56 640 HIS A N 1
ATOM 4702 C CA . HIS A 1 640 ? 37.428 5.494 -8.906 1.00 88.56 640 HIS A CA 1
ATOM 4703 C C . HIS A 1 640 ? 36.302 4.537 -8.465 1.00 88.56 640 HIS A C 1
ATOM 4705 O O . HIS A 1 640 ? 35.304 4.982 -7.903 1.00 88.56 640 HIS A O 1
ATOM 4711 N N . GLY A 1 641 ? 36.452 3.226 -8.683 1.00 92.81 641 GLY A N 1
ATOM 4712 C CA . GLY A 1 641 ? 35.446 2.234 -8.294 1.00 92.81 641 GLY A CA 1
ATOM 4713 C C . GLY A 1 641 ? 35.780 0.814 -8.747 1.00 92.81 641 GLY A C 1
ATOM 4714 O O . GLY A 1 641 ? 36.922 0.498 -9.084 1.00 92.81 641 GLY A O 1
ATOM 4715 N N . VAL A 1 642 ? 34.776 -0.055 -8.758 1.00 94.19 642 VAL A N 1
ATOM 4716 C CA . VAL A 1 642 ? 34.877 -1.439 -9.240 1.00 94.19 642 VAL A CA 1
ATOM 4717 C C . VAL A 1 642 ? 33.668 -1.733 -10.121 1.00 94.19 642 VAL A C 1
ATOM 4719 O O . VAL A 1 642 ? 32.542 -1.447 -9.720 1.00 94.19 642 VAL A O 1
ATOM 4722 N N . ALA A 1 643 ? 33.902 -2.285 -11.310 1.00 94.31 643 ALA A N 1
ATOM 4723 C CA . ALA A 1 643 ? 32.843 -2.820 -12.156 1.00 94.31 643 ALA A CA 1
ATOM 4724 C C . ALA A 1 643 ? 32.600 -4.279 -11.772 1.00 94.31 643 ALA A C 1
ATOM 4726 O O . ALA A 1 643 ? 33.546 -5.069 -11.758 1.00 94.31 643 ALA A O 1
ATOM 4727 N N . TYR A 1 644 ? 31.353 -4.625 -11.482 1.00 94.12 644 TYR A N 1
ATOM 4728 C CA . TYR A 1 644 ? 30.883 -5.987 -11.255 1.00 94.12 644 TYR A CA 1
ATOM 4729 C C . TYR A 1 644 ? 30.001 -6.412 -12.422 1.00 94.12 644 TYR A C 1
ATOM 4731 O O . TYR A 1 644 ? 29.314 -5.577 -13.004 1.00 94.12 644 TYR A O 1
ATOM 4739 N N . TRP A 1 645 ? 30.017 -7.700 -12.745 1.00 93.06 645 TRP A N 1
ATOM 4740 C CA . TRP A 1 645 ? 29.119 -8.321 -13.707 1.00 93.06 645 TRP A CA 1
ATOM 4741 C C . TRP A 1 645 ? 28.557 -9.627 -13.151 1.00 93.06 645 TRP A C 1
ATOM 4743 O O . TRP A 1 645 ? 29.313 -10.448 -12.620 1.00 93.06 645 TRP A O 1
ATOM 4753 N N . SER A 1 646 ? 27.259 -9.837 -13.347 1.00 90.25 646 SER A N 1
ATOM 4754 C CA . SER A 1 646 ? 26.589 -11.135 -13.250 1.00 90.25 646 SER A CA 1
ATOM 4755 C C . SER A 1 646 ? 25.641 -11.327 -14.442 1.00 90.25 646 SER A C 1
ATOM 4757 O O . SER A 1 646 ? 25.289 -10.372 -15.140 1.00 90.25 646 SER A O 1
ATOM 4759 N N . GLU A 1 647 ? 25.199 -12.566 -14.665 1.00 85.50 647 GLU A N 1
ATOM 4760 C CA . GLU A 1 647 ? 24.179 -12.888 -15.675 1.00 85.50 647 GLU A CA 1
ATOM 4761 C C . GLU A 1 647 ? 22.812 -12.250 -15.347 1.00 85.50 647 GLU A C 1
ATOM 4763 O O . GLU A 1 647 ? 22.052 -11.925 -16.256 1.00 85.50 647 GLU A O 1
ATOM 4768 N N . SER A 1 648 ? 22.523 -12.020 -14.060 1.00 79.38 648 SER A N 1
ATOM 4769 C CA . SER A 1 648 ? 21.287 -11.408 -13.556 1.00 79.38 648 SER A CA 1
ATOM 4770 C C . SER A 1 648 ? 21.247 -9.880 -13.678 1.00 79.38 648 SER A C 1
ATOM 4772 O O . SER A 1 648 ? 20.186 -9.340 -13.984 1.00 79.38 648 SER A O 1
ATOM 4774 N N . THR A 1 649 ? 22.360 -9.170 -13.436 1.00 84.06 649 THR A N 1
ATOM 4775 C CA . THR A 1 649 ? 22.356 -7.696 -13.292 1.00 84.06 649 THR A CA 1
ATOM 4776 C C . THR A 1 649 ? 23.126 -6.928 -14.370 1.00 84.06 649 THR A C 1
ATOM 4778 O O . THR A 1 649 ? 23.053 -5.694 -14.425 1.00 84.06 649 THR A O 1
ATOM 4781 N N . GLY A 1 650 ? 23.848 -7.627 -15.251 1.00 89.12 650 GLY A N 1
ATOM 4782 C CA . GLY A 1 650 ? 24.727 -6.994 -16.235 1.00 89.12 650 GLY A CA 1
ATOM 4783 C C . GLY A 1 650 ? 25.917 -6.295 -15.572 1.00 89.12 650 GLY A C 1
ATOM 4784 O O . GLY A 1 650 ? 26.332 -6.669 -14.480 1.00 89.12 650 GLY A O 1
ATOM 4785 N N . VAL A 1 651 ? 26.515 -5.297 -16.237 1.00 91.88 651 VAL A N 1
ATOM 4786 C CA . VAL A 1 651 ? 27.651 -4.552 -15.663 1.00 91.88 651 VAL A CA 1
ATOM 4787 C C . VAL A 1 651 ? 27.165 -3.385 -14.815 1.00 91.88 651 VAL A C 1
ATOM 4789 O O . VAL A 1 651 ? 26.549 -2.462 -15.339 1.00 91.88 651 VAL A O 1
ATOM 4792 N N . GLN A 1 652 ? 27.544 -3.362 -13.538 1.00 94.25 652 GLN A N 1
ATOM 4793 C CA . GLN A 1 652 ? 27.259 -2.256 -12.623 1.00 94.25 652 GLN A CA 1
ATOM 4794 C C . GLN A 1 652 ? 28.540 -1.770 -11.937 1.00 94.25 652 GLN A C 1
ATOM 4796 O O . GLN A 1 652 ? 29.376 -2.561 -11.496 1.00 94.25 652 GLN A O 1
ATOM 4801 N N . PHE A 1 653 ? 28.704 -0.450 -11.836 1.00 92.62 653 PHE A N 1
ATOM 4802 C CA . PHE A 1 653 ? 29.868 0.171 -11.202 1.00 92.62 653 PHE A CA 1
ATOM 4803 C C . PHE A 1 653 ? 29.545 0.611 -9.767 1.00 92.62 653 PHE A C 1
ATOM 4805 O O . PHE A 1 653 ? 28.545 1.283 -9.518 1.00 92.62 653 PHE A O 1
ATOM 4812 N N . VAL A 1 654 ? 30.421 0.273 -8.818 1.00 94.75 654 VAL A N 1
ATOM 4813 C CA . VAL A 1 654 ? 30.297 0.644 -7.399 1.00 94.75 654 VAL A CA 1
ATOM 4814 C C . VAL A 1 654 ? 31.486 1.511 -6.987 1.00 94.75 654 VAL A C 1
ATOM 4816 O O . VAL A 1 654 ? 32.646 1.129 -7.166 1.00 94.75 654 VAL A O 1
ATOM 4819 N N . GLY A 1 655 ? 31.194 2.692 -6.439 1.00 92.25 655 GLY A N 1
ATOM 4820 C CA . GLY A 1 655 ? 32.177 3.683 -5.991 1.00 92.25 655 GLY A CA 1
ATOM 4821 C C . GLY A 1 655 ? 32.077 3.997 -4.500 1.00 92.25 655 GLY A C 1
ATOM 4822 O O . GLY A 1 655 ? 31.201 3.502 -3.794 1.00 92.25 655 GLY A O 1
ATOM 4823 N N . GLU A 1 656 ? 32.975 4.845 -4.005 1.00 89.81 656 GLU A N 1
ATOM 4824 C CA . GLU A 1 656 ? 32.902 5.340 -2.625 1.00 89.81 656 GLU A CA 1
ATOM 4825 C C . GLU A 1 656 ? 31.785 6.390 -2.457 1.00 89.81 656 GLU A C 1
ATOM 4827 O O . GLU A 1 656 ? 31.563 7.190 -3.371 1.00 89.81 656 GLU A O 1
ATOM 4832 N N . PRO A 1 657 ? 31.087 6.449 -1.303 1.00 91.88 657 PRO A N 1
ATOM 4833 C CA . PRO A 1 657 ? 31.333 5.696 -0.062 1.00 91.88 657 PRO A CA 1
ATOM 4834 C C . PRO A 1 657 ? 30.691 4.295 -0.001 1.00 91.88 657 PRO A C 1
ATOM 4836 O O . PRO A 1 657 ? 30.876 3.583 0.987 1.00 91.88 657 PRO A O 1
ATOM 4839 N N . VAL A 1 658 ? 29.911 3.899 -1.015 1.00 94.56 658 VAL A N 1
ATOM 4840 C CA . VAL A 1 658 ? 29.139 2.642 -1.001 1.00 94.56 658 VAL A CA 1
ATOM 4841 C C . VAL A 1 658 ? 30.058 1.425 -0.988 1.00 94.56 658 VAL A C 1
ATOM 4843 O O . VAL A 1 658 ? 29.829 0.509 -0.206 1.00 94.56 658 VAL A O 1
ATOM 4846 N N . LEU A 1 659 ? 31.125 1.428 -1.791 1.00 92.88 659 LEU A N 1
ATOM 4847 C CA . LEU A 1 659 ? 32.066 0.310 -1.920 1.00 92.88 659 LEU A CA 1
ATOM 4848 C C . LEU A 1 659 ? 32.701 -0.103 -0.580 1.00 92.88 659 LEU A C 1
ATOM 4850 O O . LEU A 1 659 ? 32.794 -1.297 -0.286 1.00 92.88 659 LEU A O 1
ATOM 4854 N N . SER A 1 660 ? 33.123 0.871 0.233 1.00 91.62 660 SER A N 1
ATOM 4855 C CA . SER A 1 660 ? 33.669 0.627 1.572 1.00 91.62 660 SER A CA 1
ATOM 4856 C C . SER A 1 660 ? 32.599 0.119 2.544 1.00 91.62 660 SER A C 1
ATOM 4858 O O . SER A 1 660 ? 32.823 -0.860 3.259 1.00 91.62 660 SER A O 1
ATOM 4860 N N . ALA A 1 661 ? 31.408 0.726 2.536 1.00 92.50 661 ALA A N 1
ATOM 4861 C CA . ALA A 1 661 ? 30.321 0.348 3.436 1.00 92.50 661 ALA A CA 1
ATOM 4862 C C . ALA A 1 661 ? 29.759 -1.056 3.127 1.00 92.50 661 ALA A C 1
ATOM 4864 O O . ALA A 1 661 ? 29.591 -1.869 4.035 1.00 92.50 661 ALA A O 1
ATOM 4865 N N . TRP A 1 662 ? 29.562 -1.379 1.846 1.00 93.81 662 TRP A N 1
ATOM 4866 C CA . TRP A 1 662 ? 29.135 -2.694 1.349 1.00 93.81 662 TRP A CA 1
ATOM 4867 C C . TRP A 1 662 ? 30.180 -3.786 1.621 1.00 93.81 662 TRP A C 1
ATOM 4869 O O . TRP A 1 662 ? 29.830 -4.937 1.879 1.00 93.81 662 TRP A O 1
ATOM 4879 N N . GLY A 1 663 ? 31.466 -3.424 1.687 1.00 91.12 663 GLY A N 1
ATOM 4880 C CA . GLY A 1 663 ? 32.515 -4.327 2.162 1.00 91.12 663 GLY A CA 1
ATOM 4881 C C . GLY A 1 663 ? 32.341 -4.773 3.614 1.00 91.12 663 GLY A C 1
ATOM 4882 O O . GLY A 1 663 ? 32.704 -5.897 3.957 1.00 91.12 663 GLY A O 1
ATOM 4883 N N . GLY A 1 664 ? 31.697 -3.954 4.452 1.00 87.25 664 GLY A N 1
ATOM 4884 C CA . GLY A 1 664 ? 31.262 -4.349 5.796 1.00 87.25 664 GLY A CA 1
ATOM 4885 C C . GLY A 1 664 ? 30.155 -5.413 5.810 1.00 87.25 664 GLY A C 1
ATOM 4886 O O . GLY A 1 664 ? 29.976 -6.073 6.831 1.00 87.25 664 GLY A O 1
ATOM 4887 N N . HIS A 1 665 ? 29.457 -5.603 4.686 1.00 86.38 665 HIS A N 1
ATOM 4888 C CA . HIS A 1 665 ? 28.417 -6.616 4.480 1.00 86.38 665 HIS A CA 1
ATOM 4889 C C . HIS A 1 665 ? 28.902 -7.839 3.679 1.00 86.38 665 HIS A C 1
ATOM 4891 O O . HIS A 1 665 ? 28.116 -8.756 3.470 1.00 86.38 665 HIS A O 1
ATOM 4897 N N . GLY A 1 666 ? 30.177 -7.890 3.264 1.00 90.25 666 GLY A N 1
ATOM 4898 C CA . GLY A 1 666 ? 30.757 -9.015 2.513 1.00 90.25 666 GLY A CA 1
ATOM 4899 C C . GLY A 1 666 ? 30.794 -8.850 0.987 1.00 90.25 666 GLY A C 1
ATOM 4900 O O . GLY A 1 666 ? 31.105 -9.813 0.290 1.00 90.25 666 GLY A O 1
ATOM 4901 N N . TRP A 1 667 ? 30.525 -7.647 0.464 1.00 91.81 667 TRP A N 1
ATOM 4902 C CA . TRP A 1 667 ? 30.363 -7.388 -0.975 1.00 91.81 667 TRP A CA 1
ATOM 4903 C C . TRP A 1 667 ? 29.320 -8.329 -1.620 1.00 91.81 667 TRP A C 1
ATOM 4905 O O . TRP A 1 667 ? 28.288 -8.611 -1.013 1.00 91.81 667 TRP A O 1
ATOM 4915 N N . GLN A 1 668 ? 29.567 -8.797 -2.848 1.00 91.00 668 GLN A N 1
ATOM 4916 C CA . GLN A 1 668 ? 28.646 -9.630 -3.631 1.00 91.00 668 GLN A CA 1
ATOM 4917 C C . GLN A 1 668 ? 28.474 -11.056 -3.086 1.00 91.00 668 GLN A C 1
ATOM 4919 O O . GLN A 1 668 ? 27.520 -11.732 -3.445 1.00 91.00 668 GLN A O 1
ATOM 4924 N N . ASP A 1 669 ? 29.373 -11.496 -2.200 1.00 87.12 669 ASP A N 1
ATOM 4925 C CA . ASP A 1 669 ? 29.265 -12.779 -1.491 1.00 87.12 669 ASP A CA 1
ATOM 4926 C C . ASP A 1 669 ? 28.455 -12.642 -0.176 1.00 87.12 669 ASP A C 1
ATOM 4928 O O . ASP A 1 669 ? 28.363 -13.590 0.606 1.00 87.12 669 ASP A O 1
ATOM 4932 N N . GLY A 1 670 ? 27.933 -11.442 0.103 1.00 87.88 670 GLY A N 1
ATOM 4933 C CA . GLY A 1 670 ? 27.247 -11.062 1.335 1.00 87.88 670 GLY A CA 1
ATOM 4934 C C . GLY A 1 670 ? 25.730 -10.902 1.203 1.00 87.88 670 GLY A C 1
ATOM 4935 O O . GLY A 1 670 ? 25.148 -11.131 0.147 1.00 87.88 670 GLY A O 1
ATOM 4936 N N . GLU A 1 671 ? 25.085 -10.440 2.280 1.00 86.31 671 GLU A N 1
ATOM 4937 C CA . GLU A 1 671 ? 23.613 -10.340 2.398 1.00 86.31 671 GLU A CA 1
ATOM 4938 C C . GLU A 1 671 ? 22.925 -9.496 1.312 1.00 86.31 671 GLU A C 1
ATOM 4940 O O . GLU A 1 671 ? 21.724 -9.639 1.109 1.00 86.31 671 GLU A O 1
ATOM 4945 N N . MET A 1 672 ? 23.656 -8.602 0.642 1.00 91.06 672 MET A N 1
ATOM 4946 C CA . MET A 1 672 ? 23.094 -7.689 -0.357 1.00 91.06 672 MET A CA 1
ATOM 4947 C C . MET A 1 672 ? 23.071 -8.271 -1.781 1.00 91.06 672 MET A C 1
ATOM 4949 O O . MET A 1 672 ? 22.319 -7.763 -2.609 1.00 91.06 672 MET A O 1
ATOM 4953 N N . GLY A 1 673 ? 23.877 -9.299 -2.077 1.00 91.69 673 GLY A N 1
ATOM 4954 C CA . GLY A 1 673 ? 24.091 -9.798 -3.444 1.00 91.69 673 GLY A CA 1
ATOM 4955 C C . GLY A 1 673 ? 24.830 -8.803 -4.355 1.00 91.69 673 GLY A C 1
ATOM 4956 O O . GLY A 1 673 ? 25.454 -7.848 -3.878 1.00 91.69 673 GLY A O 1
ATOM 4957 N N . TYR A 1 674 ? 24.795 -9.027 -5.672 1.00 93.00 674 TYR A N 1
ATOM 4958 C CA . TYR A 1 674 ? 25.425 -8.146 -6.664 1.00 93.00 674 TYR A CA 1
ATOM 4959 C C . TYR A 1 674 ? 24.728 -6.777 -6.759 1.00 93.00 674 TYR A C 1
ATOM 4961 O O . TYR A 1 674 ? 23.533 -6.663 -6.496 1.00 93.00 674 TYR A O 1
ATOM 4969 N N . PRO A 1 675 ? 25.440 -5.712 -7.172 1.00 93.88 675 PRO A N 1
ATOM 4970 C CA . PRO A 1 675 ? 24.810 -4.451 -7.556 1.00 93.88 675 PRO A CA 1
ATOM 4971 C C . PRO A 1 675 ? 23.897 -4.642 -8.777 1.00 93.88 675 PRO A C 1
ATOM 4973 O O . PRO A 1 675 ? 24.259 -5.329 -9.733 1.00 93.88 675 PRO A O 1
ATOM 4976 N N . VAL A 1 676 ? 22.737 -3.984 -8.744 1.00 91.44 676 VAL A N 1
ATOM 4977 C CA . VAL A 1 676 ? 21.708 -3.938 -9.802 1.00 91.44 676 VAL A CA 1
ATOM 4978 C C . VAL A 1 676 ? 21.693 -2.578 -10.509 1.00 91.44 676 VAL A C 1
ATOM 4980 O O . VAL A 1 676 ? 21.311 -2.498 -11.671 1.00 91.44 676 VAL A O 1
ATOM 4983 N N . SER A 1 677 ? 22.156 -1.508 -9.851 1.00 86.75 677 SER A N 1
ATOM 4984 C CA . SER A 1 677 ? 22.290 -0.179 -10.464 1.00 86.75 677 SER A CA 1
ATOM 4985 C C . SER A 1 677 ? 23.644 0.474 -10.176 1.00 86.75 677 SER A C 1
ATOM 4987 O O . SER A 1 677 ? 24.312 0.150 -9.194 1.00 86.75 677 SER A O 1
ATOM 4989 N N . GLY A 1 678 ? 24.048 1.439 -11.010 1.00 73.94 678 GLY A N 1
ATOM 4990 C CA . GLY A 1 678 ? 25.275 2.240 -10.846 1.00 73.94 678 GLY A CA 1
ATOM 4991 C C . GLY A 1 678 ? 25.190 3.376 -9.812 1.00 73.94 678 GLY A C 1
ATOM 4992 O O . GLY A 1 678 ? 26.119 4.176 -9.705 1.00 73.94 678 GLY A O 1
ATOM 4993 N N . GLY A 1 679 ? 24.082 3.456 -9.069 1.00 75.50 679 GLY A N 1
ATOM 4994 C CA . GLY A 1 679 ? 23.775 4.527 -8.121 1.00 75.50 679 GLY A CA 1
ATOM 4995 C C . GLY A 1 679 ? 23.007 5.700 -8.746 1.00 75.50 679 GLY A C 1
ATOM 4996 O O . GLY A 1 679 ? 23.322 6.153 -9.844 1.00 75.50 679 GLY A O 1
ATOM 4997 N N . ALA A 1 680 ? 22.006 6.206 -8.027 1.00 77.19 680 ALA A N 1
ATOM 4998 C CA . ALA A 1 680 ? 21.106 7.274 -8.457 1.00 77.19 680 ALA A CA 1
ATOM 4999 C C . ALA A 1 680 ? 20.905 8.339 -7.359 1.00 77.19 680 ALA A C 1
ATOM 5001 O O . ALA A 1 680 ? 21.341 8.185 -6.213 1.00 77.19 680 ALA A O 1
ATOM 5002 N N . TYR A 1 681 ? 20.284 9.458 -7.738 1.00 77.12 681 TYR A N 1
ATOM 5003 C CA . TYR A 1 681 ? 19.942 10.566 -6.843 1.00 77.12 681 TYR A CA 1
ATOM 5004 C C . TYR A 1 681 ? 18.465 10.490 -6.465 1.00 77.12 681 TYR A C 1
ATOM 5006 O O . TYR A 1 681 ? 17.625 10.347 -7.347 1.00 77.12 681 TYR A O 1
ATOM 5014 N N . GLY A 1 682 ? 18.163 10.646 -5.177 1.00 70.38 682 GLY A N 1
ATOM 5015 C CA . GLY A 1 682 ? 16.795 10.786 -4.684 1.00 70.38 682 GLY A CA 1
ATOM 5016 C C . GLY A 1 682 ? 16.457 12.233 -4.288 1.00 70.38 682 GLY A C 1
ATOM 5017 O O . GLY A 1 682 ? 17.310 13.135 -4.357 1.00 70.38 682 GLY A O 1
ATOM 5018 N N . PRO A 1 683 ? 15.203 12.491 -3.880 1.00 69.62 683 PRO A N 1
ATOM 5019 C CA . PRO A 1 683 ? 14.763 13.802 -3.415 1.00 69.62 683 PRO A CA 1
ATOM 5020 C C . PRO A 1 683 ? 15.564 14.310 -2.204 1.00 69.62 683 PRO A C 1
ATOM 5022 O O . PRO A 1 683 ? 16.135 13.567 -1.412 1.00 69.62 683 PRO A O 1
ATOM 5025 N N . ASN A 1 684 ? 15.600 15.632 -2.021 1.00 70.44 684 ASN A N 1
ATOM 5026 C CA . ASN A 1 684 ? 16.267 16.281 -0.880 1.00 70.44 684 ASN A CA 1
ATOM 5027 C C . ASN A 1 684 ? 17.779 15.971 -0.735 1.00 70.44 684 ASN A C 1
ATOM 5029 O O . ASN A 1 684 ? 18.344 16.112 0.352 1.00 70.44 684 ASN A O 1
ATOM 5033 N N . GLY A 1 685 ? 18.455 15.590 -1.827 1.00 79.00 685 GLY A N 1
ATOM 5034 C CA . GLY A 1 685 ? 19.906 15.360 -1.854 1.00 79.00 685 GLY A CA 1
ATOM 5035 C C . GLY A 1 685 ? 20.351 14.008 -1.290 1.00 79.00 685 GLY A C 1
ATOM 5036 O O . GLY A 1 685 ? 21.535 13.836 -0.972 1.00 79.00 685 GLY A O 1
ATOM 5037 N N . THR A 1 686 ? 19.420 13.064 -1.159 1.00 84.56 686 THR A N 1
ATOM 5038 C CA . THR A 1 686 ? 19.726 11.650 -0.945 1.00 84.56 686 THR A CA 1
ATOM 5039 C C . THR A 1 686 ? 20.375 11.038 -2.186 1.00 84.56 686 THR A C 1
ATOM 5041 O O . THR A 1 686 ? 20.365 11.584 -3.296 1.00 84.56 686 THR A O 1
ATOM 5044 N N . ARG A 1 687 ? 20.995 9.885 -1.977 1.00 88.00 687 ARG A N 1
ATOM 5045 C CA . ARG A 1 687 ? 21.537 9.014 -3.009 1.00 88.00 687 ARG A CA 1
ATOM 5046 C C . ARG A 1 687 ? 21.265 7.581 -2.608 1.00 88.00 687 ARG A C 1
ATOM 5048 O O . ARG A 1 687 ? 21.269 7.271 -1.413 1.00 88.00 687 ARG A O 1
ATOM 5055 N N . HIS A 1 688 ? 21.099 6.724 -3.600 1.00 90.69 688 HIS A N 1
ATOM 5056 C CA . HIS A 1 688 ? 20.908 5.307 -3.361 1.00 90.69 688 HIS A CA 1
ATOM 5057 C C . HIS A 1 688 ? 21.570 4.441 -4.430 1.00 90.69 688 HIS A C 1
ATOM 5059 O O . HIS A 1 688 ? 21.866 4.909 -5.526 1.00 90.69 688 HIS A O 1
ATOM 5065 N N . GLN A 1 689 ? 21.828 3.177 -4.108 1.00 93.44 689 GLN A N 1
ATOM 5066 C CA . GLN A 1 689 ? 22.339 2.174 -5.042 1.00 93.44 689 GLN A CA 1
ATOM 5067 C C . GLN A 1 689 ? 21.665 0.834 -4.745 1.00 93.44 689 GLN A C 1
ATOM 5069 O O . GLN A 1 689 ? 21.627 0.410 -3.590 1.00 93.44 689 GLN A O 1
ATOM 5074 N N . VAL A 1 690 ? 21.105 0.204 -5.777 1.00 92.62 690 VAL A N 1
ATOM 5075 C CA . VAL A 1 690 ? 20.306 -1.024 -5.655 1.00 92.62 690 VAL A CA 1
ATOM 5076 C C . VAL A 1 690 ? 21.211 -2.242 -5.824 1.00 92.62 690 VAL A C 1
ATOM 5078 O O . VAL A 1 690 ? 22.124 -2.232 -6.653 1.00 92.62 690 VAL A O 1
ATOM 5081 N N . PHE A 1 691 ? 20.943 -3.281 -5.043 1.00 93.38 691 PHE A N 1
ATOM 5082 C CA . PHE A 1 691 ? 21.591 -4.588 -5.045 1.00 93.38 691 PHE A CA 1
ATOM 5083 C C . PHE A 1 691 ? 20.516 -5.686 -5.130 1.00 93.38 691 PHE A C 1
ATOM 5085 O O . PHE A 1 691 ? 19.347 -5.425 -4.854 1.00 93.38 691 PHE A O 1
ATOM 5092 N N . GLU A 1 692 ? 20.892 -6.912 -5.496 1.00 90.44 692 GLU A N 1
ATOM 5093 C CA . GLU A 1 692 ? 19.954 -8.024 -5.740 1.00 90.44 692 GLU A CA 1
ATOM 5094 C C . GLU A 1 692 ? 19.021 -8.322 -4.558 1.00 90.44 692 GLU A C 1
ATOM 5096 O O . GLU A 1 692 ? 17.932 -8.860 -4.754 1.00 90.44 692 GLU A O 1
ATOM 5101 N N . HIS A 1 693 ? 19.444 -8.014 -3.328 1.00 89.00 693 HIS A N 1
ATOM 5102 C CA . HIS A 1 693 ? 18.699 -8.319 -2.103 1.00 89.00 693 HIS A CA 1
ATOM 5103 C C . HIS A 1 693 ? 18.435 -7.081 -1.228 1.00 89.00 693 HIS A C 1
ATOM 5105 O O . HIS A 1 693 ? 18.038 -7.211 -0.067 1.00 89.00 693 HIS A O 1
ATOM 5111 N N . GLY A 1 694 ? 18.641 -5.868 -1.754 1.00 91.12 694 GLY A N 1
ATOM 5112 C CA . GLY A 1 694 ? 18.291 -4.643 -1.037 1.00 91.12 694 GLY A CA 1
ATOM 5113 C C . GLY A 1 694 ? 18.910 -3.364 -1.597 1.00 91.12 694 GLY A C 1
ATOM 5114 O O . GLY A 1 694 ? 19.350 -3.308 -2.740 1.00 91.12 694 GLY A O 1
ATOM 5115 N N . ILE A 1 695 ? 18.967 -2.313 -0.780 1.00 93.00 695 ILE A N 1
ATOM 5116 C CA . ILE A 1 695 ? 19.410 -0.979 -1.201 1.00 93.00 695 ILE A CA 1
ATOM 5117 C C . ILE A 1 695 ? 20.416 -0.377 -0.216 1.00 93.00 695 ILE A C 1
ATOM 5119 O O . ILE A 1 695 ? 20.300 -0.545 0.999 1.00 93.00 695 ILE A O 1
ATOM 5123 N N . ALA A 1 696 ? 21.393 0.358 -0.743 1.00 93.00 696 ALA A N 1
ATOM 5124 C CA . ALA A 1 696 ? 22.203 1.310 0.008 1.00 93.00 696 ALA A CA 1
ATOM 5125 C C . ALA A 1 696 ? 21.576 2.702 -0.115 1.00 93.00 696 ALA A C 1
ATOM 5127 O O . ALA A 1 696 ? 21.349 3.149 -1.235 1.00 93.00 696 ALA A O 1
ATOM 5128 N N . TYR A 1 697 ? 21.358 3.406 0.995 1.00 91.06 697 TYR A N 1
ATOM 5129 C CA . TYR A 1 697 ? 20.792 4.760 1.042 1.00 91.06 697 TYR A CA 1
ATOM 5130 C C . TYR A 1 697 ? 21.696 5.691 1.864 1.00 91.06 697 TYR A C 1
ATOM 5132 O O . TYR A 1 697 ? 22.199 5.298 2.920 1.00 91.06 697 TYR A O 1
ATOM 5140 N N . TRP A 1 698 ? 21.946 6.916 1.388 1.00 91.88 698 TRP A N 1
ATOM 5141 C CA . TRP A 1 698 ? 22.786 7.895 2.095 1.00 91.88 698 TRP A CA 1
ATOM 5142 C C . TRP A 1 698 ? 22.534 9.346 1.666 1.00 91.88 698 TRP A C 1
ATOM 5144 O O . TRP A 1 698 ? 21.816 9.629 0.708 1.00 91.88 698 TRP A O 1
ATOM 5154 N N . ARG A 1 699 ? 23.175 10.290 2.361 1.00 89.31 699 ARG A N 1
ATOM 5155 C CA . ARG A 1 699 ? 23.322 11.694 1.943 1.00 89.31 699 ARG A CA 1
ATOM 5156 C C . ARG A 1 699 ? 24.793 12.081 1.906 1.00 89.31 699 ARG A C 1
ATOM 5158 O O . ARG A 1 699 ? 25.650 11.425 2.495 1.00 89.31 699 ARG A O 1
ATOM 5165 N N . THR A 1 700 ? 25.112 13.169 1.210 1.00 82.56 700 THR A N 1
ATOM 5166 C CA . THR A 1 700 ? 26.503 13.637 1.091 1.00 82.56 700 THR A CA 1
ATOM 5167 C C . THR A 1 700 ? 27.050 14.060 2.462 1.00 82.56 700 THR A C 1
ATOM 5169 O O . THR A 1 700 ? 26.668 15.103 2.981 1.00 82.56 700 THR A O 1
ATOM 5172 N N . GLY A 1 701 ? 27.963 13.263 3.026 1.00 81.62 701 GLY A N 1
ATOM 5173 C CA . GLY A 1 701 ? 28.554 13.483 4.354 1.00 81.62 701 GLY A CA 1
ATOM 5174 C C . GLY A 1 701 ? 27.909 12.684 5.495 1.00 81.62 701 GLY A C 1
ATOM 5175 O O . GLY A 1 701 ? 28.417 12.731 6.613 1.00 81.62 701 GLY A O 1
ATOM 5176 N N . GLU A 1 702 ? 26.844 11.929 5.222 1.00 87.69 702 GLU A N 1
ATOM 5177 C CA . GLU A 1 702 ? 26.218 10.993 6.164 1.00 87.69 702 GLU A CA 1
ATOM 5178 C C . GLU A 1 702 ? 26.699 9.545 5.896 1.00 87.69 702 GLU A C 1
ATOM 5180 O O . GLU A 1 702 ? 27.192 9.257 4.799 1.00 87.69 702 GLU A O 1
ATOM 5185 N N . PRO A 1 703 ? 26.603 8.622 6.876 1.00 88.62 703 PRO A N 1
ATOM 5186 C CA . PRO A 1 703 ? 26.913 7.208 6.664 1.00 88.62 703 PRO A CA 1
ATOM 5187 C C . PRO A 1 703 ? 26.014 6.560 5.603 1.00 88.62 703 PRO A C 1
ATOM 5189 O O . PRO A 1 703 ? 24.859 6.946 5.440 1.00 88.62 703 PRO A O 1
ATOM 5192 N N . VAL A 1 704 ? 26.529 5.528 4.932 1.00 92.81 704 VAL A N 1
ATOM 5193 C CA . VAL A 1 704 ? 25.716 4.659 4.070 1.00 92.81 704 VAL A CA 1
ATOM 5194 C C . VAL A 1 704 ? 24.983 3.641 4.933 1.00 92.81 704 VAL A C 1
ATOM 5196 O O . VAL A 1 704 ? 25.615 2.938 5.725 1.00 92.81 704 VAL A O 1
ATOM 5199 N N . VAL A 1 705 ? 23.663 3.565 4.777 1.00 93.38 705 VAL A N 1
ATOM 5200 C CA . VAL A 1 705 ? 22.793 2.629 5.492 1.00 93.38 705 VAL A CA 1
ATOM 5201 C C . VAL A 1 705 ? 22.208 1.635 4.495 1.00 93.38 705 VAL A C 1
ATOM 5203 O O . VAL A 1 705 ? 21.732 2.030 3.434 1.00 93.38 705 VAL A O 1
ATOM 5206 N N . PHE A 1 706 ? 22.255 0.347 4.830 1.00 92.56 706 PHE A N 1
ATOM 5207 C CA . PHE A 1 706 ? 21.683 -0.723 4.012 1.00 92.56 706 PHE A CA 1
ATOM 5208 C C . PHE A 1 706 ? 20.329 -1.168 4.569 1.00 92.56 706 PHE A C 1
ATOM 5210 O O . PHE A 1 706 ? 20.156 -1.263 5.789 1.00 92.56 706 PHE A O 1
ATOM 5217 N N . LEU A 1 707 ? 19.393 -1.466 3.670 1.00 92.81 707 LEU A N 1
ATOM 5218 C CA . LEU A 1 707 ? 18.086 -2.055 3.961 1.00 92.81 707 LEU A CA 1
ATOM 5219 C C . LEU A 1 707 ? 17.878 -3.259 3.042 1.00 92.81 707 LEU A C 1
ATOM 5221 O O . LEU A 1 707 ? 18.311 -3.234 1.891 1.00 92.81 707 LEU A O 1
ATOM 5225 N N . SER A 1 708 ? 17.227 -4.303 3.548 1.00 89.38 708 SER A N 1
ATOM 5226 C CA . SER A 1 708 ? 16.980 -5.555 2.825 1.00 89.38 708 SER A CA 1
ATOM 5227 C C . SER A 1 708 ? 15.752 -6.282 3.371 1.00 89.38 708 SER A C 1
ATOM 5229 O O . SER A 1 708 ? 15.456 -6.185 4.566 1.00 89.38 708 SER A O 1
ATOM 5231 N N . GLY A 1 709 ? 15.077 -7.042 2.504 1.00 87.56 709 GLY A N 1
ATOM 5232 C CA . GLY A 1 709 ? 13.857 -7.789 2.834 1.00 87.56 709 GLY A CA 1
ATOM 5233 C C . GLY A 1 709 ? 12.687 -6.890 3.243 1.00 87.56 709 GLY A C 1
ATOM 5234 O O . GLY A 1 709 ? 12.624 -5.725 2.856 1.00 87.56 709 GLY A O 1
ATOM 5235 N N . GLU A 1 710 ? 11.790 -7.425 4.067 1.00 90.25 710 GLU A N 1
ATOM 5236 C CA . GLU A 1 710 ? 10.484 -6.820 4.373 1.00 90.25 710 GLU A CA 1
ATOM 5237 C C . GLU A 1 710 ? 10.543 -5.349 4.829 1.00 90.25 710 GLU A C 1
ATOM 5239 O O . GLU A 1 710 ? 9.753 -4.532 4.371 1.00 90.25 710 GLU A O 1
ATOM 5244 N N . ILE A 1 711 ? 11.507 -4.956 5.678 1.00 89.25 711 ILE A N 1
ATOM 5245 C CA . ILE A 1 711 ? 11.623 -3.555 6.145 1.00 89.25 711 ILE A CA 1
ATOM 5246 C C . ILE A 1 711 ? 11.962 -2.582 5.003 1.00 89.25 711 ILE A C 1
ATOM 5248 O O . ILE A 1 711 ? 11.579 -1.415 5.072 1.00 89.25 711 ILE A O 1
ATOM 5252 N N . LEU A 1 712 ? 12.670 -3.031 3.960 1.00 90.19 712 LEU A N 1
ATOM 5253 C CA . LEU A 1 712 ? 12.875 -2.218 2.760 1.00 90.19 712 LEU A CA 1
ATOM 5254 C C . LEU A 1 712 ? 11.559 -2.056 1.996 1.00 90.19 712 LEU A C 1
ATOM 5256 O O . LEU A 1 712 ? 11.212 -0.932 1.653 1.00 90.19 712 LEU A O 1
ATOM 5260 N N . ILE A 1 713 ? 10.839 -3.157 1.774 1.00 85.81 713 ILE A N 1
ATOM 5261 C CA . ILE A 1 713 ? 9.569 -3.185 1.034 1.00 85.81 713 ILE A CA 1
ATOM 5262 C C . ILE A 1 713 ? 8.556 -2.242 1.706 1.00 85.81 713 ILE A C 1
ATOM 5264 O O . ILE A 1 713 ? 8.153 -1.247 1.110 1.00 85.81 713 ILE A O 1
ATOM 5268 N N . ALA A 1 714 ? 8.306 -2.427 3.003 1.00 84.56 714 ALA A N 1
ATOM 5269 C CA . ALA A 1 714 ? 7.385 -1.586 3.768 1.00 84.56 714 ALA A CA 1
ATOM 5270 C C . ALA A 1 714 ? 7.827 -0.111 3.892 1.00 84.56 714 ALA A C 1
ATOM 5272 O O . ALA A 1 714 ? 7.002 0.776 4.092 1.00 84.56 714 ALA A O 1
ATOM 5273 N N . TRP A 1 715 ? 9.127 0.200 3.805 1.00 85.56 715 TRP A N 1
ATOM 5274 C CA . TRP A 1 715 ? 9.586 1.597 3.763 1.00 85.56 715 TRP A CA 1
ATOM 5275 C C . TRP A 1 715 ? 9.422 2.228 2.372 1.00 85.56 715 TRP A C 1
ATOM 5277 O O . TRP A 1 715 ? 9.133 3.423 2.280 1.00 85.56 715 TRP A O 1
ATOM 5287 N N . ALA A 1 716 ? 9.576 1.438 1.308 1.00 81.56 716 ALA A N 1
ATOM 5288 C CA . ALA A 1 716 ? 9.340 1.859 -0.068 1.00 81.56 716 ALA A CA 1
ATOM 5289 C C . ALA A 1 716 ? 7.857 2.188 -0.304 1.00 81.56 716 ALA A C 1
ATOM 5291 O O . ALA A 1 716 ? 7.551 3.296 -0.746 1.00 81.56 716 ALA A O 1
ATOM 5292 N N . GLU A 1 717 ? 6.952 1.289 0.099 1.00 78.81 717 GLU A N 1
ATOM 5293 C CA . GLU A 1 717 ? 5.486 1.454 0.039 1.00 78.81 717 GLU A CA 1
ATOM 5294 C C . GLU A 1 717 ? 5.004 2.736 0.741 1.00 78.81 717 GLU A C 1
ATOM 5296 O O . GLU A 1 717 ? 4.110 3.431 0.265 1.00 78.81 717 GLU A O 1
ATOM 5301 N N . LEU A 1 718 ? 5.647 3.119 1.850 1.00 79.25 718 LEU A N 1
ATOM 5302 C CA . LEU A 1 718 ? 5.328 4.348 2.587 1.00 79.25 718 LEU A CA 1
ATOM 5303 C C . LEU A 1 718 ? 5.865 5.639 1.930 1.00 79.25 718 LEU A C 1
ATOM 5305 O O . LEU A 1 718 ? 5.717 6.721 2.507 1.00 79.25 718 LEU A O 1
ATOM 5309 N N . GLY A 1 719 ? 6.483 5.553 0.749 1.00 81.44 719 GLY A N 1
ATOM 5310 C CA . GLY A 1 719 ? 7.028 6.693 0.006 1.00 81.44 719 GLY A CA 1
ATOM 5311 C C . GLY A 1 719 ? 8.496 7.012 0.313 1.00 81.44 719 GLY A C 1
ATOM 5312 O O . GLY A 1 719 ? 8.898 8.179 0.244 1.00 81.44 719 GLY A O 1
ATOM 5313 N N . TRP A 1 720 ? 9.301 6.001 0.658 1.00 85.19 720 TRP A N 1
ATOM 5314 C CA . TRP A 1 720 ? 10.758 6.105 0.835 1.00 85.19 720 TRP A CA 1
ATOM 5315 C C . TRP A 1 720 ? 11.171 7.233 1.809 1.00 85.19 720 TRP A C 1
ATOM 5317 O O . TRP A 1 720 ? 10.600 7.388 2.890 1.00 85.19 720 TRP A O 1
ATOM 5327 N N . GLU A 1 721 ? 12.157 8.074 1.472 1.00 80.69 721 GLU A N 1
ATOM 5328 C CA . GLU A 1 721 ? 12.589 9.191 2.328 1.00 80.69 721 GLU A CA 1
ATOM 5329 C C . GLU A 1 721 ? 11.572 10.337 2.449 1.00 80.69 721 GLU A C 1
ATOM 5331 O O . GLU A 1 721 ? 11.795 11.255 3.246 1.00 80.69 721 GLU A O 1
ATOM 5336 N N . SER A 1 722 ? 10.489 10.301 1.666 1.00 78.94 722 SER A N 1
ATOM 5337 C CA . SER A 1 722 ? 9.355 11.226 1.784 1.00 78.94 722 SER A CA 1
ATOM 5338 C C . SER A 1 722 ? 8.313 10.737 2.796 1.00 78.94 722 SER A C 1
ATOM 5340 O O . SER A 1 722 ? 7.480 11.533 3.235 1.00 78.94 722 SER A O 1
ATOM 5342 N N . ALA A 1 723 ? 8.384 9.467 3.215 1.00 79.00 723 ALA A N 1
ATOM 5343 C CA . ALA A 1 723 ? 7.565 8.903 4.279 1.00 79.00 723 ALA A CA 1
ATOM 5344 C C . ALA A 1 723 ? 7.716 9.694 5.588 1.00 79.00 723 ALA A C 1
ATOM 5346 O O . ALA A 1 723 ? 8.801 10.178 5.924 1.00 79.00 723 ALA A O 1
ATOM 5347 N N . PHE A 1 724 ? 6.661 9.725 6.409 1.00 84.44 724 PHE A N 1
ATOM 5348 C CA . PHE A 1 724 ? 6.696 10.340 7.747 1.00 84.44 724 PHE A CA 1
ATOM 5349 C C . PHE A 1 724 ? 7.849 9.816 8.626 1.00 84.44 724 PHE A C 1
ATOM 5351 O O . PHE A 1 724 ? 8.394 10.556 9.444 1.00 84.44 724 PHE A O 1
ATOM 5358 N N . TRP A 1 725 ? 8.243 8.554 8.446 1.00 87.00 725 TRP A N 1
ATOM 5359 C CA . TRP A 1 725 ? 9.332 7.912 9.185 1.00 87.00 725 TRP A CA 1
ATOM 5360 C C . TRP A 1 725 ? 10.721 8.473 8.842 1.00 87.00 725 TRP A C 1
ATOM 5362 O O . TRP A 1 725 ? 11.627 8.423 9.681 1.00 87.00 725 TRP A O 1
ATOM 5372 N N . GLY A 1 726 ? 10.862 9.083 7.662 1.00 87.88 726 GLY A N 1
ATOM 5373 C CA . GLY A 1 726 ? 12.084 9.699 7.163 1.00 87.88 726 GLY A CA 1
ATOM 5374 C C . GLY A 1 726 ? 13.169 8.687 6.794 1.00 87.88 726 GLY A C 1
ATOM 5375 O O . GLY A 1 726 ? 12.900 7.529 6.493 1.00 87.88 726 GLY A O 1
ATOM 5376 N N . MET A 1 727 ? 14.422 9.145 6.810 1.00 89.06 727 MET A N 1
ATOM 5377 C CA . MET A 1 727 ? 15.584 8.333 6.435 1.00 89.06 727 MET A CA 1
ATOM 5378 C C . MET A 1 727 ? 15.875 7.209 7.449 1.00 89.06 727 MET A C 1
ATOM 5380 O O . MET A 1 727 ? 15.732 7.432 8.656 1.00 89.06 727 MET A O 1
ATOM 5384 N N . PRO A 1 728 ? 16.377 6.046 6.997 1.00 91.38 728 PRO A N 1
ATOM 5385 C CA . PRO A 1 728 ? 16.968 5.032 7.866 1.00 91.38 728 PRO A CA 1
ATOM 5386 C C . PRO A 1 728 ? 18.265 5.562 8.495 1.00 91.38 728 PRO A C 1
ATOM 5388 O O . PRO A 1 728 ? 19.052 6.242 7.836 1.00 91.38 728 PRO A O 1
ATOM 5391 N N . VAL A 1 729 ? 18.491 5.273 9.781 1.00 90.12 729 VAL A N 1
ATOM 5392 C CA . VAL A 1 729 ? 19.609 5.845 10.565 1.00 90.12 729 VAL A CA 1
ATOM 5393 C C . VAL A 1 729 ? 20.567 4.815 11.165 1.00 90.12 729 VAL A C 1
ATOM 5395 O O . VAL A 1 729 ? 21.671 5.180 11.570 1.00 90.12 729 VAL A O 1
ATOM 5398 N N . ASP A 1 730 ? 20.193 3.536 11.225 1.00 88.56 730 ASP A N 1
ATOM 5399 C CA . ASP A 1 730 ? 21.122 2.454 11.557 1.00 88.56 730 ASP A CA 1
ATOM 5400 C C . ASP A 1 730 ? 20.845 1.174 10.760 1.00 88.56 730 ASP A C 1
ATOM 5402 O O . ASP A 1 730 ? 19.908 1.108 9.968 1.00 88.56 730 ASP A O 1
ATOM 5406 N N . ARG A 1 731 ? 21.719 0.174 10.912 1.00 86.50 731 ARG A N 1
ATOM 5407 C CA . ARG A 1 731 ? 21.570 -1.138 10.267 1.00 86.50 731 ARG A CA 1
ATOM 5408 C C . ARG A 1 731 ? 20.451 -1.956 10.920 1.00 86.50 731 ARG A C 1
ATOM 5410 O O . ARG A 1 731 ? 20.260 -1.853 12.131 1.00 86.50 731 ARG A O 1
ATOM 5417 N N . LYS A 1 732 ? 19.831 -2.851 10.144 1.00 89.69 732 LYS A N 1
ATOM 5418 C CA . LYS A 1 732 ? 18.982 -3.950 10.636 1.00 89.69 732 LYS A CA 1
ATOM 5419 C C . LYS A 1 732 ? 19.655 -4.705 11.797 1.00 89.69 732 LYS A C 1
ATOM 5421 O O . LYS A 1 732 ? 20.872 -4.923 11.782 1.00 89.69 732 LYS A O 1
ATOM 5426 N N . ARG A 1 733 ? 18.872 -5.082 12.811 1.00 90.81 733 ARG A N 1
ATOM 5427 C CA . ARG A 1 733 ? 19.313 -5.832 13.997 1.00 90.81 733 ARG A CA 1
ATOM 5428 C C . ARG A 1 733 ? 18.339 -6.949 14.323 1.00 90.81 733 ARG A C 1
ATOM 5430 O O . ARG A 1 733 ? 17.135 -6.714 14.344 1.00 90.81 733 ARG A O 1
ATOM 5437 N N . ASP A 1 734 ? 18.876 -8.109 14.671 1.00 90.38 734 ASP A N 1
ATOM 5438 C CA . ASP A 1 734 ? 18.086 -9.238 15.155 1.00 90.38 734 ASP A CA 1
ATOM 5439 C C . ASP A 1 734 ? 17.384 -8.907 16.480 1.00 90.38 734 ASP A C 1
ATOM 5441 O O . ASP A 1 734 ? 17.861 -8.105 17.295 1.00 90.38 734 ASP A O 1
ATOM 5445 N N . SER A 1 735 ? 16.251 -9.565 16.693 1.00 87.81 735 SER A N 1
ATOM 5446 C CA . SER A 1 735 ? 15.376 -9.437 17.850 1.00 87.81 735 SER A CA 1
ATOM 5447 C C . SER A 1 735 ? 14.988 -10.824 18.383 1.00 87.81 735 SER A C 1
ATOM 5449 O O . SER A 1 735 ? 15.350 -11.864 17.826 1.00 87.81 735 SER A O 1
ATOM 5451 N N . SER A 1 736 ? 14.272 -10.868 19.504 1.00 81.50 736 SER A N 1
ATOM 5452 C CA . SER A 1 736 ? 13.744 -12.114 20.063 1.00 81.50 736 SER A CA 1
ATOM 5453 C C . SER A 1 736 ? 12.696 -12.761 19.147 1.00 81.50 736 SER A C 1
ATOM 5455 O O . SER A 1 736 ? 12.117 -12.122 18.270 1.00 81.50 736 SER A O 1
ATOM 5457 N N . GLY A 1 737 ? 12.470 -14.065 19.319 1.00 75.50 737 GLY A N 1
ATOM 5458 C CA . GLY A 1 737 ? 11.480 -14.809 18.528 1.00 75.50 737 GLY A CA 1
ATOM 5459 C C . GLY A 1 737 ? 11.826 -14.995 17.044 1.00 75.50 737 GLY A C 1
ATOM 5460 O O . GLY A 1 737 ? 11.009 -15.538 16.317 1.00 75.50 737 GLY A O 1
ATOM 5461 N N . GLY A 1 738 ? 13.016 -14.580 16.591 1.00 81.00 738 GLY A N 1
ATOM 5462 C CA . GLY A 1 738 ? 13.411 -14.625 15.176 1.00 81.00 738 GLY A CA 1
ATOM 5463 C C . GLY A 1 738 ? 13.045 -13.371 14.376 1.00 81.00 738 GLY A C 1
ATOM 5464 O O . GLY A 1 738 ? 13.351 -13.309 13.189 1.00 81.00 738 GLY A O 1
ATOM 5465 N N . GLY A 1 739 ? 12.433 -12.368 15.014 1.00 90.50 739 GLY A N 1
ATOM 5466 C CA . GLY A 1 739 ? 12.172 -11.069 14.397 1.00 90.50 739 GLY A CA 1
ATOM 5467 C C . GLY A 1 739 ? 13.429 -10.204 14.245 1.00 90.50 739 GLY A C 1
ATOM 5468 O O . GLY A 1 739 ? 14.519 -10.554 14.705 1.00 90.50 739 GLY A O 1
ATOM 5469 N N . PHE A 1 740 ? 13.274 -9.026 13.645 1.00 93.94 740 PHE A N 1
ATOM 5470 C CA . PHE A 1 740 ? 14.334 -8.019 13.518 1.00 93.94 740 PHE A CA 1
ATOM 5471 C C . PHE A 1 740 ? 13.757 -6.597 13.502 1.00 93.94 740 PHE A C 1
ATOM 5473 O O . PHE A 1 740 ? 12.558 -6.402 13.329 1.00 93.94 740 PHE A O 1
ATOM 5480 N N . TYR A 1 741 ? 14.597 -5.584 13.709 1.00 94.69 741 TYR A N 1
ATOM 5481 C CA . TYR A 1 741 ? 14.184 -4.178 13.672 1.00 94.69 741 TYR A CA 1
ATOM 5482 C C . TYR A 1 741 ? 15.255 -3.266 13.065 1.00 94.69 741 TYR A C 1
ATOM 5484 O O . TYR A 1 741 ? 16.442 -3.604 13.032 1.00 94.69 741 TYR A O 1
ATOM 5492 N N . GLN A 1 742 ? 14.842 -2.087 12.599 1.00 95.25 742 GLN A N 1
ATOM 5493 C CA . GLN A 1 742 ? 15.728 -1.059 12.049 1.00 95.25 742 GLN A CA 1
ATOM 5494 C C . GLN A 1 742 ? 15.218 0.343 12.398 1.00 95.25 742 GLN A C 1
ATOM 5496 O O . GLN A 1 742 ? 14.010 0.596 12.407 1.00 95.25 742 GLN A O 1
ATOM 5501 N N . ARG A 1 743 ? 16.126 1.267 12.733 1.00 94.19 743 ARG A N 1
ATOM 5502 C CA . ARG A 1 743 ? 15.744 2.615 13.177 1.00 94.19 743 ARG A CA 1
ATOM 5503 C C . ARG A 1 743 ? 15.670 3.598 12.013 1.00 94.19 743 ARG A C 1
ATOM 5505 O O . ARG A 1 743 ? 16.551 3.632 11.154 1.00 94.19 743 ARG A O 1
ATOM 5512 N N . PHE A 1 744 ? 14.667 4.466 12.074 1.00 94.25 744 PHE A N 1
ATOM 5513 C CA . PHE A 1 744 ? 14.415 5.565 11.144 1.00 94.25 744 PHE A CA 1
ATOM 5514 C C . PHE A 1 744 ? 14.443 6.909 11.888 1.00 94.25 744 PHE A C 1
ATOM 5516 O O . PHE A 1 744 ? 14.453 6.956 13.120 1.00 94.25 744 PHE A O 1
ATOM 5523 N N . ALA A 1 745 ? 14.471 8.019 11.151 1.00 90.88 745 ALA A N 1
ATOM 5524 C CA . ALA A 1 745 ? 14.576 9.366 11.715 1.00 90.88 745 ALA A CA 1
ATOM 5525 C C . ALA A 1 745 ? 13.448 9.709 12.713 1.00 90.88 745 ALA A C 1
ATOM 5527 O O . ALA A 1 745 ? 13.693 10.429 13.684 1.00 90.88 745 ALA A O 1
ATOM 5528 N N . HIS A 1 746 ? 12.239 9.177 12.500 1.00 88.56 746 HIS A N 1
ATOM 5529 C CA . HIS A 1 746 ? 11.050 9.469 13.314 1.00 88.56 746 HIS A CA 1
ATOM 5530 C C . HIS A 1 746 ? 10.435 8.246 14.026 1.00 88.56 746 HIS A C 1
ATOM 5532 O O . HIS A 1 746 ? 9.381 8.367 14.651 1.00 88.56 746 HIS A O 1
ATOM 5538 N N . GLY A 1 747 ? 11.089 7.079 13.989 1.00 92.94 747 GLY A N 1
ATOM 5539 C CA . GLY A 1 747 ? 10.576 5.860 14.623 1.00 92.94 747 GLY A CA 1
ATOM 5540 C C . GLY A 1 747 ? 11.477 4.640 14.445 1.00 92.94 747 GLY A C 1
ATOM 5541 O O . GLY A 1 747 ? 12.669 4.753 14.152 1.00 92.94 747 GLY A O 1
ATOM 5542 N N . VAL A 1 748 ? 10.908 3.456 14.646 1.00 94.75 748 VAL A N 1
ATOM 5543 C CA . VAL A 1 748 ? 11.586 2.166 14.456 1.00 94.75 748 VAL A CA 1
ATOM 5544 C C . VAL A 1 748 ? 10.631 1.213 13.746 1.00 94.75 748 VAL A C 1
ATOM 5546 O O . VAL A 1 748 ? 9.495 1.061 14.191 1.00 94.75 748 VAL A O 1
ATOM 5549 N N . ALA A 1 749 ? 11.090 0.580 12.668 1.00 95.38 749 ALA A N 1
ATOM 5550 C CA . ALA A 1 749 ? 10.381 -0.524 12.032 1.00 95.38 749 ALA A CA 1
ATOM 5551 C C . ALA A 1 749 ? 10.751 -1.823 12.748 1.00 95.38 749 ALA A C 1
ATOM 5553 O O . ALA A 1 749 ? 11.940 -2.111 12.911 1.00 95.38 749 ALA A O 1
ATOM 5554 N N . TYR A 1 750 ? 9.751 -2.589 13.167 1.00 94.81 750 TYR A N 1
ATOM 5555 C CA . TYR A 1 750 ? 9.895 -3.935 13.719 1.00 94.81 750 TYR A CA 1
ATOM 5556 C C . TYR A 1 750 ? 9.278 -4.938 12.753 1.00 94.81 750 TYR A C 1
ATOM 5558 O O . TYR A 1 750 ? 8.269 -4.628 12.133 1.00 94.81 750 TYR A O 1
ATOM 5566 N N . TRP A 1 751 ? 9.859 -6.129 12.661 1.00 94.38 751 TRP A N 1
ATOM 5567 C CA . TRP A 1 751 ? 9.327 -7.251 11.898 1.00 94.38 751 TRP A CA 1
ATOM 5568 C C . TRP A 1 751 ? 9.321 -8.534 12.730 1.00 94.38 751 TRP A C 1
ATOM 5570 O O . TRP A 1 751 ? 10.303 -8.827 13.424 1.00 94.38 751 TRP A O 1
ATOM 5580 N N . SER A 1 752 ? 8.254 -9.319 12.599 1.00 91.44 752 SER A N 1
ATOM 5581 C CA . SER A 1 752 ? 8.201 -10.738 12.961 1.00 91.44 752 SER A CA 1
ATOM 5582 C C . SER A 1 752 ? 7.420 -11.531 11.904 1.00 91.44 752 SER A C 1
ATOM 5584 O O . SER A 1 752 ? 6.644 -10.966 11.132 1.00 91.44 752 SER A O 1
ATOM 5586 N N . GLU A 1 753 ? 7.574 -12.858 11.911 1.00 86.75 753 GLU A N 1
ATOM 5587 C CA . GLU A 1 753 ? 6.788 -13.780 11.071 1.00 86.75 753 GLU A CA 1
ATOM 5588 C C . GLU A 1 753 ? 5.272 -13.695 11.353 1.00 86.75 753 GLU A C 1
ATOM 5590 O O . GLU A 1 753 ? 4.464 -13.984 10.476 1.00 86.75 753 GLU A O 1
ATOM 5595 N N . SER A 1 754 ? 4.878 -13.280 12.564 1.00 83.00 754 SER A N 1
ATOM 5596 C CA . SER A 1 754 ? 3.482 -13.169 13.003 1.00 83.00 754 SER A CA 1
ATOM 5597 C C . SER A 1 754 ? 2.811 -11.829 12.687 1.00 83.00 754 SER A C 1
ATOM 5599 O O . SER A 1 754 ? 1.584 -11.797 12.618 1.00 83.00 754 SER A O 1
ATOM 5601 N N . THR A 1 755 ? 3.565 -10.730 12.543 1.00 85.62 755 THR A N 1
ATOM 5602 C CA . THR A 1 755 ? 2.987 -9.372 12.442 1.00 85.62 755 THR A CA 1
ATOM 5603 C C . THR A 1 755 ? 3.391 -8.572 11.203 1.00 85.62 755 THR A C 1
ATOM 5605 O O . THR A 1 755 ? 2.876 -7.467 10.996 1.00 85.62 755 THR A O 1
ATOM 5608 N N . GLY A 1 756 ? 4.299 -9.102 10.377 1.00 91.88 756 GLY A N 1
ATOM 5609 C CA . GLY A 1 756 ? 4.877 -8.353 9.262 1.00 91.88 756 GLY A CA 1
ATOM 5610 C C . GLY A 1 756 ? 5.685 -7.147 9.752 1.00 91.88 756 GLY A C 1
ATOM 5611 O O . GLY A 1 756 ? 6.149 -7.122 10.892 1.00 91.88 756 GLY A O 1
ATOM 5612 N N . VAL A 1 757 ? 5.891 -6.143 8.893 1.00 92.50 757 VAL A N 1
ATOM 5613 C CA . VAL A 1 757 ? 6.591 -4.910 9.290 1.00 92.50 757 VAL A CA 1
ATOM 5614 C C . VAL A 1 757 ? 5.618 -3.914 9.896 1.00 92.50 757 VAL A C 1
ATOM 5616 O O . VAL A 1 757 ? 4.673 -3.492 9.242 1.00 92.50 757 VAL A O 1
ATOM 5619 N N . GLN A 1 758 ? 5.904 -3.448 11.108 1.00 94.25 758 GLN A N 1
ATOM 5620 C CA . GLN A 1 758 ? 5.124 -2.410 11.772 1.00 94.25 758 GLN A CA 1
ATOM 5621 C C . GLN A 1 758 ? 6.037 -1.312 12.322 1.00 94.25 758 GLN A C 1
ATOM 5623 O O . GLN A 1 758 ? 7.024 -1.569 13.021 1.00 94.25 758 GLN A O 1
ATOM 5628 N N . PHE A 1 759 ? 5.701 -0.059 12.017 1.00 92.94 759 PHE A N 1
ATOM 5629 C CA . PHE A 1 759 ? 6.458 1.106 12.468 1.00 92.94 759 PHE A CA 1
ATOM 5630 C C . PHE A 1 759 ? 5.915 1.639 13.799 1.00 92.94 759 PHE A C 1
ATOM 5632 O O . PHE A 1 759 ? 4.719 1.887 13.957 1.00 92.94 759 PHE A O 1
ATOM 5639 N N . VAL A 1 760 ? 6.808 1.869 14.763 1.00 94.75 760 VAL A N 1
ATOM 5640 C CA . VAL A 1 760 ? 6.470 2.424 16.080 1.00 94.75 760 VAL A CA 1
ATOM 5641 C C . VAL A 1 760 ? 7.159 3.774 16.266 1.00 94.75 760 VAL A C 1
ATOM 5643 O O . VAL A 1 760 ? 8.389 3.885 16.236 1.00 94.75 760 VAL A O 1
ATOM 5646 N N . GLY A 1 761 ? 6.346 4.812 16.461 1.00 92.56 761 GLY A N 1
ATOM 5647 C CA . GLY A 1 761 ? 6.773 6.200 16.648 1.00 92.56 761 GLY A CA 1
ATOM 5648 C C . GLY A 1 761 ? 6.467 6.745 18.037 1.00 92.56 761 GLY A C 1
ATOM 5649 O O . GLY A 1 761 ? 5.810 6.105 18.857 1.00 92.56 761 GLY A O 1
ATOM 5650 N N . GLU A 1 762 ? 6.923 7.963 18.313 1.00 89.56 762 GLU A N 1
ATOM 5651 C CA . GLU A 1 762 ? 6.567 8.653 19.555 1.00 89.56 762 GLU A CA 1
ATOM 5652 C C . GLU A 1 762 ? 5.117 9.176 19.521 1.00 89.56 762 GLU A C 1
ATOM 5654 O O . GLU A 1 762 ? 4.657 9.638 18.474 1.00 89.56 762 GLU A O 1
ATOM 5659 N N . PRO A 1 763 ? 4.373 9.150 20.647 1.00 91.75 763 PRO A N 1
ATOM 5660 C CA . PRO A 1 763 ? 4.811 8.815 22.011 1.00 91.75 763 PRO A CA 1
ATOM 5661 C C . PRO A 1 763 ? 4.763 7.315 22.373 1.00 91.75 763 PRO A C 1
ATOM 5663 O O . PRO A 1 763 ? 5.064 6.953 23.514 1.00 91.75 763 PRO A O 1
ATOM 5666 N N . VAL A 1 764 ? 4.334 6.438 21.457 1.00 94.31 764 VAL A N 1
ATOM 5667 C CA . VAL A 1 764 ? 4.127 5.007 21.749 1.00 94.31 764 VAL A CA 1
ATOM 5668 C C . VAL A 1 764 ? 5.453 4.294 21.991 1.00 94.31 764 VAL A C 1
ATOM 5670 O O . VAL A 1 764 ? 5.554 3.538 22.952 1.00 94.31 764 VAL A O 1
ATOM 5673 N N . LEU A 1 765 ? 6.485 4.578 21.191 1.00 93.44 765 LEU A N 1
ATOM 5674 C CA . LEU A 1 765 ? 7.803 3.945 21.283 1.00 93.44 765 LEU A CA 1
ATOM 5675 C C . LEU A 1 765 ? 8.436 4.096 22.678 1.00 93.44 765 LEU A C 1
ATOM 5677 O O . LEU A 1 765 ? 8.873 3.101 23.262 1.00 93.44 765 LEU A O 1
ATOM 5681 N N . SER A 1 766 ? 8.446 5.309 23.244 1.00 91.00 766 SER A N 1
ATOM 5682 C CA . SER A 1 766 ? 8.942 5.534 24.608 1.00 91.00 766 SER A CA 1
ATOM 5683 C C . SER A 1 766 ? 8.060 4.878 25.676 1.00 91.00 766 SER A C 1
ATOM 5685 O O . SER A 1 766 ? 8.578 4.358 26.666 1.00 91.00 766 SER A O 1
ATOM 5687 N N . ALA A 1 767 ? 6.735 4.872 25.498 1.00 92.50 767 ALA A N 1
ATOM 5688 C CA . ALA A 1 767 ? 5.812 4.274 26.463 1.00 92.50 767 ALA A CA 1
ATOM 5689 C C . ALA A 1 767 ? 5.905 2.735 26.486 1.00 92.50 767 ALA A C 1
ATOM 5691 O O . ALA A 1 767 ? 5.983 2.137 27.559 1.00 92.50 767 ALA A O 1
ATOM 5692 N N . TRP A 1 768 ? 5.969 2.104 25.312 1.00 94.50 768 TRP A N 1
ATOM 5693 C CA . TRP A 1 768 ? 6.144 0.661 25.117 1.00 94.50 768 TRP A CA 1
ATOM 5694 C C . TRP A 1 768 ? 7.524 0.179 25.586 1.00 94.50 768 TRP A C 1
ATOM 5696 O O . TRP A 1 768 ? 7.638 -0.897 26.173 1.00 94.50 768 TRP A O 1
ATOM 5706 N N . GLY A 1 769 ? 8.561 1.016 25.472 1.00 91.31 769 GLY A N 1
ATOM 5707 C CA . GLY A 1 769 ? 9.857 0.749 26.101 1.00 91.31 769 GLY A CA 1
ATOM 5708 C C . GLY A 1 769 ? 9.793 0.632 27.627 1.00 91.31 769 GLY A C 1
ATOM 5709 O O . GLY A 1 769 ? 10.512 -0.170 28.219 1.00 91.31 769 GLY A O 1
ATOM 5710 N N . GLY A 1 770 ? 8.856 1.334 28.273 1.00 87.38 770 GLY A N 1
ATOM 5711 C CA . GLY A 1 770 ? 8.539 1.150 29.695 1.00 87.38 770 GLY A CA 1
ATOM 5712 C C . GLY A 1 770 ? 7.910 -0.210 30.039 1.00 87.38 770 GLY A C 1
ATOM 5713 O O . GLY A 1 770 ? 7.888 -0.583 31.211 1.00 87.38 770 GLY A O 1
ATOM 5714 N N . HIS A 1 771 ? 7.430 -0.947 29.033 1.00 85.25 771 HIS A N 1
ATOM 5715 C CA . HIS A 1 771 ? 6.881 -2.302 29.136 1.00 85.25 771 HIS A CA 1
ATOM 5716 C C . HIS A 1 771 ? 7.847 -3.397 28.643 1.00 85.25 771 HIS A C 1
ATOM 5718 O O . HIS A 1 771 ? 7.500 -4.569 28.742 1.00 85.25 771 HIS A O 1
ATOM 5724 N N . GLY A 1 772 ? 9.053 -3.041 28.177 1.00 90.12 772 GLY A N 1
ATOM 5725 C CA . GLY A 1 772 ? 10.063 -3.989 27.682 1.00 90.12 772 GLY A CA 1
ATOM 5726 C C . GLY A 1 772 ? 10.116 -4.159 26.159 1.00 90.12 772 GLY A C 1
ATOM 5727 O O . GLY A 1 772 ? 10.780 -5.078 25.691 1.00 90.12 772 GLY A O 1
ATOM 5728 N N . TRP A 1 773 ? 9.455 -3.284 25.389 1.00 92.94 773 TRP A N 1
ATOM 5729 C CA . TRP A 1 773 ? 9.286 -3.431 23.936 1.00 92.94 773 TRP A CA 1
ATOM 5730 C C . TRP A 1 773 ? 8.715 -4.819 23.565 1.00 92.94 773 TRP A C 1
ATOM 5732 O O . TRP A 1 773 ? 7.812 -5.310 24.245 1.00 92.94 773 TRP A O 1
ATOM 5742 N N . GLN A 1 774 ? 9.222 -5.443 22.497 1.00 92.25 774 GLN A N 1
ATOM 5743 C CA . GLN A 1 774 ? 8.760 -6.732 21.972 1.00 92.25 774 GLN A CA 1
ATOM 5744 C C . GLN A 1 774 ? 9.079 -7.920 22.892 1.00 92.25 774 GLN A C 1
ATOM 5746 O O . GLN A 1 774 ? 8.420 -8.950 22.816 1.00 92.25 774 GLN A O 1
ATOM 5751 N N . ASP A 1 775 ? 10.035 -7.754 23.813 1.00 89.19 775 ASP A N 1
ATOM 5752 C CA . ASP A 1 775 ? 10.337 -8.728 24.874 1.00 89.19 775 ASP A CA 1
ATOM 5753 C C . ASP A 1 775 ? 9.370 -8.604 26.077 1.00 89.19 775 ASP A C 1
ATOM 5755 O O . ASP A 1 775 ? 9.503 -9.317 27.075 1.00 89.19 775 ASP A O 1
ATOM 5759 N N . GLY A 1 776 ? 8.439 -7.645 26.018 1.00 89.44 776 GLY A N 1
ATOM 5760 C CA . GLY A 1 776 ? 7.511 -7.273 27.081 1.00 89.44 776 GLY A CA 1
ATOM 5761 C C . GLY A 1 776 ? 6.125 -7.917 26.992 1.00 89.44 776 GLY A C 1
ATOM 5762 O O . GLY A 1 776 ? 5.802 -8.645 26.060 1.00 89.44 776 GLY A O 1
ATOM 5763 N N . GLU A 1 777 ? 5.249 -7.570 27.944 1.00 87.12 777 GLU A N 1
ATOM 5764 C CA . GLU A 1 777 ? 3.867 -8.094 28.036 1.00 87.12 777 GLU A CA 1
ATOM 5765 C C . GLU A 1 777 ? 2.988 -7.836 26.797 1.00 87.12 777 GLU A C 1
ATOM 5767 O O . GLU A 1 777 ? 1.920 -8.433 26.682 1.00 87.12 777 GLU A O 1
ATOM 5772 N N . MET A 1 778 ? 3.388 -6.920 25.912 1.00 91.38 778 MET A N 1
ATOM 5773 C CA . MET A 1 778 ? 2.604 -6.542 24.734 1.00 91.38 778 MET A CA 1
ATOM 5774 C C . MET A 1 778 ? 2.919 -7.390 23.493 1.00 91.38 778 MET A C 1
ATOM 5776 O O . MET A 1 778 ? 2.072 -7.449 22.606 1.00 91.38 778 MET A O 1
ATOM 5780 N N . GLY A 1 779 ? 4.092 -8.032 23.429 1.00 92.50 779 GLY A N 1
ATOM 5781 C CA . GLY A 1 779 ? 4.611 -8.651 22.202 1.00 92.50 779 GLY A CA 1
ATOM 5782 C C . GLY A 1 779 ? 4.978 -7.624 21.122 1.00 92.50 779 GLY A C 1
ATOM 5783 O O . GLY A 1 779 ? 5.138 -6.431 21.411 1.00 92.50 779 GLY A O 1
ATOM 5784 N N . TYR A 1 780 ? 5.128 -8.084 19.879 1.00 94.00 780 TYR A N 1
ATOM 5785 C CA . TYR A 1 780 ? 5.397 -7.236 18.715 1.00 94.00 780 TYR A CA 1
ATOM 5786 C C . TYR A 1 780 ? 4.214 -6.305 18.385 1.00 94.00 780 TYR A C 1
ATOM 5788 O O . TYR A 1 780 ? 3.060 -6.625 18.682 1.00 94.00 780 TYR A O 1
ATOM 5796 N N . PRO A 1 781 ? 4.466 -5.137 17.767 1.00 94.56 781 PRO A N 1
ATOM 5797 C CA . PRO A 1 781 ? 3.421 -4.337 17.132 1.00 94.56 781 PRO A CA 1
ATOM 5798 C C . PRO A 1 781 ? 2.757 -5.118 15.989 1.00 94.56 781 PRO A C 1
ATOM 5800 O O . PRO A 1 781 ? 3.436 -5.824 15.247 1.00 94.56 781 PRO A O 1
ATOM 5803 N N . VAL A 1 782 ? 1.439 -4.955 15.854 1.00 93.12 782 VAL A N 1
ATOM 5804 C CA . VAL A 1 782 ? 0.561 -5.577 14.840 1.00 93.12 782 VAL A CA 1
ATOM 5805 C C . VAL A 1 782 ? -0.016 -4.539 13.870 1.00 93.12 782 VAL A C 1
ATOM 5807 O O . VAL A 1 782 ? -0.419 -4.894 12.774 1.00 93.12 782 VAL A O 1
ATOM 5810 N N . SER A 1 783 ? -0.028 -3.249 14.229 1.00 87.75 783 SER A N 1
ATOM 5811 C CA . SER A 1 783 ? -0.411 -2.173 13.303 1.00 87.75 783 SER A CA 1
ATOM 5812 C C . SER A 1 783 ? 0.494 -0.945 13.424 1.00 87.75 783 SER A C 1
ATOM 5814 O O . SER A 1 783 ? 1.126 -0.732 14.460 1.00 87.75 783 SER A O 1
ATOM 5816 N N . GLY A 1 784 ? 0.532 -0.096 12.389 1.00 74.31 784 GLY A N 1
ATOM 5817 C CA . GLY A 1 784 ? 1.291 1.169 12.359 1.00 74.31 784 GLY A CA 1
ATOM 5818 C C . GLY A 1 784 ? 0.667 2.330 13.154 1.00 74.31 784 GLY A C 1
ATOM 5819 O O . GLY A 1 784 ? 1.262 3.402 13.265 1.00 74.31 784 GLY A O 1
ATOM 5820 N N . GLY A 1 785 ? -0.517 2.113 13.733 1.00 72.50 785 GLY A N 1
ATOM 5821 C CA . GLY A 1 785 ? -1.270 3.092 14.516 1.00 72.50 785 GLY A CA 1
ATOM 5822 C C . GLY A 1 785 ? -2.371 3.805 13.719 1.00 72.50 785 GLY A C 1
ATOM 5823 O O . GLY A 1 785 ? -2.121 4.389 12.670 1.00 72.50 785 GLY A O 1
ATOM 5824 N N . ALA A 1 786 ? -3.592 3.800 14.253 1.00 78.06 786 ALA A N 1
ATOM 5825 C CA . ALA A 1 786 ? -4.803 4.295 13.600 1.00 78.06 786 ALA A CA 1
ATOM 5826 C C . ALA A 1 786 ? -5.519 5.387 14.419 1.00 78.06 786 ALA A C 1
ATOM 5828 O O . ALA A 1 786 ? -5.270 5.585 15.615 1.00 78.06 786 ALA A O 1
ATOM 5829 N N . TYR A 1 787 ? -6.424 6.115 13.760 1.00 78.19 787 TYR A N 1
ATOM 5830 C CA . TYR A 1 787 ? -7.281 7.125 14.384 1.00 78.19 787 TYR A CA 1
ATOM 5831 C C . TYR A 1 787 ? -8.616 6.516 14.816 1.00 78.19 787 TYR A C 1
ATOM 5833 O O . TYR A 1 787 ? -9.282 5.846 14.034 1.00 78.19 787 TYR A O 1
ATOM 5841 N N . GLY A 1 788 ? -9.030 6.809 16.046 1.00 72.56 788 GLY A N 1
ATOM 5842 C CA . GLY A 1 788 ? -10.373 6.522 16.542 1.00 72.56 788 GLY A CA 1
ATOM 5843 C C . GLY A 1 788 ? -11.243 7.785 16.640 1.00 72.56 788 GLY A C 1
ATOM 5844 O O . GLY A 1 788 ? -10.768 8.915 16.450 1.00 72.56 788 GLY A O 1
ATOM 5845 N N . PRO A 1 789 ? -12.541 7.626 16.950 1.00 72.06 789 PRO A N 1
ATOM 5846 C CA . PRO A 1 789 ? -13.465 8.744 17.087 1.00 72.06 789 PRO A CA 1
ATOM 5847 C C . PRO A 1 789 ? -13.055 9.703 18.213 1.00 72.06 789 PRO A C 1
ATOM 5849 O O . PRO A 1 789 ? -12.391 9.350 19.186 1.00 72.06 789 PRO A O 1
ATOM 5852 N N . ASN A 1 790 ? -13.490 10.961 18.105 1.00 72.75 790 ASN A N 1
ATOM 5853 C CA . ASN A 1 790 ? -13.172 12.027 19.066 1.00 72.75 790 ASN A CA 1
ATOM 5854 C C . ASN A 1 790 ? -11.659 12.301 19.232 1.00 72.75 790 ASN A C 1
ATOM 5856 O O . ASN A 1 790 ? -11.216 12.725 20.303 1.00 72.75 790 ASN A O 1
ATOM 5860 N N . GLY A 1 791 ? -10.866 12.070 18.178 1.00 78.19 791 GLY A N 1
ATOM 5861 C CA . GLY A 1 791 ? -9.429 12.365 18.153 1.00 78.19 791 GLY A CA 1
ATOM 5862 C C . GLY A 1 791 ? -8.576 11.416 18.997 1.00 78.19 791 GLY A C 1
ATOM 5863 O O . GLY A 1 791 ? -7.458 11.777 19.375 1.00 78.19 791 GLY A O 1
ATOM 5864 N N . THR A 1 792 ? -9.096 10.230 19.324 1.00 84.62 792 THR A N 1
ATOM 5865 C CA . THR A 1 792 ? -8.290 9.149 19.895 1.00 84.62 792 THR A CA 1
ATOM 5866 C C . THR A 1 792 ? -7.355 8.571 18.838 1.00 84.62 792 THR A C 1
ATOM 5868 O O . THR A 1 792 ? -7.561 8.710 17.630 1.00 84.62 792 THR A O 1
ATOM 5871 N N . ARG A 1 793 ? -6.286 7.940 19.304 1.00 89.31 793 ARG A N 1
ATOM 5872 C CA . ARG A 1 793 ? -5.361 7.149 18.499 1.00 89.31 793 ARG A CA 1
ATOM 5873 C C . ARG A 1 793 ? -5.095 5.842 19.218 1.00 89.31 793 ARG A C 1
ATOM 5875 O O . ARG A 1 793 ? -5.105 5.817 20.453 1.00 89.31 793 ARG A O 1
ATOM 5882 N N . HIS A 1 794 ? -4.848 4.788 18.459 1.00 90.69 794 HIS A N 1
ATOM 5883 C CA . HIS A 1 794 ? -4.494 3.492 19.012 1.00 90.69 794 HIS A CA 1
ATOM 5884 C C . HIS A 1 794 ? -3.483 2.762 18.129 1.00 90.69 794 HIS A C 1
ATOM 5886 O O . HIS A 1 794 ? -3.383 3.048 16.943 1.00 90.69 794 HIS A O 1
ATOM 5892 N N . GLN A 1 795 ? -2.718 1.838 18.706 1.00 93.88 795 GLN A N 1
ATOM 5893 C CA . GLN A 1 795 ? -1.765 0.984 17.992 1.00 93.88 795 GLN A CA 1
ATOM 5894 C C . GLN A 1 795 ? -1.841 -0.429 18.571 1.00 93.88 795 GLN A C 1
ATOM 5896 O O . GLN A 1 795 ? -1.781 -0.591 19.792 1.00 93.88 795 GLN A O 1
ATOM 5901 N N . VAL A 1 796 ? -2.032 -1.430 17.712 1.00 93.50 796 VAL A N 1
ATOM 5902 C CA . VAL A 1 796 ? -2.257 -2.826 18.119 1.00 93.50 796 VAL A CA 1
ATOM 5903 C C . VAL A 1 796 ? -0.914 -3.535 18.297 1.00 93.50 796 VAL A C 1
ATOM 5905 O O . VAL A 1 796 ? 0.048 -3.241 17.590 1.00 93.50 796 VAL A O 1
ATOM 5908 N N . PHE A 1 797 ? -0.854 -4.458 19.252 1.00 93.69 797 PHE A N 1
ATOM 5909 C CA . PHE A 1 797 ? 0.273 -5.338 19.554 1.00 93.69 797 PHE A CA 1
ATOM 5910 C C . PHE A 1 797 ? -0.249 -6.774 19.734 1.00 93.69 797 PHE A C 1
ATOM 5912 O O . PHE A 1 797 ? -1.427 -6.961 20.037 1.00 93.69 797 PHE A O 1
ATOM 5919 N N . GLU A 1 798 ? 0.607 -7.791 19.599 1.00 91.69 798 GLU A N 1
ATOM 5920 C CA . GLU A 1 798 ? 0.214 -9.216 19.619 1.00 91.69 798 GLU A CA 1
ATOM 5921 C C . GLU A 1 798 ? -0.633 -9.608 20.838 1.00 91.69 798 GLU A C 1
ATOM 5923 O O . GLU A 1 798 ? -1.442 -10.535 20.776 1.00 91.69 798 GLU A O 1
ATOM 5928 N N . HIS A 1 799 ? -0.430 -8.937 21.974 1.00 88.69 799 HIS A N 1
ATOM 5929 C CA . HIS A 1 799 ? -1.095 -9.252 23.238 1.00 88.69 799 HIS A CA 1
ATOM 5930 C C . HIS A 1 799 ? -1.918 -8.084 23.803 1.00 88.69 799 HIS A C 1
ATOM 5932 O O . HIS A 1 799 ? -2.366 -8.137 24.953 1.00 88.69 799 HIS A O 1
ATOM 5938 N N . GLY A 1 800 ? -2.165 -7.029 23.017 1.00 91.25 800 GLY A N 1
ATOM 5939 C CA . GLY A 1 800 ? -3.025 -5.930 23.446 1.00 91.25 800 GLY A CA 1
ATOM 5940 C C . GLY A 1 800 ? -2.979 -4.685 22.565 1.00 91.25 800 GLY A C 1
ATOM 5941 O O . GLY A 1 800 ? -2.697 -4.741 21.376 1.00 91.25 800 GLY A O 1
ATOM 5942 N N . ILE A 1 801 ? -3.284 -3.529 23.150 1.00 93.31 801 ILE A N 1
ATOM 5943 C CA . ILE A 1 801 ? -3.420 -2.271 22.413 1.00 93.31 801 ILE A CA 1
ATOM 5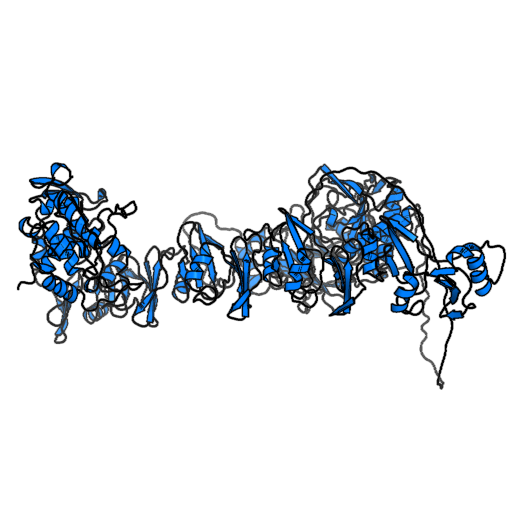944 C C . ILE A 1 801 ? -2.885 -1.092 23.227 1.00 93.31 801 ILE A C 1
ATOM 5946 O O . ILE A 1 801 ? -3.109 -1.001 24.437 1.00 93.31 801 ILE A O 1
ATOM 5950 N N . ALA A 1 802 ? -2.186 -0.178 22.562 1.00 93.44 802 ALA A N 1
ATOM 5951 C CA . ALA A 1 802 ? -1.895 1.161 23.056 1.00 93.44 802 ALA A CA 1
ATOM 5952 C C . ALA A 1 802 ? -3.037 2.098 22.652 1.00 93.44 802 ALA A C 1
ATOM 5954 O O . ALA A 1 802 ? -3.435 2.087 21.493 1.00 93.44 802 ALA A O 1
ATOM 5955 N N . TYR A 1 803 ? -3.523 2.944 23.559 1.00 91.44 803 TYR A N 1
ATOM 5956 C CA . TYR A 1 803 ? -4.544 3.964 23.292 1.00 91.44 803 TYR A CA 1
ATOM 5957 C C . TYR A 1 803 ? -4.111 5.313 23.881 1.00 91.44 803 TYR A C 1
ATOM 5959 O O . TYR A 1 803 ? -3.587 5.370 24.996 1.00 91.44 803 TYR A O 1
ATOM 5967 N N . TRP A 1 804 ? -4.324 6.409 23.147 1.00 92.00 804 TRP A N 1
ATOM 5968 C CA . TRP A 1 804 ? -3.989 7.766 23.596 1.00 92.00 804 TRP A CA 1
ATOM 5969 C C . TRP A 1 804 ? -4.788 8.858 22.870 1.00 92.00 804 TRP A C 1
ATOM 5971 O O . TRP A 1 804 ? -5.613 8.599 21.992 1.00 92.00 804 TRP A O 1
ATOM 5981 N N . ARG A 1 805 ? -4.523 10.113 23.241 1.00 89.00 805 ARG A N 1
ATOM 5982 C CA . ARG A 1 805 ? -4.922 11.330 22.520 1.00 89.00 805 ARG A CA 1
ATOM 5983 C C . ARG A 1 805 ? -3.728 12.269 22.417 1.00 89.00 805 ARG A C 1
ATOM 5985 O O . ARG A 1 805 ? -2.782 12.169 23.197 1.00 89.00 805 ARG A O 1
ATOM 5992 N N . THR A 1 806 ? -3.767 13.210 21.480 1.00 82.19 806 THR A N 1
ATOM 5993 C CA . THR A 1 806 ? -2.716 14.228 21.337 1.00 82.19 806 THR A CA 1
ATOM 5994 C C . THR A 1 806 ? -2.548 15.029 22.635 1.00 82.19 806 THR A C 1
ATOM 5996 O O . THR A 1 806 ? -3.429 15.798 23.007 1.00 82.19 806 THR A O 1
ATOM 5999 N N . GLY A 1 807 ? -1.406 14.862 23.311 1.00 81.44 807 GLY A N 1
ATOM 6000 C CA . GLY A 1 807 ? -1.092 15.521 24.587 1.00 81.44 807 GLY A CA 1
ATOM 6001 C C . GLY A 1 807 ? -1.495 14.747 25.852 1.00 81.44 807 GLY A C 1
ATOM 6002 O O . GLY A 1 807 ? -1.184 15.205 26.951 1.00 81.44 807 GLY A O 1
ATOM 6003 N N . GLU A 1 808 ? -2.134 13.582 25.723 1.00 86.94 808 GLU A N 1
ATOM 6004 C CA . GLU A 1 808 ? -2.424 12.664 26.835 1.00 86.94 808 GLU A CA 1
ATOM 6005 C C . GLU A 1 808 ? -1.399 11.502 26.872 1.00 86.94 808 GLU A C 1
ATOM 6007 O O . GLU A 1 808 ? -0.801 11.180 25.840 1.00 86.94 808 GLU A O 1
ATOM 6012 N N . PRO A 1 809 ? -1.154 10.862 28.036 1.00 87.62 809 PRO A N 1
ATOM 6013 C CA . PRO A 1 809 ? -0.281 9.690 28.125 1.00 87.62 809 PRO A CA 1
ATOM 6014 C C . PRO A 1 809 ? -0.802 8.497 27.313 1.00 87.62 809 PRO A C 1
ATOM 6016 O O . PRO A 1 809 ? -2.010 8.297 27.199 1.00 87.62 809 PRO A O 1
ATOM 6019 N N . VAL A 1 810 ? 0.114 7.659 26.824 1.00 92.75 810 VAL A N 1
ATOM 6020 C CA . VAL A 1 810 ? -0.230 6.368 26.210 1.00 92.75 810 VAL A CA 1
ATOM 6021 C C . VAL A 1 810 ? -0.596 5.358 27.294 1.00 92.75 810 VAL A C 1
ATOM 6023 O O . VAL A 1 810 ? 0.157 5.169 28.252 1.00 92.75 810 VAL A O 1
ATOM 6026 N N . VAL A 1 811 ? -1.749 4.708 27.141 1.00 93.25 811 VAL A N 1
ATOM 6027 C CA . VAL A 1 811 ? -2.263 3.687 28.060 1.00 93.25 811 VAL A CA 1
ATOM 6028 C C . VAL A 1 811 ? -2.371 2.356 27.325 1.00 93.25 811 VAL A C 1
ATOM 6030 O O . VAL A 1 811 ? -3.004 2.278 26.276 1.00 93.25 811 VAL A O 1
ATOM 6033 N N . PHE A 1 812 ? -1.773 1.306 27.888 1.00 92.94 812 PHE A N 1
ATOM 6034 C CA . PHE A 1 812 ? -1.846 -0.052 27.347 1.00 92.94 812 PHE A CA 1
ATOM 6035 C C . PHE A 1 812 ? -2.968 -0.864 28.007 1.00 92.94 812 PHE A C 1
ATOM 6037 O O . PHE A 1 812 ? -3.187 -0.769 29.221 1.00 92.94 812 PHE A O 1
ATOM 6044 N N . LEU A 1 813 ? -3.652 -1.688 27.213 1.00 93.38 813 LEU A N 1
ATOM 6045 C CA . LEU A 1 813 ? -4.664 -2.658 27.638 1.00 93.38 813 LEU A CA 1
ATOM 6046 C C . LEU A 1 813 ? -4.325 -4.023 27.043 1.00 93.38 813 LEU A C 1
ATOM 6048 O O . LEU A 1 813 ? -3.855 -4.096 25.912 1.00 93.38 813 LEU A O 1
ATOM 6052 N N . SER A 1 814 ? -4.583 -5.096 27.787 1.00 90.69 814 SER A N 1
ATOM 6053 C CA . SER A 1 814 ? -4.317 -6.472 27.355 1.00 90.69 814 SER A CA 1
ATOM 6054 C C . SER A 1 814 ? -5.265 -7.471 28.019 1.00 90.69 814 SER A C 1
ATOM 6056 O O . SER A 1 814 ? -5.768 -7.227 29.122 1.00 90.69 814 SER A O 1
ATOM 6058 N N . GLY A 1 815 ? -5.491 -8.603 27.347 1.00 88.31 815 GLY A N 1
ATOM 6059 C CA . GLY A 1 815 ? -6.316 -9.712 27.835 1.00 88.31 815 GLY A CA 1
ATOM 6060 C C . GLY A 1 815 ? -7.789 -9.357 28.071 1.00 88.31 815 GLY A C 1
ATOM 6061 O O . GLY A 1 815 ? -8.364 -8.499 27.407 1.00 88.31 815 GLY A O 1
ATOM 6062 N N . GLU A 1 816 ? -8.397 -10.020 29.050 1.00 90.56 816 GLU A N 1
ATOM 6063 C CA . GLU A 1 816 ? -9.846 -10.024 29.311 1.00 90.56 816 GLU A CA 1
ATOM 6064 C C . GLU A 1 816 ? -10.492 -8.627 29.394 1.00 90.56 816 GLU A C 1
ATOM 6066 O O . GLU A 1 816 ? -11.561 -8.402 28.830 1.00 90.56 816 GLU A O 1
ATOM 6071 N N . ILE A 1 817 ? -9.843 -7.653 30.049 1.00 91.56 817 ILE A N 1
ATOM 6072 C CA . ILE A 1 817 ? -10.383 -6.284 30.175 1.00 91.56 817 ILE A CA 1
ATOM 6073 C C . ILE A 1 817 ? -10.439 -5.560 28.822 1.00 91.56 817 ILE A C 1
ATOM 6075 O O . ILE A 1 817 ? -11.359 -4.771 28.606 1.00 91.56 817 ILE A O 1
ATOM 6079 N N . LEU A 1 818 ? -9.492 -5.824 27.915 1.00 92.25 818 LEU A N 1
ATOM 6080 C CA . LEU A 1 818 ? -9.530 -5.281 26.556 1.00 92.25 818 LEU A CA 1
ATOM 6081 C C . LEU A 1 818 ? -10.728 -5.854 25.790 1.00 92.25 818 LEU A C 1
ATOM 6083 O O . LEU A 1 818 ? -11.510 -5.085 25.237 1.00 92.25 818 LEU A O 1
ATOM 6087 N N . ILE A 1 819 ? -10.909 -7.177 25.832 1.00 88.44 819 ILE A N 1
ATOM 6088 C CA . ILE A 1 819 ? -12.013 -7.881 25.158 1.00 88.44 819 ILE A CA 1
ATOM 6089 C C . ILE A 1 819 ? -13.365 -7.337 25.644 1.00 88.44 819 ILE A C 1
ATOM 6091 O O . ILE A 1 819 ? -14.169 -6.857 24.849 1.00 88.44 819 ILE A O 1
ATOM 6095 N N . ALA A 1 820 ? -13.578 -7.292 26.960 1.00 89.62 820 ALA A N 1
ATOM 6096 C CA . ALA A 1 820 ? -14.826 -6.805 27.543 1.00 89.62 820 ALA A CA 1
ATOM 6097 C C . ALA A 1 820 ? -15.083 -5.301 27.309 1.00 89.62 820 ALA A C 1
ATOM 6099 O O . ALA A 1 820 ? -16.230 -4.859 27.338 1.00 89.62 820 ALA A O 1
ATOM 6100 N N . TRP A 1 821 ? -14.045 -4.482 27.103 1.00 90.19 821 TRP A N 1
ATOM 6101 C CA . TRP A 1 821 ? -14.213 -3.072 26.732 1.00 90.19 821 TRP A CA 1
ATOM 6102 C C . TRP A 1 821 ? -14.551 -2.906 25.243 1.00 90.19 821 TRP A C 1
ATOM 6104 O O . TRP A 1 821 ? -15.415 -2.094 24.903 1.00 90.19 821 TRP A O 1
ATOM 6114 N N . ALA A 1 822 ? -13.940 -3.713 24.372 1.00 85.88 822 ALA A N 1
ATOM 6115 C CA . ALA A 1 822 ? -14.255 -3.774 22.947 1.00 85.88 822 ALA A CA 1
ATOM 6116 C C . ALA A 1 822 ? -15.723 -4.170 22.706 1.00 85.88 822 ALA A C 1
ATOM 6118 O O . ALA A 1 822 ? -16.441 -3.463 21.998 1.00 85.88 822 ALA A O 1
ATOM 6119 N N . GLU A 1 823 ? -16.208 -5.220 23.381 1.00 86.88 823 GLU A N 1
ATOM 6120 C CA . GLU A 1 823 ? -17.609 -5.678 23.323 1.00 86.88 823 GLU A CA 1
ATOM 6121 C C . GLU A 1 823 ? -18.632 -4.603 23.738 1.00 86.88 823 GLU A C 1
ATOM 6123 O O . GLU A 1 823 ? -19.781 -4.624 23.294 1.00 86.88 823 GLU A O 1
ATOM 6128 N N . LEU A 1 824 ? -18.230 -3.641 24.576 1.00 84.12 824 LEU A N 1
ATOM 6129 C CA . LEU A 1 824 ? -19.081 -2.533 25.020 1.00 84.12 824 LEU A CA 1
ATOM 6130 C C . LEU A 1 824 ? -19.068 -1.323 24.069 1.00 84.12 824 LEU A C 1
ATOM 6132 O O . LEU A 1 824 ? -19.771 -0.344 24.339 1.00 84.12 824 LEU A O 1
ATOM 6136 N N . GLY A 1 825 ? -18.306 -1.379 22.972 1.00 83.62 825 GLY A N 1
ATOM 6137 C CA . GLY A 1 825 ? -18.190 -0.304 21.985 1.00 83.62 825 GLY A CA 1
ATOM 6138 C C . GLY A 1 825 ? -17.007 0.643 22.209 1.00 83.62 825 GLY A C 1
ATOM 6139 O O . GLY A 1 825 ? -17.126 1.830 21.901 1.00 83.62 825 GLY A O 1
ATOM 6140 N N . TRP A 1 826 ? -15.885 0.141 22.739 1.00 87.31 826 TRP A N 1
ATOM 6141 C CA . TRP A 1 826 ? -14.603 0.862 22.818 1.00 87.31 826 TRP A CA 1
ATOM 6142 C C . TRP A 1 826 ? -14.718 2.240 23.507 1.00 87.31 826 TRP A C 1
ATOM 6144 O O . TRP A 1 826 ? -15.430 2.402 24.501 1.00 87.31 826 TRP A O 1
ATOM 6154 N N . GLU A 1 827 ? -14.035 3.272 23.003 1.00 83.94 827 GLU A N 1
ATOM 6155 C CA . GLU A 1 827 ? -14.105 4.641 23.538 1.00 83.94 827 GLU A CA 1
ATOM 6156 C C . GLU A 1 827 ? -15.471 5.328 23.368 1.00 83.94 827 GLU A C 1
ATOM 6158 O O . GLU A 1 827 ? -15.705 6.368 23.990 1.00 83.94 827 GLU A O 1
ATOM 6163 N N . SER A 1 828 ? -16.373 4.743 22.573 1.00 80.81 828 SER A N 1
ATOM 6164 C CA . SER A 1 828 ? -17.775 5.168 22.452 1.00 80.81 828 SER A CA 1
ATOM 6165 C C . SER A 1 828 ? -18.682 4.559 23.536 1.00 80.81 828 SER A C 1
ATOM 6167 O O . SER A 1 828 ? -19.811 5.019 23.726 1.00 80.81 828 SER A O 1
ATOM 6169 N N . ALA A 1 829 ? -18.197 3.566 24.290 1.00 81.19 829 ALA A N 1
ATOM 6170 C CA . ALA A 1 829 ? -18.894 2.991 25.435 1.00 81.19 829 ALA A CA 1
ATOM 6171 C C . ALA A 1 829 ? -19.100 4.020 26.561 1.00 81.19 829 ALA A C 1
ATOM 6173 O O . ALA A 1 829 ? -18.283 4.916 26.775 1.00 81.19 829 ALA A O 1
ATOM 6174 N N . PHE A 1 830 ? -20.133 3.822 27.392 1.00 83.81 830 PHE A N 1
ATOM 6175 C CA . PHE A 1 830 ? -20.398 4.661 28.576 1.00 83.81 830 PHE A CA 1
ATOM 6176 C C . PHE A 1 830 ? -19.191 4.799 29.525 1.00 83.81 830 PHE A C 1
ATOM 6178 O O . PHE A 1 830 ? -19.070 5.799 30.229 1.00 83.81 830 PHE A O 1
ATOM 6185 N N . TRP A 1 831 ? -18.296 3.808 29.556 1.00 87.50 831 TRP A N 1
ATOM 6186 C CA . TRP A 1 831 ? -17.100 3.813 30.402 1.00 87.50 831 TRP A CA 1
ATOM 6187 C C . TRP A 1 831 ? -16.014 4.788 29.923 1.00 87.50 831 TRP A C 1
ATOM 6189 O O . TRP A 1 831 ? -15.217 5.256 30.742 1.00 87.50 831 TRP A O 1
ATOM 6199 N N . GLY A 1 832 ? -16.039 5.153 28.637 1.00 87.25 832 GLY A N 1
ATOM 6200 C CA . GLY A 1 832 ? -15.092 6.055 27.993 1.00 87.25 832 GLY A CA 1
ATOM 6201 C C . GLY A 1 832 ? -13.686 5.469 27.859 1.00 87.25 832 GLY A C 1
ATOM 6202 O O . GLY A 1 832 ? -13.488 4.256 27.880 1.00 87.25 832 GLY A O 1
ATOM 6203 N N . MET A 1 833 ? -12.703 6.360 27.722 1.00 88.50 833 MET A N 1
ATOM 6204 C CA . MET A 1 833 ? -11.290 6.007 27.555 1.00 88.50 833 MET A CA 1
ATOM 6205 C C . MET A 1 833 ? -10.674 5.365 28.814 1.00 88.50 833 MET A C 1
ATOM 6207 O O . MET A 1 833 ? -11.018 5.770 29.929 1.00 88.50 833 MET A O 1
ATOM 6211 N N . PRO A 1 834 ? -9.713 4.438 28.664 1.00 91.00 834 PRO A N 1
ATOM 6212 C CA . PRO A 1 834 ? -8.828 4.006 29.745 1.00 91.00 834 PRO A CA 1
ATOM 6213 C C . PRO A 1 834 ? -7.898 5.150 30.184 1.00 91.00 834 PRO A C 1
ATOM 6215 O O . PRO A 1 834 ? -7.466 5.957 29.365 1.00 91.00 834 PRO A O 1
ATOM 6218 N N . VAL A 1 835 ? -7.597 5.239 31.486 1.00 89.62 835 VAL A N 1
ATOM 6219 C CA . VAL A 1 835 ? -6.865 6.383 32.088 1.00 89.62 835 VAL A CA 1
ATOM 6220 C C . VAL A 1 835 ? -5.657 5.993 32.951 1.00 89.62 835 VAL A C 1
ATOM 6222 O O . VAL A 1 835 ? -4.958 6.859 33.473 1.00 89.62 835 VAL A O 1
ATOM 6225 N N . ASP A 1 836 ? -5.425 4.699 33.159 1.00 87.50 836 ASP A N 1
ATOM 6226 C CA . ASP A 1 836 ? -4.338 4.152 33.982 1.00 87.50 836 ASP A CA 1
ATOM 6227 C C . ASP A 1 836 ? -3.989 2.754 33.455 1.00 87.50 836 ASP A C 1
ATOM 6229 O O . ASP A 1 836 ? -4.799 2.120 32.774 1.00 87.50 836 ASP A O 1
ATOM 6233 N N . ARG A 1 837 ? -2.803 2.247 33.791 1.00 86.00 837 ARG A N 1
ATOM 6234 C CA . ARG A 1 837 ? -2.389 0.885 33.426 1.00 86.00 837 ARG A CA 1
ATOM 6235 C C . ARG A 1 837 ? -3.183 -0.179 34.196 1.00 86.00 837 ARG A C 1
ATOM 6237 O O . ARG A 1 837 ? -3.662 0.088 35.302 1.00 86.00 837 ARG A O 1
ATOM 6244 N N . LYS A 1 838 ? -3.242 -1.396 33.646 1.00 88.94 838 LYS A N 1
ATOM 6245 C CA . LYS A 1 838 ? -3.642 -2.628 34.352 1.00 88.94 838 LYS A CA 1
ATOM 6246 C C . LYS A 1 838 ? -2.846 -2.780 35.661 1.00 88.94 838 LYS A C 1
ATOM 6248 O O . LYS A 1 838 ? -1.660 -2.440 35.712 1.00 88.94 838 LYS A O 1
ATOM 6253 N N . ARG A 1 839 ? -3.496 -3.244 36.731 1.00 89.88 839 ARG A N 1
ATOM 6254 C CA . ARG A 1 839 ? -2.885 -3.459 38.054 1.00 89.88 839 ARG A CA 1
ATOM 6255 C C . ARG A 1 839 ? -3.363 -4.757 38.679 1.00 89.88 839 ARG A C 1
ATOM 6257 O O . ARG A 1 839 ? -4.565 -5.002 38.721 1.00 89.88 839 ARG A O 1
ATOM 6264 N N . ASP A 1 840 ? -2.424 -5.504 39.240 1.00 88.31 840 ASP A N 1
ATOM 6265 C CA . ASP A 1 840 ? -2.708 -6.720 39.999 1.00 88.31 840 ASP A CA 1
ATOM 6266 C C . ASP A 1 840 ? -3.518 -6.424 41.267 1.00 88.31 840 ASP A C 1
ATOM 6268 O O . ASP A 1 840 ? -3.483 -5.324 41.836 1.00 88.31 840 ASP A O 1
ATOM 6272 N N . SER A 1 841 ? -4.240 -7.443 41.715 1.00 86.50 841 SER A N 1
ATOM 6273 C CA . SER A 1 841 ? -5.157 -7.418 42.846 1.00 86.50 841 SER A CA 1
ATOM 6274 C C . SER A 1 841 ? -5.096 -8.744 43.620 1.00 86.50 841 SER A C 1
ATOM 6276 O O . SER A 1 841 ? -4.407 -9.691 43.232 1.00 86.50 841 SER A O 1
ATOM 6278 N N . SER A 1 842 ? -5.777 -8.824 44.764 1.00 80.62 842 SER A N 1
ATOM 6279 C CA . SER A 1 842 ? -5.812 -10.044 45.577 1.00 80.62 842 SER A CA 1
ATOM 6280 C C . SER A 1 842 ? -6.462 -11.223 44.839 1.00 80.62 842 SER A C 1
ATOM 6282 O O . SER A 1 842 ? -7.256 -11.053 43.914 1.00 80.62 842 SER A O 1
ATOM 6284 N N . GLY A 1 843 ? -6.097 -12.448 45.228 1.00 74.75 843 GLY A N 1
ATOM 6285 C CA . GLY A 1 843 ? -6.644 -13.671 44.626 1.00 74.75 843 GLY A CA 1
ATOM 6286 C C . GLY A 1 843 ? -6.213 -13.939 43.178 1.00 74.75 843 GLY A C 1
ATOM 6287 O O . GLY A 1 843 ? -6.796 -14.807 42.545 1.00 74.75 843 GLY A O 1
ATOM 6288 N N . GLY A 1 844 ? -5.218 -13.216 42.650 1.00 79.88 844 GLY A N 1
ATOM 6289 C CA . GLY A 1 844 ? -4.769 -13.347 41.256 1.00 79.88 844 GLY A CA 1
ATOM 6290 C C . GLY A 1 844 ? -5.589 -12.536 40.248 1.00 79.88 844 GLY A C 1
ATOM 6291 O O . GLY A 1 844 ? -5.305 -12.597 39.057 1.00 79.88 844 GLY A O 1
ATOM 6292 N N . GLY A 1 845 ? -6.581 -11.766 40.708 1.00 89.44 845 GLY A N 1
ATOM 6293 C CA . GLY A 1 845 ? -7.329 -10.840 39.860 1.00 89.44 845 GLY A CA 1
ATOM 6294 C C . GLY A 1 845 ? -6.530 -9.589 39.477 1.00 89.44 845 GLY A C 1
ATOM 6295 O O . GLY A 1 845 ? -5.442 -9.333 39.996 1.00 89.44 845 GLY A O 1
ATOM 6296 N N . PHE A 1 846 ? -7.098 -8.763 38.602 1.00 93.25 846 PHE A N 1
ATOM 6297 C CA . PHE A 1 846 ? -6.528 -7.474 38.196 1.00 93.25 846 PHE A CA 1
ATOM 6298 C C . PHE A 1 846 ? -7.624 -6.450 37.874 1.00 93.25 846 PHE A C 1
ATOM 6300 O O . PHE A 1 846 ? -8.791 -6.796 37.698 1.00 93.25 846 PHE A O 1
ATOM 6307 N N . TYR A 1 847 ? -7.272 -5.165 37.822 1.00 94.12 847 TYR A N 1
ATOM 6308 C CA . TYR A 1 847 ? -8.205 -4.088 37.480 1.00 94.12 847 TYR A CA 1
ATOM 6309 C C . TYR A 1 847 ? -7.554 -2.988 36.638 1.00 94.12 847 TYR A C 1
ATOM 6311 O O . TYR A 1 847 ? -6.337 -2.790 36.666 1.00 94.12 847 TYR A O 1
ATOM 6319 N N . GLN A 1 848 ? -8.380 -2.230 35.914 1.00 95.06 848 GLN A N 1
ATOM 6320 C CA . GLN A 1 848 ? -7.952 -1.077 35.121 1.00 95.06 848 GLN A CA 1
ATOM 6321 C C . GLN A 1 848 ? -8.984 0.055 35.180 1.00 95.06 848 GLN A C 1
ATOM 6323 O O . GLN A 1 848 ? -10.192 -0.177 35.247 1.00 95.06 848 GLN A O 1
ATOM 6328 N N . ARG A 1 849 ? -8.505 1.304 35.204 1.00 93.44 849 ARG A N 1
ATOM 6329 C CA . ARG A 1 849 ? -9.353 2.496 35.351 1.00 93.44 849 ARG A CA 1
ATOM 6330 C C . ARG A 1 849 ? -9.744 3.074 33.996 1.00 93.44 849 ARG A C 1
ATOM 6332 O O . ARG A 1 849 ? -8.895 3.223 33.122 1.00 93.44 849 ARG A O 1
ATOM 6339 N N . PHE A 1 850 ? -10.999 3.497 33.900 1.00 93.31 850 PHE A N 1
ATOM 6340 C CA . PHE A 1 850 ? -11.601 4.177 32.757 1.00 93.31 850 PHE A CA 1
ATOM 6341 C C . PHE A 1 850 ? -12.169 5.538 33.190 1.00 93.31 850 PHE A C 1
ATOM 6343 O O . PHE A 1 850 ? -12.318 5.814 34.383 1.00 93.31 850 PHE A O 1
ATOM 6350 N N . ALA A 1 851 ? -12.500 6.401 32.231 1.00 90.12 851 ALA A N 1
ATOM 6351 C CA . ALA A 1 851 ? -12.976 7.763 32.476 1.00 90.12 851 ALA A CA 1
ATOM 6352 C C . ALA A 1 851 ? -14.229 7.831 33.376 1.00 90.12 851 ALA A C 1
ATOM 6354 O O . ALA A 1 851 ? -14.395 8.793 34.131 1.00 90.12 851 ALA A O 1
ATOM 6355 N N . HIS A 1 852 ? -15.093 6.811 33.323 1.00 87.81 852 HIS A N 1
ATOM 6356 C CA . HIS A 1 852 ? -16.360 6.764 34.066 1.00 87.81 852 HIS A CA 1
ATOM 6357 C C . HIS A 1 852 ? -16.501 5.568 35.030 1.00 87.81 852 HIS A C 1
ATOM 6359 O O . HIS A 1 852 ? -17.579 5.349 35.587 1.00 87.81 852 HIS A O 1
ATOM 6365 N N . GLY A 1 853 ? -15.429 4.806 35.275 1.00 91.75 853 GLY A N 1
ATOM 6366 C CA . GLY A 1 853 ? -15.460 3.660 36.190 1.00 91.75 853 GLY A CA 1
ATOM 6367 C C . GLY A 1 853 ? -14.159 2.863 36.240 1.00 91.75 853 GLY A C 1
ATOM 6368 O O . GLY A 1 853 ? -13.097 3.332 35.835 1.00 91.75 853 GLY A O 1
ATOM 6369 N N . VAL A 1 854 ? -14.236 1.641 36.758 1.00 94.25 854 VAL A N 1
ATOM 6370 C CA . VAL A 1 854 ? -13.103 0.709 36.850 1.00 94.25 854 VAL A CA 1
ATOM 6371 C C . VAL A 1 854 ? -13.576 -0.679 36.429 1.00 94.25 854 VAL A C 1
ATOM 6373 O O . VAL A 1 854 ? -14.592 -1.155 36.933 1.00 94.25 854 VAL A O 1
ATOM 6376 N N . ALA A 1 855 ? -12.845 -1.316 35.517 1.00 95.00 855 ALA A N 1
ATOM 6377 C CA . ALA A 1 855 ? -13.030 -2.722 35.180 1.00 95.00 855 ALA A CA 1
ATOM 6378 C C . ALA A 1 855 ? -12.226 -3.576 36.164 1.00 95.00 855 ALA A C 1
ATOM 6380 O O . ALA A 1 855 ? -11.038 -3.321 36.362 1.00 95.00 855 ALA A O 1
ATOM 6381 N N . TYR A 1 856 ? -12.867 -4.573 36.762 1.00 94.75 856 TYR A N 1
ATOM 6382 C CA . TYR A 1 856 ? -12.243 -5.579 37.620 1.00 94.75 856 TYR A CA 1
ATOM 6383 C C . TYR A 1 856 ? -12.377 -6.948 36.969 1.00 94.75 856 TYR A C 1
ATOM 6385 O O . TYR A 1 856 ? -13.421 -7.238 36.395 1.00 94.75 856 TYR A O 1
ATOM 6393 N N . TRP A 1 857 ? -11.355 -7.785 37.106 1.00 94.88 857 TRP A N 1
ATOM 6394 C CA . TRP A 1 857 ? -11.356 -9.177 36.680 1.00 94.88 857 TRP A CA 1
ATOM 6395 C C . TRP A 1 857 ? -10.865 -10.089 37.805 1.00 94.88 857 TRP A C 1
ATOM 6397 O O . TRP A 1 857 ? -9.892 -9.769 38.495 1.00 94.88 857 TRP A O 1
ATOM 6407 N N . SER A 1 858 ? -11.504 -11.248 37.937 1.00 93.12 858 SER A N 1
ATOM 6408 C CA . SER A 1 858 ? -10.983 -12.425 38.631 1.00 93.12 858 SER A CA 1
ATOM 6409 C C . SER A 1 858 ? -11.376 -13.688 37.857 1.00 93.12 858 SER A C 1
ATOM 6411 O O . SER A 1 858 ? -12.331 -13.678 37.076 1.00 93.12 858 SER A O 1
ATOM 6413 N N . GLU A 1 859 ? -10.690 -14.800 38.131 1.00 88.75 859 GLU A N 1
ATOM 6414 C CA . GLU A 1 859 ? -11.049 -16.127 37.606 1.00 88.75 859 GLU A CA 1
ATOM 6415 C C . GLU A 1 859 ? -12.484 -16.547 37.998 1.00 88.75 859 GLU A C 1
ATOM 6417 O O . GLU A 1 859 ? -13.151 -17.257 37.250 1.00 88.75 859 GLU A O 1
ATOM 6422 N N . SER A 1 860 ? -12.991 -16.076 39.147 1.00 85.88 860 SER A N 1
ATOM 6423 C CA . SER A 1 860 ? -14.333 -16.390 39.655 1.00 85.88 860 SER A CA 1
ATOM 6424 C C . SER A 1 860 ? -15.465 -15.572 39.021 1.00 85.88 860 SER A C 1
ATOM 6426 O O . SER A 1 860 ? -16.592 -16.068 38.968 1.00 85.88 860 SER A O 1
ATOM 6428 N N . THR A 1 861 ? -15.213 -14.336 38.568 1.00 89.19 861 THR A N 1
ATOM 6429 C CA . THR A 1 861 ? -16.281 -13.398 38.153 1.00 89.19 861 THR A CA 1
ATOM 6430 C C . THR A 1 861 ? -16.190 -12.894 36.713 1.00 89.19 861 THR A C 1
ATOM 6432 O O . THR A 1 861 ? -17.131 -12.248 36.238 1.00 89.19 861 THR A O 1
ATOM 6435 N N . GLY A 1 862 ? -15.071 -13.138 36.023 1.00 91.44 862 GLY A N 1
ATOM 6436 C CA . GLY A 1 862 ? -14.775 -12.497 34.741 1.00 91.44 862 GLY A CA 1
ATOM 6437 C C . GLY A 1 862 ? -14.670 -10.973 34.878 1.00 91.44 862 GLY A C 1
ATOM 6438 O O . GLY A 1 862 ? -14.516 -10.448 35.985 1.00 91.44 862 GLY A O 1
ATOM 6439 N N . VAL A 1 863 ? -14.755 -10.245 33.759 1.00 94.00 863 VAL A N 1
ATOM 6440 C CA . VAL A 1 863 ? -14.689 -8.774 33.783 1.00 94.00 863 VAL A CA 1
ATOM 6441 C C . VAL A 1 863 ? -16.027 -8.170 34.199 1.00 94.00 863 VAL A C 1
ATOM 6443 O O . VAL A 1 863 ? -17.047 -8.393 33.554 1.00 94.00 863 VAL A O 1
ATOM 6446 N N . GLN A 1 864 ? -16.011 -7.316 35.220 1.00 94.38 864 GLN A N 1
ATOM 6447 C CA . GLN A 1 864 ? -17.158 -6.511 35.634 1.00 94.38 864 GLN A CA 1
ATOM 6448 C C . GLN A 1 864 ? -16.751 -5.046 35.824 1.00 94.38 864 GLN A C 1
ATOM 6450 O O . GLN A 1 864 ? -15.766 -4.729 36.496 1.00 94.38 864 GLN A O 1
ATOM 6455 N N . PHE A 1 865 ? -17.539 -4.130 35.260 1.00 93.12 865 PHE A N 1
ATOM 6456 C CA . PHE A 1 865 ? -17.320 -2.690 35.397 1.00 93.12 865 PHE A CA 1
ATOM 6457 C C . PHE A 1 865 ? -18.092 -2.119 36.595 1.00 93.12 865 PHE A C 1
ATOM 6459 O O . PHE A 1 865 ? -19.297 -2.340 36.753 1.00 93.12 865 PHE A O 1
ATOM 6466 N N . VAL A 1 866 ? -17.404 -1.336 37.429 1.00 94.12 866 VAL A N 1
ATOM 6467 C CA . VAL A 1 866 ? -17.976 -0.643 38.592 1.00 94.12 866 VAL A CA 1
ATOM 6468 C C . VAL A 1 866 ? -17.837 0.867 38.399 1.00 94.12 866 VAL A C 1
ATOM 6470 O O . VAL A 1 866 ? -16.733 1.398 38.270 1.00 94.12 866 VAL A O 1
ATOM 6473 N N . GLY A 1 867 ? -18.976 1.560 38.376 1.00 90.81 867 GLY A N 1
ATOM 6474 C CA . GLY A 1 867 ? -19.071 3.011 38.202 1.00 90.81 867 GLY A CA 1
ATOM 6475 C C . GLY A 1 867 ? -19.632 3.724 39.425 1.00 90.81 867 GLY A C 1
ATOM 6476 O O . GLY A 1 867 ? -20.066 3.101 40.397 1.00 90.81 867 GLY A O 1
ATOM 6477 N N . GLU A 1 868 ? -19.674 5.051 39.371 1.00 87.31 868 GLU A N 1
ATOM 6478 C CA . GLU A 1 868 ? -20.328 5.838 40.418 1.00 87.31 868 GLU A CA 1
ATOM 6479 C C . GLU A 1 868 ? -21.864 5.728 40.354 1.00 87.31 868 GLU A C 1
ATOM 6481 O O . GLU A 1 868 ? -22.435 5.631 39.263 1.00 87.31 868 GLU A O 1
ATOM 6486 N N . PRO A 1 869 ? -22.577 5.750 41.499 1.00 89.62 869 PRO A N 1
ATOM 6487 C CA . PRO A 1 869 ? -22.086 5.973 42.870 1.00 89.62 869 PRO A CA 1
ATOM 6488 C C . PRO A 1 869 ? -21.590 4.708 43.608 1.00 89.62 869 PRO A C 1
ATOM 6490 O O . PRO A 1 869 ? -21.286 4.771 44.799 1.00 89.62 869 PRO A O 1
ATOM 6493 N N . VAL A 1 870 ? -21.574 3.539 42.954 1.00 90.88 870 VAL A N 1
ATOM 6494 C CA . VAL A 1 870 ? -21.235 2.260 43.608 1.00 90.88 870 VAL A CA 1
ATOM 6495 C C . VAL A 1 870 ? -19.750 2.193 43.949 1.00 90.88 870 VAL A C 1
ATOM 6497 O O . VAL A 1 870 ? -19.411 1.764 45.047 1.00 90.88 870 VAL A O 1
ATOM 6500 N N . LEU A 1 871 ? -18.876 2.653 43.051 1.00 90.31 871 LEU A N 1
ATOM 6501 C CA . LEU A 1 871 ? -17.422 2.590 43.207 1.00 90.31 871 LEU A CA 1
ATOM 6502 C C . LEU A 1 871 ? -16.923 3.309 44.473 1.00 90.31 871 LEU A C 1
ATOM 6504 O O . LEU A 1 871 ? -16.177 2.711 45.255 1.00 90.31 871 LEU A O 1
ATOM 6508 N N . SER A 1 872 ? -17.350 4.556 44.711 1.00 86.69 872 SER A N 1
ATOM 6509 C CA . SER A 1 872 ? -16.969 5.296 45.923 1.00 86.69 872 SER A CA 1
ATOM 6510 C C . SER A 1 872 ? -17.558 4.669 47.191 1.00 86.69 872 SER A C 1
ATOM 6512 O O . SER A 1 872 ? -16.863 4.531 48.200 1.00 86.69 872 SER A O 1
ATOM 6514 N N . ALA A 1 873 ? -18.810 4.202 47.144 1.00 86.62 873 ALA A N 1
ATOM 6515 C CA . ALA A 1 873 ? -19.457 3.575 48.296 1.00 86.62 873 ALA A CA 1
ATOM 6516 C C . ALA A 1 873 ? -18.837 2.205 48.659 1.00 86.62 873 ALA A C 1
ATOM 6518 O O . ALA A 1 873 ? -18.627 1.918 49.839 1.00 86.62 873 ALA A O 1
ATOM 6519 N N . TRP A 1 874 ? -18.472 1.394 47.661 1.00 91.38 874 TRP A N 1
ATOM 6520 C CA . TRP A 1 874 ? -17.770 0.113 47.817 1.00 91.38 874 TRP A CA 1
ATOM 6521 C C . TRP A 1 874 ? -16.340 0.292 48.344 1.00 91.38 874 TRP A C 1
ATOM 6523 O O . TRP A 1 874 ? -15.856 -0.531 49.123 1.00 91.38 874 TRP A O 1
ATOM 6533 N N . GLY A 1 875 ? -15.690 1.418 48.030 1.00 86.00 875 GLY A N 1
ATOM 6534 C CA . GLY A 1 875 ? -14.417 1.794 48.648 1.00 86.00 875 GLY A CA 1
ATOM 6535 C C . GLY A 1 875 ? -14.494 1.957 50.166 1.00 86.00 875 GLY A C 1
ATOM 6536 O O . GLY A 1 875 ? -13.540 1.635 50.873 1.00 86.00 875 GLY A O 1
ATOM 6537 N N . GLY A 1 876 ? -15.661 2.337 50.697 1.00 80.06 876 GLY A N 1
ATOM 6538 C CA . GLY A 1 876 ? -15.940 2.323 52.137 1.00 80.06 876 GLY A CA 1
ATOM 6539 C C . GLY A 1 876 ? -15.958 0.924 52.772 1.00 80.06 876 GLY A C 1
ATOM 6540 O O . GLY A 1 876 ? -15.844 0.821 53.992 1.00 80.06 876 GLY A O 1
ATOM 6541 N N . HIS A 1 877 ? -16.068 -0.133 51.961 1.00 80.94 877 HIS A N 1
ATOM 6542 C CA . HIS A 1 877 ? -16.018 -1.543 52.364 1.00 80.94 877 HIS A CA 1
ATOM 6543 C C . HIS A 1 877 ? -14.679 -2.231 52.038 1.00 80.94 877 HIS A C 1
ATOM 6545 O O . HIS A 1 877 ? -14.527 -3.406 52.359 1.00 80.94 877 HIS A O 1
ATOM 6551 N N . GLY A 1 878 ? -13.704 -1.516 51.455 1.00 84.25 878 GLY A N 1
ATOM 6552 C CA . GLY A 1 878 ? -12.385 -2.055 51.092 1.00 84.25 878 GLY A CA 1
ATOM 6553 C C . GLY A 1 878 ? -12.249 -2.546 49.645 1.00 84.25 878 GLY A C 1
ATOM 6554 O O . GLY A 1 878 ? -11.263 -3.207 49.334 1.00 84.25 878 GLY A O 1
ATOM 6555 N N . TRP A 1 879 ? -13.203 -2.216 48.765 1.00 91.50 879 TRP A N 1
ATOM 6556 C CA . TRP A 1 879 ? -13.282 -2.744 47.395 1.00 91.50 879 TRP A CA 1
ATOM 6557 C C . TRP A 1 879 ? -13.232 -4.290 47.363 1.00 91.50 879 TRP A C 1
ATOM 6559 O O . TRP A 1 879 ? -13.876 -4.942 48.188 1.00 91.50 879 TRP A O 1
ATOM 6569 N N . GLN A 1 880 ? -12.504 -4.874 46.406 1.00 91.38 880 GLN A N 1
ATOM 6570 C CA . GLN A 1 880 ? -12.409 -6.317 46.165 1.00 91.38 880 GLN A CA 1
ATOM 6571 C C . GLN A 1 880 ? -11.636 -7.070 47.256 1.00 91.38 880 GLN A C 1
ATOM 6573 O O . GLN A 1 880 ? -11.910 -8.237 47.506 1.00 91.38 880 GLN A O 1
ATOM 6578 N N . ASP A 1 881 ? -10.747 -6.374 47.970 1.00 86.06 881 ASP A N 1
ATOM 6579 C CA . ASP A 1 881 ? -10.039 -6.896 49.149 1.00 86.06 881 ASP A CA 1
ATOM 6580 C C . ASP A 1 881 ? -10.917 -6.840 50.425 1.00 86.06 881 ASP A C 1
ATOM 6582 O O . ASP A 1 881 ? -10.467 -7.163 51.528 1.00 86.06 881 ASP A O 1
ATOM 6586 N N . GLY A 1 882 ? -12.154 -6.352 50.287 1.00 86.31 882 GLY A N 1
ATOM 6587 C CA . GLY A 1 882 ? -13.088 -6.041 51.360 1.00 86.31 882 GLY A CA 1
ATOM 6588 C C . GLY A 1 882 ? -14.159 -7.101 51.623 1.00 86.31 882 GLY A C 1
ATOM 6589 O O . GLY A 1 882 ? -14.231 -8.142 50.977 1.00 86.31 882 GLY A O 1
ATOM 6590 N N . GLU A 1 883 ? -15.070 -6.788 52.551 1.00 84.81 883 GLU A N 1
ATOM 6591 C CA . GLU A 1 883 ? -16.153 -7.688 53.001 1.00 84.81 883 GLU A CA 1
ATOM 6592 C C . GLU A 1 883 ? -17.117 -8.133 51.884 1.00 84.81 883 GLU A C 1
ATOM 6594 O O . GLU A 1 883 ? -17.874 -9.083 52.071 1.00 84.81 883 GLU A O 1
ATOM 6599 N N . MET A 1 884 ? -17.117 -7.441 50.742 1.00 89.94 884 MET A N 1
ATOM 6600 C CA . MET A 1 884 ? -18.002 -7.723 49.609 1.00 89.94 884 MET A CA 1
ATOM 6601 C C . MET A 1 884 ? -17.397 -8.702 48.588 1.00 89.94 884 MET A C 1
ATOM 6603 O O . MET A 1 884 ? -18.162 -9.342 47.871 1.00 89.94 884 MET A O 1
ATOM 6607 N N . GLY A 1 885 ? -16.067 -8.851 48.532 1.00 91.00 885 GLY A N 1
ATOM 6608 C CA . GLY A 1 885 ? -15.365 -9.547 47.441 1.00 91.00 885 GLY A CA 1
ATOM 6609 C C . GLY A 1 885 ? -15.470 -8.835 46.085 1.00 91.00 885 GLY A C 1
ATOM 6610 O O . GLY A 1 885 ? -15.880 -7.670 46.014 1.00 91.00 885 GLY A O 1
ATOM 6611 N N . TYR A 1 886 ? -15.096 -9.528 45.007 1.00 94.12 886 TYR A N 1
ATOM 6612 C CA . TYR A 1 886 ? -15.159 -9.011 43.636 1.00 94.12 886 TYR A CA 1
ATOM 6613 C C . TYR A 1 886 ? -16.606 -8.752 43.171 1.00 94.12 886 TYR A C 1
ATOM 6615 O O . TYR A 1 886 ? -17.545 -9.403 43.641 1.00 94.12 886 TYR A O 1
ATOM 6623 N N . PRO A 1 887 ? -16.826 -7.801 42.244 1.00 94.75 887 PRO A N 1
ATOM 6624 C CA . PRO A 1 887 ? -18.096 -7.664 41.535 1.00 94.75 887 PRO A CA 1
ATOM 6625 C C . PRO A 1 887 ? -18.376 -8.913 40.687 1.00 94.75 887 PRO A C 1
ATOM 6627 O O . PRO A 1 887 ? -17.501 -9.390 39.981 1.00 94.75 887 PRO A O 1
ATOM 6630 N N . VAL A 1 888 ? -19.614 -9.406 40.727 1.00 92.88 888 VAL A N 1
ATOM 6631 C CA . VAL A 1 888 ? -20.112 -10.589 39.990 1.00 92.88 888 VAL A CA 1
ATOM 6632 C C . VAL A 1 888 ? -21.035 -10.185 38.833 1.00 92.88 888 VAL A C 1
ATOM 6634 O O . VAL A 1 888 ? -21.288 -10.971 37.927 1.00 92.88 888 VAL A O 1
ATOM 6637 N N . SER A 1 889 ? -21.555 -8.955 38.848 1.00 87.12 889 SER A N 1
ATOM 6638 C CA . SER A 1 889 ? -22.389 -8.417 37.772 1.00 87.12 889 SER A CA 1
ATOM 6639 C C . SER A 1 889 ? -22.034 -6.968 37.451 1.00 87.12 889 SER A C 1
ATOM 6641 O O . SER A 1 889 ? -21.517 -6.236 38.297 1.00 87.12 889 SER A O 1
ATOM 6643 N N . GLY A 1 890 ? -22.437 -6.506 36.267 1.00 80.38 890 GLY A N 1
ATOM 6644 C CA . GLY A 1 890 ? -22.643 -5.085 35.999 1.00 80.38 890 GLY A CA 1
ATOM 6645 C C . GLY A 1 890 ? -23.817 -4.507 36.806 1.00 80.38 890 GLY A C 1
ATOM 6646 O O . GLY A 1 890 ? -24.562 -5.230 37.477 1.00 80.38 890 GLY A O 1
ATOM 6647 N N . GLY A 1 891 ? -23.996 -3.187 36.737 1.00 79.25 891 GLY A N 1
ATOM 6648 C CA . GLY A 1 891 ? -25.132 -2.501 37.358 1.00 79.25 891 GLY A CA 1
ATOM 6649 C C . GLY A 1 891 ? -26.445 -2.759 36.609 1.00 79.25 891 GLY A C 1
ATOM 6650 O O . GLY A 1 891 ? -26.633 -2.264 35.500 1.00 79.25 891 GLY A O 1
ATOM 6651 N N . ALA A 1 892 ? -27.369 -3.488 37.231 1.00 81.88 892 ALA A N 1
ATOM 6652 C CA . ALA A 1 892 ? -28.667 -3.857 36.673 1.00 81.88 892 ALA A CA 1
ATOM 6653 C C . ALA A 1 892 ? -29.806 -2.948 37.173 1.00 81.88 892 ALA A C 1
ATOM 6655 O O . ALA A 1 892 ? -29.750 -2.381 38.269 1.00 81.88 892 ALA A O 1
ATOM 6656 N N . TYR A 1 893 ? -30.873 -2.832 36.378 1.00 82.44 893 TYR A N 1
ATOM 6657 C CA . TYR A 1 893 ? -32.102 -2.135 36.767 1.00 82.44 893 TYR A CA 1
ATOM 6658 C C . TYR A 1 893 ? -33.082 -3.085 37.460 1.00 82.44 893 TYR A C 1
ATOM 6660 O O . TYR A 1 893 ? -33.362 -4.177 36.970 1.00 82.44 893 TYR A O 1
ATOM 6668 N N . GLY A 1 894 ? -33.648 -2.635 38.577 1.00 77.62 894 GLY A N 1
ATOM 6669 C CA . GLY A 1 894 ? -34.799 -3.252 39.227 1.00 77.62 894 GLY A CA 1
ATOM 6670 C C . GLY A 1 894 ? -36.090 -2.446 39.006 1.00 77.62 894 GLY A C 1
ATOM 6671 O O . GLY A 1 894 ? -36.086 -1.375 38.387 1.00 77.62 894 GLY A O 1
ATOM 6672 N N . PRO A 1 895 ? -37.237 -2.952 39.488 1.00 73.06 895 PRO A N 1
ATOM 6673 C CA . PRO A 1 895 ? -38.522 -2.278 39.332 1.00 73.06 895 PRO A CA 1
ATOM 6674 C C . PRO A 1 895 ? -38.580 -0.963 40.122 1.00 73.06 895 PRO A C 1
ATOM 6676 O O . PRO A 1 895 ? -37.923 -0.787 41.145 1.00 73.06 895 PRO A O 1
ATOM 6679 N N . ASN A 1 896 ? -39.430 -0.036 39.673 1.00 73.06 896 ASN A N 1
ATOM 6680 C CA . ASN A 1 896 ? -39.612 1.285 40.293 1.00 73.06 896 ASN A CA 1
ATOM 6681 C C . ASN A 1 896 ? -38.310 2.115 40.377 1.00 73.06 896 ASN A C 1
ATOM 6683 O O . ASN A 1 896 ? -38.090 2.837 41.351 1.00 73.06 896 ASN A O 1
ATOM 6687 N N . GLY A 1 897 ? -37.443 1.997 39.364 1.00 78.81 897 GLY A N 1
ATOM 6688 C CA . GLY A 1 897 ? -36.217 2.792 39.237 1.00 78.81 897 GLY A CA 1
ATOM 6689 C C . GLY A 1 897 ? -35.111 2.431 40.231 1.00 78.81 897 GLY A C 1
ATOM 6690 O O . GLY A 1 897 ? -34.185 3.223 40.416 1.00 78.81 897 GLY A O 1
ATOM 6691 N N . THR A 1 898 ? -35.197 1.271 40.887 1.00 85.38 898 THR A N 1
ATOM 6692 C CA . THR A 1 898 ? -34.079 0.739 41.672 1.00 85.38 898 THR A CA 1
ATOM 6693 C C . THR A 1 898 ? -32.954 0.282 40.747 1.00 85.38 898 THR A C 1
ATOM 6695 O O . THR A 1 898 ? -33.155 -0.023 39.570 1.00 85.38 898 THR A O 1
ATOM 6698 N N . ARG A 1 899 ? -31.742 0.247 41.287 1.00 89.75 899 ARG A N 1
ATOM 6699 C CA . ARG A 1 899 ? -30.560 -0.328 40.654 1.00 89.75 899 ARG A CA 1
ATOM 6700 C C . ARG A 1 899 ? -29.833 -1.208 41.655 1.00 89.75 899 ARG A C 1
ATOM 6702 O O . ARG A 1 899 ? -29.899 -0.951 42.860 1.00 89.75 899 ARG A O 1
ATOM 6709 N N . HIS A 1 900 ? -29.151 -2.228 41.153 1.00 90.69 900 HIS A N 1
ATOM 6710 C CA . HIS A 1 900 ? -28.340 -3.108 41.977 1.00 90.69 900 HIS A CA 1
ATOM 6711 C C . HIS A 1 900 ? -27.101 -3.619 41.244 1.00 90.69 900 HIS A C 1
ATOM 6713 O O . HIS A 1 900 ? -27.063 -3.646 40.017 1.00 90.69 900 HIS A O 1
ATOM 6719 N N . GLN A 1 901 ? -26.086 -4.016 42.006 1.00 94.25 901 GLN A N 1
ATOM 6720 C CA . GLN A 1 901 ? -24.873 -4.652 41.497 1.00 94.25 901 GLN A CA 1
ATOM 6721 C C . GLN A 1 901 ? -24.452 -5.751 42.475 1.00 94.25 901 GLN A C 1
ATOM 6723 O O . GLN A 1 901 ? -24.423 -5.518 43.686 1.00 94.25 901 GLN A O 1
ATOM 6728 N N . VAL A 1 902 ? -24.202 -6.955 41.963 1.00 92.75 902 VAL A N 1
ATOM 6729 C CA . VAL A 1 902 ? -23.889 -8.144 42.768 1.00 92.75 902 VAL A CA 1
ATOM 6730 C C . VAL A 1 902 ? -22.379 -8.260 42.959 1.00 92.75 902 VAL A C 1
ATOM 6732 O O . VAL A 1 902 ? -21.613 -7.961 42.046 1.00 92.75 902 VAL A O 1
ATOM 6735 N N . PHE A 1 903 ? -21.969 -8.706 44.141 1.00 94.12 903 PHE A N 1
ATOM 6736 C CA . PHE A 1 903 ? -20.592 -8.997 44.538 1.00 94.12 903 PHE A CA 1
ATOM 6737 C C . PHE A 1 903 ? -20.536 -10.412 45.137 1.00 94.12 903 PHE A C 1
ATOM 6739 O O . PHE A 1 903 ? -21.569 -10.935 45.559 1.00 94.12 903 PHE A O 1
ATOM 6746 N N . GLU A 1 904 ? -19.356 -11.030 45.208 1.00 92.25 904 GLU A N 1
ATOM 6747 C CA . GLU A 1 904 ? -19.181 -12.426 45.658 1.00 92.25 904 GLU A CA 1
ATOM 6748 C C . GLU A 1 904 ? -19.854 -12.716 47.011 1.00 92.25 904 GLU A C 1
ATOM 6750 O O . GLU A 1 904 ? -20.430 -13.786 47.211 1.00 92.25 904 GLU A O 1
ATOM 6755 N N . HIS A 1 905 ? -19.838 -11.742 47.926 1.00 89.56 905 HIS A N 1
ATOM 6756 C CA . HIS A 1 905 ? -20.345 -11.888 49.293 1.00 89.56 905 HIS A CA 1
ATOM 6757 C C . HIS A 1 905 ? -21.566 -11.005 49.610 1.00 89.56 905 HIS A C 1
ATOM 6759 O O . HIS A 1 905 ? -22.010 -10.947 50.764 1.00 89.56 905 HIS A O 1
ATOM 6765 N N . GLY A 1 906 ? -22.159 -10.331 48.616 1.00 91.31 906 GLY A N 1
ATOM 6766 C CA . GLY A 1 906 ? -23.372 -9.542 48.837 1.00 91.31 906 GLY A CA 1
ATOM 6767 C C . GLY A 1 906 ? -23.842 -8.697 47.653 1.00 91.31 906 GLY A C 1
ATOM 6768 O O . GLY A 1 906 ? -23.572 -8.996 46.496 1.00 91.31 906 GLY A O 1
ATOM 6769 N N . ILE A 1 907 ? -24.597 -7.634 47.934 1.00 91.88 907 ILE A N 1
ATOM 6770 C CA . ILE A 1 907 ? -25.212 -6.792 46.900 1.00 91.88 907 ILE A CA 1
ATOM 6771 C C . ILE A 1 907 ? -25.168 -5.309 47.278 1.00 91.88 907 ILE A C 1
ATOM 6773 O O . ILE A 1 907 ? -25.421 -4.948 48.429 1.00 91.88 907 ILE A O 1
ATOM 6777 N N . ALA A 1 908 ? -24.895 -4.452 46.296 1.00 92.44 908 ALA A N 1
ATOM 6778 C CA . ALA A 1 908 ? -25.181 -3.023 46.350 1.00 92.44 908 ALA A CA 1
ATOM 6779 C C . ALA A 1 908 ? -26.596 -2.773 45.815 1.00 92.44 908 ALA A C 1
ATOM 6781 O O . ALA A 1 908 ? -26.925 -3.250 44.731 1.00 92.44 908 ALA A O 1
ATOM 6782 N N . TYR A 1 909 ? -27.417 -2.001 46.526 1.00 90.50 909 TYR A N 1
ATOM 6783 C CA . TYR A 1 909 ? -28.775 -1.623 46.113 1.00 90.50 909 TYR A CA 1
ATOM 6784 C C . TYR A 1 909 ? -28.988 -0.114 46.300 1.00 90.50 909 TYR A C 1
ATOM 6786 O O . TYR A 1 909 ? -28.607 0.441 47.333 1.00 90.50 909 TYR A O 1
ATOM 6794 N N . TRP A 1 910 ? -29.580 0.565 45.311 1.00 90.25 910 TRP A N 1
ATOM 6795 C CA . TRP A 1 910 ? -29.814 2.017 45.351 1.00 90.25 910 TRP A CA 1
ATOM 6796 C C . TRP A 1 910 ? -30.942 2.481 44.414 1.00 90.25 910 TRP A C 1
ATOM 6798 O O . TRP A 1 910 ? -31.588 1.686 43.728 1.00 90.25 910 TRP A O 1
ATOM 6808 N N . ARG A 1 911 ? -31.170 3.796 44.378 1.00 86.81 911 ARG A N 1
ATOM 6809 C CA . ARG A 1 911 ? -31.949 4.520 43.359 1.00 86.81 911 ARG A CA 1
ATOM 6810 C C . ARG A 1 911 ? -31.186 5.766 42.931 1.00 86.81 911 ARG A C 1
ATOM 6812 O O . ARG A 1 911 ? -30.334 6.259 43.667 1.00 86.81 911 ARG A O 1
ATOM 6819 N N . THR A 1 912 ? -31.506 6.313 41.763 1.00 78.44 912 THR A N 1
ATOM 6820 C CA . THR A 1 912 ? -30.918 7.575 41.290 1.00 78.44 912 THR A CA 1
ATOM 6821 C C . THR A 1 912 ? -31.151 8.702 42.304 1.00 78.44 912 THR A C 1
ATOM 6823 O O . THR A 1 912 ? -32.287 9.112 42.523 1.00 78.44 912 THR A O 1
ATOM 6826 N N . GLY A 1 913 ? -30.073 9.205 42.915 1.00 74.31 913 GLY A N 1
ATOM 6827 C CA . GLY A 1 913 ? -30.114 10.261 43.937 1.00 74.31 913 GLY A CA 1
ATOM 6828 C C . GLY A 1 913 ? -30.236 9.779 45.392 1.00 74.31 913 GLY A C 1
ATOM 6829 O O . GLY A 1 913 ? -30.140 10.603 46.298 1.00 74.31 913 GLY A O 1
ATOM 6830 N N . GLU A 1 914 ? -30.399 8.475 45.636 1.00 82.19 914 GLU A N 1
ATOM 6831 C CA . GLU A 1 914 ? -30.353 7.868 46.975 1.00 82.19 914 GLU A CA 1
ATOM 6832 C C . GLU A 1 914 ? -28.957 7.251 47.247 1.00 82.19 914 GLU A C 1
ATOM 6834 O O . GLU A 1 914 ? -28.262 6.876 46.296 1.00 82.19 914 GLU A O 1
ATOM 6839 N N . PRO A 1 915 ? -28.512 7.131 48.516 1.00 81.44 915 PRO A N 1
ATOM 6840 C CA . PRO A 1 915 ? -27.248 6.471 48.853 1.00 81.44 915 PRO A CA 1
ATOM 6841 C C . PRO A 1 915 ? -27.216 4.998 48.431 1.00 81.44 915 PRO A C 1
ATOM 6843 O O . PRO A 1 915 ? -28.233 4.306 48.491 1.00 81.44 915 PRO A O 1
ATOM 6846 N N . VAL A 1 916 ? -26.030 4.497 48.082 1.00 88.88 916 VAL A N 1
ATOM 6847 C CA . VAL A 1 916 ? -25.814 3.063 47.848 1.00 88.88 916 VAL A CA 1
ATOM 6848 C C . VAL A 1 916 ? -25.757 2.325 49.178 1.00 88.88 916 VAL A C 1
ATOM 6850 O O . VAL A 1 916 ? -24.995 2.704 50.070 1.00 88.88 916 VAL A O 1
ATOM 6853 N N . VAL A 1 917 ? -26.553 1.264 49.309 1.00 90.06 917 VAL A N 1
ATOM 6854 C CA . VAL A 1 917 ? -26.576 0.411 50.499 1.00 90.06 917 VAL A CA 1
ATOM 6855 C C . VAL A 1 917 ? -26.050 -0.977 50.156 1.00 90.06 917 VAL A C 1
ATOM 6857 O O . VAL A 1 917 ? -26.563 -1.629 49.248 1.00 90.06 917 VAL A O 1
ATOM 6860 N N . PHE A 1 918 ? -25.047 -1.428 50.908 1.00 90.38 918 PHE A N 1
ATOM 6861 C CA . PHE A 1 918 ? -24.504 -2.782 50.828 1.00 90.38 918 PHE A CA 1
ATOM 6862 C C . PHE A 1 918 ? -25.173 -3.693 51.859 1.00 90.38 918 PHE A C 1
ATOM 6864 O O . PHE A 1 918 ? -25.304 -3.322 53.029 1.00 90.38 918 PHE A O 1
ATOM 6871 N N . LEU A 1 919 ? -25.585 -4.881 51.414 1.00 89.81 919 LEU A N 1
ATOM 6872 C CA . LEU A 1 919 ? -26.130 -5.952 52.250 1.00 89.81 919 LEU A CA 1
ATOM 6873 C C . LEU A 1 919 ? -25.348 -7.240 51.995 1.00 89.81 919 LEU A C 1
ATOM 6875 O O . LEU A 1 919 ? -24.980 -7.525 50.854 1.00 89.81 919 LEU A O 1
ATOM 6879 N N . SER A 1 920 ? -25.149 -8.038 53.042 1.00 89.19 920 SER A N 1
ATOM 6880 C CA . SER A 1 920 ? -24.409 -9.303 52.977 1.00 89.19 920 SER A CA 1
ATOM 6881 C C . SER A 1 920 ? -24.925 -10.332 53.991 1.00 89.19 920 SER A C 1
ATOM 6883 O O . SER A 1 920 ? -25.608 -10.002 54.971 1.00 89.19 920 SER A O 1
ATOM 6885 N N . GLY A 1 921 ? -24.600 -11.605 53.748 1.00 87.81 921 GLY A N 1
ATOM 6886 C CA . GLY A 1 921 ? -24.915 -12.722 54.642 1.00 87.81 921 GLY A CA 1
ATOM 6887 C C . GLY A 1 921 ? -26.413 -13.001 54.822 1.00 87.81 921 GLY A C 1
ATOM 6888 O O . GLY A 1 921 ? -27.236 -12.782 53.933 1.00 87.81 921 GLY A O 1
ATOM 6889 N N . GLU A 1 922 ? -26.792 -13.508 55.997 1.00 88.75 922 GLU A N 1
ATOM 6890 C CA . GLU A 1 922 ? -28.137 -14.057 56.212 1.00 88.75 922 GLU A CA 1
ATOM 6891 C C . GLU A 1 922 ? -29.278 -13.042 56.074 1.00 88.75 922 GLU A C 1
ATOM 6893 O O . GLU A 1 922 ? -30.362 -13.407 55.614 1.00 88.75 922 GLU A O 1
ATOM 6898 N N . ILE A 1 923 ? -29.052 -11.766 56.411 1.00 89.19 923 ILE A N 1
ATOM 6899 C CA . ILE A 1 923 ? -30.064 -10.712 56.239 1.00 89.19 923 ILE A CA 1
ATOM 6900 C C . ILE A 1 923 ? -30.386 -10.511 54.753 1.00 89.19 923 ILE A C 1
ATOM 6902 O O . ILE A 1 923 ? -31.566 -10.457 54.397 1.00 89.19 923 ILE A O 1
ATOM 6906 N N . LEU A 1 924 ? -29.365 -10.470 53.889 1.00 91.19 924 LEU A N 1
ATOM 6907 C CA . LEU A 1 924 ? -29.544 -10.439 52.438 1.00 91.19 924 LEU A CA 1
ATOM 6908 C C . LEU A 1 924 ? -30.332 -11.670 51.970 1.00 91.19 924 LEU A C 1
ATOM 6910 O O . LEU A 1 924 ? -31.366 -11.523 51.320 1.00 91.19 924 LEU A O 1
ATOM 6914 N N . ASN A 1 925 ? -29.914 -12.872 52.380 1.00 88.75 925 ASN A N 1
ATOM 6915 C CA . ASN A 1 925 ? -30.577 -14.126 52.006 1.00 88.75 925 ASN A CA 1
ATOM 6916 C C . ASN A 1 925 ? -32.062 -14.147 52.424 1.00 88.75 925 ASN A C 1
ATOM 6918 O O . ASN A 1 925 ? -32.923 -14.649 51.701 1.00 88.75 925 ASN A O 1
ATOM 6922 N N . ALA A 1 926 ? -32.401 -13.610 53.598 1.00 89.00 926 ALA A N 1
ATOM 6923 C CA . ALA A 1 926 ? -33.781 -13.514 54.073 1.00 89.00 926 ALA A CA 1
ATOM 6924 C C . ALA A 1 926 ? -34.606 -12.441 53.338 1.00 89.00 926 ALA A C 1
ATOM 6926 O O . ALA A 1 926 ? -35.779 -12.679 53.047 1.00 89.00 926 ALA A O 1
ATOM 6927 N N . TRP A 1 927 ? -34.017 -11.289 53.005 1.00 90.50 927 TRP A N 1
ATOM 6928 C CA . TRP A 1 927 ? -34.684 -10.236 52.230 1.00 90.50 927 TRP A CA 1
ATOM 6929 C C . TRP A 1 927 ? -34.938 -10.670 50.778 1.00 90.50 927 TRP A C 1
ATOM 6931 O O . TRP A 1 927 ? -36.057 -10.526 50.284 1.00 90.50 927 TRP A O 1
ATOM 6941 N N . ALA A 1 928 ? -33.962 -11.328 50.147 1.00 87.44 928 ALA A N 1
ATOM 6942 C CA . ALA A 1 928 ? -34.099 -11.962 48.836 1.00 87.44 928 ALA A CA 1
ATOM 6943 C C . ALA A 1 928 ? -35.259 -12.974 48.809 1.00 87.44 928 ALA A C 1
ATOM 6945 O O . ALA A 1 928 ? -36.180 -12.852 48.000 1.00 87.44 928 ALA A O 1
ATOM 6946 N N . ARG A 1 929 ? -35.289 -13.909 49.774 1.00 90.44 929 ARG A N 1
ATOM 6947 C CA . ARG A 1 929 ? -36.394 -14.875 49.961 1.00 90.44 929 ARG A CA 1
ATOM 6948 C C . ARG A 1 929 ? -37.748 -14.216 50.259 1.00 90.44 929 ARG A C 1
ATOM 6950 O O . ARG A 1 929 ? -38.779 -14.838 50.029 1.00 90.44 929 ARG A O 1
ATOM 6957 N N . SER A 1 930 ? -37.759 -12.973 50.743 1.00 86.94 930 SER A N 1
ATOM 6958 C CA . SER A 1 930 ? -38.980 -12.192 50.997 1.00 86.94 930 SER A CA 1
ATOM 6959 C C . SER A 1 930 ? -39.484 -11.420 49.768 1.00 86.94 930 SER A C 1
ATOM 6961 O O . SER A 1 930 ? -40.509 -10.746 49.868 1.00 86.94 930 SER A O 1
ATOM 6963 N N . GLY A 1 931 ? -38.791 -11.493 48.624 1.00 85.88 931 GLY A N 1
ATOM 6964 C CA . GLY A 1 931 ? -39.160 -10.787 47.394 1.00 85.88 931 GLY A CA 1
ATOM 6965 C C . GLY A 1 931 ? -38.479 -9.428 47.198 1.00 85.88 931 GLY A C 1
ATOM 6966 O O . GLY A 1 931 ? -39.058 -8.567 46.537 1.00 85.88 931 GLY A O 1
ATOM 6967 N N . TRP A 1 932 ? -37.278 -9.226 47.754 1.00 88.25 932 TRP A N 1
ATOM 6968 C CA . TRP A 1 932 ? -36.438 -8.040 47.511 1.00 88.25 932 TRP A CA 1
ATOM 6969 C C . TRP A 1 932 ? -37.176 -6.714 47.801 1.00 88.25 932 TRP A C 1
ATOM 6971 O O . TRP A 1 932 ? -37.876 -6.591 48.810 1.00 88.25 932 TRP A O 1
ATOM 6981 N N . GLU A 1 933 ? -37.068 -5.708 46.931 1.00 84.75 933 GLU A N 1
ATOM 6982 C CA . GLU A 1 933 ? -37.753 -4.414 47.043 1.00 84.75 933 GLU A CA 1
ATOM 6983 C C . GLU A 1 933 ? -39.289 -4.499 46.968 1.00 84.75 933 GLU A C 1
ATOM 6985 O O . GLU A 1 933 ? -39.963 -3.546 47.362 1.00 84.75 933 GLU A O 1
ATOM 6990 N N . ARG A 1 934 ? -39.848 -5.630 46.505 1.00 84.12 934 ARG A N 1
ATOM 6991 C CA . ARG A 1 934 ? -41.294 -5.928 46.545 1.00 84.12 934 ARG A CA 1
ATOM 6992 C C . ARG A 1 934 ? -41.735 -6.590 47.851 1.00 84.12 934 ARG A C 1
ATOM 6994 O O . ARG A 1 934 ? -42.934 -6.780 48.052 1.00 84.12 934 ARG A O 1
ATOM 7001 N N . SER A 1 935 ? -40.799 -6.955 48.728 1.00 85.75 935 SER A N 1
ATOM 7002 C CA . SER A 1 935 ? -41.123 -7.479 50.054 1.00 85.75 935 SER A CA 1
ATOM 7003 C C . SER A 1 935 ? -41.901 -6.443 50.881 1.00 85.75 935 SER A C 1
ATOM 7005 O O . SER A 1 935 ? -41.730 -5.237 50.674 1.00 85.75 935 SER A O 1
ATOM 7007 N N . PRO A 1 936 ? -42.694 -6.863 51.887 1.00 84.25 936 PRO A N 1
ATOM 7008 C CA . PRO A 1 936 ? -43.384 -5.936 52.790 1.00 84.25 936 PRO A CA 1
ATOM 7009 C C . PRO A 1 936 ? -42.454 -4.928 53.484 1.00 84.25 936 PRO A C 1
ATOM 7011 O O . PRO A 1 936 ? -42.896 -3.851 53.879 1.00 84.25 936 PRO A O 1
ATOM 7014 N N . TRP A 1 937 ? -41.165 -5.258 53.610 1.00 84.00 937 TRP A N 1
ATOM 7015 C CA . TRP A 1 937 ? -40.130 -4.437 54.243 1.00 84.00 937 TRP A CA 1
ATOM 7016 C C . TRP A 1 937 ? -39.629 -3.301 53.338 1.00 84.00 937 TRP A C 1
ATOM 7018 O O . TRP A 1 937 ? -39.201 -2.264 53.847 1.00 84.00 937 TRP A O 1
ATOM 7028 N N . GLY A 1 938 ? -39.741 -3.460 52.015 1.00 86.25 938 GLY A N 1
ATOM 7029 C CA . GLY A 1 938 ? -39.308 -2.486 51.016 1.00 86.25 938 GLY A CA 1
ATOM 7030 C C . GLY A 1 938 ? -37.786 -2.405 50.847 1.00 86.25 938 GLY A C 1
ATOM 7031 O O . GLY A 1 938 ? -37.059 -3.369 51.088 1.00 86.25 938 GLY A O 1
ATOM 7032 N N . MET A 1 939 ? -37.314 -1.237 50.402 1.00 86.25 939 MET A N 1
ATOM 7033 C CA . MET A 1 939 ? -35.895 -0.949 50.149 1.00 86.25 939 MET A CA 1
ATOM 7034 C C . MET A 1 939 ? -35.073 -0.834 51.444 1.00 86.25 939 MET A C 1
ATOM 7036 O O . MET A 1 939 ? -35.585 -0.289 52.425 1.00 86.25 939 MET A O 1
ATOM 7040 N N . PRO A 1 940 ? -33.795 -1.254 51.456 1.00 88.44 940 PRO A N 1
ATOM 7041 C CA . PRO A 1 940 ? -32.863 -0.929 52.535 1.00 88.44 940 PRO A CA 1
ATOM 7042 C C . PRO A 1 940 ? -32.617 0.593 52.623 1.00 88.44 940 PRO A C 1
ATOM 7044 O O . PRO A 1 940 ? -32.820 1.318 51.650 1.00 88.44 940 PRO A O 1
ATOM 7047 N N . GLN A 1 941 ? -32.247 1.097 53.806 1.00 82.19 941 GLN A N 1
ATOM 7048 C CA . GLN A 1 941 ? -32.194 2.545 54.105 1.00 82.19 941 GLN A CA 1
ATOM 7049 C C . GLN A 1 941 ? -30.839 3.049 54.629 1.00 82.19 941 GLN A C 1
ATOM 7051 O O . GLN A 1 941 ? -30.509 4.219 54.452 1.00 82.19 941 GLN A O 1
ATOM 7056 N N . ASP A 1 942 ? -30.071 2.207 55.318 1.00 76.62 942 ASP A N 1
ATOM 7057 C CA . ASP A 1 942 ? -28.762 2.540 55.887 1.00 76.62 942 ASP A CA 1
ATOM 7058 C C . ASP A 1 942 ? -27.798 1.351 55.775 1.00 76.62 942 ASP A C 1
ATOM 7060 O O . ASP A 1 942 ? -28.223 0.245 55.463 1.00 76.62 942 ASP A O 1
ATOM 7064 N N . ARG A 1 943 ? -26.493 1.560 55.995 1.00 75.50 943 ARG A N 1
ATOM 7065 C CA . ARG A 1 943 ? -25.518 0.453 56.027 1.00 75.50 943 ARG A CA 1
ATOM 7066 C C . ARG A 1 943 ? -25.908 -0.599 57.068 1.00 75.50 943 ARG A C 1
ATOM 7068 O O . ARG A 1 943 ? -26.277 -0.231 58.186 1.00 75.50 943 ARG A O 1
ATOM 7075 N N . GLN A 1 944 ? -25.690 -1.874 56.751 1.00 79.88 944 GLN A N 1
ATOM 7076 C CA . GLN A 1 944 ? -25.754 -2.961 57.727 1.00 79.88 944 GLN A CA 1
ATOM 7077 C C . GLN A 1 944 ? -24.833 -2.623 58.920 1.00 79.88 944 GLN A C 1
ATOM 7079 O O . GLN A 1 944 ? -23.694 -2.165 58.753 1.00 79.88 944 GLN A O 1
ATOM 7084 N N . ARG A 1 945 ? -25.352 -2.760 60.146 1.00 78.12 945 ARG A N 1
ATOM 7085 C CA . ARG A 1 945 ? -24.640 -2.420 61.391 1.00 78.12 945 ARG A CA 1
ATOM 7086 C C . ARG A 1 945 ? -24.473 -3.657 62.272 1.00 78.12 945 ARG A C 1
ATOM 7088 O O . ARG A 1 945 ? -25.366 -4.503 62.269 1.00 78.12 945 ARG A O 1
ATOM 7095 N N . PRO A 1 946 ? -23.417 -3.735 63.099 1.00 74.00 946 PRO A N 1
ATOM 7096 C CA . PRO A 1 946 ? -23.344 -4.729 64.164 1.00 74.00 946 PRO A CA 1
ATOM 7097 C C . PRO A 1 946 ? -24.562 -4.654 65.097 1.00 74.00 946 PRO A C 1
ATOM 7099 O O . PRO A 1 946 ? -25.067 -3.566 65.409 1.00 74.00 946 PRO A O 1
ATOM 7102 N N . TYR A 1 947 ? -25.028 -5.815 65.548 1.00 74.00 947 TYR A N 1
ATOM 7103 C CA . TYR A 1 947 ? -26.086 -5.970 66.542 1.00 74.00 947 TYR A CA 1
ATOM 7104 C C . TYR A 1 947 ? -25.811 -7.227 67.368 1.00 74.00 947 TYR A C 1
ATOM 7106 O O . TYR A 1 947 ? -25.931 -8.339 66.861 1.00 74.00 947 TYR A O 1
ATOM 7114 N N . LEU A 1 948 ? -25.442 -7.043 68.640 1.00 77.88 948 LEU A N 1
ATOM 7115 C CA . LEU A 1 948 ? -24.932 -8.118 69.502 1.00 77.88 948 LEU A CA 1
ATOM 7116 C C . LEU A 1 948 ? -23.743 -8.841 68.832 1.00 77.88 948 LEU A C 1
ATOM 7118 O O . LEU A 1 948 ? -22.781 -8.185 68.442 1.00 77.88 948 LEU A O 1
ATOM 7122 N N . ASP A 1 949 ? -23.819 -10.164 68.706 1.00 78.31 949 ASP A N 1
ATOM 7123 C CA . ASP A 1 949 ? -22.892 -11.060 68.008 1.00 78.31 949 ASP A CA 1
ATOM 7124 C C . ASP A 1 949 ? -23.237 -11.259 66.516 1.00 78.31 949 ASP A C 1
ATOM 7126 O O . ASP A 1 949 ? -22.652 -12.109 65.848 1.00 78.31 949 ASP A O 1
ATOM 7130 N N . GLY A 1 950 ? -24.184 -10.481 65.985 1.00 83.25 950 GLY A N 1
ATOM 7131 C CA . GLY A 1 950 ? -24.598 -10.503 64.586 1.00 83.25 950 GLY A CA 1
ATOM 7132 C C . GLY A 1 950 ? -24.838 -9.103 64.014 1.00 83.25 950 GLY A C 1
ATOM 7133 O O . GLY A 1 950 ? -24.036 -8.186 64.207 1.00 83.25 950 GLY A O 1
ATOM 7134 N N . ALA A 1 951 ? -25.927 -8.932 63.263 1.00 85.12 951 ALA A N 1
ATOM 7135 C CA . ALA A 1 951 ? -26.152 -7.768 62.406 1.00 85.12 951 ALA A CA 1
ATOM 7136 C C . ALA A 1 951 ? -27.591 -7.232 62.471 1.00 85.12 951 ALA A C 1
ATOM 7138 O O . ALA A 1 951 ? -28.532 -7.945 62.816 1.00 85.12 951 ALA A O 1
ATOM 7139 N N . GLN A 1 952 ? -27.766 -5.964 62.103 1.00 86.25 952 GLN A N 1
ATOM 7140 C CA . GLN A 1 952 ? -29.063 -5.332 61.865 1.00 86.25 952 GLN A CA 1
ATOM 7141 C C . GLN A 1 952 ? -29.043 -4.501 60.578 1.00 86.25 952 GLN A C 1
ATOM 7143 O O . GLN A 1 952 ? -28.013 -3.926 60.219 1.00 86.25 952 GLN A O 1
ATOM 7148 N N . GLN A 1 953 ? -30.198 -4.400 59.924 1.00 90.12 953 GLN A N 1
ATOM 7149 C CA . GLN A 1 953 ? -30.397 -3.661 58.678 1.00 90.12 953 GLN A CA 1
ATOM 7150 C C . GLN A 1 953 ? -31.745 -2.937 58.710 1.00 90.12 953 GLN A C 1
ATOM 7152 O O . GLN A 1 953 ? -32.782 -3.575 58.915 1.00 90.12 953 GLN A O 1
ATOM 7157 N N . ARG A 1 954 ? -31.762 -1.618 58.481 1.00 84.81 954 ARG A N 1
ATOM 7158 C CA . ARG A 1 954 ? -33.016 -0.867 58.334 1.00 84.81 954 ARG A CA 1
ATOM 7159 C C . ARG A 1 954 ? -33.538 -0.981 56.905 1.00 84.81 954 ARG A C 1
ATOM 7161 O O . ARG A 1 954 ? -32.789 -0.798 55.944 1.00 84.81 954 ARG A O 1
ATOM 7168 N N . PHE A 1 955 ? -34.837 -1.206 56.784 1.00 88.19 955 PHE A N 1
ATOM 7169 C CA . PHE A 1 955 ? -35.603 -1.129 55.546 1.00 88.19 955 PHE A CA 1
ATOM 7170 C C . PHE A 1 955 ? -36.668 -0.029 55.664 1.00 88.19 955 PHE A C 1
ATOM 7172 O O . PHE A 1 955 ? -36.933 0.478 56.756 1.00 88.19 955 PHE A O 1
ATOM 7179 N N . ALA A 1 956 ? -37.281 0.356 54.546 1.00 84.88 956 ALA A N 1
ATOM 7180 C CA . ALA A 1 956 ? -38.278 1.425 54.485 1.00 84.88 956 ALA A CA 1
ATOM 7181 C C . ALA A 1 956 ? -39.448 1.205 55.464 1.00 84.88 956 ALA A C 1
ATOM 7183 O O . ALA A 1 956 ? -39.899 2.150 56.108 1.00 84.88 956 ALA A O 1
ATOM 7184 N N . ASN A 1 957 ? -39.884 -0.050 55.627 1.00 83.00 957 ASN A N 1
ATOM 7185 C CA . ASN A 1 957 ? -41.057 -0.421 56.424 1.00 83.00 957 ASN A CA 1
ATOM 7186 C C . ASN A 1 957 ? -40.720 -1.274 57.671 1.00 83.00 957 ASN A C 1
ATOM 7188 O O . ASN A 1 957 ? -41.618 -1.866 58.270 1.00 83.00 957 ASN A O 1
ATOM 7192 N N . GLY A 1 958 ? -39.447 -1.384 58.076 1.00 84.00 958 GLY A N 1
ATOM 7193 C CA . GLY A 1 958 ? -39.059 -2.192 59.241 1.00 84.00 958 GLY A CA 1
ATOM 7194 C C . GLY A 1 958 ? -37.551 -2.319 59.459 1.00 84.00 958 GLY A C 1
ATOM 7195 O O . GLY A 1 958 ? -36.751 -1.646 58.816 1.00 84.00 958 GLY A O 1
ATOM 7196 N N . VAL A 1 959 ? -37.147 -3.192 60.380 1.00 85.94 959 VAL A N 1
ATOM 7197 C CA . VAL A 1 959 ? -35.736 -3.523 60.647 1.00 85.94 959 VAL A CA 1
ATOM 7198 C C . VAL A 1 959 ? -35.579 -5.040 60.679 1.00 85.94 959 VAL A C 1
ATOM 7200 O O . VAL A 1 959 ? -36.392 -5.723 61.302 1.00 85.94 959 VAL A O 1
ATOM 7203 N N . ALA A 1 960 ? -34.546 -5.565 60.022 1.00 88.50 960 ALA A N 1
ATOM 7204 C CA . ALA A 1 960 ? -34.105 -6.943 60.203 1.00 88.50 960 ALA A CA 1
ATOM 7205 C C . ALA A 1 960 ? -32.990 -7.006 61.246 1.00 88.50 960 ALA A C 1
ATOM 7207 O O . ALA A 1 960 ? -32.080 -6.178 61.236 1.00 88.50 960 ALA A O 1
ATOM 7208 N N . TYR A 1 961 ? -33.044 -8.026 62.092 1.00 86.00 961 TYR A N 1
ATOM 7209 C CA . TYR A 1 961 ? -32.003 -8.401 63.041 1.00 86.00 961 TYR A CA 1
ATOM 7210 C C . TYR A 1 961 ? -31.569 -9.831 62.740 1.00 86.00 961 TYR A C 1
ATOM 7212 O O . TYR A 1 961 ? -32.406 -10.666 62.400 1.00 86.00 961 TYR A O 1
ATOM 7220 N N . TRP A 1 962 ? -30.286 -10.129 62.898 1.00 89.69 962 TRP A N 1
ATOM 7221 C CA . TRP A 1 962 ? -29.740 -11.475 62.803 1.00 89.69 962 TRP A CA 1
ATOM 7222 C C . TRP A 1 962 ? -28.750 -11.719 63.934 1.00 89.69 962 TRP A C 1
ATOM 7224 O O . TRP A 1 962 ? -27.875 -10.890 64.173 1.00 89.69 962 TRP A O 1
ATOM 7234 N N . THR A 1 963 ? -28.861 -12.876 64.582 1.00 86.19 963 THR A N 1
ATOM 7235 C CA . THR A 1 963 ? -27.795 -13.449 65.415 1.00 86.19 963 THR A CA 1
ATOM 7236 C C . THR A 1 963 ? -27.699 -14.955 65.155 1.00 86.19 963 THR A C 1
ATOM 7238 O O . THR A 1 963 ? -28.724 -15.571 64.825 1.00 86.19 963 THR A O 1
ATOM 7241 N N . PRO A 1 964 ? -26.526 -15.587 65.361 1.00 83.69 964 PRO A N 1
ATOM 7242 C CA . PRO A 1 964 ? -26.359 -17.038 65.227 1.00 83.69 964 PRO A CA 1
ATOM 7243 C C . PRO A 1 964 ? -27.391 -17.851 66.025 1.00 83.69 964 PRO A C 1
ATOM 7245 O O . PRO A 1 964 ? -27.852 -18.893 65.570 1.00 83.69 964 PRO A O 1
ATOM 7248 N N . ALA A 1 965 ? -27.800 -17.352 67.196 1.00 79.81 965 ALA A N 1
ATOM 7249 C CA . ALA A 1 965 ? -28.746 -18.025 68.084 1.00 79.81 965 ALA A CA 1
ATOM 7250 C C . ALA A 1 965 ? -30.233 -17.864 67.701 1.00 79.81 965 ALA A C 1
ATOM 7252 O O . ALA A 1 965 ? -31.066 -18.616 68.205 1.00 79.81 965 ALA A O 1
ATOM 7253 N N . SER A 1 966 ? -30.602 -16.872 66.877 1.00 79.38 966 SER A N 1
ATOM 7254 C CA . SER A 1 966 ? -32.017 -16.512 66.654 1.00 79.38 966 SER A CA 1
ATOM 7255 C C . SER A 1 966 ? -32.478 -16.469 65.194 1.00 79.38 966 SER A C 1
ATOM 7257 O O . SER A 1 966 ? -33.689 -16.359 64.961 1.00 79.38 966 SER A O 1
ATOM 7259 N N . GLY A 1 967 ? -31.547 -16.602 64.241 1.00 85.75 967 GLY A N 1
ATOM 7260 C CA . GLY A 1 967 ? -31.811 -16.460 62.808 1.00 85.75 967 GLY A CA 1
ATOM 7261 C C . GLY A 1 967 ? -32.153 -15.018 62.425 1.00 85.75 967 GLY A C 1
ATOM 7262 O O . GLY A 1 967 ? -31.964 -14.096 63.217 1.00 85.75 967 GLY A O 1
ATOM 7263 N N . VAL A 1 968 ? -32.655 -14.805 61.204 1.00 88.19 968 VAL A N 1
ATOM 7264 C CA . VAL A 1 968 ? -33.140 -13.476 60.793 1.00 88.19 968 VAL A CA 1
ATOM 7265 C C . VAL A 1 968 ? -34.555 -13.250 61.315 1.00 88.19 968 VAL A C 1
ATOM 7267 O O . VAL A 1 968 ? -35.444 -14.076 61.106 1.00 88.19 968 VAL A O 1
ATOM 7270 N N . ARG A 1 969 ? -34.785 -12.101 61.950 1.00 87.50 969 ARG A N 1
ATOM 7271 C CA . ARG A 1 969 ? -36.100 -11.641 62.406 1.00 87.50 969 ARG A CA 1
ATOM 7272 C C . ARG A 1 969 ? -36.352 -10.220 61.928 1.00 87.50 969 ARG A C 1
ATOM 7274 O O . ARG A 1 969 ? -35.588 -9.314 62.249 1.00 87.50 969 ARG A O 1
ATOM 7281 N N . PHE A 1 970 ? -37.445 -10.024 61.201 1.00 84.69 970 PHE A N 1
ATOM 7282 C CA . PHE A 1 970 ? -37.936 -8.698 60.832 1.00 84.69 970 PHE A CA 1
ATOM 7283 C C . PHE A 1 970 ? -38.906 -8.173 61.899 1.00 84.69 970 PHE A C 1
ATOM 7285 O O . PHE A 1 970 ? -39.697 -8.939 62.455 1.00 84.69 970 PHE A O 1
ATOM 7292 N N . GLY A 1 971 ? -38.864 -6.872 62.186 1.00 77.75 971 GLY A N 1
ATOM 7293 C CA . GLY A 1 971 ? -39.710 -6.243 63.198 1.00 77.75 971 GLY A CA 1
ATOM 7294 C C . GLY A 1 971 ? -39.890 -4.734 63.022 1.00 77.75 971 GLY A C 1
ATOM 7295 O O . GLY A 1 971 ? -39.318 -4.107 62.129 1.00 77.75 971 GLY A O 1
ATOM 7296 N N . GLN A 1 972 ? -40.709 -4.153 63.902 1.00 58.38 972 GLN A N 1
ATOM 7297 C CA . GLN A 1 972 ? -40.874 -2.702 64.025 1.00 58.38 972 GLN A CA 1
ATOM 7298 C C . GLN A 1 972 ? -39.567 -2.058 64.531 1.00 58.38 972 GLN A C 1
ATOM 7300 O O . GLN A 1 972 ? -38.875 -2.675 65.346 1.00 58.38 972 GLN A O 1
ATOM 7305 N N . PRO A 1 973 ? -39.216 -0.829 64.104 1.00 48.28 973 PRO A N 1
ATOM 7306 C CA . PRO A 1 973 ? -37.989 -0.181 64.552 1.00 48.28 973 PRO A CA 1
ATOM 7307 C C . PRO A 1 973 ? -37.988 0.040 66.069 1.00 48.28 973 PRO A C 1
ATOM 7309 O O . PRO A 1 973 ? -38.891 0.683 66.608 1.00 48.28 973 PRO A O 1
ATOM 7312 N N . LEU A 1 974 ? -36.929 -0.403 66.754 1.00 42.97 974 LEU A N 1
ATOM 7313 C CA . LEU A 1 974 ? -36.620 0.139 68.079 1.00 42.97 974 LEU A CA 1
ATOM 7314 C C . LEU A 1 974 ? -36.414 1.665 67.957 1.00 42.97 974 LEU A C 1
ATOM 7316 O O . LEU A 1 974 ? -35.842 2.111 66.952 1.00 42.97 974 LEU A O 1
ATOM 7320 N N . PRO A 1 975 ? -36.867 2.481 68.933 1.00 40.78 975 PRO A N 1
ATOM 7321 C CA . PRO A 1 975 ? -36.785 3.934 68.832 1.00 40.78 975 PRO A CA 1
ATOM 7322 C C . PRO A 1 975 ? -35.355 4.395 68.554 1.00 40.78 975 PRO A C 1
ATOM 7324 O O . PRO A 1 975 ? -34.427 4.052 69.286 1.00 40.78 975 PRO A O 1
ATOM 7327 N N . ALA A 1 976 ? -35.178 5.189 67.497 1.00 41.59 976 ALA A N 1
ATOM 7328 C CA . ALA A 1 976 ? -33.880 5.748 67.153 1.00 41.59 976 ALA A CA 1
ATOM 7329 C C . ALA A 1 976 ? -33.457 6.768 68.222 1.00 41.59 976 ALA A C 1
ATOM 7331 O O . ALA A 1 976 ? -33.863 7.931 68.192 1.00 41.59 976 ALA A O 1
ATOM 7332 N N . GLY A 1 977 ? -32.628 6.325 69.168 1.00 40.28 977 GLY A N 1
ATOM 7333 C CA . GLY A 1 977 ? -31.868 7.228 70.021 1.00 40.28 977 GLY A CA 1
ATOM 7334 C C . GLY A 1 977 ? -30.956 8.096 69.142 1.00 40.28 977 GLY A C 1
ATOM 7335 O O . GLY A 1 977 ? -30.232 7.547 68.313 1.00 40.28 977 GLY A O 1
ATOM 7336 N N . PRO A 1 978 ? -30.986 9.433 69.261 1.00 40.44 978 PRO A N 1
ATOM 7337 C CA . PRO A 1 978 ? -30.104 10.291 68.482 1.00 40.44 978 PRO A CA 1
ATOM 7338 C C . PRO A 1 978 ? -28.671 10.192 69.018 1.00 40.44 978 PRO A C 1
ATOM 7340 O O . PRO A 1 978 ? -28.419 10.569 70.165 1.00 40.44 978 PRO A O 1
ATOM 7343 N N . ASP A 1 979 ? -27.739 9.730 68.183 1.00 46.59 979 ASP A N 1
ATOM 7344 C CA . ASP A 1 979 ? -26.322 9.623 68.542 1.00 46.59 979 ASP A CA 1
ATOM 7345 C C . ASP A 1 979 ? -25.768 10.969 69.037 1.00 46.59 979 ASP A C 1
ATOM 7347 O O . ASP A 1 979 ? -25.912 12.015 68.401 1.00 46.59 979 ASP A O 1
ATOM 7351 N N . ALA A 1 980 ? -25.090 10.953 70.188 1.00 52.12 980 ALA A N 1
ATOM 7352 C CA . ALA A 1 980 ? -24.580 12.167 70.832 1.00 52.12 980 ALA A CA 1
ATOM 7353 C C . ALA A 1 980 ? -23.511 12.909 69.999 1.00 52.12 980 ALA A C 1
ATOM 7355 O O . ALA A 1 980 ? -23.224 14.080 70.252 1.00 52.12 980 ALA A O 1
ATOM 7356 N N . TRP A 1 981 ? -22.929 12.240 69.000 1.00 49.97 981 TRP A N 1
ATOM 7357 C CA . TRP A 1 981 ? -21.830 12.752 68.185 1.00 49.97 981 TRP A CA 1
ATOM 7358 C C . TRP A 1 981 ? -22.253 13.873 67.229 1.00 49.97 981 TRP A C 1
ATOM 7360 O O . TRP A 1 981 ? -21.600 14.919 67.182 1.00 49.97 981 TRP A O 1
ATOM 7370 N N . THR A 1 982 ? -23.387 13.717 66.541 1.00 50.78 982 THR A N 1
ATOM 7371 C CA . THR A 1 982 ? -23.906 14.669 65.537 1.00 50.78 982 THR A CA 1
ATOM 7372 C C . THR A 1 982 ? -24.215 16.055 66.103 1.00 50.78 982 THR A C 1
ATOM 7374 O O . THR A 1 982 ? -24.259 17.024 65.351 1.00 50.78 982 THR A O 1
ATOM 7377 N N . ARG A 1 983 ? -24.399 16.181 67.424 1.00 54.44 983 ARG A N 1
ATOM 7378 C CA . ARG A 1 983 ? -24.659 17.463 68.108 1.00 54.44 983 ARG A CA 1
ATOM 7379 C C . ARG A 1 983 ? -23.393 18.203 68.561 1.00 54.44 983 ARG A C 1
ATOM 7381 O O . ARG A 1 983 ? -23.511 19.283 69.133 1.00 54.44 983 ARG A O 1
ATOM 7388 N N . SER A 1 984 ? -22.205 17.620 68.380 1.00 69.62 984 SER A N 1
ATOM 7389 C CA . SER A 1 984 ? -20.971 18.097 69.027 1.00 69.62 984 SER A CA 1
ATOM 7390 C C . SER A 1 984 ? -19.974 18.818 68.108 1.00 69.62 984 SER A C 1
ATOM 7392 O O . SER A 1 984 ? -19.078 19.497 68.613 1.00 69.62 984 SER A O 1
ATOM 7394 N N . PHE A 1 985 ? -20.143 18.755 66.781 1.00 86.50 985 PHE A N 1
ATOM 7395 C CA . PHE A 1 985 ? -19.395 19.617 65.861 1.00 86.50 985 PHE A CA 1
ATOM 7396 C C . PHE A 1 985 ? -19.929 21.053 65.935 1.00 86.50 985 PHE A C 1
ATOM 7398 O O . PHE A 1 985 ? -21.112 21.295 65.706 1.00 86.50 985 PHE A O 1
ATOM 7405 N N . GLN A 1 986 ? -19.049 22.016 66.210 1.00 90.19 986 GLN A N 1
ATOM 7406 C CA . GLN A 1 986 ? -19.381 23.439 66.220 1.00 90.19 986 GLN A CA 1
ATOM 7407 C C . GLN A 1 986 ? -18.531 24.149 65.168 1.00 90.19 986 GLN A C 1
ATOM 7409 O O . GLN A 1 986 ? -17.325 24.290 65.349 1.00 90.19 986 GLN A O 1
ATOM 7414 N N . ALA A 1 987 ? -19.154 24.624 64.085 1.00 91.44 987 ALA A N 1
ATOM 7415 C CA . ALA A 1 987 ? -18.443 25.303 62.995 1.00 91.44 987 ALA A CA 1
ATOM 7416 C C . ALA A 1 987 ? -17.612 26.500 63.501 1.00 91.44 987 ALA A C 1
ATOM 7418 O O . ALA A 1 987 ? -16.481 26.697 63.083 1.00 91.44 987 ALA A O 1
ATOM 7419 N N . GLY A 1 988 ? -18.131 27.252 64.477 1.00 93.25 988 GLY A N 1
ATOM 7420 C CA . GLY A 1 988 ? -17.423 28.377 65.094 1.00 93.25 988 GLY A CA 1
ATOM 7421 C C . GLY A 1 988 ? -16.303 28.008 66.076 1.00 93.25 988 GLY A C 1
ATOM 7422 O O . GLY A 1 988 ? -15.538 28.890 66.463 1.00 93.25 988 GLY A O 1
ATOM 7423 N N . HIS A 1 989 ? -16.195 26.743 66.494 1.00 94.50 989 HIS A N 1
ATOM 7424 C CA . HIS A 1 989 ? -15.249 26.285 67.516 1.00 94.50 989 HIS A CA 1
ATOM 7425 C C . HIS A 1 989 ? -14.808 24.835 67.245 1.00 94.50 989 HIS A C 1
ATOM 7427 O O . HIS A 1 989 ? -15.236 23.880 67.903 1.00 94.50 989 HIS A O 1
ATOM 7433 N N . ILE A 1 990 ? -13.925 24.666 66.260 1.00 94.12 990 ILE A N 1
ATOM 7434 C CA . ILE A 1 990 ? -13.425 23.346 65.847 1.00 94.12 990 ILE A CA 1
ATOM 7435 C C . ILE A 1 990 ? -12.507 22.754 66.932 1.00 94.12 990 ILE A C 1
ATOM 7437 O O . ILE A 1 990 ? -12.615 21.584 67.302 1.00 94.12 990 ILE A O 1
ATOM 7441 N N . ILE A 1 991 ? -11.610 23.572 67.475 1.00 94.50 991 ILE A N 1
ATOM 7442 C CA . ILE A 1 991 ? -10.616 23.197 68.486 1.00 94.50 991 ILE A CA 1
ATOM 7443 C C . ILE A 1 991 ? -10.233 24.446 69.283 1.00 94.50 991 ILE A C 1
ATOM 7445 O O . ILE A 1 991 ? -10.332 25.554 68.758 1.00 94.50 991 ILE A O 1
ATOM 7449 N N . SER A 1 992 ? -9.856 24.292 70.553 1.00 94.88 992 SER A N 1
ATOM 7450 C CA . SER A 1 992 ? -9.467 25.427 71.397 1.00 94.88 992 SER A CA 1
ATOM 7451 C C . SER A 1 992 ? -8.037 25.895 71.107 1.00 94.88 992 SER A C 1
ATOM 7453 O O . SER A 1 992 ? -7.175 25.093 70.745 1.00 94.88 992 SER A O 1
ATOM 7455 N N . ASP A 1 993 ? -7.746 27.180 71.333 1.00 93.75 993 ASP A N 1
ATOM 7456 C CA . ASP A 1 993 ? -6.381 27.716 71.197 1.00 93.75 993 ASP A CA 1
ATOM 7457 C C . ASP A 1 993 ? -5.387 27.017 72.135 1.00 93.75 993 ASP A C 1
ATOM 7459 O O . ASP A 1 993 ? -4.236 26.795 71.760 1.00 93.75 993 ASP A O 1
ATOM 7463 N N . ALA A 1 994 ? -5.854 26.642 73.330 1.00 91.25 994 ALA A N 1
ATOM 7464 C CA . ALA A 1 994 ? -5.078 25.938 74.344 1.00 91.25 994 ALA A CA 1
ATOM 7465 C C . ALA A 1 994 ? -4.722 24.498 73.941 1.00 91.25 994 ALA A C 1
ATOM 7467 O O . ALA A 1 994 ? -3.720 23.976 74.413 1.00 91.25 994 ALA A O 1
ATOM 7468 N N . GLU A 1 995 ? -5.506 23.856 73.070 1.00 92.81 995 GLU A N 1
ATOM 7469 C CA . GLU A 1 995 ? -5.148 22.560 72.484 1.00 92.81 995 GLU A CA 1
ATOM 7470 C C . GLU A 1 995 ? -4.347 22.713 71.190 1.00 92.81 995 GLU A C 1
ATOM 7472 O O . GLU A 1 995 ? -3.491 21.881 70.916 1.00 92.81 995 GLU A O 1
ATOM 7477 N N . PHE A 1 996 ? -4.618 23.727 70.367 1.00 95.62 996 PHE A N 1
ATOM 7478 C CA . PHE A 1 996 ? -3.983 23.859 69.053 1.00 95.62 996 PHE A CA 1
ATOM 7479 C C . PHE A 1 996 ? -2.533 24.356 69.146 1.00 95.62 996 PHE A C 1
ATOM 7481 O O . PHE A 1 996 ? -1.648 23.828 68.474 1.00 95.62 996 PHE A O 1
ATOM 7488 N N . PHE A 1 997 ? -2.279 25.335 70.019 1.00 94.50 997 PHE A N 1
ATOM 7489 C CA . PHE A 1 997 ? -0.983 26.001 70.183 1.00 94.50 997 PHE A CA 1
ATOM 7490 C C . PHE A 1 997 ? -0.263 25.542 71.461 1.00 94.50 997 PHE A C 1
ATOM 7492 O O . PHE A 1 997 ? 0.135 26.353 72.298 1.00 94.50 997 PHE A O 1
ATOM 7499 N N . GLN A 1 998 ? -0.154 24.223 71.635 1.00 92.56 998 GLN A N 1
ATOM 7500 C CA . GLN A 1 998 ? 0.478 23.595 72.795 1.00 92.56 998 GLN A CA 1
ATOM 7501 C C . GLN A 1 998 ? 1.539 22.577 72.343 1.00 92.56 998 GLN A C 1
ATOM 7503 O O . GLN A 1 998 ? 1.187 21.422 72.095 1.00 92.56 998 GLN A O 1
ATOM 7508 N N . PRO A 1 999 ? 2.822 22.963 72.222 1.00 92.88 999 PRO A N 1
ATOM 7509 C CA . PRO A 1 999 ? 3.900 22.033 71.879 1.00 92.88 999 PRO A CA 1
ATOM 7510 C C . PRO A 1 999 ? 4.137 21.005 73.000 1.00 92.88 999 PRO A C 1
ATOM 7512 O O . PRO A 1 999 ? 3.583 21.113 74.098 1.00 92.88 999 PRO A O 1
ATOM 7515 N N . GLY A 1 1000 ? 4.949 19.979 72.733 1.00 89.50 1000 GLY A N 1
ATOM 7516 C CA . GLY A 1 1000 ? 5.355 18.990 73.743 1.00 89.50 1000 GLY A CA 1
ATOM 7517 C C . GLY A 1 1000 ? 4.266 18.033 74.267 1.00 89.50 1000 GLY A C 1
ATOM 7518 O O . GLY A 1 1000 ? 4.545 17.242 75.165 1.00 89.50 1000 GLY A O 1
ATOM 7519 N N . THR A 1 1001 ? 3.035 18.032 73.729 1.00 92.38 1001 THR A N 1
ATOM 7520 C CA . THR A 1 1001 ? 1.961 17.119 74.208 1.00 92.38 1001 THR A CA 1
ATOM 7521 C C . THR A 1 1001 ? 2.142 15.650 73.798 1.00 92.38 1001 THR A C 1
ATOM 7523 O O . THR A 1 1001 ? 1.383 14.787 74.251 1.00 92.38 1001 THR A O 1
ATOM 7526 N N . LEU A 1 1002 ? 3.123 15.369 72.936 1.00 92.06 1002 LEU A N 1
ATOM 7527 C CA . LEU A 1 1002 ? 3.623 14.042 72.593 1.00 92.06 1002 LEU A CA 1
ATOM 7528 C C . LEU A 1 1002 ? 5.153 14.105 72.576 1.00 92.06 1002 LEU A C 1
ATOM 7530 O O . LEU A 1 1002 ? 5.726 14.912 71.848 1.00 92.06 1002 LEU A O 1
ATOM 7534 N N . SER A 1 1003 ? 5.808 13.231 73.341 1.00 93.50 1003 SER A N 1
ATOM 7535 C CA . SER A 1 1003 ? 7.251 13.009 73.191 1.00 93.50 1003 SER A CA 1
ATOM 7536 C C . SER A 1 1003 ? 7.540 12.246 71.892 1.00 93.50 1003 SER A C 1
ATOM 7538 O O . SER A 1 1003 ? 6.673 11.507 71.417 1.00 93.50 1003 SER A O 1
ATOM 7540 N N . VAL A 1 1004 ? 8.766 12.347 71.361 1.00 94.81 1004 VAL A N 1
ATOM 7541 C CA . VAL A 1 1004 ? 9.203 11.600 70.160 1.00 94.81 1004 VAL A CA 1
ATOM 7542 C C . VAL A 1 1004 ? 8.886 10.106 70.285 1.00 94.81 1004 VAL A C 1
ATOM 7544 O O . VAL A 1 1004 ? 8.340 9.514 69.360 1.00 94.81 1004 VAL A O 1
ATOM 7547 N N . GLN A 1 1005 ? 9.138 9.495 71.449 1.00 93.75 1005 GLN A N 1
ATOM 7548 C CA . GLN A 1 1005 ? 8.855 8.073 71.664 1.00 93.75 1005 GLN A CA 1
ATOM 7549 C C . GLN A 1 1005 ? 7.348 7.772 71.697 1.00 93.75 1005 GLN A C 1
ATOM 7551 O O . GLN A 1 1005 ? 6.914 6.776 71.124 1.00 93.75 1005 GLN A O 1
ATOM 7556 N N . THR A 1 1006 ? 6.533 8.635 72.316 1.00 93.56 1006 THR A N 1
ATOM 7557 C CA . THR A 1 1006 ? 5.066 8.484 72.310 1.00 93.56 1006 THR A CA 1
ATOM 7558 C C . THR A 1 1006 ? 4.508 8.596 70.892 1.00 93.56 1006 THR A C 1
ATOM 7560 O O . THR A 1 1006 ? 3.643 7.812 70.508 1.00 93.56 1006 THR A O 1
ATOM 7563 N N . LEU A 1 1007 ? 5.017 9.548 70.107 1.00 95.69 1007 LEU A N 1
ATOM 7564 C CA . LEU A 1 1007 ? 4.613 9.757 68.722 1.00 95.69 1007 LEU A CA 1
ATOM 7565 C C . LEU A 1 1007 ? 5.056 8.597 67.819 1.00 95.69 1007 LEU A C 1
ATOM 7567 O O . LEU A 1 1007 ? 4.249 8.104 67.036 1.00 95.69 1007 LEU A O 1
ATOM 7571 N N . ARG A 1 1008 ? 6.287 8.098 67.979 1.00 96.12 1008 ARG A N 1
ATOM 7572 C CA . ARG A 1 1008 ? 6.780 6.899 67.287 1.00 96.12 1008 ARG A CA 1
ATOM 7573 C C . ARG A 1 1008 ? 5.850 5.709 67.548 1.00 96.12 1008 ARG A C 1
ATOM 7575 O O . ARG A 1 1008 ? 5.303 5.154 66.598 1.00 96.12 1008 ARG A O 1
ATOM 7582 N N . SER A 1 1009 ? 5.565 5.389 68.813 1.00 94.25 1009 SER A N 1
ATOM 7583 C CA . SER A 1 1009 ? 4.622 4.316 69.174 1.00 94.25 1009 SER A CA 1
ATOM 7584 C C . SER A 1 1009 ? 3.214 4.532 68.608 1.00 94.25 1009 SER A C 1
ATOM 7586 O O . SER A 1 1009 ? 2.597 3.578 68.143 1.00 94.25 1009 SER A O 1
ATOM 7588 N N . PHE A 1 1010 ? 2.708 5.770 68.601 1.00 94.62 1010 PHE A N 1
ATOM 7589 C CA . PHE A 1 1010 ? 1.408 6.100 68.008 1.00 94.62 1010 PHE A CA 1
ATOM 7590 C C . PHE A 1 1010 ? 1.370 5.816 66.499 1.00 94.62 1010 PHE A C 1
ATOM 7592 O O . PHE A 1 1010 ? 0.413 5.212 66.020 1.00 94.62 1010 PHE A O 1
ATOM 7599 N N . LEU A 1 1011 ? 2.408 6.207 65.753 1.00 95.00 1011 LEU A N 1
ATOM 7600 C CA . LEU A 1 1011 ? 2.490 5.977 64.307 1.00 95.00 1011 LEU A CA 1
ATOM 7601 C C . LEU A 1 1011 ? 2.630 4.484 63.970 1.00 95.00 1011 LEU A C 1
ATOM 7603 O O . LEU A 1 1011 ? 1.958 4.010 63.058 1.00 95.00 1011 LEU A O 1
ATOM 7607 N N . HIS A 1 1012 ? 3.413 3.720 64.744 1.00 92.38 1012 HIS A N 1
ATOM 7608 C CA . HIS A 1 1012 ? 3.446 2.256 64.620 1.00 92.38 1012 HIS A CA 1
ATOM 7609 C C . HIS A 1 1012 ? 2.071 1.623 64.893 1.00 92.38 1012 HIS A C 1
ATOM 7611 O O . HIS A 1 1012 ? 1.640 0.764 64.132 1.00 92.38 1012 HIS A O 1
ATOM 7617 N N . ALA A 1 1013 ? 1.359 2.062 65.936 1.00 91.06 1013 ALA A N 1
ATOM 7618 C CA . ALA A 1 1013 ? 0.047 1.517 66.293 1.00 91.06 1013 ALA A CA 1
ATOM 7619 C C . ALA A 1 1013 ? -1.074 1.897 65.307 1.00 91.06 1013 ALA A C 1
ATOM 7621 O O . ALA A 1 1013 ? -2.055 1.166 65.191 1.00 91.06 1013 ALA A O 1
ATOM 7622 N N . LYS A 1 1014 ? -0.957 3.031 64.601 1.00 90.19 1014 LYS A N 1
ATOM 7623 C CA . LYS A 1 1014 ? -1.950 3.469 63.604 1.00 90.19 1014 LYS A CA 1
ATOM 7624 C C . LYS A 1 1014 ? -1.834 2.761 62.260 1.00 90.19 1014 LYS 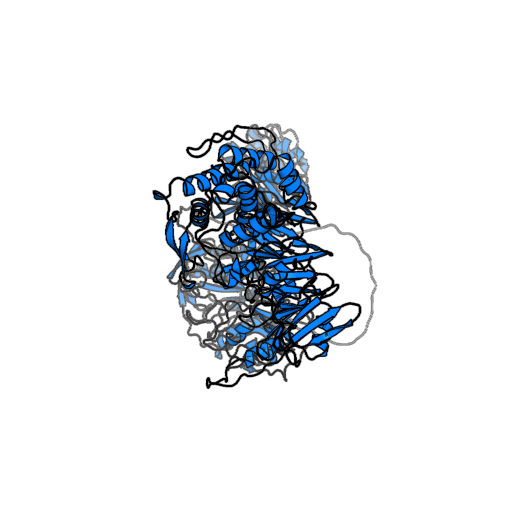A C 1
ATOM 7626 O O . LYS A 1 1014 ? -2.829 2.716 61.543 1.00 90.19 1014 LYS A O 1
ATOM 7631 N N . ASN A 1 1015 ? -0.662 2.226 61.926 1.00 90.81 1015 ASN A N 1
ATOM 7632 C CA . ASN A 1 1015 ? -0.444 1.503 60.678 1.00 90.81 1015 ASN A CA 1
ATOM 7633 C C . ASN A 1 1015 ? 0.610 0.383 60.849 1.00 90.81 1015 ASN A C 1
ATOM 7635 O O . ASN A 1 1015 ? 1.723 0.479 60.316 1.00 90.81 1015 ASN A O 1
ATOM 7639 N N . PRO A 1 1016 ? 0.303 -0.667 61.640 1.00 88.69 1016 PRO A N 1
ATOM 7640 C CA . PRO A 1 1016 ? 1.275 -1.701 62.000 1.00 88.69 1016 PRO A CA 1
ATOM 7641 C C . PRO A 1 1016 ? 1.685 -2.570 60.805 1.00 88.69 1016 PRO A C 1
ATOM 7643 O O . PRO A 1 1016 ? 2.852 -2.939 60.699 1.00 88.69 1016 PRO A O 1
ATOM 7646 N N . HIS A 1 1017 ? 0.756 -2.829 59.880 1.00 90.38 1017 HIS A N 1
ATOM 7647 C CA . HIS A 1 1017 ? 0.943 -3.676 58.695 1.00 90.38 1017 HIS A CA 1
ATOM 7648 C C . HIS A 1 1017 ? 1.280 -2.878 57.426 1.00 90.38 1017 HIS A C 1
ATOM 7650 O O . HIS A 1 1017 ? 1.039 -3.343 56.315 1.00 90.38 1017 HIS A O 1
ATOM 7656 N N . CYS A 1 1018 ? 1.816 -1.666 57.579 1.00 91.31 1018 CYS A N 1
ATOM 7657 C CA . CYS A 1 1018 ? 2.189 -0.841 56.439 1.00 91.31 1018 CYS A CA 1
ATOM 7658 C C . CYS A 1 1018 ? 3.261 -1.515 55.569 1.00 91.31 1018 CYS A C 1
ATOM 7660 O O . CYS A 1 1018 ? 4.307 -1.924 56.083 1.00 91.31 1018 CYS A O 1
ATOM 7662 N N . THR A 1 1019 ? 3.029 -1.547 54.259 1.00 92.62 1019 THR A N 1
ATOM 7663 C CA . THR A 1 1019 ? 3.989 -1.968 53.234 1.00 92.62 1019 THR A CA 1
ATOM 7664 C C . THR A 1 1019 ? 4.587 -0.743 52.527 1.00 92.62 1019 THR A C 1
ATOM 7666 O O . THR A 1 1019 ? 3.871 0.244 52.326 1.00 92.62 1019 THR A O 1
ATOM 7669 N N . PRO A 1 1020 ? 5.882 -0.753 52.149 1.00 92.31 1020 PRO A N 1
ATOM 7670 C CA . PRO A 1 1020 ? 6.483 0.334 51.377 1.00 92.31 1020 PRO A CA 1
ATOM 7671 C C . PRO A 1 1020 ? 5.768 0.576 50.042 1.00 92.31 1020 PRO A C 1
ATOM 7673 O O . PRO A 1 1020 ? 5.242 -0.351 49.425 1.00 92.31 1020 PRO A O 1
ATOM 7676 N N . GLY A 1 1021 ? 5.769 1.827 49.591 1.00 89.50 1021 GLY A N 1
ATOM 7677 C CA . GLY A 1 1021 ? 5.218 2.220 48.300 1.00 89.50 1021 GLY A CA 1
ATOM 7678 C C . GLY A 1 1021 ? 6.159 1.972 47.115 1.00 89.50 1021 GLY A C 1
ATOM 7679 O O . GLY A 1 1021 ? 7.343 1.664 47.306 1.00 89.50 1021 GLY A O 1
ATOM 7680 N N . PRO A 1 1022 ? 5.654 2.138 45.876 1.00 79.56 1022 PRO A N 1
ATOM 7681 C CA . PRO A 1 1022 ? 6.439 2.007 44.649 1.00 79.56 1022 PRO A CA 1
ATOM 7682 C C . PRO A 1 1022 ? 7.733 2.829 44.690 1.00 79.56 1022 PRO A C 1
ATOM 7684 O O . PRO A 1 1022 ? 7.750 3.949 45.198 1.00 79.56 1022 PRO A O 1
ATOM 7687 N N . GLY A 1 1023 ? 8.829 2.268 44.172 1.00 81.31 1023 GLY A N 1
ATOM 7688 C CA . GLY A 1 1023 ? 10.159 2.887 44.256 1.00 81.31 1023 GLY A CA 1
ATOM 7689 C C . GLY A 1 1023 ? 10.803 2.834 45.650 1.00 81.31 1023 GLY A C 1
ATOM 7690 O O . GLY A 1 1023 ? 11.735 3.586 45.915 1.00 81.31 1023 GLY A O 1
ATOM 7691 N N . GLY A 1 1024 ? 10.312 1.978 46.555 1.00 86.88 1024 GLY A N 1
ATOM 7692 C CA . GLY A 1 1024 ? 10.866 1.822 47.906 1.00 86.88 1024 GLY A CA 1
ATOM 7693 C C . GLY A 1 1024 ? 10.492 2.955 48.868 1.00 86.88 1024 GLY A C 1
ATOM 7694 O O . GLY A 1 1024 ? 11.162 3.149 49.882 1.00 86.88 1024 GLY A O 1
ATOM 7695 N N . VAL A 1 1025 ? 9.432 3.714 48.566 1.00 91.62 1025 VAL A N 1
ATOM 7696 C CA . VAL A 1 1025 ? 8.963 4.824 49.406 1.00 91.62 1025 VAL A CA 1
ATOM 7697 C C . VAL A 1 1025 ? 8.542 4.283 50.772 1.00 91.62 1025 VAL A C 1
ATOM 7699 O O . VAL A 1 1025 ? 7.561 3.552 50.895 1.00 91.62 1025 VAL A O 1
ATOM 7702 N N . ALA A 1 1026 ? 9.286 4.648 51.816 1.00 92.56 1026 ALA A N 1
ATOM 7703 C CA . ALA A 1 1026 ? 9.041 4.154 53.164 1.00 92.56 1026 ALA A CA 1
ATOM 7704 C C . ALA A 1 1026 ? 7.624 4.489 53.667 1.00 92.56 1026 ALA A C 1
ATOM 7706 O O . ALA A 1 1026 ? 7.055 5.544 53.373 1.00 92.56 1026 ALA A O 1
ATOM 7707 N N . CYS A 1 1027 ? 7.083 3.607 54.504 1.00 94.94 1027 CYS A N 1
ATOM 7708 C CA . CYS A 1 1027 ? 5.945 3.906 55.366 1.00 94.94 1027 CYS A CA 1
ATOM 7709 C C . CYS A 1 1027 ? 6.253 5.077 56.297 1.00 94.94 1027 CYS A C 1
ATOM 7711 O O . CYS A 1 1027 ? 7.389 5.207 56.746 1.00 94.94 1027 CYS A O 1
ATOM 7713 N N . LEU A 1 1028 ? 5.248 5.881 56.670 1.00 95.88 1028 LEU A N 1
ATOM 7714 C CA . LEU A 1 1028 ? 5.483 7.094 57.467 1.00 95.88 1028 LEU A CA 1
ATOM 7715 C C . LEU A 1 1028 ? 6.256 6.783 58.760 1.00 95.88 1028 LEU A C 1
ATOM 7717 O O . LEU A 1 1028 ? 7.242 7.449 59.055 1.00 95.88 1028 LEU A O 1
ATOM 7721 N N . LYS A 1 1029 ? 5.877 5.712 59.471 1.00 93.19 1029 LYS A N 1
ATOM 7722 C CA . LYS A 1 1029 ? 6.559 5.207 60.681 1.00 93.19 1029 LYS A CA 1
ATOM 7723 C C . LYS A 1 1029 ? 8.047 4.853 60.473 1.00 93.19 1029 LYS A C 1
ATOM 7725 O O . LYS A 1 1029 ? 8.858 5.036 61.381 1.00 93.19 1029 LYS A O 1
ATOM 7730 N N . ASP A 1 1030 ? 8.414 4.402 59.276 1.00 94.00 1030 ASP A N 1
ATOM 7731 C CA . ASP A 1 1030 ? 9.768 3.959 58.923 1.00 94.00 1030 ASP A CA 1
ATOM 7732 C C . ASP A 1 1030 ? 10.555 5.035 58.149 1.00 94.00 1030 ASP A C 1
ATOM 7734 O O . ASP A 1 1030 ? 11.757 4.887 57.947 1.00 94.00 1030 ASP A O 1
ATOM 7738 N N . TYR A 1 1031 ? 9.909 6.142 57.762 1.00 95.50 1031 TYR A N 1
ATOM 7739 C CA . TYR A 1 1031 ? 10.520 7.244 57.019 1.00 95.50 1031 TYR A CA 1
ATOM 7740 C C . TYR A 1 1031 ? 11.734 7.824 57.753 1.00 95.50 1031 TYR A C 1
ATOM 7742 O O . TYR A 1 1031 ? 11.711 8.025 58.975 1.00 95.50 1031 TYR A O 1
ATOM 7750 N N . ARG A 1 1032 ? 12.787 8.120 56.988 1.00 94.25 1032 ARG A N 1
ATOM 7751 C CA . ARG A 1 1032 ? 14.015 8.776 57.444 1.00 94.25 1032 ARG A CA 1
ATOM 7752 C C . ARG A 1 1032 ? 14.457 9.821 56.425 1.00 94.25 1032 ARG A C 1
ATOM 7754 O O . ARG A 1 1032 ? 14.397 9.559 55.226 1.00 94.25 1032 ARG A O 1
ATOM 7761 N N . ALA A 1 1033 ? 14.932 10.975 56.890 1.00 93.12 1033 ALA A N 1
ATOM 7762 C CA . ALA A 1 1033 ? 15.536 11.992 56.030 1.00 93.12 1033 ALA A CA 1
ATOM 7763 C C . ALA A 1 1033 ? 16.554 12.855 56.784 1.00 93.12 1033 ALA A C 1
ATOM 7765 O O . ALA A 1 1033 ? 16.400 13.131 57.970 1.00 93.12 1033 ALA A O 1
ATOM 7766 N N . SER A 1 1034 ? 17.574 13.341 56.079 1.00 94.19 1034 SER A N 1
ATOM 7767 C CA . SER A 1 1034 ? 18.382 14.464 56.564 1.00 94.19 1034 SER A CA 1
ATOM 7768 C C . SER A 1 1034 ? 17.656 15.776 56.263 1.00 94.19 1034 SER A C 1
ATOM 7770 O O . SER A 1 1034 ? 17.164 15.976 55.154 1.00 94.19 1034 SER A O 1
ATOM 7772 N N . THR A 1 1035 ? 17.577 16.668 57.246 1.00 94.69 1035 THR A N 1
ATOM 7773 C CA . THR A 1 1035 ? 16.802 17.914 57.193 1.00 94.69 1035 THR A CA 1
ATOM 7774 C C . THR A 1 1035 ? 17.714 19.135 57.209 1.00 94.69 1035 THR A C 1
ATOM 7776 O O . THR A 1 1035 ? 18.637 19.203 58.025 1.00 94.69 1035 THR A O 1
ATOM 7779 N N . ALA A 1 1036 ? 17.417 20.131 56.376 1.00 92.31 1036 ALA A N 1
ATOM 7780 C CA . ALA A 1 1036 ? 18.087 21.429 56.408 1.00 92.31 1036 ALA A CA 1
ATOM 7781 C C . ALA A 1 1036 ? 17.624 22.294 57.597 1.00 92.31 1036 ALA A C 1
ATOM 7783 O O . ALA A 1 1036 ? 16.569 22.051 58.186 1.00 92.31 1036 ALA A O 1
ATOM 7784 N N . ARG A 1 1037 ? 18.401 23.338 57.919 1.00 94.50 1037 ARG A N 1
ATOM 7785 C CA . ARG A 1 1037 ? 17.953 24.401 58.826 1.00 94.50 1037 ARG A CA 1
ATOM 7786 C C . ARG A 1 1037 ? 16.893 25.244 58.114 1.00 94.50 1037 ARG A C 1
ATOM 7788 O O . ARG A 1 1037 ? 17.125 25.674 56.987 1.00 94.50 1037 ARG A O 1
ATOM 7795 N N . MET A 1 1038 ? 15.764 25.501 58.767 1.00 95.00 1038 MET A N 1
ATOM 7796 C CA . MET A 1 1038 ? 14.668 26.316 58.227 1.00 95.00 1038 MET A CA 1
ATOM 7797 C C . MET A 1 1038 ? 14.308 27.418 59.220 1.00 95.00 1038 MET A C 1
ATOM 7799 O O . MET A 1 1038 ? 14.375 27.210 60.429 1.00 95.00 1038 MET A O 1
ATOM 7803 N N . ASP A 1 1039 ? 13.953 28.597 58.716 1.00 93.62 1039 ASP A N 1
ATOM 7804 C CA . ASP A 1 1039 ? 13.772 29.804 59.528 1.00 93.62 1039 ASP A CA 1
ATOM 7805 C C . ASP A 1 1039 ? 12.598 30.629 58.978 1.00 93.62 1039 ASP A C 1
ATOM 7807 O O . ASP A 1 1039 ? 12.440 30.751 57.759 1.00 93.62 1039 ASP A O 1
ATOM 7811 N N . THR A 1 1040 ? 11.744 31.161 59.856 1.00 92.25 1040 THR A N 1
ATOM 7812 C CA . THR A 1 1040 ? 10.567 31.976 59.497 1.00 92.25 1040 THR A CA 1
ATOM 7813 C C . THR A 1 1040 ? 10.295 33.028 60.567 1.00 92.25 1040 THR A C 1
ATOM 7815 O O . THR A 1 1040 ? 10.682 32.870 61.716 1.00 92.25 1040 THR A O 1
ATOM 7818 N N . ALA A 1 1041 ? 9.561 34.090 60.227 1.00 89.12 1041 ALA A N 1
ATOM 7819 C CA . ALA A 1 1041 ? 9.228 35.150 61.185 1.00 89.12 1041 ALA A CA 1
ATOM 7820 C C . ALA A 1 1041 ? 8.280 34.717 62.330 1.00 89.12 1041 ALA A C 1
ATOM 7822 O O . ALA A 1 1041 ? 8.129 35.460 63.299 1.00 89.12 1041 ALA A O 1
ATOM 7823 N N . TYR A 1 1042 ? 7.625 33.552 62.221 1.00 89.25 1042 TYR A N 1
ATOM 7824 C CA . TYR A 1 1042 ? 6.543 33.120 63.124 1.00 89.25 1042 TYR A CA 1
ATOM 7825 C C . TYR A 1 1042 ? 6.869 31.879 63.956 1.00 89.25 1042 TYR A C 1
ATOM 7827 O O . TYR A 1 1042 ? 6.215 31.631 64.969 1.00 89.25 1042 TYR A O 1
ATOM 7835 N N . CYS A 1 1043 ? 7.887 31.120 63.557 1.00 95.25 1043 CYS A N 1
ATOM 7836 C CA . CYS A 1 1043 ? 8.413 29.990 64.309 1.00 95.25 1043 CYS A CA 1
ATOM 7837 C C . CYS A 1 1043 ? 9.862 30.269 64.692 1.00 95.25 1043 CYS A C 1
ATOM 7839 O O . CYS A 1 1043 ? 10.573 30.989 64.000 1.00 95.25 1043 CYS A O 1
ATOM 7841 N N . LYS A 1 1044 ? 10.344 29.630 65.756 1.00 95.56 1044 LYS A N 1
ATOM 7842 C CA . LYS A 1 1044 ? 11.787 29.519 65.986 1.00 95.56 1044 LYS A CA 1
ATOM 7843 C C . LYS A 1 1044 ? 12.440 28.770 64.810 1.00 95.56 1044 LYS A C 1
ATOM 7845 O O . LYS A 1 1044 ? 11.740 28.048 64.087 1.00 95.56 1044 LYS A O 1
ATOM 7850 N N . PRO A 1 1045 ? 13.762 28.882 64.630 1.00 95.25 1045 PRO A N 1
ATOM 7851 C CA . PRO A 1 1045 ? 14.466 28.071 63.651 1.00 95.25 1045 PRO A CA 1
ATOM 7852 C C . PRO A 1 1045 ? 14.268 26.573 63.908 1.00 95.25 1045 PRO A C 1
ATOM 7854 O O . PRO A 1 1045 ? 14.390 26.102 65.041 1.00 95.25 1045 PRO A O 1
ATOM 7857 N N . TYR A 1 1046 ? 13.983 25.822 62.849 1.00 96.31 1046 TYR A N 1
ATOM 7858 C CA . TYR A 1 1046 ? 14.148 24.374 62.831 1.00 96.31 1046 TYR A CA 1
ATOM 7859 C C . TYR A 1 1046 ? 15.625 24.097 62.558 1.00 96.31 1046 TYR A C 1
ATOM 7861 O O . TYR A 1 1046 ? 16.117 24.425 61.480 1.00 96.31 1046 TYR A O 1
ATOM 7869 N N . GLU A 1 1047 ? 16.340 23.506 63.512 1.00 94.62 1047 GLU A N 1
ATOM 7870 C CA . GLU A 1 1047 ? 17.760 23.191 63.335 1.00 94.62 1047 GLU A CA 1
ATOM 7871 C C . GLU A 1 1047 ? 17.979 21.936 62.481 1.00 94.62 1047 GLU A C 1
ATOM 7873 O O . GLU A 1 1047 ? 17.175 21.002 62.507 1.00 94.62 1047 GLU A O 1
ATOM 7878 N N . ALA A 1 1048 ? 19.070 21.908 61.714 1.00 93.81 1048 ALA A N 1
ATOM 7879 C CA . ALA A 1 1048 ? 19.389 20.796 60.818 1.00 93.81 1048 ALA A CA 1
ATOM 7880 C C . ALA A 1 1048 ? 19.619 19.470 61.577 1.00 93.81 1048 ALA A C 1
ATOM 7882 O O . ALA A 1 1048 ? 19.891 19.454 62.778 1.00 93.81 1048 ALA A O 1
ATOM 7883 N N . GLY A 1 1049 ? 19.522 18.345 60.871 1.00 93.06 1049 GLY A N 1
ATOM 7884 C CA . GLY A 1 1049 ? 19.677 17.008 61.448 1.00 93.06 1049 GLY A CA 1
ATOM 7885 C C . GLY A 1 1049 ? 19.910 15.955 60.371 1.00 93.06 1049 GLY A C 1
ATOM 7886 O O . GLY A 1 1049 ? 19.504 16.134 59.223 1.00 93.06 1049 GLY A O 1
ATOM 7887 N N . THR A 1 1050 ? 20.592 14.865 60.715 1.00 93.12 1050 THR A N 1
ATOM 7888 C CA . THR A 1 1050 ? 20.912 13.774 59.786 1.00 93.12 1050 THR A CA 1
ATOM 7889 C C . THR A 1 1050 ? 20.105 12.525 60.119 1.00 93.12 1050 THR A C 1
ATOM 7891 O O . THR A 1 1050 ? 20.005 12.140 61.282 1.00 93.12 1050 THR A O 1
ATOM 7894 N N . ASN A 1 1051 ? 19.548 11.875 59.090 1.00 93.19 1051 ASN A N 1
ATOM 7895 C CA . ASN A 1 1051 ? 18.790 10.623 59.227 1.00 93.19 1051 ASN A CA 1
ATOM 7896 C C . ASN A 1 1051 ? 17.655 10.680 60.283 1.00 93.19 1051 ASN A C 1
ATOM 7898 O O . ASN A 1 1051 ? 17.417 9.715 61.012 1.00 93.19 1051 ASN A O 1
ATOM 7902 N N . GLU A 1 1052 ? 16.967 11.821 60.391 1.00 95.81 1052 GLU A N 1
ATOM 7903 C CA . GLU A 1 1052 ? 15.879 12.028 61.350 1.00 95.81 1052 GLU A CA 1
ATOM 7904 C C . GLU A 1 1052 ? 14.654 11.189 60.975 1.00 95.81 1052 GLU A C 1
ATOM 7906 O O . GLU A 1 1052 ? 14.308 11.068 59.797 1.00 95.81 1052 GLU A O 1
ATOM 7911 N N . ASP A 1 1053 ? 13.968 10.630 61.974 1.00 96.56 1053 ASP A N 1
ATOM 7912 C CA . ASP A 1 1053 ? 12.683 9.965 61.759 1.00 96.56 1053 ASP A CA 1
ATOM 7913 C C . ASP A 1 1053 ? 11.505 10.939 61.799 1.00 96.56 1053 ASP A C 1
ATOM 7915 O O . ASP A 1 1053 ? 11.594 12.040 62.343 1.00 96.56 1053 ASP A O 1
ATOM 7919 N N . VAL A 1 1054 ? 10.366 10.522 61.240 1.00 96.75 1054 VAL A N 1
ATOM 7920 C CA . VAL A 1 1054 ? 9.163 11.366 61.196 1.00 96.75 1054 VAL A CA 1
ATOM 7921 C C . VAL A 1 1054 ? 8.724 11.866 62.578 1.00 96.75 1054 VAL A C 1
ATOM 7923 O O . VAL A 1 1054 ? 8.221 12.980 62.693 1.00 96.75 1054 VAL A O 1
ATOM 7926 N N . ALA A 1 1055 ? 8.925 11.078 63.639 1.00 97.19 1055 ALA A N 1
ATOM 7927 C CA . ALA A 1 1055 ? 8.533 11.468 64.987 1.00 97.19 1055 ALA A CA 1
ATOM 7928 C C . ALA A 1 1055 ? 9.408 12.625 65.493 1.00 97.19 1055 ALA A C 1
ATOM 7930 O O . ALA A 1 1055 ? 8.888 13.598 66.035 1.00 97.19 1055 ALA A O 1
ATOM 7931 N N . THR A 1 1056 ? 10.717 12.558 65.239 1.00 97.12 1056 THR A N 1
ATOM 7932 C CA . THR A 1 1056 ? 11.674 13.638 65.507 1.00 97.12 1056 THR A CA 1
ATOM 7933 C C . THR A 1 1056 ? 11.338 14.879 64.681 1.00 97.12 1056 THR A C 1
ATOM 7935 O O . THR A 1 1056 ? 11.248 15.970 65.241 1.00 97.12 1056 THR A O 1
ATOM 7938 N N . ILE A 1 1057 ? 11.057 14.715 63.384 1.00 97.81 1057 ILE A N 1
ATOM 7939 C CA . ILE A 1 1057 ? 10.712 15.815 62.470 1.00 97.81 1057 ILE A CA 1
ATOM 7940 C C . ILE A 1 1057 ? 9.434 16.543 62.921 1.00 97.81 1057 ILE A C 1
ATOM 7942 O O . ILE A 1 1057 ? 9.420 17.770 63.028 1.00 97.81 1057 ILE A O 1
ATOM 7946 N N . ILE A 1 1058 ? 8.364 15.803 63.238 1.00 97.81 1058 ILE A N 1
ATOM 7947 C CA . ILE A 1 1058 ? 7.104 16.379 63.731 1.00 97.81 1058 ILE A CA 1
ATOM 7948 C C . ILE A 1 1058 ? 7.315 17.086 65.074 1.00 97.81 1058 ILE A C 1
ATOM 7950 O O . ILE A 1 1058 ? 6.808 18.193 65.244 1.00 97.81 1058 ILE A O 1
ATOM 7954 N N . THR A 1 1059 ? 8.054 16.494 66.023 1.00 97.00 1059 THR A N 1
ATOM 7955 C CA . THR A 1 1059 ? 8.329 17.138 67.319 1.00 97.00 1059 THR A CA 1
ATOM 7956 C C . THR A 1 1059 ? 9.153 18.417 67.147 1.00 97.00 1059 THR A C 1
ATOM 7958 O O . THR A 1 1059 ? 8.775 19.447 67.699 1.00 97.00 1059 THR A O 1
ATOM 7961 N N . LYS A 1 1060 ? 10.204 18.416 66.317 1.00 96.69 1060 LYS A N 1
ATOM 7962 C CA . LYS A 1 1060 ? 11.003 19.622 66.034 1.00 96.69 1060 LYS A CA 1
ATOM 7963 C C . LYS A 1 1060 ? 10.168 20.731 65.386 1.00 96.69 1060 LYS A C 1
ATOM 7965 O O . LYS A 1 1060 ? 10.271 21.879 65.808 1.00 96.69 1060 LYS A O 1
ATOM 7970 N N . ALA A 1 1061 ? 9.293 20.409 64.429 1.00 97.19 1061 ALA A N 1
ATOM 7971 C CA . ALA A 1 1061 ? 8.372 21.385 63.835 1.00 97.19 1061 ALA A CA 1
ATOM 7972 C C . ALA A 1 1061 ? 7.329 21.907 64.850 1.00 97.19 1061 ALA A C 1
ATOM 7974 O O . ALA A 1 1061 ? 7.086 23.113 64.914 1.00 97.19 1061 ALA A O 1
ATOM 7975 N N . SER A 1 1062 ? 6.768 21.020 65.683 1.00 97.50 1062 SER A N 1
ATOM 7976 C CA . SER A 1 1062 ? 5.888 21.347 66.822 1.00 97.50 1062 SER A CA 1
ATOM 7977 C C . SER A 1 1062 ? 6.531 22.375 67.746 1.00 97.50 1062 SER A C 1
ATOM 7979 O O . SER A 1 1062 ? 5.961 23.436 67.999 1.00 97.50 1062 SER A O 1
ATOM 7981 N N . ASP A 1 1063 ? 7.739 22.082 68.219 1.00 95.94 1063 ASP A N 1
ATOM 7982 C CA . ASP A 1 1063 ? 8.398 22.846 69.274 1.00 95.94 1063 ASP A CA 1
ATOM 7983 C C . ASP A 1 1063 ? 8.982 24.164 68.744 1.00 95.94 1063 ASP A C 1
ATOM 7985 O O . ASP A 1 1063 ? 9.001 25.170 69.461 1.00 95.94 1063 ASP A O 1
ATOM 7989 N N . ALA A 1 1064 ? 9.383 24.190 67.469 1.00 96.50 1064 ALA A N 1
ATOM 7990 C CA . ALA A 1 1064 ? 9.796 25.404 66.779 1.00 96.50 1064 ALA A CA 1
ATOM 7991 C C . ALA A 1 1064 ? 8.621 26.375 66.562 1.00 96.50 1064 ALA A C 1
ATOM 7993 O O . ALA A 1 1064 ? 8.755 27.568 66.835 1.00 96.50 1064 ALA A O 1
ATOM 7994 N N . CYS A 1 1065 ? 7.462 25.879 66.115 1.00 95.88 1065 CYS A N 1
ATOM 7995 C CA . CYS A 1 1065 ? 6.282 26.703 65.820 1.00 95.88 1065 CYS A CA 1
ATOM 7996 C C . CYS A 1 1065 ? 5.310 26.891 66.998 1.00 95.88 1065 CYS A C 1
ATOM 7998 O O . CYS A 1 1065 ? 4.365 27.670 66.900 1.00 95.88 1065 CYS A O 1
ATOM 8000 N N . GLY A 1 1066 ? 5.493 26.183 68.113 1.00 95.12 1066 GLY A N 1
ATOM 8001 C CA . GLY A 1 1066 ? 4.538 26.196 69.225 1.00 95.12 1066 GLY A CA 1
ATOM 8002 C C . GLY A 1 1066 ? 3.172 25.586 68.876 1.00 95.12 1066 GLY A C 1
ATOM 8003 O O . GLY A 1 1066 ? 2.174 25.929 69.509 1.00 95.12 1066 GLY A O 1
ATOM 8004 N N . ILE A 1 1067 ? 3.109 24.703 67.875 1.00 96.19 1067 ILE A N 1
ATOM 8005 C CA . ILE A 1 1067 ? 1.893 23.972 67.491 1.00 96.19 1067 ILE A CA 1
ATOM 8006 C C . ILE A 1 1067 ? 1.897 22.594 68.144 1.00 96.19 1067 ILE A C 1
ATOM 8008 O O . ILE A 1 1067 ? 2.928 21.941 68.263 1.00 96.19 1067 ILE A O 1
ATOM 8012 N N . ASN A 1 1068 ? 0.721 22.125 68.546 1.00 97.12 1068 ASN A N 1
ATOM 8013 C CA . ASN A 1 1068 ? 0.565 20.803 69.127 1.00 97.12 1068 ASN A CA 1
ATOM 8014 C C . ASN A 1 1068 ? 0.897 19.692 68.107 1.00 97.12 1068 ASN A C 1
ATOM 8016 O O . ASN A 1 1068 ? 0.282 19.648 67.038 1.00 97.12 1068 ASN A O 1
ATOM 8020 N N . PRO A 1 1069 ? 1.789 18.731 68.425 1.00 97.06 1069 PRO A N 1
ATOM 8021 C CA . PRO A 1 1069 ? 2.174 17.672 67.487 1.00 97.06 1069 PRO A CA 1
ATOM 8022 C C . PRO A 1 1069 ? 0.983 16.806 67.037 1.00 97.06 1069 PRO A C 1
ATOM 8024 O O . PRO A 1 1069 ? 0.981 16.291 65.922 1.00 97.06 1069 PRO A O 1
ATOM 8027 N N . LYS A 1 1070 ? -0.081 16.707 67.848 1.00 96.94 1070 LYS A N 1
ATOM 8028 C CA . LYS A 1 1070 ? -1.347 16.042 67.487 1.00 96.94 1070 LYS A CA 1
ATOM 8029 C C . LYS A 1 1070 ? -2.064 16.732 66.326 1.00 96.94 1070 LYS A C 1
ATOM 8031 O O . LYS A 1 1070 ? -2.687 16.054 65.516 1.00 96.94 1070 LYS A O 1
ATOM 8036 N N . VAL A 1 1071 ? -1.970 18.061 66.235 1.00 97.25 1071 VAL A N 1
ATOM 8037 C CA . VAL A 1 1071 ? -2.514 18.846 65.115 1.00 97.25 1071 VAL A CA 1
ATOM 8038 C C . VAL A 1 1071 ? -1.749 18.508 63.842 1.00 97.25 1071 VAL A C 1
ATOM 8040 O O . VAL A 1 1071 ? -2.380 18.161 62.852 1.00 97.25 1071 VAL A O 1
ATOM 8043 N N . LEU A 1 1072 ? -0.412 18.519 63.879 1.00 97.44 1072 LEU A N 1
ATOM 8044 C CA . LEU A 1 1072 ? 0.424 18.189 62.715 1.00 97.44 1072 LEU A CA 1
ATOM 8045 C C . LEU A 1 1072 ? 0.154 16.764 62.202 1.00 97.44 1072 LEU A C 1
ATOM 8047 O O . LEU A 1 1072 ? -0.031 16.563 61.007 1.00 97.44 1072 LEU A O 1
ATOM 8051 N N . VAL A 1 1073 ? 0.028 15.790 63.107 1.00 97.00 1073 VAL A N 1
ATOM 8052 C CA . VAL A 1 1073 ? -0.343 14.401 62.776 1.00 97.00 1073 VAL A CA 1
ATOM 8053 C C . VAL A 1 1073 ? -1.728 14.305 62.120 1.00 97.00 1073 VAL A C 1
ATOM 8055 O O . VAL A 1 1073 ? -1.897 13.569 61.150 1.00 97.00 1073 VAL A O 1
ATOM 8058 N N . VAL A 1 1074 ? -2.723 15.054 62.609 1.00 96.44 1074 VAL A N 1
ATOM 8059 C CA . VAL A 1 1074 ? -4.061 15.093 61.991 1.00 96.44 1074 VAL A CA 1
ATOM 8060 C C . VAL A 1 1074 ? -4.041 15.814 60.645 1.00 96.44 1074 VAL A C 1
ATOM 8062 O O . VAL A 1 1074 ? -4.758 15.393 59.743 1.00 96.44 1074 VAL A O 1
ATOM 8065 N N . MET A 1 1075 ? -3.213 16.846 60.474 1.00 96.31 1075 MET A N 1
ATOM 8066 C CA . MET A 1 1075 ? -3.040 17.519 59.185 1.00 96.31 1075 MET A CA 1
ATOM 8067 C C . MET A 1 1075 ? -2.403 16.578 58.152 1.00 96.31 1075 MET A C 1
ATOM 8069 O O . MET A 1 1075 ? -2.992 16.389 57.096 1.00 96.31 1075 MET A O 1
ATOM 8073 N N . LEU A 1 1076 ? -1.319 15.861 58.474 1.00 96.19 1076 LEU A N 1
ATOM 8074 C CA . LEU A 1 1076 ? -0.746 14.835 57.579 1.00 96.19 1076 LEU A CA 1
ATOM 8075 C C . LEU A 1 1076 ? -1.781 13.786 57.125 1.00 96.19 1076 LEU A C 1
ATOM 8077 O O . LEU A 1 1076 ? -1.763 13.335 55.977 1.00 96.19 1076 LEU A O 1
ATOM 8081 N N . GLN A 1 1077 ? -2.703 13.399 58.016 1.00 94.94 1077 GLN A N 1
ATOM 8082 C CA . GLN A 1 1077 ? -3.814 12.511 57.668 1.00 94.94 1077 GLN A CA 1
ATOM 8083 C C . GLN A 1 1077 ? -4.890 13.203 56.817 1.00 94.94 1077 GLN A C 1
ATOM 8085 O O . GLN A 1 1077 ? -5.426 12.583 55.903 1.00 94.94 1077 GLN A O 1
ATOM 8090 N N . LYS A 1 1078 ? -5.232 14.459 57.115 1.00 92.50 1078 LYS A N 1
ATOM 8091 C CA . LYS A 1 1078 ? -6.252 15.243 56.402 1.00 92.50 1078 LYS A CA 1
ATOM 8092 C C . LYS A 1 1078 ? -5.834 15.574 54.971 1.00 92.50 1078 LYS A C 1
ATOM 8094 O O . LYS A 1 1078 ? -6.662 15.437 54.080 1.00 92.50 1078 LYS A O 1
ATOM 8099 N N . GLU A 1 1079 ? -4.594 16.016 54.780 1.00 92.50 1079 GLU A N 1
ATOM 8100 C CA . GLU A 1 1079 ? -4.113 16.545 53.499 1.00 92.50 1079 GLU A CA 1
ATOM 8101 C C . GLU A 1 1079 ? -3.668 15.437 52.539 1.00 92.50 1079 GLU A C 1
ATOM 8103 O O . GLU A 1 1079 ? -3.923 15.523 51.344 1.00 92.50 1079 GLU A O 1
ATOM 8108 N N . GLN A 1 1080 ? -2.999 14.392 53.044 1.00 92.81 1080 GLN A N 1
ATOM 8109 C CA . GLN A 1 1080 ? -2.381 13.353 52.203 1.00 92.81 1080 GLN A CA 1
ATOM 8110 C C . GLN A 1 1080 ? -2.651 11.912 52.681 1.00 92.81 1080 GLN A C 1
ATOM 8112 O O . GLN A 1 1080 ? -2.151 10.955 52.083 1.00 92.81 1080 GLN A O 1
ATOM 8117 N N . GLY A 1 1081 ? -3.422 11.712 53.757 1.00 92.75 1081 GLY A N 1
ATOM 8118 C CA . GLY A 1 1081 ? -3.698 10.381 54.323 1.00 92.75 1081 GLY A CA 1
ATOM 8119 C C . GLY A 1 1081 ? -2.466 9.657 54.884 1.00 92.75 1081 GLY A C 1
ATOM 8120 O O . GLY A 1 1081 ? -2.520 8.449 55.104 1.00 92.75 1081 GLY A O 1
ATOM 8121 N N . LEU A 1 1082 ? -1.343 10.360 55.080 1.00 93.69 1082 LEU A N 1
ATOM 8122 C CA . LEU A 1 1082 ? -0.015 9.750 55.241 1.00 93.69 1082 LEU A CA 1
ATOM 8123 C C . LEU A 1 1082 ? 0.134 8.864 56.485 1.00 93.69 1082 LEU A C 1
ATOM 8125 O O . LEU A 1 1082 ? 0.974 7.970 56.491 1.00 93.69 1082 LEU A O 1
ATOM 8129 N N . VAL A 1 1083 ? -0.656 9.091 57.538 1.00 95.19 1083 VAL A N 1
ATOM 8130 C CA . VAL A 1 1083 ? -0.548 8.325 58.792 1.00 95.19 1083 VAL A CA 1
ATOM 8131 C C . VAL A 1 1083 ? -1.086 6.901 58.627 1.00 95.19 1083 VAL A C 1
ATOM 8133 O O . VAL A 1 1083 ? -0.593 5.988 59.286 1.00 95.19 1083 VAL A O 1
ATOM 8136 N N . THR A 1 1084 ? -2.055 6.693 57.730 1.00 93.19 1084 THR A N 1
ATOM 8137 C CA . THR A 1 1084 ? -2.655 5.377 57.438 1.00 93.19 1084 THR A CA 1
ATOM 8138 C C . THR A 1 1084 ? -2.359 4.858 56.027 1.00 93.19 1084 THR A C 1
ATOM 8140 O O . THR A 1 1084 ? -2.780 3.756 55.692 1.00 93.19 1084 THR A O 1
ATOM 8143 N N . ALA A 1 1085 ? -1.662 5.624 55.184 1.00 90.75 1085 ALA A N 1
ATOM 8144 C CA . ALA A 1 1085 ? -1.284 5.200 53.837 1.00 90.75 1085 ALA A CA 1
ATOM 8145 C C . ALA A 1 1085 ? -0.294 4.019 53.863 1.00 90.75 1085 ALA A C 1
ATOM 8147 O O . ALA A 1 1085 ? 0.629 3.984 54.676 1.00 90.75 1085 ALA A O 1
ATOM 8148 N N . SER A 1 1086 ? -0.492 3.065 52.954 1.00 91.56 1086 SER A N 1
ATOM 8149 C CA . SER A 1 1086 ? 0.285 1.830 52.802 1.00 91.56 1086 SER A CA 1
ATOM 8150 C C . SER A 1 1086 ? 0.373 1.462 51.315 1.00 91.56 1086 SER A C 1
ATOM 8152 O O . SER A 1 1086 ? -0.513 1.844 50.542 1.00 91.56 1086 SER A O 1
ATOM 8154 N N . GLY A 1 1087 ? 1.421 0.745 50.903 1.00 90.88 1087 GLY A N 1
ATOM 8155 C CA . GLY A 1 1087 ? 1.600 0.257 49.534 1.00 90.88 1087 GLY A CA 1
ATOM 8156 C C . GLY A 1 1087 ? 1.459 1.361 48.482 1.00 90.88 1087 GLY A C 1
ATOM 8157 O O . GLY A 1 1087 ? 2.028 2.442 48.617 1.00 90.88 1087 GLY A O 1
ATOM 8158 N N . ALA A 1 1088 ? 0.647 1.124 47.448 1.00 87.19 1088 ALA A N 1
ATOM 8159 C CA . ALA A 1 1088 ? 0.423 2.065 46.344 1.00 87.19 1088 ALA A CA 1
ATOM 8160 C C . ALA A 1 1088 ? -0.116 3.455 46.761 1.00 87.19 1088 ALA A C 1
ATOM 8162 O O . ALA A 1 1088 ? -0.009 4.407 45.988 1.00 87.19 1088 ALA A O 1
ATOM 8163 N N . ALA A 1 1089 ? -0.666 3.613 47.973 1.00 83.00 1089 ALA A N 1
ATOM 8164 C CA . ALA A 1 1089 ? -1.071 4.921 48.494 1.00 83.00 1089 ALA A CA 1
ATOM 8165 C C . ALA A 1 1089 ? 0.115 5.782 48.982 1.00 83.00 1089 ALA A C 1
ATOM 8167 O O . ALA A 1 1089 ? -0.060 6.979 49.213 1.00 83.00 1089 ALA A O 1
ATOM 8168 N N . LEU A 1 1090 ? 1.310 5.204 49.142 1.00 89.81 1090 LEU A N 1
ATOM 8169 C CA . LEU A 1 1090 ? 2.544 5.913 49.476 1.00 89.81 1090 LEU A CA 1
ATOM 8170 C C . LEU A 1 1090 ? 3.303 6.271 48.196 1.00 89.81 1090 LEU A C 1
ATOM 8172 O O . LEU A 1 1090 ? 3.849 5.406 47.520 1.00 89.81 1090 LEU A O 1
ATOM 8176 N N . THR A 1 1091 ? 3.380 7.563 47.883 1.00 89.94 1091 THR A N 1
ATOM 8177 C CA . THR A 1 1091 ? 4.177 8.073 46.759 1.00 89.94 1091 THR A CA 1
ATOM 8178 C C . THR A 1 1091 ? 5.080 9.208 47.221 1.00 89.94 1091 THR A C 1
ATOM 8180 O O . THR A 1 1091 ? 4.741 9.944 48.153 1.00 89.94 1091 THR A O 1
ATOM 8183 N N . THR A 1 1092 ? 6.215 9.399 46.545 1.00 87.75 1092 THR A N 1
ATOM 8184 C CA . THR A 1 1092 ? 7.141 10.514 46.807 1.00 87.75 1092 THR A CA 1
ATOM 8185 C C . THR A 1 1092 ? 6.416 11.861 46.791 1.00 87.75 1092 THR A C 1
ATOM 8187 O O . THR A 1 1092 ? 6.657 12.695 47.659 1.00 87.75 1092 THR A O 1
ATOM 8190 N N . THR A 1 1093 ? 5.449 12.041 45.884 1.00 88.06 1093 THR A N 1
ATOM 8191 C CA . THR A 1 1093 ? 4.619 13.251 45.776 1.00 88.06 1093 THR A CA 1
ATOM 8192 C C . THR A 1 1093 ? 3.812 13.545 47.041 1.00 88.06 1093 THR A C 1
ATOM 8194 O O . THR A 1 1093 ? 3.707 14.705 47.436 1.00 88.06 1093 THR A O 1
ATOM 8197 N N . ARG A 1 1094 ? 3.278 12.522 47.728 1.00 91.25 1094 ARG A N 1
ATOM 8198 C CA . ARG A 1 1094 ? 2.584 12.741 49.009 1.00 91.25 1094 ARG A CA 1
ATOM 8199 C C . ARG A 1 1094 ? 3.541 13.232 50.088 1.00 91.25 1094 ARG A C 1
ATOM 8201 O O . ARG A 1 1094 ? 3.159 14.080 50.880 1.00 91.25 1094 ARG A O 1
ATOM 8208 N N . TYR A 1 1095 ? 4.790 12.767 50.100 1.00 92.38 1095 TYR A N 1
ATOM 8209 C CA . TYR A 1 1095 ? 5.812 13.262 51.027 1.00 92.38 1095 TYR A CA 1
ATOM 8210 C C . TYR A 1 1095 ? 6.324 14.660 50.670 1.00 92.38 1095 TYR A C 1
ATOM 8212 O O . TYR A 1 1095 ? 6.571 15.462 51.570 1.00 92.38 1095 TYR A O 1
ATOM 8220 N N . THR A 1 1096 ? 6.468 14.991 49.383 1.00 90.38 1096 THR A N 1
ATOM 8221 C CA . THR A 1 1096 ? 6.908 16.332 48.969 1.00 90.38 1096 THR A CA 1
ATOM 8222 C C . THR A 1 1096 ? 5.829 17.396 49.150 1.00 90.38 1096 THR A C 1
ATOM 8224 O O . THR A 1 1096 ? 6.174 18.555 49.362 1.00 90.38 1096 THR A O 1
ATOM 8227 N N . LYS A 1 1097 ? 4.549 16.997 49.151 1.00 91.62 1097 LYS A N 1
ATOM 8228 C CA . LYS A 1 1097 ? 3.362 17.847 49.357 1.00 91.62 1097 LYS A CA 1
ATOM 8229 C C . LYS A 1 1097 ? 2.596 17.497 50.649 1.00 91.62 1097 LYS A C 1
ATOM 8231 O O . LYS A 1 1097 ? 1.384 17.674 50.713 1.00 91.62 1097 LYS A O 1
ATOM 8236 N N . ALA A 1 1098 ? 3.288 16.992 51.675 1.00 93.50 1098 ALA A N 1
ATOM 8237 C CA . ALA A 1 1098 ? 2.710 16.360 52.874 1.00 93.50 1098 ALA A CA 1
ATOM 8238 C C . ALA A 1 1098 ? 1.642 17.166 53.634 1.00 93.50 1098 ALA A C 1
ATOM 8240 O O . ALA A 1 1098 ? 0.789 16.570 54.289 1.00 93.50 1098 ALA A O 1
ATOM 8241 N N . MET A 1 1099 ? 1.683 18.497 53.545 1.00 93.12 1099 MET A N 1
ATOM 8242 C CA . MET A 1 1099 ? 0.697 19.402 54.141 1.00 93.12 1099 MET A CA 1
ATOM 8243 C C . MET A 1 1099 ? -0.091 20.189 53.074 1.00 93.12 1099 MET A C 1
ATOM 8245 O O . MET A 1 1099 ? -0.994 20.935 53.416 1.00 93.12 1099 MET A O 1
ATOM 8249 N N . GLY A 1 1100 ? 0.247 20.084 51.785 1.00 87.94 1100 GLY A N 1
ATOM 8250 C CA . GLY A 1 1100 ? -0.289 20.966 50.739 1.00 87.94 1100 GLY A CA 1
ATOM 8251 C C . GLY A 1 1100 ? 0.184 22.425 50.848 1.00 87.94 1100 GLY A C 1
ATOM 8252 O O . GLY A 1 1100 ? -0.351 23.305 50.176 1.00 87.94 1100 GLY A O 1
ATOM 8253 N N . TYR A 1 1101 ? 1.194 22.718 51.676 1.00 89.62 1101 TYR A N 1
ATOM 8254 C CA . TYR A 1 1101 ? 1.661 24.090 51.861 1.00 89.62 1101 TYR A CA 1
ATOM 8255 C C . TYR A 1 1101 ? 2.430 24.575 50.627 1.00 89.62 1101 TYR A C 1
ATOM 8257 O O . TYR A 1 1101 ? 3.379 23.927 50.182 1.00 89.62 1101 TYR A O 1
ATOM 8265 N N . GLY A 1 1102 ? 2.029 25.727 50.083 1.00 82.56 1102 GLY A N 1
ATOM 8266 C CA . GLY A 1 1102 ? 2.609 26.273 48.854 1.00 82.56 1102 GLY A CA 1
ATOM 8267 C C . GLY A 1 1102 ? 2.234 25.502 47.583 1.00 82.56 1102 GLY A C 1
ATOM 8268 O O . GLY A 1 1102 ? 2.967 25.591 46.600 1.00 82.56 1102 GLY A O 1
ATOM 8269 N N . CYS A 1 1103 ? 1.120 24.761 47.605 1.00 83.44 1103 CYS A N 1
ATOM 8270 C CA . CYS A 1 1103 ? 0.550 24.024 46.475 1.00 83.44 1103 CYS A CA 1
ATOM 8271 C C . CYS A 1 1103 ? -0.804 24.624 46.051 1.00 83.44 1103 CYS A C 1
ATOM 8273 O O . CYS A 1 1103 ? -1.814 24.302 46.672 1.00 83.44 1103 CYS A O 1
ATOM 8275 N N . PRO A 1 1104 ? -0.860 25.496 45.029 1.00 75.25 1104 PRO A N 1
ATOM 8276 C CA . PRO A 1 1104 ? -2.124 26.016 44.507 1.00 75.25 1104 PRO A CA 1
ATOM 82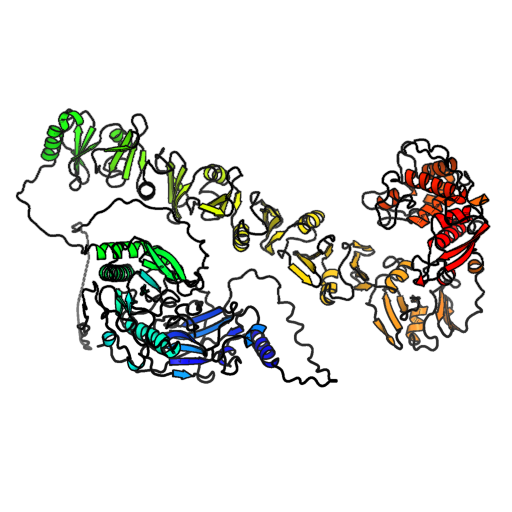77 C C . PRO A 1 1104 ? -2.854 24.964 43.660 1.00 75.25 1104 PRO A C 1
ATOM 8279 O O . PRO A 1 1104 ? -2.213 24.225 42.921 1.00 75.25 1104 PRO A O 1
ATOM 8282 N N . ASP A 1 1105 ? -4.190 24.957 43.675 1.00 65.38 1105 ASP A N 1
ATOM 8283 C CA . ASP A 1 1105 ? -5.004 23.984 42.917 1.00 65.38 1105 ASP A CA 1
ATOM 8284 C C . ASP A 1 1105 ? -4.811 24.049 41.383 1.00 65.38 1105 ASP A C 1
ATOM 8286 O O . ASP A 1 1105 ? -5.148 23.104 40.674 1.00 65.38 1105 ASP A O 1
ATOM 8290 N N . PHE A 1 1106 ? -4.268 25.160 40.866 1.00 62.94 1106 PHE A N 1
ATOM 8291 C CA . PHE A 1 1106 ? -4.102 25.439 39.430 1.00 62.94 1106 PHE A CA 1
ATOM 8292 C C . PHE A 1 1106 ? -2.660 25.797 39.028 1.00 62.94 1106 PHE A C 1
ATOM 8294 O O . PHE A 1 1106 ? -2.445 26.390 37.973 1.00 62.94 1106 PHE A O 1
ATOM 8301 N N . ALA A 1 1107 ? -1.667 25.500 39.871 1.00 69.62 1107 ALA A N 1
ATOM 8302 C CA . ALA A 1 1107 ? -0.261 25.757 39.562 1.00 69.62 1107 ALA A CA 1
ATOM 8303 C C . ALA A 1 1107 ? 0.652 24.715 40.217 1.00 69.62 1107 ALA A C 1
ATOM 8305 O O . ALA A 1 1107 ? 0.259 24.010 41.147 1.00 69.62 1107 ALA A O 1
ATOM 8306 N N . GLU A 1 1108 ? 1.897 24.627 39.756 1.00 73.25 1108 GLU A N 1
ATOM 8307 C CA . GLU A 1 1108 ? 2.879 23.767 40.409 1.00 73.25 1108 GLU A CA 1
ATOM 8308 C C . GLU A 1 1108 ? 3.148 24.219 41.851 1.00 73.25 1108 GLU A C 1
ATOM 8310 O O . GLU A 1 1108 ? 3.132 25.409 42.178 1.00 73.25 1108 GLU A O 1
ATOM 8315 N N . CYS A 1 1109 ? 3.410 23.254 42.735 1.00 80.19 1109 CYS A N 1
ATOM 8316 C CA . CYS A 1 1109 ? 3.817 23.578 44.097 1.00 80.19 1109 CYS A CA 1
ATOM 8317 C C . CYS A 1 1109 ? 5.177 24.265 44.080 1.00 80.19 1109 CYS A C 1
ATOM 8319 O O . CYS A 1 1109 ? 6.093 23.795 43.407 1.00 80.19 1109 CYS A O 1
ATOM 8321 N N . ASN A 1 1110 ? 5.340 25.310 44.889 1.00 83.12 1110 ASN A N 1
ATOM 8322 C CA . ASN A 1 1110 ? 6.624 25.986 45.014 1.00 83.12 1110 ASN A CA 1
ATOM 8323 C C . ASN A 1 1110 ? 7.691 24.983 45.518 1.00 83.12 1110 ASN A C 1
ATOM 8325 O O . ASN A 1 1110 ? 7.572 24.490 46.648 1.00 83.12 1110 ASN A O 1
ATOM 8329 N N . PRO A 1 1111 ? 8.743 24.684 44.725 1.00 85.19 1111 PRO A N 1
ATOM 8330 C CA . PRO A 1 1111 ? 9.717 23.641 45.050 1.00 85.19 1111 PRO A CA 1
ATOM 8331 C C . PRO A 1 1111 ? 10.512 23.946 46.326 1.00 85.19 1111 PRO A C 1
ATOM 8333 O O . PRO A 1 1111 ? 10.997 23.023 46.976 1.00 85.19 1111 PRO A O 1
ATOM 8336 N N . SER A 1 1112 ? 10.566 25.216 46.746 1.00 84.12 1112 SER A N 1
ATOM 8337 C CA . SER A 1 1112 ? 11.190 25.660 48.002 1.00 84.12 1112 SER A CA 1
ATOM 8338 C C . SER A 1 1112 ? 10.540 25.054 49.252 1.00 84.12 1112 SER A C 1
ATOM 8340 O O . SER A 1 1112 ? 11.164 25.033 50.309 1.00 84.12 1112 SER A O 1
ATOM 8342 N N . TYR A 1 1113 ? 9.298 24.563 49.148 1.00 89.31 1113 TYR A N 1
ATOM 8343 C CA . TYR A 1 1113 ? 8.589 23.891 50.241 1.00 89.31 1113 TYR A CA 1
ATOM 8344 C C . TYR A 1 1113 ? 8.542 22.366 50.092 1.00 89.31 1113 TYR A C 1
ATOM 8346 O O . TYR A 1 1113 ? 7.816 21.707 50.835 1.00 89.31 1113 TYR A O 1
ATOM 8354 N N . SER A 1 1114 ? 9.291 21.792 49.147 1.00 90.06 1114 SER A N 1
ATOM 8355 C CA . SER A 1 1114 ? 9.298 20.352 48.885 1.00 90.06 1114 SER A CA 1
ATOM 8356 C C . SER A 1 1114 ? 9.932 19.552 50.032 1.00 90.06 1114 SER A C 1
ATOM 8358 O O . SER A 1 1114 ? 10.972 19.921 50.582 1.00 90.06 1114 SER A O 1
ATOM 8360 N N . GLY A 1 1115 ? 9.311 18.421 50.366 1.00 91.62 1115 GLY A N 1
ATOM 8361 C CA . GLY A 1 1115 ? 9.811 17.422 51.319 1.00 91.62 1115 GLY A CA 1
ATOM 8362 C C . GLY A 1 1115 ? 9.089 17.441 52.669 1.00 91.62 1115 GLY A C 1
ATOM 8363 O O . GLY A 1 1115 ? 8.574 18.471 53.097 1.00 91.62 1115 GLY A O 1
ATOM 8364 N N . LEU A 1 1116 ? 9.061 16.294 53.359 1.00 95.00 1116 LEU A N 1
ATOM 8365 C CA . LEU A 1 1116 ? 8.221 16.084 54.548 1.00 95.00 1116 LEU A CA 1
ATOM 8366 C C . LEU A 1 1116 ? 8.507 17.087 55.677 1.00 95.00 1116 LEU A C 1
ATOM 8368 O O . LEU A 1 1116 ? 7.579 17.675 56.229 1.00 95.00 1116 LEU A O 1
ATOM 8372 N N . ALA A 1 1117 ? 9.785 17.297 56.009 1.00 95.44 1117 ALA A N 1
ATOM 8373 C CA . ALA A 1 1117 ? 10.194 18.237 57.054 1.00 95.44 1117 ALA A CA 1
ATOM 8374 C C . ALA A 1 1117 ? 9.865 19.691 56.682 1.00 95.44 1117 ALA A C 1
ATOM 8376 O O . ALA A 1 1117 ? 9.361 20.444 57.514 1.00 95.44 1117 ALA A O 1
ATOM 8377 N N . THR A 1 1118 ? 10.082 20.054 55.418 1.00 94.50 1118 THR A N 1
ATOM 8378 C CA . THR A 1 1118 ? 9.789 21.374 54.854 1.00 94.50 1118 THR A CA 1
ATOM 8379 C C . THR A 1 1118 ? 8.292 21.674 54.901 1.00 94.50 1118 THR A C 1
ATOM 8381 O O . THR A 1 1118 ? 7.875 22.689 55.457 1.00 94.50 1118 THR A O 1
ATOM 8384 N N . GLN A 1 1119 ? 7.466 20.747 54.413 1.00 96.00 1119 GLN A N 1
ATOM 8385 C CA . GLN A 1 1119 ? 6.007 20.829 54.469 1.00 96.00 1119 GLN A CA 1
ATOM 8386 C C . GLN A 1 1119 ? 5.489 20.949 55.905 1.00 96.00 1119 GLN A C 1
ATOM 8388 O O . GLN A 1 1119 ? 4.627 21.784 56.171 1.00 96.00 1119 GLN A O 1
ATOM 8393 N N . LEU A 1 1120 ? 6.028 20.159 56.840 1.00 96.88 1120 LEU A N 1
ATOM 8394 C CA . LEU A 1 1120 ? 5.650 20.222 58.253 1.00 96.88 1120 LEU A CA 1
ATOM 8395 C C . LEU A 1 1120 ? 6.022 21.559 58.901 1.00 96.88 1120 LEU A C 1
ATOM 8397 O O . LEU A 1 1120 ? 5.179 22.144 59.576 1.00 96.88 1120 LEU A O 1
ATOM 8401 N N . TYR A 1 1121 ? 7.241 22.061 58.692 1.00 97.06 1121 TYR A N 1
ATOM 8402 C CA . TYR A 1 1121 ? 7.693 23.314 59.303 1.00 97.06 1121 TYR A CA 1
ATOM 8403 C C . TYR A 1 1121 ? 6.995 24.544 58.709 1.00 97.06 1121 TYR A C 1
ATOM 8405 O O . TYR A 1 1121 ? 6.410 25.333 59.450 1.00 97.06 1121 TYR A O 1
ATOM 8413 N N . TYR A 1 1122 ? 6.986 24.700 57.382 1.00 95.69 1122 TYR A N 1
ATOM 8414 C CA . TYR A 1 1122 ? 6.350 25.857 56.746 1.00 95.69 1122 TYR A CA 1
ATOM 8415 C C . TYR A 1 1122 ? 4.816 25.788 56.816 1.00 95.69 1122 TYR A C 1
ATOM 8417 O O . TYR A 1 1122 ? 4.176 26.814 57.041 1.00 95.69 1122 TYR A O 1
ATOM 8425 N N . GLY A 1 1123 ? 4.220 24.591 56.748 1.00 94.75 1123 GLY A N 1
ATOM 8426 C CA . GLY A 1 1123 ? 2.789 24.390 56.996 1.00 94.75 1123 GLY A CA 1
ATOM 8427 C C . GLY A 1 1123 ? 2.378 24.727 58.433 1.00 94.75 1123 GLY A C 1
ATOM 8428 O O . GLY A 1 1123 ? 1.341 25.358 58.639 1.00 94.75 1123 GLY A O 1
ATOM 8429 N N . ALA A 1 1124 ? 3.208 24.380 59.424 1.00 96.44 1124 ALA A N 1
ATOM 8430 C CA . ALA A 1 1124 ? 3.019 24.824 60.803 1.00 96.44 1124 ALA A CA 1
ATOM 8431 C C . ALA A 1 1124 ? 3.166 26.351 60.928 1.00 96.44 1124 ALA A C 1
ATOM 8433 O O . ALA A 1 1124 ? 2.309 26.989 61.533 1.00 96.44 1124 ALA A O 1
ATOM 8434 N N . SER A 1 1125 ? 4.186 26.947 60.303 1.00 95.19 1125 SER A N 1
ATOM 8435 C CA . SER A 1 1125 ? 4.408 28.400 60.300 1.00 95.19 1125 SER A CA 1
ATOM 8436 C C . SER A 1 1125 ? 3.221 29.170 59.714 1.00 95.19 1125 SER A C 1
ATOM 8438 O O . SER A 1 1125 ? 2.745 30.116 60.338 1.00 95.19 1125 SER A O 1
ATOM 8440 N N . GLY A 1 1126 ? 2.641 28.699 58.603 1.00 93.56 1126 GLY A N 1
ATOM 8441 C CA . GLY A 1 1126 ? 1.411 29.263 58.036 1.00 93.56 1126 GLY A CA 1
ATOM 8442 C C . GLY A 1 1126 ? 0.212 29.186 58.989 1.00 93.56 1126 GLY A C 1
ATOM 8443 O O . GLY A 1 1126 ? -0.491 30.174 59.179 1.00 93.56 1126 GLY A O 1
ATOM 8444 N N . LEU A 1 1127 ? 0.003 28.051 59.669 1.00 94.12 1127 LEU A N 1
ATOM 8445 C CA . LEU A 1 1127 ? -1.055 27.915 60.684 1.00 94.12 1127 LEU A CA 1
ATOM 8446 C C . LEU A 1 1127 ? -0.853 28.856 61.890 1.00 94.12 1127 LEU A C 1
ATOM 8448 O O . LEU A 1 1127 ? -1.836 29.347 62.453 1.00 94.12 1127 LEU A O 1
ATOM 8452 N N . VAL A 1 1128 ? 0.396 29.138 62.277 1.00 93.75 1128 VAL A N 1
ATOM 8453 C CA . VAL A 1 1128 ? 0.720 30.169 63.278 1.00 93.75 1128 VAL A CA 1
ATOM 8454 C C . VAL A 1 1128 ? 0.408 31.564 62.736 1.00 93.75 1128 VAL A C 1
ATOM 8456 O O . VAL A 1 1128 ? -0.297 32.326 63.400 1.00 93.75 1128 VAL A O 1
ATOM 8459 N N . GLU A 1 1129 ? 0.878 31.896 61.532 1.00 93.12 1129 GLU A N 1
ATOM 8460 C CA . GLU A 1 1129 ? 0.679 33.199 60.891 1.00 93.12 1129 GLU A CA 1
ATOM 8461 C C . GLU A 1 1129 ? -0.812 33.537 60.744 1.00 93.12 1129 GLU A C 1
ATOM 8463 O O . GLU A 1 1129 ? -1.240 34.619 61.154 1.00 93.12 1129 GLU A O 1
ATOM 8468 N N . TYR A 1 1130 ? -1.627 32.593 60.260 1.00 89.62 1130 TYR A N 1
ATOM 8469 C CA . TYR A 1 1130 ? -3.075 32.764 60.097 1.00 89.62 1130 TYR A CA 1
ATOM 8470 C C . TYR A 1 1130 ? -3.788 33.058 61.426 1.00 89.62 1130 TYR A C 1
ATOM 8472 O O . TYR A 1 1130 ? -4.776 33.793 61.451 1.00 89.62 1130 TYR A O 1
ATOM 8480 N N . GLY A 1 1131 ? -3.290 32.500 62.535 1.00 80.06 1131 GLY A N 1
ATOM 8481 C CA . GLY A 1 1131 ? -3.806 32.753 63.881 1.00 80.06 1131 GLY A CA 1
ATOM 8482 C C . GLY A 1 1131 ? -3.266 34.033 64.537 1.00 80.06 1131 GLY A C 1
ATOM 8483 O O . GLY A 1 1131 ? -3.936 34.597 65.402 1.00 80.06 1131 GLY A O 1
ATOM 8484 N N . GLN A 1 1132 ? -2.071 34.497 64.156 1.00 81.31 1132 GLN A N 1
ATOM 8485 C CA . GLN A 1 1132 ? -1.402 35.662 64.756 1.00 81.31 1132 GLN A CA 1
ATOM 8486 C C . GLN A 1 1132 ? -1.604 36.972 63.979 1.00 81.31 1132 GLN A C 1
ATOM 8488 O O . GLN A 1 1132 ? -1.545 38.044 64.580 1.00 81.31 1132 GLN A O 1
ATOM 8493 N N . ARG A 1 1133 ? -1.880 36.920 62.669 1.00 83.38 1133 ARG A N 1
ATOM 8494 C CA . ARG A 1 1133 ? -2.095 38.097 61.807 1.00 83.38 1133 ARG A CA 1
ATOM 8495 C C . ARG A 1 1133 ? -3.526 38.156 61.253 1.00 83.38 1133 ARG A C 1
ATOM 8497 O O . ARG A 1 1133 ? -3.698 38.195 60.036 1.00 83.38 1133 ARG A O 1
ATOM 8504 N N . PRO A 1 1134 ? -4.577 38.241 62.096 1.00 75.75 1134 PRO A N 1
ATOM 8505 C CA . PRO A 1 1134 ? -5.966 38.194 61.628 1.00 75.75 1134 PRO A CA 1
ATOM 8506 C C . PRO A 1 1134 ? -6.280 39.265 60.572 1.00 75.75 1134 PRO A C 1
ATOM 8508 O O . PRO A 1 1134 ? -7.028 39.003 59.638 1.00 75.75 1134 PRO A O 1
ATOM 8511 N N . GLY A 1 1135 ? -5.671 40.453 60.657 1.00 79.00 1135 GLY A N 1
ATOM 8512 C CA . GLY A 1 1135 ? -5.854 41.524 59.670 1.00 79.00 1135 GLY A CA 1
ATOM 8513 C C . GLY A 1 1135 ? -5.393 41.194 58.241 1.00 79.00 1135 GLY A C 1
ATOM 8514 O O . GLY A 1 1135 ? -5.884 41.828 57.310 1.00 79.00 1135 GLY A O 1
ATOM 8515 N N . ALA A 1 1136 ? -4.499 40.214 58.060 1.00 84.56 1136 ALA A N 1
ATOM 8516 C CA . ALA A 1 1136 ? -3.941 39.828 56.762 1.00 84.56 1136 ALA A CA 1
ATOM 8517 C C . ALA A 1 1136 ? -4.759 38.750 56.023 1.00 84.56 1136 ALA A C 1
ATOM 8519 O O . ALA A 1 1136 ? -4.507 38.508 54.847 1.00 84.56 1136 ALA A O 1
ATOM 8520 N N . TYR A 1 1137 ? -5.742 38.127 56.686 1.00 89.88 1137 TYR A N 1
ATOM 8521 C CA . TYR A 1 1137 ? -6.505 37.002 56.134 1.00 89.88 1137 TYR A CA 1
ATOM 8522 C C . TYR A 1 1137 ? -8.023 37.205 56.213 1.00 89.88 1137 TYR A C 1
ATOM 8524 O O . TYR A 1 1137 ? -8.532 38.144 56.846 1.00 89.88 1137 TYR A O 1
ATOM 8532 N N . ASN A 1 1138 ? -8.736 36.310 55.524 1.00 88.88 1138 ASN A N 1
ATOM 8533 C CA . ASN A 1 1138 ? -10.179 36.367 55.303 1.00 88.88 1138 ASN A CA 1
ATOM 8534 C C . ASN A 1 1138 ? -10.975 36.068 56.580 1.00 88.88 1138 ASN A C 1
ATOM 8536 O O . ASN A 1 1138 ? -11.938 36.770 56.884 1.00 88.88 1138 ASN A O 1
ATOM 8540 N N . TYR A 1 1139 ? -10.554 35.060 57.348 1.00 92.69 1139 TYR A N 1
ATOM 8541 C CA . TYR A 1 1139 ? -11.251 34.590 58.544 1.00 92.69 1139 TYR A CA 1
ATOM 8542 C C . TYR A 1 1139 ? -10.521 35.009 59.820 1.00 92.69 1139 TYR A C 1
ATOM 8544 O O . TYR A 1 1139 ? -9.300 34.884 59.924 1.00 92.69 1139 TYR A O 1
ATOM 8552 N N . ARG A 1 1140 ? -11.269 35.523 60.805 1.00 92.56 1140 ARG A N 1
ATOM 8553 C CA . ARG A 1 1140 ? -10.718 36.139 62.025 1.00 92.56 1140 ARG A CA 1
ATOM 8554 C C . ARG A 1 1140 ? -11.526 35.730 63.250 1.00 92.56 1140 ARG A C 1
ATOM 8556 O O . ARG A 1 1140 ? -12.748 35.624 63.185 1.00 92.56 1140 ARG A O 1
ATOM 8563 N N . SER A 1 1141 ? -10.845 35.554 64.379 1.00 89.88 1141 SER A N 1
ATOM 8564 C CA . SER A 1 1141 ? -11.503 35.335 65.670 1.00 89.88 1141 SER A CA 1
ATOM 8565 C C . SER A 1 1141 ? -12.406 36.521 66.031 1.00 89.88 1141 SER A C 1
ATOM 8567 O O . SER A 1 1141 ? -12.018 37.672 65.846 1.00 89.88 1141 SER A O 1
ATOM 8569 N N . GLY A 1 1142 ? -13.603 36.238 66.545 1.00 88.06 1142 GLY A N 1
ATOM 8570 C CA . GLY A 1 1142 ? -14.642 37.217 66.877 1.00 88.06 1142 GLY A CA 1
ATOM 8571 C C . GLY A 1 1142 ? -15.509 37.676 65.696 1.00 88.06 1142 GLY A C 1
ATOM 8572 O O . GLY A 1 1142 ? -16.527 38.323 65.924 1.00 88.06 1142 GLY A O 1
ATOM 8573 N N . GLY A 1 1143 ? -15.147 37.351 64.450 1.00 88.69 1143 GLY A N 1
ATOM 8574 C CA . GLY A 1 1143 ? -15.930 37.712 63.266 1.00 88.69 1143 GLY A CA 1
ATOM 8575 C C . GLY A 1 1143 ? -16.982 36.663 62.890 1.00 88.69 1143 GLY A C 1
ATOM 8576 O O . GLY A 1 1143 ? -16.780 35.463 63.092 1.00 88.69 1143 GLY A O 1
ATOM 8577 N N . THR A 1 1144 ? -18.088 37.115 62.292 1.00 95.00 1144 THR A N 1
ATOM 8578 C CA . THR A 1 1144 ? -19.108 36.249 61.678 1.00 95.00 1144 THR A CA 1
ATOM 8579 C C . THR A 1 1144 ? -18.994 36.317 60.159 1.00 95.00 1144 THR A C 1
ATOM 8581 O O . THR A 1 1144 ? -19.100 37.395 59.576 1.00 95.00 1144 THR A O 1
ATOM 8584 N N . TYR A 1 1145 ? -18.803 35.166 59.513 1.00 94.62 1145 TYR A N 1
ATOM 8585 C CA . TYR A 1 1145 ? -18.539 35.061 58.075 1.00 94.62 1145 TYR A CA 1
ATOM 8586 C C . TYR A 1 1145 ? -19.527 34.119 57.395 1.00 94.62 1145 TYR A C 1
ATOM 8588 O O . TYR A 1 1145 ? -19.876 33.087 57.960 1.00 94.62 1145 TYR A O 1
ATOM 8596 N N . GLN A 1 1146 ? -19.937 34.430 56.164 1.00 95.00 1146 GLN A N 1
ATOM 8597 C CA . GLN A 1 1146 ? -20.664 33.482 55.314 1.00 95.00 1146 GLN A CA 1
ATOM 8598 C C . GLN A 1 1146 ? -19.667 32.476 54.735 1.00 95.00 1146 GLN A C 1
ATOM 8600 O O . GLN A 1 1146 ? -19.024 32.737 53.719 1.00 95.00 1146 GLN A O 1
ATOM 8605 N N . ILE A 1 1147 ? -19.483 31.345 55.419 1.00 95.38 1147 ILE A N 1
ATOM 8606 C CA . ILE A 1 1147 ? -18.541 30.308 54.984 1.00 95.38 1147 ILE A CA 1
ATOM 8607 C C . ILE A 1 1147 ? -19.271 29.371 54.024 1.00 95.38 1147 ILE A C 1
ATOM 8609 O O . ILE A 1 1147 ? -20.355 28.873 54.337 1.00 95.38 1147 ILE A O 1
ATOM 8613 N N . ALA A 1 1148 ? -18.699 29.145 52.843 1.00 94.69 1148 ALA A N 1
ATOM 8614 C CA . ALA A 1 1148 ? -19.302 28.284 51.835 1.00 94.69 1148 ALA A CA 1
ATOM 8615 C C . ALA A 1 1148 ? -19.294 26.811 52.269 1.00 94.69 1148 ALA A C 1
ATOM 8617 O O . ALA A 1 1148 ? -18.378 26.351 52.959 1.00 94.69 1148 ALA A O 1
ATOM 8618 N N . TYR A 1 1149 ? -20.312 26.067 51.838 1.00 92.88 1149 TYR A N 1
ATOM 8619 C CA . TYR A 1 1149 ? -20.368 24.616 52.033 1.00 92.88 1149 TYR A CA 1
ATOM 8620 C C . TYR A 1 1149 ? -19.484 23.845 51.045 1.00 92.88 1149 TYR A C 1
ATOM 8622 O O . TYR A 1 1149 ? -19.126 22.701 51.304 1.00 92.88 1149 TYR A O 1
ATOM 8630 N N . HIS A 1 1150 ? -19.128 24.470 49.920 1.00 90.38 1150 HIS A N 1
ATOM 8631 C CA . HIS A 1 1150 ? -18.357 23.886 48.826 1.00 90.38 1150 HIS A CA 1
ATOM 8632 C C . HIS A 1 1150 ? -17.772 25.017 47.943 1.00 90.38 1150 HIS A C 1
ATOM 8634 O O . HIS A 1 1150 ? -18.366 26.098 47.913 1.00 90.38 1150 HIS A O 1
ATOM 8640 N N . PRO A 1 1151 ? -16.687 24.803 47.165 1.00 86.25 1151 PRO A N 1
ATOM 8641 C CA . PRO A 1 1151 ? -16.213 25.770 46.160 1.00 86.25 1151 PRO A CA 1
ATOM 8642 C C . PRO A 1 1151 ? -17.288 26.222 45.152 1.00 86.25 1151 PRO A C 1
ATOM 8644 O O . PRO A 1 1151 ? -17.279 27.354 44.668 1.00 86.25 1151 PRO A O 1
ATOM 8647 N N . ARG A 1 1152 ? -18.247 25.338 44.834 1.00 87.19 1152 ARG A N 1
ATOM 8648 C CA . ARG A 1 1152 ? -19.382 25.648 43.946 1.00 87.19 1152 ARG A CA 1
ATOM 8649 C C . ARG A 1 1152 ? -20.384 26.551 44.669 1.00 87.19 1152 ARG A C 1
ATOM 8651 O O . ARG A 1 1152 ? -21.063 26.104 45.589 1.00 87.19 1152 ARG A O 1
ATOM 8658 N N . ARG A 1 1153 ? -20.544 27.793 44.196 1.00 84.62 1153 ARG A N 1
ATOM 8659 C CA . ARG A 1 1153 ? -21.453 28.798 44.791 1.00 84.62 1153 ARG A CA 1
ATOM 8660 C C . ARG A 1 1153 ? -22.913 28.338 44.918 1.00 84.62 1153 ARG A C 1
ATOM 8662 O O . ARG A 1 1153 ? -23.587 28.752 45.856 1.00 84.62 1153 ARG A O 1
ATOM 8669 N N . SER A 1 1154 ? -23.388 27.470 44.022 1.00 89.56 1154 SER A N 1
ATOM 8670 C CA . SER A 1 1154 ? -24.743 26.894 44.057 1.00 89.56 1154 SER A CA 1
ATOM 8671 C C . SER A 1 1154 ? -25.028 26.040 45.298 1.00 89.56 1154 SER A C 1
ATOM 8673 O O . SER A 1 1154 ? -26.184 25.897 45.676 1.00 89.56 1154 SER A O 1
ATOM 8675 N N . CYS A 1 1155 ? -23.994 25.527 45.969 1.00 89.38 1155 CYS A N 1
ATOM 8676 C CA . CYS A 1 1155 ? -24.120 24.785 47.224 1.00 89.38 1155 CYS A CA 1
ATOM 8677 C C . CYS A 1 1155 ? -24.406 25.670 48.447 1.00 89.38 1155 CYS A C 1
ATOM 8679 O O . CYS A 1 1155 ? -24.666 25.154 49.532 1.00 89.38 1155 CYS A O 1
ATOM 8681 N N . GLY A 1 1156 ? -24.353 26.995 48.289 1.00 93.06 1156 GLY A N 1
ATOM 8682 C CA . GLY A 1 1156 ? -24.664 27.948 49.343 1.00 93.06 1156 GLY A CA 1
ATOM 8683 C C . GLY A 1 1156 ? -23.589 28.089 50.425 1.00 93.06 1156 GLY A C 1
ATOM 8684 O O . GLY A 1 1156 ? -22.461 27.596 50.338 1.00 93.06 1156 GLY A O 1
ATOM 8685 N N . SER A 1 1157 ? -23.962 28.837 51.459 1.00 93.94 1157 SER A N 1
ATOM 8686 C CA . SER A 1 1157 ? -23.126 29.198 52.604 1.00 93.94 1157 SER A CA 1
ATOM 8687 C C . SER A 1 1157 ? -24.009 29.416 53.832 1.00 93.94 1157 SER A C 1
ATOM 8689 O O . SER A 1 1157 ? -25.228 29.542 53.700 1.00 93.94 1157 SER A O 1
ATOM 8691 N N . ALA A 1 1158 ? -23.401 29.469 55.015 1.00 92.62 1158 ALA A N 1
ATOM 8692 C CA . ALA A 1 1158 ? -24.089 29.846 56.245 1.00 92.62 1158 ALA A CA 1
ATOM 8693 C C . ALA A 1 1158 ? -23.190 30.703 57.152 1.00 92.62 1158 ALA A C 1
ATOM 8695 O O . ALA A 1 1158 ? -21.960 30.574 57.095 1.00 92.62 1158 ALA A O 1
ATOM 8696 N N . PRO A 1 1159 ? -23.779 31.556 58.013 1.00 95.38 1159 PRO A N 1
ATOM 8697 C CA . PRO A 1 1159 ? -23.020 32.403 58.918 1.00 95.38 1159 PRO A CA 1
ATOM 8698 C C . PRO A 1 1159 ? -22.348 31.568 60.014 1.00 95.38 1159 PRO A C 1
ATOM 8700 O O . PRO A 1 1159 ? -23.010 30.857 60.768 1.00 95.38 1159 PRO A O 1
ATOM 8703 N N . VAL A 1 1160 ? -21.029 31.702 60.136 1.00 96.00 1160 VAL A N 1
ATOM 8704 C CA . VAL A 1 1160 ? -20.213 31.087 61.188 1.00 96.00 1160 VAL A CA 1
ATOM 8705 C C . VAL A 1 1160 ? -19.527 32.187 61.985 1.00 96.00 1160 VAL A C 1
ATOM 8707 O O . VAL A 1 1160 ? -18.693 32.917 61.450 1.00 96.00 1160 VAL A O 1
ATO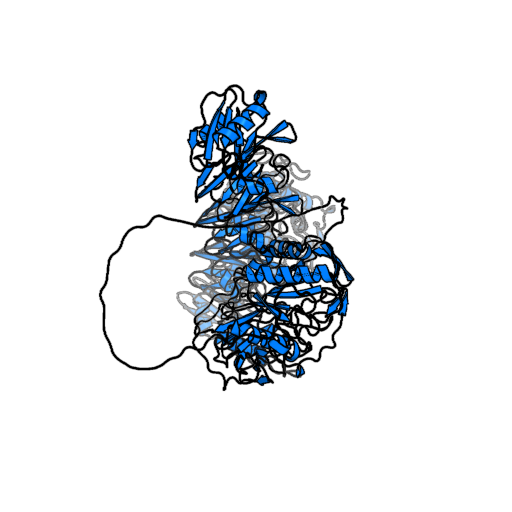M 8710 N N . THR A 1 1161 ? -19.859 32.295 63.272 1.00 96.44 1161 THR A N 1
ATOM 8711 C CA . THR A 1 1161 ? -19.127 33.134 64.232 1.00 96.44 1161 THR A CA 1
ATOM 8712 C C . THR A 1 1161 ? -17.896 32.372 64.712 1.00 96.44 1161 THR A C 1
ATOM 8714 O O . THR A 1 1161 ? -18.025 31.404 65.461 1.00 96.44 1161 THR A O 1
ATOM 8717 N N . ILE A 1 1162 ? -16.707 32.782 64.275 1.00 95.94 1162 ILE A N 1
ATOM 8718 C CA . ILE A 1 1162 ? -15.443 32.115 64.610 1.00 95.94 1162 ILE A CA 1
ATOM 8719 C C . ILE A 1 1162 ? -15.000 32.559 66.007 1.00 95.94 1162 ILE A C 1
ATOM 8721 O O . ILE A 1 1162 ? -14.769 33.741 66.242 1.00 95.94 1162 ILE A O 1
ATOM 8725 N N . GLN A 1 1163 ? -14.881 31.623 66.947 1.00 94.75 1163 GLN A N 1
ATOM 8726 C CA . GLN A 1 1163 ? -14.738 31.937 68.375 1.00 94.75 1163 GLN A CA 1
ATOM 8727 C C . GLN A 1 1163 ? -13.287 32.099 68.853 1.00 94.75 1163 GLN A C 1
ATOM 8729 O O . GLN A 1 1163 ? -13.068 32.704 69.899 1.00 94.75 1163 GLN A O 1
ATOM 8734 N N . ASN A 1 1164 ? -12.306 31.542 68.136 1.00 95.12 1164 ASN A N 1
ATOM 8735 C CA . ASN A 1 1164 ? -10.903 31.517 68.561 1.00 95.12 1164 ASN A CA 1
ATOM 8736 C C . ASN A 1 1164 ? -9.922 31.540 67.368 1.00 95.12 1164 ASN A C 1
ATOM 8738 O O . ASN A 1 1164 ? -10.325 31.349 66.212 1.00 95.12 1164 ASN A O 1
ATOM 8742 N N . ARG A 1 1165 ? -8.625 31.789 67.623 1.00 94.06 1165 ARG A N 1
ATOM 8743 C CA . ARG A 1 1165 ? -7.624 31.932 66.544 1.00 94.06 1165 ARG A CA 1
ATOM 8744 C C . ARG A 1 1165 ? -7.271 30.602 65.866 1.00 94.06 1165 ARG A C 1
ATOM 8746 O O . ARG A 1 1165 ? -6.946 30.610 64.685 1.00 94.06 1165 ARG A O 1
ATOM 8753 N N . ALA A 1 1166 ? -7.383 29.468 66.557 1.00 95.62 1166 ALA A N 1
ATOM 8754 C CA . ALA A 1 1166 ? -7.160 28.134 65.996 1.00 95.62 1166 ALA A CA 1
ATOM 8755 C C . ALA A 1 1166 ? -8.206 27.781 64.928 1.00 95.62 1166 ALA A C 1
ATOM 8757 O O . ALA A 1 1166 ? -7.871 27.309 63.843 1.00 95.62 1166 ALA A O 1
ATOM 8758 N N . THR A 1 1167 ? -9.477 28.073 65.205 1.00 95.81 1167 THR A N 1
ATOM 8759 C CA . THR A 1 1167 ? -10.575 27.882 64.249 1.00 95.81 1167 THR A CA 1
ATOM 8760 C C . THR A 1 1167 ? -10.443 28.855 63.073 1.00 95.81 1167 THR A C 1
ATOM 8762 O O . THR A 1 1167 ? -10.657 28.455 61.931 1.00 95.81 1167 THR A O 1
ATOM 8765 N N . ALA A 1 1168 ? -10.006 30.100 63.312 1.00 93.88 1168 ALA A N 1
ATOM 8766 C CA . ALA A 1 1168 ? -9.675 31.037 62.234 1.00 93.88 1168 ALA A CA 1
ATOM 8767 C C . ALA A 1 1168 ? -8.535 30.514 61.337 1.00 93.88 1168 ALA A C 1
ATOM 8769 O O . ALA A 1 1168 ? -8.661 30.546 60.114 1.00 93.88 1168 ALA A O 1
ATOM 8770 N N . ALA A 1 1169 ? -7.459 29.981 61.926 1.00 94.44 1169 ALA A N 1
ATOM 8771 C CA . ALA A 1 1169 ? -6.342 29.398 61.186 1.00 94.44 1169 ALA A CA 1
ATOM 8772 C C . ALA A 1 1169 ? -6.785 28.217 60.308 1.00 94.44 1169 ALA A C 1
ATOM 8774 O O . ALA A 1 1169 ? -6.426 28.172 59.135 1.00 94.44 1169 ALA A O 1
ATOM 8775 N N . LEU A 1 1170 ? -7.627 27.318 60.828 1.00 95.31 1170 LEU A N 1
ATOM 8776 C CA . LEU A 1 1170 ? -8.176 26.192 60.064 1.00 95.31 1170 LEU A CA 1
ATOM 8777 C C . LEU A 1 1170 ? -9.060 26.633 58.884 1.00 95.31 1170 LEU A C 1
ATOM 8779 O O . LEU A 1 1170 ? -8.947 26.054 57.806 1.00 95.31 1170 LEU A O 1
ATOM 8783 N N . TYR A 1 1171 ? -9.878 27.682 59.029 1.00 94.88 1171 TYR A N 1
ATOM 8784 C CA . TYR A 1 1171 ? -10.645 28.222 57.897 1.00 94.88 1171 TYR A CA 1
ATOM 8785 C C . TYR A 1 1171 ? -9.785 28.984 56.883 1.00 94.88 1171 TYR A C 1
ATOM 8787 O O . TYR A 1 1171 ? -10.051 28.898 55.688 1.00 94.88 1171 TYR A O 1
ATOM 8795 N N . ASN A 1 1172 ? -8.735 29.691 57.312 1.00 92.69 1172 ASN A N 1
ATOM 8796 C CA . ASN A 1 1172 ? -7.777 30.298 56.379 1.00 92.69 1172 ASN A CA 1
ATOM 8797 C C . ASN A 1 1172 ? -6.961 29.231 55.620 1.00 92.69 1172 ASN A C 1
ATOM 8799 O O . ASN A 1 1172 ? -6.607 29.454 54.468 1.00 92.69 1172 ASN A O 1
ATOM 8803 N N . TYR A 1 1173 ? -6.730 28.063 56.230 1.00 91.62 1173 TYR A N 1
ATOM 8804 C CA . TYR A 1 1173 ? -6.098 26.902 55.593 1.00 91.62 1173 TYR A CA 1
ATOM 8805 C C . TYR A 1 1173 ? -7.053 26.110 54.684 1.00 91.62 1173 TYR A C 1
ATOM 8807 O O . TYR A 1 1173 ? -6.645 25.501 53.702 1.00 91.62 1173 TYR A O 1
ATOM 8815 N N . THR A 1 1174 ? -8.341 26.045 55.027 1.00 90.50 1174 THR A N 1
ATOM 8816 C CA . THR A 1 1174 ? -9.353 25.298 54.271 1.00 90.50 1174 THR A CA 1
ATOM 8817 C C . THR A 1 1174 ? -10.703 26.024 54.360 1.00 90.50 1174 THR A C 1
ATOM 8819 O O . THR A 1 1174 ? -11.420 25.860 55.351 1.00 90.50 1174 THR A O 1
ATOM 8822 N N . PRO A 1 1175 ? -11.088 26.820 53.344 1.00 91.38 1175 PRO A N 1
ATOM 8823 C CA . PRO A 1 1175 ? -12.117 27.863 53.463 1.00 91.38 1175 PRO A CA 1
ATOM 8824 C C . PRO A 1 1175 ? -13.574 27.371 53.350 1.00 91.38 1175 PRO A C 1
ATOM 8826 O O . PRO A 1 1175 ? -14.440 28.082 52.844 1.00 91.38 1175 PRO A O 1
ATOM 8829 N N . TYR A 1 1176 ? -13.870 26.161 53.840 1.00 94.44 1176 TYR A N 1
ATOM 8830 C CA . TYR A 1 1176 ? -15.190 25.529 53.714 1.00 94.44 1176 TYR A CA 1
ATOM 8831 C C . TYR A 1 1176 ? -15.674 24.894 55.022 1.00 94.44 1176 TYR A C 1
ATOM 8833 O O . TYR A 1 1176 ? -14.894 24.304 55.777 1.00 94.44 1176 TYR A O 1
ATOM 8841 N N . GLN A 1 1177 ? -16.978 24.985 55.285 1.00 93.94 1177 GLN A N 1
ATOM 8842 C CA . GLN A 1 1177 ? -17.640 24.304 56.404 1.00 93.94 1177 GLN A CA 1
ATOM 8843 C C . GLN A 1 1177 ? -18.432 23.080 55.907 1.00 93.94 1177 GLN A C 1
ATOM 8845 O O . GLN A 1 1177 ? -18.911 23.096 54.775 1.00 93.94 1177 GLN A O 1
ATOM 8850 N N . PRO A 1 1178 ? -18.608 22.022 56.719 1.00 92.12 1178 PRO A N 1
ATOM 8851 C CA . PRO A 1 1178 ? -19.456 20.898 56.334 1.00 92.12 1178 PRO A CA 1
ATOM 8852 C C . PRO A 1 1178 ? -20.932 21.304 56.299 1.00 92.12 1178 PRO A C 1
ATOM 8854 O O . PRO A 1 1178 ? -21.396 22.076 57.140 1.00 92.12 1178 PRO A O 1
ATOM 8857 N N . ASN A 1 1179 ? -21.682 20.750 55.348 1.00 88.38 1179 ASN A N 1
ATOM 8858 C CA . ASN A 1 1179 ? -23.131 20.914 55.286 1.00 88.38 1179 ASN A CA 1
ATOM 8859 C C . ASN A 1 1179 ? -23.863 19.853 56.134 1.00 88.38 1179 ASN A C 1
ATOM 8861 O O . ASN A 1 1179 ? -23.255 18.989 56.772 1.00 88.38 1179 ASN A O 1
ATOM 8865 N N . ALA A 1 1180 ? -25.197 19.896 56.131 1.00 84.00 1180 ALA A N 1
ATOM 8866 C CA . ALA A 1 1180 ? -26.007 18.969 56.917 1.00 84.00 1180 ALA A CA 1
ATOM 8867 C C . ALA A 1 1180 ? -25.877 17.493 56.478 1.00 84.00 1180 ALA A C 1
ATOM 8869 O O . ALA A 1 1180 ? -26.046 16.611 57.316 1.00 84.00 1180 ALA A O 1
ATOM 8870 N N . ALA A 1 1181 ? -25.573 17.194 55.208 1.00 81.44 1181 ALA A N 1
ATOM 8871 C CA . ALA A 1 1181 ? -25.341 15.822 54.751 1.00 81.44 1181 ALA A CA 1
ATOM 8872 C C . ALA A 1 1181 ? -23.997 15.285 55.262 1.00 81.44 1181 ALA A C 1
ATOM 8874 O O . ALA A 1 1181 ? -23.967 14.230 55.899 1.00 81.44 1181 ALA A O 1
ATOM 8875 N N . ALA A 1 1182 ? -22.922 16.063 55.100 1.00 82.06 1182 ALA A N 1
ATOM 8876 C CA . ALA A 1 1182 ? -21.598 15.759 55.641 1.00 82.06 1182 ALA A CA 1
ATOM 8877 C C . ALA A 1 1182 ? -21.617 15.523 57.164 1.00 82.06 1182 ALA A C 1
ATOM 8879 O O . ALA A 1 1182 ? -20.897 14.662 57.670 1.00 82.06 1182 ALA A O 1
ATOM 8880 N N . LEU A 1 1183 ? -22.440 16.280 57.902 1.00 82.38 1183 LEU A N 1
ATOM 8881 C CA . LEU A 1 1183 ? -22.604 16.111 59.349 1.00 82.38 1183 LEU A CA 1
ATOM 8882 C C . LEU A 1 1183 ? -23.487 14.916 59.735 1.00 82.38 1183 LEU A C 1
ATOM 8884 O O . LEU A 1 1183 ? -23.262 14.333 60.789 1.00 82.38 1183 LEU A O 1
ATOM 8888 N N . ARG A 1 1184 ? -24.476 14.521 58.918 1.00 74.88 1184 ARG A N 1
ATOM 8889 C CA . ARG A 1 1184 ? -25.300 13.325 59.189 1.00 74.88 1184 ARG A CA 1
ATOM 8890 C C . ARG A 1 1184 ? -24.519 12.027 59.004 1.00 74.88 1184 ARG A C 1
ATOM 8892 O O . ARG A 1 1184 ? -24.679 11.116 59.810 1.00 74.88 1184 ARG A O 1
ATOM 8899 N N . ASN A 1 1185 ? -23.678 11.942 57.976 1.00 73.50 1185 ASN A N 1
ATOM 8900 C CA . ASN A 1 1185 ? -22.808 10.792 57.748 1.00 73.50 1185 ASN A CA 1
ATOM 8901 C C . ASN A 1 1185 ? -21.382 11.132 58.187 1.00 73.50 1185 ASN A C 1
ATOM 8903 O O . ASN A 1 1185 ? -20.572 11.490 57.347 1.00 73.50 1185 ASN A O 1
ATOM 8907 N N . MET A 1 1186 ? -21.058 11.089 59.484 1.00 73.75 1186 MET A N 1
ATOM 8908 C CA . MET A 1 1186 ? -19.744 11.557 59.968 1.00 73.75 1186 MET A CA 1
ATOM 8909 C C . MET A 1 1186 ? -18.550 10.709 59.509 1.00 73.75 1186 MET A C 1
ATOM 8911 O O . MET A 1 1186 ? -17.448 11.251 59.407 1.00 73.75 1186 MET A O 1
ATOM 8915 N N . ASP A 1 1187 ? -18.742 9.427 59.198 1.00 65.44 1187 ASP A N 1
ATOM 8916 C CA . ASP A 1 1187 ? -17.642 8.525 58.834 1.00 65.44 1187 ASP A CA 1
ATOM 8917 C C . ASP A 1 1187 ? -17.465 8.350 57.317 1.00 65.44 1187 ASP A C 1
ATOM 8919 O O . ASP A 1 1187 ? -16.321 8.297 56.861 1.00 65.44 1187 ASP A O 1
ATOM 8923 N N . GLY A 1 1188 ? -18.553 8.372 56.537 1.00 66.88 1188 GLY A N 1
ATOM 8924 C CA . GLY A 1 1188 ? -18.526 8.275 55.072 1.00 66.88 1188 GLY A CA 1
ATOM 8925 C C . GLY A 1 1188 ? -18.599 9.625 54.350 1.00 66.88 1188 GLY A C 1
ATOM 8926 O O . GLY A 1 1188 ? -18.014 10.618 54.789 1.00 66.88 1188 GLY A O 1
ATOM 8927 N N . GLU A 1 1189 ? -19.329 9.657 53.238 1.00 70.88 1189 GLU A N 1
ATOM 8928 C CA . GLU A 1 1189 ? -19.509 10.826 52.370 1.00 70.88 1189 GLU A CA 1
ATOM 8929 C C . GLU A 1 1189 ? -20.898 11.467 52.530 1.00 70.88 1189 GLU A C 1
ATOM 8931 O O . GLU A 1 1189 ? -21.848 10.847 53.015 1.00 70.88 1189 GLU A O 1
ATOM 8936 N N . GLY A 1 1190 ? -21.001 12.746 52.176 1.00 75.25 1190 GLY A N 1
ATOM 8937 C CA . GLY A 1 1190 ? -22.256 13.489 52.130 1.00 75.25 1190 GLY A CA 1
ATOM 8938 C C . GLY A 1 1190 ? -22.819 13.570 50.709 1.00 75.25 1190 GLY A C 1
ATOM 8939 O O . GLY A 1 1190 ? -22.669 12.658 49.907 1.00 75.25 1190 GLY A O 1
ATOM 8940 N N . ASP A 1 1191 ? -23.486 14.679 50.409 1.00 85.88 1191 ASP A N 1
ATOM 8941 C CA . ASP A 1 1191 ? -23.971 15.009 49.065 1.00 85.88 1191 ASP A CA 1
ATOM 8942 C C . ASP A 1 1191 ? -22.898 15.726 48.211 1.00 85.88 1191 ASP A C 1
ATOM 8944 O O . ASP A 1 1191 ? -21.808 16.060 48.676 1.00 85.88 1191 ASP A O 1
ATOM 8948 N N . SER A 1 1192 ? -23.237 16.054 46.961 1.00 87.50 1192 SER A N 1
ATOM 8949 C CA . SER A 1 1192 ? -22.378 16.792 46.015 1.00 87.50 1192 SER A CA 1
ATOM 8950 C C . SER A 1 1192 ? -22.036 18.240 46.418 1.00 87.50 1192 SER A C 1
ATOM 8952 O O . SER A 1 1192 ? -21.341 18.943 45.678 1.00 87.50 1192 SER A O 1
ATOM 8954 N N . CYS A 1 1193 ? -22.514 18.691 47.581 1.00 87.38 1193 CYS A N 1
ATOM 8955 C CA . CYS A 1 1193 ? -22.268 19.998 48.179 1.00 87.38 1193 CYS A CA 1
ATOM 8956 C C . CYS A 1 1193 ? -21.562 19.905 49.543 1.00 87.38 1193 CYS A C 1
ATOM 8958 O O . CYS A 1 1193 ? -21.534 20.877 50.302 1.00 87.38 1193 CYS A O 1
ATOM 8960 N N . SER A 1 1194 ? -20.991 18.743 49.859 1.00 89.19 1194 SER A N 1
ATOM 8961 C CA . SER A 1 1194 ? -20.344 18.447 51.133 1.00 89.19 1194 SER A CA 1
ATOM 8962 C C . SER A 1 1194 ? -18.838 18.722 51.102 1.00 89.19 1194 SER A C 1
ATOM 8964 O O . SER A 1 1194 ? -18.081 17.986 50.479 1.00 89.19 1194 SER A O 1
ATOM 8966 N N . ALA A 1 1195 ? -18.368 19.738 51.833 1.00 87.31 1195 ALA A N 1
ATOM 8967 C CA . ALA A 1 1195 ? -16.942 19.896 52.124 1.00 87.31 1195 ALA A CA 1
ATOM 8968 C C . ALA A 1 1195 ? -16.509 19.111 53.372 1.00 87.31 1195 ALA A C 1
ATOM 8970 O O . ALA A 1 1195 ? -17.122 19.188 54.442 1.00 87.31 1195 ALA A O 1
ATOM 8971 N N . TYR A 1 1196 ? -15.383 18.405 53.254 1.00 88.75 1196 TYR A N 1
ATOM 8972 C CA . TYR A 1 1196 ? -14.913 17.482 54.288 1.00 88.75 1196 TYR A CA 1
ATOM 8973 C C . TYR A 1 1196 ? -13.739 17.989 55.128 1.00 88.75 1196 TYR A C 1
ATOM 8975 O O . TYR A 1 1196 ? -13.556 17.488 56.228 1.00 88.75 1196 TYR A O 1
ATOM 8983 N N . GLY A 1 1197 ? -12.956 18.978 54.684 1.00 88.69 1197 GLY A N 1
ATOM 8984 C CA . GLY A 1 1197 ? -11.673 19.326 55.319 1.00 88.69 1197 GLY A CA 1
ATOM 8985 C C . GLY A 1 1197 ? -11.750 19.618 56.826 1.00 88.69 1197 GLY A C 1
ATOM 8986 O O . GLY A 1 1197 ? -11.162 18.898 57.634 1.00 88.69 1197 GLY A O 1
ATOM 8987 N N . ASN A 1 1198 ? -12.512 20.639 57.229 1.00 93.19 1198 ASN A N 1
ATOM 8988 C CA . ASN A 1 1198 ? -12.651 21.022 58.643 1.00 93.19 1198 ASN A CA 1
ATOM 8989 C C . ASN A 1 1198 ? -13.408 19.980 59.489 1.00 93.19 1198 ASN A C 1
ATOM 8991 O O . ASN A 1 1198 ? -13.095 19.776 60.664 1.00 93.19 1198 ASN A O 1
ATOM 8995 N N . ARG A 1 1199 ? -14.348 19.252 58.875 1.00 89.88 1199 ARG A N 1
ATOM 8996 C CA . ARG A 1 1199 ? -15.021 18.090 59.476 1.00 89.88 1199 ARG A CA 1
ATOM 8997 C C . ARG A 1 1199 ? -14.039 16.954 59.757 1.00 89.88 1199 ARG A C 1
ATOM 8999 O O . ARG A 1 1199 ? -14.048 16.411 60.855 1.00 89.88 1199 ARG A O 1
ATOM 9006 N N . ASN A 1 1200 ? -13.189 16.606 58.794 1.00 91.00 1200 ASN A N 1
ATOM 9007 C CA . ASN A 1 1200 ? -12.225 15.514 58.889 1.00 91.00 1200 ASN A CA 1
ATOM 9008 C C . ASN A 1 1200 ? -11.126 15.843 59.895 1.00 91.00 1200 ASN A C 1
ATOM 9010 O O . ASN A 1 1200 ? -10.752 14.957 60.663 1.00 91.00 1200 ASN A O 1
ATOM 9014 N N . PHE A 1 1201 ? -10.681 17.105 59.962 1.00 94.00 1201 PHE A N 1
ATOM 9015 C CA . PHE A 1 1201 ? -9.812 17.576 61.041 1.00 94.00 1201 PHE A CA 1
ATOM 9016 C C . PHE A 1 1201 ? -10.452 17.299 62.407 1.00 94.00 1201 PHE A C 1
ATOM 9018 O O . PHE A 1 1201 ? -9.895 16.565 63.224 1.00 94.00 1201 PHE A O 1
ATOM 9025 N N . TRP A 1 1202 ? -11.663 17.828 62.628 1.00 91.69 1202 TRP A N 1
ATOM 9026 C CA . TRP A 1 1202 ? -12.391 17.673 63.887 1.00 91.69 1202 TRP A CA 1
ATOM 9027 C C . TRP A 1 1202 ? -12.603 16.196 64.239 1.00 91.69 1202 TRP A C 1
ATOM 9029 O O . TRP A 1 1202 ? -12.243 15.762 65.334 1.00 91.69 1202 TRP A O 1
ATOM 9039 N N . ARG A 1 1203 ? -13.131 15.405 63.299 1.00 88.50 1203 ARG A N 1
ATOM 9040 C CA . ARG A 1 1203 ? -13.423 13.973 63.454 1.00 88.50 1203 ARG A CA 1
ATOM 9041 C C . ARG A 1 1203 ? -12.182 13.203 63.883 1.00 88.50 1203 ARG A C 1
ATOM 9043 O O . ARG A 1 1203 ? -12.206 12.503 64.894 1.00 88.50 1203 ARG A O 1
ATOM 9050 N N . THR A 1 1204 ? -11.094 13.367 63.136 1.00 88.94 1204 THR A N 1
ATOM 9051 C CA . THR A 1 1204 ? -9.845 12.625 63.340 1.00 88.94 1204 THR A CA 1
ATOM 9052 C C . THR A 1 1204 ? -9.178 13.032 64.652 1.00 88.94 1204 THR A C 1
ATOM 9054 O O . THR A 1 1204 ? -8.783 12.161 65.421 1.00 88.94 1204 THR A O 1
ATOM 9057 N N . TYR A 1 1205 ? -9.143 14.329 64.981 1.00 91.50 1205 TYR A N 1
ATOM 9058 C CA . TYR A 1 1205 ? -8.590 14.808 66.252 1.00 91.50 1205 TYR A CA 1
ATOM 9059 C C . TYR A 1 1205 ? -9.382 14.289 67.466 1.00 91.50 1205 TYR A C 1
ATOM 9061 O O . TYR A 1 1205 ? -8.791 13.806 68.435 1.00 91.50 1205 TYR A O 1
ATOM 9069 N N . ASN A 1 1206 ? -10.721 14.324 67.414 1.00 85.69 1206 ASN A N 1
ATOM 9070 C CA . ASN A 1 1206 ? -11.560 13.796 68.495 1.00 85.69 1206 ASN A CA 1
ATOM 9071 C C . ASN A 1 1206 ? -11.411 12.271 68.638 1.00 85.69 1206 ASN A C 1
ATOM 9073 O O . ASN A 1 1206 ? -11.188 11.786 69.750 1.00 85.69 1206 ASN A O 1
ATOM 9077 N N . SER A 1 1207 ? -11.471 11.534 67.524 1.00 83.75 1207 SER A N 1
ATOM 9078 C CA . SER A 1 1207 ? -11.285 10.077 67.471 1.00 83.75 1207 SER A CA 1
ATOM 9079 C C . SER A 1 1207 ? -9.931 9.642 68.039 1.00 83.75 1207 SER A C 1
ATOM 9081 O O . SER A 1 1207 ? -9.871 8.754 68.886 1.00 83.75 1207 SER A O 1
ATOM 9083 N N . TRP A 1 1208 ? -8.837 10.278 67.613 1.00 87.75 1208 TRP A N 1
ATOM 9084 C CA . TRP A 1 1208 ? -7.487 9.817 67.944 1.00 87.75 1208 TRP A CA 1
ATOM 9085 C C . TRP A 1 1208 ? -6.974 10.293 69.304 1.00 87.75 1208 TRP A C 1
ATOM 9087 O O . TRP A 1 1208 ? -6.112 9.621 69.866 1.00 87.75 1208 TRP A O 1
ATOM 9097 N N . PHE A 1 1209 ? -7.465 11.425 69.829 1.00 86.31 1209 PHE A N 1
ATOM 9098 C CA . PHE A 1 1209 ? -6.849 12.071 70.999 1.00 86.31 1209 PHE A CA 1
ATOM 9099 C C . PHE A 1 1209 ? -7.801 12.523 72.115 1.00 86.31 1209 PHE A C 1
ATOM 9101 O O . PHE A 1 1209 ? -7.311 12.888 73.186 1.00 86.31 1209 PHE A O 1
ATOM 9108 N N . ARG A 1 1210 ? -9.128 12.506 71.914 1.00 76.81 1210 ARG A N 1
ATOM 9109 C CA . ARG A 1 1210 ? -10.112 12.859 72.962 1.00 76.81 1210 ARG A CA 1
ATOM 9110 C C . ARG A 1 1210 ? -10.975 11.676 73.410 1.00 76.81 1210 ARG A C 1
ATOM 9112 O O . ARG A 1 1210 ? -11.301 11.595 74.589 1.00 76.81 1210 ARG A O 1
ATOM 9119 N N . LEU A 1 1211 ? -11.322 10.758 72.505 1.00 61.31 1211 LEU A N 1
ATOM 9120 C CA . LEU A 1 1211 ? -12.193 9.610 72.804 1.00 61.31 1211 LEU A CA 1
ATOM 9121 C C . LEU A 1 1211 ? -11.443 8.380 73.342 1.00 61.31 1211 LEU A C 1
ATOM 9123 O O . LEU A 1 1211 ? -12.057 7.538 73.986 1.00 61.31 1211 LEU A O 1
ATOM 9127 N N . SER A 1 1212 ? -10.118 8.312 73.190 1.00 47.19 1212 SER A N 1
ATOM 9128 C CA . SER A 1 1212 ? -9.254 7.233 73.707 1.00 47.19 1212 SER A CA 1
ATOM 9129 C C . SER A 1 1212 ? -8.976 7.321 75.225 1.00 47.19 1212 SER A C 1
ATOM 9131 O O . SER A 1 1212 ? -7.850 7.092 75.673 1.00 47.19 1212 SER A O 1
ATOM 9133 N N . ARG A 1 1213 ? -9.963 7.760 76.017 1.00 35.44 1213 ARG A N 1
ATOM 9134 C CA . ARG A 1 1213 ? -9.883 7.960 77.481 1.00 35.44 1213 ARG A CA 1
ATOM 9135 C C . ARG A 1 1213 ? -11.128 7.440 78.223 1.00 35.44 1213 ARG A C 1
ATOM 9137 O O . ARG A 1 1213 ? -11.499 7.974 79.269 1.00 35.44 1213 ARG A O 1
ATOM 9144 N N . ARG A 1 1214 ? -11.770 6.409 77.678 1.00 30.58 1214 ARG A N 1
ATOM 9145 C CA . ARG A 1 1214 ? -12.738 5.551 78.370 1.00 30.58 1214 ARG A CA 1
ATOM 9146 C C . ARG A 1 1214 ? -12.361 4.099 78.137 1.00 30.58 1214 ARG A C 1
ATOM 9148 O O . ARG A 1 1214 ? -11.891 3.832 77.011 1.00 30.58 1214 ARG A O 1
#

Sequence (1214 aa):
MVQPSTQAPVQLLGLTATDGTATRIATDGLSSIQAEAVRDEQATTPSCVPDGTSICPASLSGLSRMAAADPGEVDEPVDPEKDATLLTQPLEVDDFMVAGFAWEAGGSLPEDAQIYLRVREKGTWSPWFLNEIEDATGPEGKPALGTGELVTAGADAVQASVVLKSVAHLPTLPKGLHLVLVPGAPKGEQERTAEELKAVAANPTPVAPSEELEEEPQAVSGTVPQGSAQEGAEAGAADPDVAQTTRPGTPATTGVAGGTSAGPASALGRAVTSASGVPVPVFSRADWHADEENMTWVPEYAKAQHVVVHHTAGSNSYTADQSASIVRGIYYYHAVTLNWGDIGYNLLVDKYGQVFEGRYGTLSSAAGRMAVGGHARGVNTGTMGISMIGDYSSAEPTAVQLDRVGELAGWFLQRAGVPDALGSSGLTFRTTERYPAGQTVDMPTILAHRDVGYTACPGGRAYARMGQIRQIAQRQMSGSTGSTNTRSNHVPPSVKESVRSALARFAAAHSAMVGGAASGPVPSGKGAYQRFAHGVAYWSESTGVQFVGEPVLSAWGGHGWQDGEMGYPVSGGAYGPNGTRHQVFEHGIAYWRTGEPVVFLSGEILNAWAELGWESAFWGMPVDRKRDSSGGGFYQRFAHGVAYWSESTGVQFVGEPVLSAWGGHGWQDGEMGYPVSGGAYGPNGTRHQVFEHGIAYWRTGEPVVFLSGEILIAWAELGWESAFWGMPVDRKRDSSGGGFYQRFAHGVAYWSESTGVQFVGEPVLSAWGGHGWQDGEMGYPVSGGAYGPNGTRHQVFEHGIAYWRTGEPVVFLSGEILIAWAELGWESAFWGMPVDRKRDSSGGGFYQRFAHGVAYWSESTGVQFVGEPVLSAWGGHGWQDGEMGYPVSGGAYGPNGTRHQVFEHGIAYWRTGEPVVFLSGEILNAWARSGWERSPWGMPQDRQRPYLDGAQQRFANGVAYWTPASGVRFGQPLPAGPDAWTRSFQAGHIISDAEFFQPGTLSVQTLRSFLHAKNPHCTPGPGGVACLKDYRASTARMDTAYCKPYEAGTNEDVATIITKASDACGINPKVLVVMLQKEQGLVTASGAALTTTRYTKAMGYGCPDFAECNPSYSGLATQLYYGASGLVEYGQRPGAYNYRSGGTYQIAYHPRRSCGSAPVTIQNRATAALYNYTPYQPNAAALRNMDGEGDSCSAYGNRNFWRTYNSWFRLSRR